Protein AF-0000000084646782 (afdb_homodimer)

Foldseek 3Di:
DVVVVVVVPVQHPFAFTFAQAFFSLAGTHDFAKAFEDVLLVVLLLVVCVVQVVLQAAEAAACLLQLFLVSQVSNVVSPHPFHEYAALLSVVSNVVSPTQEYEHPYQDDDPVRLVSVLVSVVVRHQYEHEDADLVSLVVQLVNQVVVVAEHEYAAEDDDPPFDGHYHDLVSSLVSLVSNLVRPNYFYQYHEYELVRFDDPDSLVRSLVVLLVRLVSRVVCVVVVSGGDQEGAYEYEELQCQVSNSNCVSVSPCPNPHHYYYYYYQSSQAFPADSVVSQVVVCVVPVVDPDGRDHTMKTKWWFADDPDPQKTKTQAALLAAPVVPDWDWDWKDARPDWPVPTDDPPPWDFDDGDHGITMIGHDPPDDPGDGRIMTIIIGRRSSSRSVSGQKYFHAYSRSGGPDITGRDD/DVVVVVVVPVQHPFAFTFAQAFFSLAGTHDFAKAFEDVLLVVLLLVVCVVQVVLQAAEAAACLLQLFLVSQVSNVVSPHPFHEYAALLSVVSNVVSPTQEYEHPYQDDDPVRLVSVLVSVVVRHQYEHEDADLVSLVVQLVNQVVVVAEHEYAAEDDDPPFDGHYHDLVSSLVSLVSNLVRPNYFYQYHEYELVRFDDPDSLVRSLVVLLVRLVSRVVCVVVVSGRDQEGAYEYEELQCQVSNSNCVSPSPCPPPHHYYYYYYQSSQAFPADSVVSQVVVCVVPVVDPDGRDHGMKTKWWFADDPDPQKTKTQAALLAAPVVPDWDWDWKDARPDWLVPTDDPPPWDFDDGDHGITMIGHDPPDDPGDGRIMTIIIGRRSSSRSVSGQKYFHAYSRSGGPDITGRDD

pLDDT: mean 91.43, std 11.26, range [31.3, 98.88]

Nearest PDB structures (foldseek):
  6qkb-assembly1_B  TM=8.677E-01  e=3.167E-27  Paracoccus denitrificans
  7yqa-assembly2_C  TM=8.306E-01  e=4.538E-25  Chlamydomonas reinhardtii
  7yqa-assembly2_D  TM=8.271E-01  e=2.836E-24  Chlamydomonas reinhardtii
  7yqa-assembly1_A  TM=7.959E-01  e=7.726E-25  Chlamydomonas reinhardtii
  7yqa-assembly1_B  TM=7.964E-01  e=1.570E-24  Chlamydomonas reinhardtii

InterPro domains:
  IPR001608 Alanine racemase, N-terminal [PF01168] (37-238)
  IPR026956 D-serine dehydratase-like domain [PF14031] (294-393)
  IPR026956 D-serine dehydratase-like domain [SM01119] (294-394)
  IPR029066 PLP-binding barrel [G3DSA:3.20.20.10] (39-271)
  IPR029066 PLP-binding barrel [SSF51419] (36-271)
  IPR042208 D-serine dehydratase-like domain superfamily [G3DSA:2.40.37.20] (281-407)
  IPR051466 D-amino acid metabolism enzyme [PTHR28004] (24-401)

Secondary structure (DSSP, 8-state):
-HHHHHHHHHH-S-TT-BSS-SBTTTTBPSSEEEEEHHHHHHHHHHHHHHHHHTT-EE--BGGGT--HHHHHHHHHHT---EEESSHHHHHHHHHTT--EEEEEEE--SHHHHHHHHHHHHTT-EEEEEE--HHHHHHHHHHHHHTT--EEEEEEE--TTSSSSBSSHHHHHHHHHHHHH-TTEEEEEEEE-GGG--SS-HHHHHHHHHHHHHHHHHHHHHTT---SSS-EEEE--SSSHHHHHHHHHHTT-TTTSEEEE---GGGT--SSHHHHHHHHHHHH-TT--S-----EEEEEEEEEEEETTEEEES--TTTS--SS--EEEEEE-TT--TT-PBP-TT-EEEEE-SS-EEEEPPTT-----TT-EEEEE-S-THHHHTT-SEEEEE-TT-BEEEEEE---/-HHHHHHHHHH-S-TT-BSS-SBTTTTBPSSEEEEEHHHHHHHHHHHHHHHHHTT-EE--BGGGT--HHHHHHHHHHT---EEESSHHHHHHHHHTT--EEEEEEE--SHHHHHHHHHHHHTT-EEEEEE--HHHHHHHHHHHHHTT--EEEEEEE--TTSSSSBSSHHHHHHHHHHHHH-TTEEEEEEEE-GGG--SS-HHHHHHHHHHHHHHHHHHHHHTT---SSS-EEEE--SSSHHHHHHHHHHTT-TTTSEEEE---GGGT--SSHHHHHHHHHHHH-TT--S-----EEEEEEEEEEEETTEEEES--TTTS--SS--EEEEEE-TT--TT-PBP-TT-EEEEE-SS-EEEEPPTT-----TT-EEEEE-S-THHHHTT-SEEEEE-TT-BEEEEEE---

Solvent-accessible surface area (backbone atoms only — not comparable to full-atom values): 40706 Å² total; per-residue (Å²): 106,67,62,54,48,48,52,56,51,72,69,49,22,41,59,41,41,68,64,79,46,49,38,53,55,48,12,31,23,69,38,31,45,35,35,36,48,66,33,30,57,49,17,48,50,51,52,45,51,52,30,51,76,44,70,28,40,36,25,34,27,40,63,39,54,31,31,51,70,57,53,49,52,43,43,74,64,58,38,66,34,41,21,26,64,46,57,35,45,44,46,34,41,40,67,57,67,47,46,34,37,34,32,77,34,58,80,59,51,67,25,36,48,50,52,49,52,52,42,43,74,59,62,35,47,53,38,34,29,42,51,44,59,67,56,43,50,55,48,18,54,53,28,39,76,69,74,39,61,45,38,29,21,46,26,51,32,50,84,91,39,75,64,20,20,66,44,72,65,50,48,54,52,38,44,53,54,37,61,69,24,79,6,33,29,34,35,39,39,32,43,63,57,87,64,65,76,63,96,49,53,68,63,50,47,50,50,50,44,50,50,51,46,53,49,51,49,50,39,53,74,70,62,46,59,60,53,90,76,21,35,39,33,33,30,43,73,60,49,41,68,60,44,39,49,44,52,56,70,54,72,36,74,95,56,40,46,40,34,37,28,40,39,54,54,50,31,36,25,71,36,61,47,43,55,30,47,51,54,44,45,72,74,30,80,86,53,87,71,79,75,34,61,14,48,35,39,35,24,30,29,49,35,67,52,47,93,49,40,37,35,28,47,38,18,57,59,59,35,24,63,93,42,74,49,39,79,70,37,27,31,56,64,62,49,58,68,83,56,68,41,86,50,81,67,57,37,69,77,48,70,41,64,61,31,28,35,30,40,46,40,90,84,71,78,75,84,49,75,39,28,32,34,36,26,31,33,30,41,53,48,61,22,36,61,47,39,51,44,37,28,36,21,49,94,66,42,34,50,76,46,77,45,56,41,49,88,108,67,63,53,48,48,52,57,49,72,69,49,22,41,60,41,39,68,65,78,47,48,38,53,52,48,12,31,23,69,36,31,45,34,35,36,46,67,32,30,56,50,17,49,53,50,53,45,50,52,29,50,76,44,68,29,40,34,24,33,28,39,63,40,54,31,30,50,70,57,52,49,52,42,42,73,64,58,37,66,33,39,20,26,64,48,57,35,44,44,47,35,43,40,68,58,67,47,47,36,37,34,31,76,34,59,79,57,52,66,24,37,51,50,52,50,51,52,42,42,74,57,61,34,49,53,38,33,30,41,52,46,60,67,56,44,50,56,48,18,55,53,27,38,74,69,76,38,61,44,37,29,20,46,26,51,32,50,84,91,40,75,64,19,20,64,43,72,66,50,47,53,54,38,45,53,52,38,60,69,24,80,5,32,29,33,34,39,38,32,42,64,58,86,63,66,76,65,97,50,55,67,62,51,48,51,51,49,41,49,50,50,45,51,51,51,50,52,40,54,73,70,63,46,59,60,53,91,75,22,34,38,34,31,28,43,75,59,49,41,68,60,44,41,48,43,53,54,70,57,70,37,74,95,56,40,46,39,34,39,28,40,40,54,53,49,31,33,24,71,36,61,48,43,54,31,47,50,55,45,44,72,76,30,80,87,53,85,70,79,74,33,62,14,48,35,37,36,25,30,28,50,33,67,52,46,96,48,40,38,35,27,46,38,16,56,59,60,35,25,65,93,43,75,49,40,79,71,38,29,32,56,65,64,50,58,68,84,56,68,42,84,51,80,67,55,38,71,76,48,71,42,63,61,32,27,35,29,40,46,40,91,84,71,77,75,83,48,77,39,28,32,34,38,27,31,33,30,41,52,48,60,23,36,61,48,38,51,43,37,28,36,21,48,94,66,40,34,52,77,46,78,43,57,42,49,87

Organism: NCBI:txid1178482

Sequence (814 aa):
MAHESARIDSRGGHKGTLESGNKLLADVSLPAAVIKQSPLAHNLVWMQKFAESHRAHLAPHGKTTMTPELFRRQLEAGAWGITLATLPQCRAAFAAGVERLLLANQLVGRANMAIAAELVRAGAELYVTVDSGENAKQLGEFFAAEGLALLTLVELGVDGGRTGCRSDEDVLALARQIAAHPGLKLAGLEGYEGVVHGDDPIAGIRAYAQRMVTNAEALEREGLIGVDQPIITASGSAWYDLIAEEFRDGGLEDRFAPVLRPGCYVVHDHGIYREAQQGVLSRRPDLHEGLRPALEVFAQVQSLPEPGLAIIALGKRDIGYDMPPEALARYREGASSDQVLSVEGWKVVKQMDQHTFIELPTGDHDTQIGDIVAFGASHPCMTFDKWRHLHLVDDQLQVIDTWTTSFMAHESARIDSRGGHKGTLESGNKLLADVSLPAAVIKQSPLAHNLVWMQKFAESHRAHLAPHGKTTMTPELFRRQLEAGAWGITLATLPQCRAAFAAGVERLLLANQLVGRANMAIAAELVRAGAELYVTVDSGENAKQLGEFFAAEGLALLTLVELGVDGGRTGCRSDEDVLALARQIAAHPGLKLAGLEGYEGVVHGDDPIAGIRAYAQRMVTNAEALEREGLIGVDQPIITASGSAWYDLIAEEFRDGGLEDRFAPVLRPGCYVVHDHGIYREAQQGVLSRRPDLHEGLRPALEVFAQVQSLPEPGLAIIALGKRDIGYDMPPEALARYREGASSDQVLSVEGWKVVKQMDQHTFIELPTGDHDTQIGDIVAFGASHPCMTFDKWRHLHLVDDQLQVIDTWTTSF

Radius of gyration: 27.7 Å; Cα contacts (8 Å, |Δi|>4): 2000; chains: 2; bounding box: 62×83×65 Å

Structure (mmCIF, N/CA/C/O backbone):
data_AF-0000000084646782-model_v1
#
loop_
_entity.id
_entity.type
_entity.pdbx_description
1 polymer 'D-serine dehydratase-like domain-containing protein'
#
loop_
_atom_site.group_PDB
_atom_site.id
_atom_site.type_symbol
_atom_site.label_atom_id
_atom_site.label_alt_id
_atom_site.label_comp_id
_atom_site.label_asym_id
_atom_site.label_entity_id
_atom_site.label_seq_id
_atom_site.pdbx_PDB_ins_code
_atom_site.Cartn_x
_atom_site.Cartn_y
_atom_site.Cartn_z
_atom_site.occupancy
_atom_site.B_iso_or_equiv
_atom_site.auth_seq_id
_atom_site.auth_comp_id
_atom_site.auth_asym_id
_atom_site.auth_atom_id
_atom_site.pdbx_PDB_model_num
ATOM 1 N N . MET A 1 1 ? -0.366 8.211 33.875 1 31.3 1 MET A N 1
ATOM 2 C CA . MET A 1 1 ? 0.67 8.406 32.844 1 31.3 1 MET A CA 1
ATOM 3 C C . MET A 1 1 ? 0.963 7.102 32.125 1 31.3 1 MET A C 1
ATOM 5 O O . MET A 1 1 ? 1.014 7.078 30.891 1 31.3 1 MET A O 1
ATOM 9 N N . ALA A 1 2 ? 1.251 6.141 32.75 1 43.09 2 ALA A N 1
ATOM 10 C CA . ALA A 1 2 ? 1.524 4.797 32.25 1 43.09 2 ALA A CA 1
ATOM 11 C C . ALA A 1 2 ? 0.277 4.184 31.609 1 43.09 2 ALA A C 1
ATOM 13 O O . ALA A 1 2 ? 0.365 3.477 30.609 1 43.09 2 ALA A O 1
ATOM 14 N N . HIS A 1 3 ? -0.698 4.473 32.281 1 41.28 3 HIS A N 1
ATOM 15 C CA . HIS A 1 3 ? -1.946 3.822 31.891 1 41.28 3 HIS A CA 1
ATOM 16 C C . HIS A 1 3 ? -2.434 4.328 30.547 1 41.28 3 HIS A C 1
ATOM 18 O O . HIS A 1 3 ? -2.951 3.553 29.734 1 41.28 3 HIS A O 1
ATOM 24 N N . GLU A 1 4 ? -2.408 5.645 30.375 1 44.59 4 GLU A N 1
ATOM 25 C CA . GLU A 1 4 ? -2.84 6.219 29.094 1 44.59 4 GLU A CA 1
ATOM 26 C C . GLU A 1 4 ? -1.927 5.781 27.953 1 44.59 4 GLU A C 1
ATOM 28 O O . GLU A 1 4 ? -2.398 5.48 26.859 1 44.59 4 GLU A O 1
ATOM 33 N N . SER A 1 5 ? -0.768 5.734 28.312 1 45.94 5 SER A N 1
ATOM 34 C CA . SER A 1 5 ? 0.221 5.27 27.344 1 45.94 5 SER A CA 1
ATOM 35 C C . SER A 1 5 ? -0.06 3.834 26.906 1 45.94 5 SER A C 1
ATOM 37 O O . SER A 1 5 ? 0.083 3.496 25.734 1 45.94 5 SER A O 1
ATOM 39 N N . ALA A 1 6 ? -0.479 3.111 27.938 1 46.28 6 ALA A N 1
ATOM 40 C CA . ALA A 1 6 ? -0.738 1.705 27.641 1 46.28 6 ALA A CA 1
ATOM 41 C C . ALA A 1 6 ? -1.924 1.555 26.688 1 46.28 6 ALA A C 1
ATOM 43 O O . ALA A 1 6 ? -1.922 0.682 25.812 1 46.28 6 ALA A O 1
ATOM 44 N N . ARG A 1 7 ? -2.871 2.371 26.953 1 45.19 7 ARG A N 1
ATOM 45 C CA . ARG A 1 7 ? -4.074 2.332 26.125 1 45.19 7 ARG A CA 1
ATOM 46 C C . ARG A 1 7 ? -3.768 2.74 24.703 1 45.19 7 ARG A C 1
ATOM 48 O O . ARG A 1 7 ? -4.348 2.197 23.75 1 45.19 7 ARG A O 1
ATOM 55 N N . ILE A 1 8 ? -3.098 3.822 24.641 1 47.84 8 ILE A N 1
ATOM 56 C CA . ILE A 1 8 ? -2.646 4.277 23.328 1 47.84 8 ILE A CA 1
ATOM 57 C C . ILE A 1 8 ? -1.943 3.137 22.594 1 47.84 8 ILE A C 1
ATOM 59 O O . ILE A 1 8 ? -2.137 2.947 21.391 1 47.84 8 ILE A O 1
ATOM 63 N N . ASP A 1 9 ? -1.198 2.297 23.297 1 53.91 9 ASP A N 1
ATOM 64 C CA . ASP A 1 9 ? -0.421 1.209 22.703 1 53.91 9 ASP A CA 1
ATOM 65 C C . ASP A 1 9 ? -1.334 0.116 22.156 1 53.91 9 ASP A C 1
ATOM 67 O O . ASP A 1 9 ? -1.084 -0.422 21.078 1 53.91 9 ASP A O 1
ATOM 71 N N . SER A 1 10 ? -2.518 -0.172 22.938 1 50.5 10 SER A N 1
ATOM 72 C CA . SER A 1 10 ? -3.25 -1.384 22.594 1 50.5 10 SER A CA 1
ATOM 73 C C . SER A 1 10 ? -4.035 -1.199 21.297 1 50.5 10 SER A C 1
ATOM 75 O O . SER A 1 10 ? -4.332 -2.172 20.594 1 50.5 10 SER A O 1
ATOM 77 N N . ARG A 1 11 ? -4.473 0.057 21.172 1 57.06 11 ARG A N 1
ATOM 78 C CA . ARG A 1 11 ? -5.344 0.2 20 1 57.06 11 ARG A CA 1
ATOM 79 C C . ARG A 1 11 ? -4.531 0.355 18.719 1 57.06 11 ARG A C 1
ATOM 81 O O . ARG A 1 11 ? -5.07 0.24 17.625 1 57.06 11 ARG A O 1
ATOM 88 N N . GLY A 1 12 ? -3.42 0.342 18.828 1 64 12 GLY A N 1
ATOM 89 C CA . GLY A 1 12 ? -2.494 0.317 17.703 1 64 12 GLY A CA 1
ATOM 90 C C . GLY A 1 12 ? -2.568 1.562 16.844 1 64 12 GLY A C 1
ATOM 91 O O . GLY A 1 12 ? -3.305 2.5 17.156 1 64 12 GLY A O 1
ATOM 92 N N . GLY A 1 13 ? -1.748 1.962 15.883 1 72.38 13 GLY A N 1
ATOM 93 C CA . GLY A 1 13 ? -1.597 3.121 15.023 1 72.38 13 GLY A CA 1
ATOM 94 C C . GLY A 1 13 ? -2.18 2.912 13.633 1 72.38 13 GLY A C 1
ATOM 95 O O . GLY A 1 13 ? -1.743 3.543 12.672 1 72.38 13 GLY A O 1
ATOM 96 N N . HIS A 1 14 ? -3.223 1.978 13.617 1 85.81 14 HIS A N 1
ATOM 97 C CA . HIS A 1 14 ? -3.758 1.706 12.289 1 85.81 14 HIS A CA 1
ATOM 98 C C . HIS A 1 14 ? -4.926 2.633 11.961 1 85.81 14 HIS A C 1
ATOM 100 O O . HIS A 1 14 ? -5.629 3.088 12.867 1 85.81 14 HIS A O 1
ATOM 106 N N . LYS A 1 15 ? -5.125 2.881 10.734 1 92.19 15 LYS A N 1
ATOM 107 C CA . LYS A 1 15 ? -6.273 3.672 10.305 1 92.19 15 LYS A CA 1
ATOM 108 C C . LYS A 1 15 ? -7.574 2.895 10.484 1 92.19 15 LYS A C 1
ATOM 110 O O . LYS A 1 15 ? -7.582 1.664 10.422 1 92.19 15 LYS A O 1
ATOM 115 N N . GLY A 1 16 ? -8.633 3.576 10.648 1 93.69 16 GLY A N 1
ATOM 116 C CA . GLY A 1 16 ? -9.961 2.977 10.703 1 93.69 16 GLY A CA 1
ATOM 117 C C . GLY A 1 16 ? -10.281 2.361 12.055 1 93.69 16 GLY A C 1
ATOM 118 O O . GLY A 1 16 ? -11.094 1.443 12.141 1 93.69 16 GLY A O 1
ATOM 119 N N . THR A 1 17 ? -9.727 2.834 13.117 1 93.31 17 THR A N 1
ATOM 120 C CA . THR A 1 17 ? -9.922 2.221 14.43 1 93.31 17 THR A CA 1
ATOM 121 C C . THR A 1 17 ? -11.266 2.627 15.016 1 93.31 17 THR A C 1
ATOM 123 O O . THR A 1 17 ? -11.734 3.744 14.797 1 93.31 17 THR A O 1
ATOM 126 N N . LEU A 1 18 ? -11.789 1.74 15.758 1 94.69 18 LEU A N 1
ATOM 127 C CA . LEU A 1 18 ? -12.961 2.059 16.562 1 94.69 18 LEU A CA 1
ATOM 128 C C . LEU A 1 18 ? -12.562 2.836 17.812 1 94.69 18 LEU A C 1
ATOM 130 O O . LEU A 1 18 ? -11.781 2.344 18.641 1 94.69 18 LEU A O 1
ATOM 134 N N . GLU A 1 19 ? -13.148 3.988 18.016 1 94.38 19 GLU A N 1
ATOM 135 C CA . GLU A 1 19 ? -12.656 4.859 19.078 1 94.38 19 GLU A CA 1
ATOM 136 C C . GLU A 1 19 ? -13.664 4.973 20.203 1 94.38 19 GLU A C 1
ATOM 138 O O . GLU A 1 19 ? -13.297 4.871 21.375 1 94.38 19 GLU A O 1
ATOM 143 N N . SER A 1 20 ? -14.969 5.156 19.922 1 94.62 20 SER A N 1
ATOM 144 C CA . SER A 1 20 ? -15.953 5.402 20.969 1 94.62 20 SER A CA 1
ATOM 145 C C . SER A 1 20 ? -17.125 4.434 20.859 1 94.62 20 SER A C 1
ATOM 147 O O . SER A 1 20 ? -18.031 4.449 21.703 1 94.62 20 SER A O 1
ATOM 149 N N . GLY A 1 21 ? -17.156 3.725 19.875 1 96.25 21 GLY A N 1
ATOM 150 C CA . GLY A 1 21 ? -18.203 2.76 19.594 1 96.25 21 GLY A CA 1
ATOM 151 C C . GLY A 1 21 ? -18.031 2.062 18.266 1 96.25 21 GLY A C 1
ATOM 152 O O . GLY A 1 21 ? -16.922 1.917 17.766 1 96.25 21 GLY A O 1
ATOM 153 N N . ASN A 1 22 ? -19.203 1.618 17.703 1 97.62 22 ASN A N 1
ATOM 154 C CA . ASN A 1 22 ? -19.078 0.822 16.484 1 97.62 22 ASN A CA 1
ATOM 155 C C . ASN A 1 22 ? -19.891 1.424 15.344 1 97.62 22 ASN A C 1
ATOM 157 O O . ASN A 1 22 ? -20.094 0.778 14.32 1 97.62 22 ASN A O 1
ATOM 161 N N . LYS A 1 23 ? -20.406 2.627 15.609 1 98.5 23 LYS A N 1
ATOM 162 C CA . LYS A 1 23 ? -21.094 3.32 14.516 1 98.5 23 LYS A CA 1
ATOM 163 C C . LYS A 1 23 ? -20.094 3.93 13.539 1 98.5 23 LYS A C 1
ATOM 165 O O . LYS A 1 23 ? -19.328 4.832 13.906 1 98.5 23 LYS A O 1
ATOM 170 N N . LEU A 1 24 ? -20.156 3.508 12.266 1 98.62 24 LEU A N 1
ATOM 171 C CA . LEU A 1 24 ? -19.188 3.949 11.258 1 98.62 24 LEU A CA 1
ATOM 172 C C . LEU A 1 24 ? -19.234 5.465 11.086 1 98.62 24 LEU A C 1
ATOM 174 O O . LEU A 1 24 ? -18.203 6.109 10.938 1 98.62 24 LEU A O 1
ATOM 178 N N . LEU A 1 25 ? -20.406 6.07 11.195 1 98.69 25 LEU A N 1
ATOM 179 C CA . LEU A 1 25 ? -20.594 7.484 10.883 1 98.69 25 LEU A CA 1
ATOM 180 C C . LEU A 1 25 ? -20.359 8.344 12.117 1 98.69 25 LEU A C 1
ATOM 182 O O . LEU A 1 25 ? -20.578 9.562 12.078 1 98.69 25 LEU A O 1
ATOM 186 N N . ALA A 1 26 ? -19.906 7.703 13.266 1 98 26 ALA A N 1
ATOM 187 C CA . ALA A 1 26 ? -19.781 8.516 14.477 1 98 26 ALA A CA 1
ATOM 188 C C . ALA A 1 26 ? -18.562 8.094 15.297 1 98 26 ALA A C 1
ATOM 190 O O . ALA A 1 26 ? -17.891 8.938 15.891 1 98 26 ALA A O 1
ATOM 191 N N . ASP A 1 27 ? -18.297 6.816 15.305 1 97.56 27 ASP A N 1
ATOM 192 C CA . ASP A 1 27 ? -17.438 6.277 16.359 1 97.56 27 ASP A CA 1
ATOM 193 C C . ASP A 1 27 ? -16.094 5.82 15.781 1 97.56 27 ASP A C 1
ATOM 195 O O . ASP A 1 27 ? -15.18 5.469 16.531 1 97.56 27 ASP A O 1
ATOM 199 N N . VAL A 1 28 ? -15.953 5.801 14.469 1 97.62 28 VAL A N 1
ATOM 200 C CA . VAL A 1 28 ? -14.789 5.23 13.805 1 97.62 28 VAL A CA 1
ATOM 201 C C . VAL A 1 28 ? -13.891 6.348 13.289 1 97.62 28 VAL A C 1
ATOM 203 O O . VAL A 1 28 ? -14.375 7.336 12.727 1 97.62 28 VAL A O 1
ATOM 206 N N . SER A 1 29 ? -12.594 6.23 13.547 1 97.44 29 SER A N 1
ATOM 207 C CA . SER A 1 29 ? -11.625 7.141 12.953 1 97.44 29 SER A CA 1
ATOM 208 C C . SER A 1 29 ? -11.594 7.004 11.43 1 97.44 29 SER A C 1
ATOM 210 O O . SER A 1 29 ? -11.305 5.93 10.906 1 97.44 29 SER A O 1
ATOM 212 N N . LEU A 1 30 ? -11.945 8.039 10.773 1 98.06 30 LEU A N 1
ATOM 213 C CA . LEU A 1 30 ? -11.93 8.039 9.312 1 98.06 30 LEU A CA 1
ATOM 214 C C . LEU A 1 30 ? -10.656 8.68 8.781 1 98.06 30 LEU A C 1
ATOM 216 O O . LEU A 1 30 ? -10.07 9.547 9.438 1 98.06 30 LEU A O 1
ATOM 220 N N . PRO A 1 31 ? -10.148 8.172 7.648 1 97.69 31 PRO A N 1
ATOM 221 C CA . PRO A 1 31 ? -10.844 7.262 6.734 1 97.69 31 PRO A CA 1
ATOM 222 C C . PRO A 1 31 ? -10.875 5.82 7.234 1 97.69 31 PRO A C 1
ATOM 224 O O . PRO A 1 31 ? -10.086 5.457 8.117 1 97.69 31 PRO A O 1
ATOM 227 N N . ALA A 1 32 ? -11.773 5.074 6.699 1 98.12 32 ALA A N 1
ATOM 228 C CA . ALA A 1 32 ? -11.914 3.654 7.02 1 98.12 32 ALA A CA 1
ATOM 229 C C . ALA A 1 32 ? -12.414 2.867 5.812 1 98.12 32 ALA A C 1
ATOM 231 O O . ALA A 1 32 ? -13.297 3.326 5.086 1 98.12 32 ALA A O 1
ATOM 232 N N . ALA A 1 33 ? -11.789 1.763 5.582 1 97.19 33 ALA A N 1
ATOM 233 C CA . ALA A 1 33 ? -12.234 0.849 4.535 1 97.19 33 ALA A CA 1
ATOM 234 C C . ALA A 1 33 ? -13.25 -0.153 5.074 1 97.19 33 ALA A C 1
ATOM 236 O O . ALA A 1 33 ? -13.031 -0.769 6.117 1 97.19 33 ALA A O 1
ATOM 237 N N . VAL A 1 34 ? -14.328 -0.328 4.324 1 97.25 34 VAL A N 1
ATOM 238 C CA . VAL A 1 34 ? -15.375 -1.214 4.84 1 97.25 34 VAL A CA 1
ATOM 239 C C . VAL A 1 34 ? -15.836 -2.16 3.732 1 97.25 34 VAL A C 1
ATOM 241 O O . VAL A 1 34 ? -15.766 -1.824 2.549 1 97.25 34 VAL A O 1
ATOM 244 N N . ILE A 1 35 ? -16.219 -3.311 4.109 1 97.25 35 ILE A N 1
ATOM 245 C CA . ILE A 1 35 ? -16.906 -4.289 3.281 1 97.25 35 ILE A CA 1
ATOM 246 C C . ILE A 1 35 ? -18.375 -4.391 3.725 1 97.25 35 ILE A C 1
ATOM 248 O O . ILE A 1 35 ? -18.656 -4.629 4.902 1 97.25 35 ILE A O 1
ATOM 252 N N . LYS A 1 36 ? -19.25 -4.207 2.811 1 97.31 36 LYS A N 1
ATOM 253 C CA . LYS A 1 36 ? -20.688 -4.305 3.104 1 97.31 36 LYS A CA 1
ATOM 254 C C . LYS A 1 36 ? -21.125 -5.762 3.164 1 97.31 36 LYS A C 1
ATOM 256 O O . LYS A 1 36 ? -20.891 -6.527 2.227 1 97.31 36 LYS A O 1
ATOM 261 N N . GLN A 1 37 ? -21.828 -6.078 4.152 1 97.5 37 GLN A N 1
ATOM 262 C CA . GLN A 1 37 ? -22.172 -7.465 4.461 1 97.5 37 GLN A CA 1
ATOM 263 C C . GLN A 1 37 ? -23.078 -8.07 3.387 1 97.5 37 GLN A C 1
ATOM 265 O O . GLN A 1 37 ? -22.844 -9.188 2.928 1 97.5 37 GLN A O 1
ATOM 270 N N . SER A 1 38 ? -24.094 -7.363 2.986 1 97.12 38 SER A N 1
ATOM 271 C CA . SER A 1 38 ? -25.094 -7.918 2.088 1 97.12 38 SER A CA 1
ATOM 272 C C . SER A 1 38 ? -24.516 -8.188 0.703 1 97.12 38 SER A C 1
ATOM 274 O O . SER A 1 38 ? -24.641 -9.289 0.175 1 97.12 38 SER A O 1
ATOM 276 N N . PRO A 1 39 ? -23.875 -7.184 0.144 1 96.06 39 PRO A N 1
ATOM 277 C CA . PRO A 1 39 ? -23.25 -7.465 -1.15 1 96.06 39 PRO A CA 1
ATOM 278 C C . PRO A 1 39 ? -22.203 -8.578 -1.07 1 96.06 39 PRO A C 1
ATOM 280 O O . PRO A 1 39 ? -22.094 -9.391 -1.995 1 96.06 39 PRO A O 1
ATOM 283 N N . LEU A 1 40 ? -21.453 -8.672 -0.016 1 96.81 40 LEU A N 1
ATOM 284 C CA . LEU A 1 40 ? -20.453 -9.727 0.156 1 96.81 40 LEU A CA 1
ATOM 285 C C . LEU A 1 40 ? -21.125 -11.102 0.145 1 96.81 40 LEU A C 1
ATOM 287 O O . LEU A 1 40 ? -20.672 -12 -0.567 1 96.81 40 LEU A O 1
ATOM 291 N N . ALA A 1 41 ? -22.188 -11.219 0.909 1 97.19 41 ALA A N 1
ATOM 292 C CA . ALA A 1 41 ? -22.906 -12.484 0.984 1 97.19 41 ALA A CA 1
ATOM 293 C C . ALA A 1 41 ? -23.422 -12.898 -0.388 1 97.19 41 ALA A C 1
ATOM 295 O O . ALA A 1 41 ? -23.312 -14.07 -0.771 1 97.19 41 ALA A O 1
ATOM 296 N N . HIS A 1 42 ? -23.906 -11.945 -1.06 1 96.06 42 HIS A N 1
ATOM 297 C CA . HIS A 1 42 ? -24.422 -12.188 -2.404 1 96.06 42 HIS A CA 1
ATOM 298 C C . HIS A 1 42 ? -23.312 -12.695 -3.326 1 96.06 42 HIS A C 1
ATOM 300 O O . HIS A 1 42 ? -23.484 -13.695 -4.027 1 96.06 42 HIS A O 1
ATOM 306 N N . ASN A 1 43 ? -22.203 -12.023 -3.334 1 95.31 43 ASN A N 1
ATOM 307 C CA . ASN A 1 43 ? -21.094 -12.328 -4.246 1 95.31 43 ASN A CA 1
ATOM 308 C C . ASN A 1 43 ? -20.516 -13.711 -3.979 1 95.31 43 ASN A C 1
ATOM 310 O O . ASN A 1 43 ? -20.172 -14.438 -4.914 1 95.31 43 ASN A O 1
ATOM 314 N N . LEU A 1 44 ? -20.422 -14.078 -2.732 1 96.81 44 LEU A N 1
ATOM 315 C CA . LEU A 1 44 ? -19.875 -15.383 -2.348 1 96.81 44 LEU A CA 1
ATOM 316 C C . LEU A 1 44 ? -20.719 -16.516 -2.932 1 96.81 44 LEU A C 1
ATOM 318 O O . LEU A 1 44 ? -20.188 -17.438 -3.545 1 96.81 44 LEU A O 1
ATOM 322 N N . VAL A 1 45 ? -21.969 -16.359 -2.822 1 95.88 45 VAL A N 1
ATOM 323 C CA . VAL A 1 45 ? -22.891 -17.391 -3.293 1 95.88 45 VAL A CA 1
ATOM 324 C C . VAL A 1 45 ? -22.953 -17.375 -4.82 1 95.88 45 VAL A C 1
ATOM 326 O O . VAL A 1 45 ? -22.906 -18.438 -5.457 1 95.88 45 VAL A O 1
ATOM 329 N N . TRP A 1 46 ? -23 -16.203 -5.344 1 93.69 46 TRP A N 1
ATOM 330 C CA . TRP A 1 46 ? -23.156 -16.031 -6.785 1 93.69 46 TRP A CA 1
ATOM 331 C C . TRP A 1 46 ? -22.016 -16.719 -7.535 1 93.69 46 TRP A C 1
ATOM 333 O O . TRP A 1 46 ? -22.266 -17.516 -8.453 1 93.69 46 TRP A O 1
ATOM 343 N N . MET A 1 47 ? -20.828 -16.5 -7.188 1 93.88 47 MET A N 1
ATOM 344 C CA . MET A 1 47 ? -19.688 -17.031 -7.922 1 93.88 47 MET A CA 1
ATOM 345 C C . MET A 1 47 ? -19.531 -18.531 -7.715 1 93.88 47 MET A C 1
ATOM 347 O O . MET A 1 47 ? -19.172 -19.25 -8.641 1 93.88 47 MET A O 1
ATOM 351 N N . GLN A 1 48 ? -19.781 -18.969 -6.5 1 96.12 48 GLN A N 1
ATOM 352 C CA . GLN A 1 48 ? -19.719 -20.406 -6.246 1 96.12 48 GLN A CA 1
ATOM 353 C C . GLN A 1 48 ? -20.734 -21.172 -7.098 1 96.12 48 GLN A C 1
ATOM 355 O O . GLN A 1 48 ? -20.422 -22.203 -7.688 1 96.12 48 GLN A O 1
ATOM 360 N N . LYS A 1 49 ? -21.906 -20.641 -7.133 1 94.44 49 LYS A N 1
ATOM 361 C CA . LYS A 1 49 ? -22.953 -21.25 -7.949 1 94.44 49 LYS A CA 1
ATOM 362 C C . LYS A 1 49 ? -22.578 -21.25 -9.422 1 94.44 49 LYS A C 1
ATOM 364 O O . LYS A 1 49 ? -22.828 -22.219 -10.141 1 94.44 49 LYS A O 1
ATOM 369 N N . PHE A 1 50 ? -22 -20.203 -9.852 1 92.06 50 PHE A N 1
ATOM 370 C CA . PHE A 1 50 ? -21.531 -20.094 -11.227 1 92.06 50 PHE A CA 1
ATOM 371 C C . PHE A 1 50 ? -20.531 -21.203 -11.539 1 92.06 50 PHE A C 1
ATOM 373 O O . PHE A 1 50 ? -20.656 -21.906 -12.547 1 92.06 50 PHE A O 1
ATOM 380 N N . ALA A 1 51 ? -19.531 -21.344 -10.711 1 93.5 51 ALA A N 1
ATOM 381 C CA . ALA A 1 51 ? -18.5 -22.375 -10.914 1 93.5 51 ALA A CA 1
ATOM 382 C C . ALA A 1 51 ? -19.125 -23.766 -10.938 1 93.5 51 ALA A C 1
ATOM 384 O O . ALA A 1 51 ? -18.828 -24.562 -11.828 1 93.5 51 ALA A O 1
ATOM 385 N N . GLU A 1 52 ? -20.031 -24.031 -10.055 1 93.75 52 GLU A N 1
ATOM 386 C CA . GLU A 1 52 ? -20.672 -25.344 -9.945 1 93.75 52 GLU A CA 1
ATOM 387 C C . GLU A 1 52 ? -21.516 -25.641 -11.18 1 93.75 52 GLU A C 1
ATOM 389 O O . GLU A 1 52 ? -21.531 -26.766 -11.68 1 93.75 52 GLU A O 1
ATOM 394 N N . SER A 1 53 ? -22.188 -24.641 -11.602 1 92.06 53 SER A N 1
ATOM 395 C CA . SER A 1 53 ? -23.047 -24.828 -12.773 1 92.06 53 SER A CA 1
ATOM 396 C C . SER A 1 53 ? -22.234 -25.156 -14.008 1 92.06 53 SER A C 1
ATOM 398 O O . SER A 1 53 ? -22.766 -25.703 -14.977 1 92.06 53 SER A O 1
ATOM 400 N N . HIS A 1 54 ? -21 -24.922 -13.938 1 90.56 54 HIS A N 1
ATOM 401 C CA . HIS A 1 54 ? -20.109 -25.219 -15.055 1 90.56 54 HIS A CA 1
ATOM 402 C C . HIS A 1 54 ? -19.219 -26.406 -14.742 1 90.56 54 HIS A C 1
ATOM 404 O O . HIS A 1 54 ? -18.219 -26.656 -15.438 1 90.56 54 HIS A O 1
ATOM 410 N N . ARG A 1 55 ? -19.484 -27.016 -13.625 1 92.88 55 ARG A N 1
ATOM 411 C CA . ARG A 1 55 ? -18.75 -28.203 -13.195 1 92.88 55 ARG A CA 1
ATOM 412 C C . ARG A 1 55 ? -17.281 -27.906 -12.992 1 92.88 55 ARG A C 1
ATOM 414 O O . ARG A 1 55 ? -16.406 -28.688 -13.398 1 92.88 55 ARG A O 1
ATOM 421 N N . ALA A 1 56 ? -17.031 -26.734 -12.461 1 94.62 56 ALA A N 1
ATOM 422 C CA . ALA A 1 56 ? -15.672 -26.312 -12.18 1 94.62 56 ALA A CA 1
ATOM 423 C C . ALA A 1 56 ? -15.469 -26.047 -10.688 1 94.62 56 ALA A C 1
ATOM 425 O O . ALA A 1 56 ? -16.422 -25.766 -9.969 1 94.62 56 ALA A O 1
ATOM 426 N N . HIS A 1 57 ? -14.266 -26.281 -10.258 1 96.31 57 HIS A N 1
ATOM 427 C CA . HIS A 1 57 ? -13.875 -25.828 -8.922 1 96.31 57 HIS A CA 1
ATOM 428 C C . HIS A 1 57 ? -13.539 -24.344 -8.922 1 96.31 57 HIS A C 1
ATOM 430 O O . HIS A 1 57 ? -13.219 -23.766 -9.969 1 96.31 57 HIS A O 1
ATOM 436 N N . LEU A 1 58 ? -13.68 -23.781 -7.75 1 96.62 58 LEU A N 1
ATOM 437 C CA . LEU A 1 58 ? -13.305 -22.391 -7.543 1 96.62 58 LEU A CA 1
ATOM 438 C C . LEU A 1 58 ? -12.086 -22.281 -6.625 1 96.62 58 LEU A C 1
ATOM 440 O O . LEU A 1 58 ? -12.086 -22.859 -5.531 1 96.62 58 LEU A O 1
ATOM 444 N N . ALA A 1 59 ? -11.047 -21.656 -7.059 1 97.62 59 ALA A N 1
ATOM 445 C CA . ALA A 1 59 ? -9.883 -21.281 -6.258 1 97.62 59 ALA A CA 1
ATOM 446 C C . ALA A 1 59 ? -9.523 -19.812 -6.449 1 97.62 59 ALA A C 1
ATOM 448 O O . ALA A 1 59 ? -8.539 -19.484 -7.113 1 97.62 59 ALA A O 1
ATOM 449 N N . PRO A 1 60 ? -10.266 -18.969 -5.805 1 96.12 60 PRO A N 1
ATOM 450 C CA . PRO A 1 60 ? -10.133 -17.531 -6.074 1 96.12 60 PRO A CA 1
ATOM 451 C C . PRO A 1 60 ? -8.742 -17 -5.754 1 96.12 60 PRO A C 1
ATOM 453 O O . PRO A 1 60 ? -8.047 -17.547 -4.887 1 96.12 60 PRO A O 1
ATOM 456 N N . HIS A 1 61 ? -8.383 -15.953 -6.488 1 94.75 61 HIS A N 1
ATOM 457 C CA . HIS A 1 61 ? -7.172 -15.211 -6.133 1 94.75 61 HIS A CA 1
ATOM 458 C C . HIS A 1 61 ? -7.34 -14.5 -4.793 1 94.75 61 HIS A C 1
ATOM 460 O O . HIS A 1 61 ? -7.988 -13.453 -4.719 1 94.75 61 HIS A O 1
ATOM 466 N N . GLY A 1 62 ? -6.695 -15.07 -3.822 1 94.5 62 GLY A N 1
ATOM 467 C CA . GLY A 1 62 ? -6.691 -14.453 -2.506 1 94.5 62 GLY A CA 1
ATOM 468 C C . GLY A 1 62 ? -5.707 -13.305 -2.389 1 94.5 62 GLY A C 1
ATOM 469 O O . GLY A 1 62 ? -5.797 -12.492 -1.467 1 94.5 62 GLY A O 1
ATOM 470 N N . LYS A 1 63 ? -4.824 -13.227 -3.299 1 89 63 LYS A N 1
ATOM 471 C CA . LYS A 1 63 ? -3.803 -12.188 -3.273 1 89 63 LYS A CA 1
ATOM 472 C C . LYS A 1 63 ? -4.43 -10.797 -3.363 1 89 63 LYS A C 1
ATOM 474 O O . LYS A 1 63 ? -3.824 -9.812 -2.943 1 89 63 LYS A O 1
ATOM 479 N N . THR A 1 64 ? -5.582 -10.719 -3.863 1 85.94 64 THR A N 1
ATOM 480 C CA . THR A 1 64 ? -6.293 -9.461 -4.027 1 85.94 64 THR A CA 1
ATOM 481 C C . THR A 1 64 ? -6.59 -8.828 -2.67 1 85.94 64 THR A C 1
ATOM 483 O O . THR A 1 64 ? -6.309 -7.648 -2.455 1 85.94 64 THR A O 1
ATOM 486 N N . THR A 1 65 ? -7.043 -9.656 -1.807 1 92.19 65 THR A N 1
ATOM 487 C CA . THR A 1 65 ? -7.547 -9.117 -0.55 1 92.19 65 THR A CA 1
ATOM 488 C C . THR A 1 65 ? -6.566 -9.391 0.588 1 92.19 65 THR A C 1
ATOM 490 O O . THR A 1 65 ? -6.496 -8.617 1.551 1 92.19 65 THR A O 1
ATOM 493 N N . MET A 1 66 ? -5.891 -10.516 0.482 1 93.69 66 MET A N 1
ATOM 494 C CA . MET A 1 66 ? -5.047 -11.016 1.56 1 93.69 66 MET A CA 1
ATOM 495 C C . MET A 1 66 ? -5.742 -10.875 2.91 1 93.69 66 MET A C 1
ATOM 497 O O . MET A 1 66 ? -5.129 -10.43 3.883 1 93.69 66 MET A O 1
ATOM 501 N N . THR A 1 67 ? -6.957 -11.227 2.936 1 95.31 67 THR A N 1
ATOM 502 C CA . THR A 1 67 ? -7.785 -11.156 4.133 1 95.31 67 THR A CA 1
ATOM 503 C C . THR A 1 67 ? -8.242 -12.547 4.562 1 95.31 67 THR A C 1
ATOM 505 O O . THR A 1 67 ? -9.18 -13.102 3.98 1 95.31 67 THR A O 1
ATOM 508 N N . PRO A 1 68 ? -7.691 -13.086 5.613 1 95.12 68 PRO A N 1
ATOM 509 C CA . PRO A 1 68 ? -7.98 -14.453 6.062 1 95.12 68 PRO A CA 1
ATOM 510 C C . PRO A 1 68 ? -9.469 -14.695 6.277 1 95.12 68 PRO A C 1
ATOM 512 O O . PRO A 1 68 ? -9.984 -15.766 5.941 1 95.12 68 PRO A O 1
ATOM 515 N N . GLU A 1 69 ? -10.164 -13.727 6.82 1 96.75 69 GLU A N 1
ATOM 516 C CA . GLU A 1 69 ? -11.594 -13.891 7.043 1 96.75 69 GLU A CA 1
ATOM 517 C C . GLU A 1 69 ? -12.336 -14.094 5.727 1 96.75 69 GLU A C 1
ATOM 519 O O . GLU A 1 69 ? -13.328 -14.836 5.672 1 96.75 69 GLU A O 1
ATOM 524 N N . LEU A 1 70 ? -11.898 -13.461 4.672 1 96.88 70 LEU A N 1
ATOM 525 C CA . LEU A 1 70 ? -12.508 -13.656 3.361 1 96.88 70 LEU A CA 1
ATOM 526 C C . LEU A 1 70 ? -12.164 -15.031 2.801 1 96.88 70 LEU A C 1
ATOM 528 O O . LEU A 1 70 ? -13.016 -15.688 2.184 1 96.88 70 LEU A O 1
ATOM 532 N N . PHE A 1 71 ? -10.906 -15.492 3.045 1 97.06 71 PHE A N 1
ATOM 533 C CA . PHE A 1 71 ? -10.531 -16.844 2.643 1 97.06 71 PHE A CA 1
ATOM 534 C C . PHE A 1 71 ? -11.461 -17.875 3.283 1 97.06 71 PHE A C 1
ATOM 536 O O . PHE A 1 71 ? -11.977 -18.75 2.602 1 97.06 71 PHE A O 1
ATOM 543 N N . ARG A 1 72 ? -11.672 -17.719 4.547 1 97.06 72 ARG A N 1
ATOM 544 C CA . ARG A 1 72 ? -12.508 -18.656 5.297 1 97.06 72 ARG A CA 1
ATOM 545 C C . ARG A 1 72 ? -13.93 -18.688 4.746 1 97.06 72 ARG A C 1
ATOM 547 O O . ARG A 1 72 ? -14.5 -19.75 4.543 1 97.06 72 ARG A O 1
ATOM 554 N N . ARG A 1 73 ? -14.461 -17.547 4.488 1 97.12 73 ARG A N 1
ATOM 555 C CA . ARG A 1 73 ? -15.82 -17.453 3.973 1 97.12 73 ARG A CA 1
ATOM 556 C C . ARG A 1 73 ? -15.93 -18.078 2.582 1 97.12 73 ARG A C 1
ATOM 558 O O . ARG A 1 73 ? -16.938 -18.703 2.254 1 97.12 73 ARG A O 1
ATOM 565 N N . GLN A 1 74 ? -14.945 -17.844 1.769 1 97.62 74 GLN A N 1
ATOM 566 C CA . GLN A 1 74 ? -14.93 -18.453 0.437 1 97.62 74 GLN A CA 1
ATOM 567 C C . GLN A 1 74 ? -14.852 -19.969 0.517 1 97.62 74 GLN A C 1
ATOM 569 O O . GLN A 1 74 ? -15.562 -20.672 -0.203 1 97.62 74 GLN A O 1
ATOM 574 N N . LEU A 1 75 ? -14.008 -20.484 1.408 1 98.06 75 LEU A N 1
ATOM 575 C CA . LEU A 1 75 ? -13.891 -21.922 1.611 1 98.06 75 LEU A CA 1
ATOM 576 C C . LEU A 1 75 ? -15.195 -22.5 2.15 1 98.06 75 LEU A C 1
ATOM 578 O O . LEU A 1 75 ? -15.648 -23.562 1.693 1 98.06 75 LEU A O 1
ATOM 582 N N . GLU A 1 76 ? -15.805 -21.781 3.068 1 97.69 76 GLU A N 1
ATOM 583 C CA . GLU A 1 76 ? -17.078 -22.219 3.635 1 97.69 76 GLU A CA 1
ATOM 584 C C . GLU A 1 76 ? -18.172 -22.266 2.568 1 97.69 76 GLU A C 1
ATOM 586 O O . GLU A 1 76 ? -19.062 -23.109 2.623 1 97.69 76 GLU A O 1
ATOM 591 N N . ALA A 1 77 ? -18.031 -21.375 1.642 1 97.44 77 ALA A N 1
ATOM 592 C CA . ALA A 1 77 ? -19 -21.312 0.559 1 97.44 77 ALA A CA 1
ATOM 593 C C . ALA A 1 77 ? -18.766 -22.406 -0.468 1 97.44 77 ALA A C 1
ATOM 595 O O . ALA A 1 77 ? -19.609 -22.672 -1.319 1 97.44 77 ALA A O 1
ATOM 596 N N . GLY A 1 78 ? -17.531 -22.984 -0.438 1 97.88 78 GLY A N 1
ATOM 597 C CA . GLY A 1 78 ? -17.328 -24.125 -1.311 1 97.88 78 GLY A CA 1
ATOM 598 C C . GLY A 1 78 ? -16.047 -24.047 -2.111 1 97.88 78 GLY A C 1
ATOM 599 O O . GLY A 1 78 ? -15.734 -24.953 -2.887 1 97.88 78 GLY A O 1
ATOM 600 N N . ALA A 1 79 ? -15.289 -23.031 -1.953 1 97.94 79 ALA A N 1
ATOM 601 C CA . ALA A 1 79 ? -14.047 -22.906 -2.717 1 97.94 79 ALA A CA 1
ATOM 602 C C . ALA A 1 79 ? -13.133 -24.094 -2.488 1 97.94 79 ALA A C 1
ATOM 604 O O . ALA A 1 79 ? -13.016 -24.594 -1.363 1 97.94 79 ALA A O 1
ATOM 605 N N . TRP A 1 80 ? -12.5 -24.484 -3.559 1 98 80 TRP A N 1
ATOM 606 C CA . TRP A 1 80 ? -11.641 -25.656 -3.6 1 98 80 TRP A CA 1
ATOM 607 C C . TRP A 1 80 ? -10.266 -25.344 -3.018 1 98 80 TRP A C 1
ATOM 609 O O . TRP A 1 80 ? -9.594 -26.234 -2.482 1 98 80 TRP A O 1
ATOM 619 N N . GLY A 1 81 ? -9.844 -24.219 -3.006 1 98.12 81 GLY A N 1
ATOM 620 C CA . GLY A 1 81 ? -8.562 -23.688 -2.561 1 98.12 81 GLY A CA 1
ATOM 621 C C . GLY A 1 81 ? -8.445 -22.188 -2.73 1 98.12 81 GLY A C 1
ATOM 622 O O . GLY A 1 81 ? -9.43 -21.516 -3.059 1 98.12 81 GLY A O 1
ATOM 623 N N . ILE A 1 82 ? -7.297 -21.656 -2.461 1 98.25 82 ILE A N 1
ATOM 624 C CA . ILE A 1 82 ? -7.027 -20.234 -2.635 1 98.25 82 ILE A CA 1
ATOM 625 C C . ILE A 1 82 ? -5.773 -20.047 -3.49 1 98.25 82 ILE A C 1
ATOM 627 O O . ILE A 1 82 ? -4.777 -20.75 -3.301 1 98.25 82 ILE A O 1
ATOM 631 N N . THR A 1 83 ? -5.863 -19.156 -4.438 1 97.88 83 THR A N 1
ATOM 632 C CA . THR A 1 83 ? -4.746 -18.844 -5.324 1 97.88 83 THR A CA 1
ATOM 633 C C . THR A 1 83 ? -3.969 -17.641 -4.809 1 97.88 83 THR A C 1
ATOM 635 O O . THR A 1 83 ? -4.562 -16.641 -4.402 1 97.88 83 THR A O 1
ATOM 638 N N . LEU A 1 84 ? -2.67 -17.766 -4.777 1 96.69 84 LEU A N 1
ATOM 639 C CA . LEU A 1 84 ? -1.782 -16.703 -4.305 1 96.69 84 LEU A CA 1
ATOM 640 C C . LEU A 1 84 ? -0.644 -16.469 -5.293 1 96.69 84 LEU A C 1
ATOM 642 O O . LEU A 1 84 ? -0.544 -17.156 -6.309 1 96.69 84 LEU A O 1
ATOM 646 N N . ALA A 1 85 ? 0.204 -15.438 -4.996 1 95.88 85 ALA A N 1
ATOM 647 C CA . ALA A 1 85 ? 1.216 -15.07 -5.98 1 95.88 85 ALA A CA 1
ATOM 648 C C . ALA A 1 85 ? 2.623 -15.234 -5.414 1 95.88 85 ALA A C 1
ATOM 650 O O . ALA A 1 85 ? 3.602 -15.266 -6.16 1 95.88 85 ALA A O 1
ATOM 651 N N . THR A 1 86 ? 2.764 -15.289 -4.109 1 96.12 86 THR A N 1
ATOM 652 C CA . THR A 1 86 ? 4.07 -15.438 -3.482 1 96.12 86 THR A CA 1
ATOM 653 C C . THR A 1 86 ? 4.008 -16.438 -2.328 1 96.12 86 THR A C 1
ATOM 655 O O . THR A 1 86 ? 2.922 -16.766 -1.841 1 96.12 86 THR A O 1
ATOM 658 N N . LEU A 1 87 ? 5.152 -16.906 -1.889 1 96.69 87 LEU A N 1
ATOM 659 C CA . LEU A 1 87 ? 5.176 -17.922 -0.852 1 96.69 87 LEU A CA 1
ATOM 660 C C . LEU A 1 87 ? 4.836 -17.328 0.51 1 96.69 87 LEU A C 1
ATOM 662 O O . LEU A 1 87 ? 4.172 -17.984 1.325 1 96.69 87 LEU A O 1
ATOM 666 N N . PRO A 1 88 ? 5.277 -16.109 0.752 1 95.06 88 PRO A N 1
ATOM 667 C CA . PRO A 1 88 ? 4.777 -15.516 1.991 1 95.06 88 PRO A CA 1
ATOM 668 C C . PRO A 1 88 ? 3.254 -15.43 2.029 1 95.06 88 PRO A C 1
ATOM 670 O O . PRO A 1 88 ? 2.645 -15.641 3.08 1 95.06 88 PRO A O 1
ATOM 673 N N . GLN A 1 89 ? 2.658 -15.125 0.956 1 95.25 89 GLN A N 1
ATOM 674 C CA . GLN A 1 89 ? 1.2 -15.133 0.896 1 95.25 89 GLN A CA 1
ATOM 675 C C . GLN A 1 89 ? 0.646 -16.531 1.175 1 95.25 89 GLN A C 1
ATOM 677 O O . GLN A 1 89 ? -0.336 -16.672 1.904 1 95.25 89 GLN A O 1
ATOM 682 N N . CYS A 1 90 ? 1.29 -17.5 0.562 1 96.81 90 CYS A N 1
ATOM 683 C CA . CYS A 1 90 ? 0.874 -18.875 0.795 1 96.81 90 CYS A CA 1
ATOM 684 C C . CYS A 1 90 ? 0.996 -19.234 2.27 1 96.81 90 CYS A C 1
ATOM 686 O O . CYS A 1 90 ? 0.108 -19.891 2.828 1 96.81 90 CYS A O 1
ATOM 688 N N . ARG A 1 91 ? 2.059 -18.844 2.852 1 95.88 91 ARG A N 1
ATOM 689 C CA . ARG A 1 91 ? 2.268 -19.094 4.273 1 95.88 91 ARG A CA 1
ATOM 690 C C . ARG A 1 91 ? 1.168 -18.438 5.109 1 95.88 91 ARG A C 1
ATOM 692 O O . ARG A 1 91 ? 0.64 -19.062 6.035 1 95.88 91 ARG A O 1
ATOM 699 N N . ALA A 1 92 ? 0.851 -17.219 4.781 1 94.12 92 ALA A N 1
ATOM 700 C CA . ALA A 1 92 ? -0.212 -16.516 5.492 1 94.12 92 ALA A CA 1
ATOM 701 C C . ALA A 1 92 ? -1.551 -17.234 5.332 1 94.12 92 ALA A C 1
ATOM 703 O O . ALA A 1 92 ? -2.297 -17.391 6.301 1 94.12 92 ALA A O 1
ATOM 704 N N . ALA A 1 93 ? -1.829 -17.609 4.109 1 95.88 93 ALA A N 1
ATOM 705 C CA . ALA A 1 93 ? -3.082 -18.312 3.84 1 95.88 93 ALA A CA 1
ATOM 706 C C . ALA A 1 93 ? -3.141 -19.625 4.598 1 95.88 93 ALA A C 1
ATOM 708 O O . ALA A 1 93 ? -4.172 -19.969 5.176 1 95.88 93 ALA A O 1
ATOM 709 N N . PHE A 1 94 ? -2.053 -20.359 4.633 1 96.56 94 PHE A N 1
ATOM 710 C CA . PHE A 1 94 ? -1.996 -21.641 5.344 1 96.56 94 PHE A CA 1
ATOM 711 C C . PHE A 1 94 ? -2.215 -21.438 6.836 1 96.56 94 PHE A C 1
ATOM 713 O O . PHE A 1 94 ? -2.959 -22.188 7.469 1 96.56 94 PHE A O 1
ATOM 720 N N . ALA A 1 95 ? -1.619 -20.422 7.332 1 93 95 ALA A N 1
ATOM 721 C CA . ALA A 1 95 ? -1.8 -20.078 8.742 1 93 95 ALA A CA 1
ATOM 722 C C . ALA A 1 95 ? -3.262 -19.781 9.047 1 93 95 ALA A C 1
ATOM 724 O O . ALA A 1 95 ? -3.721 -19.984 10.172 1 93 95 ALA A O 1
ATOM 725 N N . ALA A 1 96 ? -3.955 -19.375 8.039 1 91.5 96 ALA A N 1
ATOM 726 C CA . ALA A 1 96 ? -5.363 -19.031 8.195 1 91.5 96 ALA A CA 1
ATOM 727 C C . ALA A 1 96 ? -6.262 -20.234 7.965 1 91.5 96 ALA A C 1
ATOM 729 O O . ALA A 1 96 ? -7.488 -20.125 7.984 1 91.5 96 ALA A O 1
ATOM 730 N N . GLY A 1 97 ? -5.664 -21.344 7.648 1 93.56 97 GLY A N 1
ATOM 731 C CA . GLY A 1 97 ? -6.43 -22.578 7.562 1 93.56 97 GLY A CA 1
ATOM 732 C C . GLY A 1 97 ? -6.641 -23.047 6.137 1 93.56 97 GLY A C 1
ATOM 733 O O . GLY A 1 97 ? -7.367 -24.016 5.902 1 93.56 97 GLY A O 1
ATOM 734 N N . VAL A 1 98 ? -6.078 -22.422 5.191 1 96.69 98 VAL A N 1
ATOM 735 C CA . VAL A 1 98 ? -6.184 -22.859 3.803 1 96.69 98 VAL A CA 1
ATOM 736 C C . VAL A 1 98 ? -5.227 -24.031 3.553 1 96.69 98 VAL A C 1
ATOM 738 O O . VAL A 1 98 ? -4.012 -23.875 3.682 1 96.69 98 VAL A O 1
ATOM 741 N N . GLU A 1 99 ? -5.672 -25.078 3.146 1 96.81 99 GLU A N 1
ATOM 742 C CA . GLU A 1 99 ? -4.828 -26.266 2.975 1 96.81 99 GLU A CA 1
ATOM 743 C C . GLU A 1 99 ? -4.395 -26.422 1.521 1 96.81 99 GLU A C 1
ATOM 745 O O . GLU A 1 99 ? -3.318 -26.953 1.245 1 96.81 99 GLU A O 1
ATOM 750 N N . ARG A 1 100 ? -5.285 -26.078 0.634 1 98.38 100 ARG A N 1
ATOM 751 C CA . ARG A 1 100 ? -4.969 -26.172 -0.787 1 98.38 100 ARG A CA 1
ATOM 752 C C . ARG A 1 100 ? -4.586 -24.812 -1.349 1 98.38 100 ARG A C 1
ATOM 754 O O . ARG A 1 100 ? -5.402 -23.875 -1.358 1 98.38 100 ARG A O 1
ATOM 761 N N . LEU A 1 101 ? -3.365 -24.734 -1.758 1 98.31 101 LEU A N 1
ATOM 762 C CA . LEU A 1 101 ? -2.768 -23.469 -2.188 1 98.31 101 LEU A CA 1
ATOM 763 C C . LEU A 1 101 ? -2.297 -23.547 -3.635 1 98.31 101 LEU A C 1
ATOM 765 O O . LEU A 1 101 ? -1.612 -24.516 -4.012 1 98.31 101 LEU A O 1
ATOM 769 N N . LEU A 1 102 ? -2.697 -22.625 -4.426 1 98.31 102 LEU A N 1
ATOM 770 C CA . LEU A 1 102 ? -2.195 -22.484 -5.789 1 98.31 102 LEU A CA 1
ATOM 771 C C . LEU A 1 102 ? -1.311 -21.25 -5.93 1 98.31 102 LEU A C 1
ATOM 773 O O . LEU A 1 102 ? -1.773 -20.125 -5.73 1 98.31 102 LEU A O 1
ATOM 777 N N . LEU A 1 103 ? -0.065 -21.438 -6.148 1 98.19 103 LEU A N 1
ATOM 778 C CA . LEU A 1 103 ? 0.826 -20.328 -6.48 1 98.19 103 LEU A CA 1
ATOM 779 C C . LEU A 1 103 ? 0.786 -20.031 -7.977 1 98.19 103 LEU A C 1
ATOM 781 O O . LEU A 1 103 ? 1.458 -20.703 -8.766 1 98.19 103 LEU A O 1
ATOM 785 N N . ALA A 1 104 ? 0.025 -19.062 -8.352 1 95.94 104 ALA A N 1
ATOM 786 C CA . ALA A 1 104 ? -0.074 -18.672 -9.75 1 95.94 104 ALA A CA 1
ATOM 787 C C . ALA A 1 104 ? 1.104 -17.781 -10.156 1 95.94 104 ALA A C 1
ATOM 789 O O . ALA A 1 104 ? 0.914 -16.656 -10.617 1 95.94 104 ALA A O 1
ATOM 790 N N . ASN A 1 105 ? 2.268 -18.266 -9.977 1 96.94 105 ASN A N 1
ATOM 791 C CA . ASN A 1 105 ? 3.559 -17.641 -10.258 1 96.94 105 ASN A CA 1
ATOM 792 C C . ASN A 1 105 ? 4.695 -18.656 -10.188 1 96.94 105 ASN A C 1
ATOM 794 O O . ASN A 1 105 ? 4.527 -19.734 -9.625 1 96.94 105 ASN A O 1
ATOM 798 N N . GLN A 1 106 ? 5.844 -18.312 -10.82 1 98.44 106 GLN A N 1
ATOM 799 C CA . GLN A 1 106 ? 6.996 -19.203 -10.703 1 98.44 106 GLN A CA 1
ATOM 800 C C . GLN A 1 106 ? 7.668 -19.047 -9.344 1 98.44 106 GLN A C 1
ATOM 802 O O . GLN A 1 106 ? 7.824 -17.938 -8.836 1 98.44 106 GLN A O 1
ATOM 807 N N . LEU A 1 107 ? 7.953 -20.156 -8.758 1 98.5 107 LEU A N 1
ATOM 808 C CA . LEU A 1 107 ? 8.703 -20.203 -7.508 1 98.5 107 LEU A CA 1
ATOM 809 C C . LEU A 1 107 ? 10.203 -20.156 -7.77 1 98.5 107 LEU A C 1
ATOM 811 O O . LEU A 1 107 ? 10.75 -21.047 -8.414 1 98.5 107 LEU A O 1
ATOM 815 N N . VAL A 1 108 ? 10.844 -19.141 -7.285 1 98.25 108 VAL A N 1
ATOM 816 C CA . VAL A 1 108 ? 12.281 -19 -7.449 1 98.25 108 VAL A CA 1
ATOM 817 C C . VAL A 1 108 ? 12.922 -18.609 -6.113 1 98.25 108 VAL A C 1
ATOM 819 O O . VAL A 1 108 ? 12.258 -18.047 -5.246 1 98.25 108 VAL A O 1
ATOM 822 N N . GLY A 1 109 ? 14.211 -19.016 -5.98 1 98 109 GLY A N 1
ATOM 823 C CA . GLY A 1 109 ? 14.969 -18.641 -4.805 1 98 109 GLY A CA 1
ATOM 824 C C . GLY A 1 109 ? 14.914 -19.672 -3.695 1 98 109 GLY A C 1
ATOM 825 O O . GLY A 1 109 ? 13.836 -20.125 -3.32 1 98 109 GLY A O 1
ATOM 826 N N . ARG A 1 110 ? 16.016 -19.953 -3.129 1 97.56 110 ARG A N 1
ATOM 827 C CA . ARG A 1 110 ? 16.141 -21 -2.129 1 97.56 110 ARG A CA 1
ATOM 828 C C . ARG A 1 110 ? 15.328 -20.672 -0.88 1 97.56 110 ARG A C 1
ATOM 830 O O . ARG A 1 110 ? 14.734 -21.578 -0.271 1 97.56 110 ARG A O 1
ATOM 837 N N . ALA A 1 111 ? 15.359 -19.438 -0.5 1 97.31 111 ALA A N 1
ATOM 838 C CA . ALA A 1 111 ? 14.586 -19.047 0.68 1 97.31 111 ALA A CA 1
ATOM 839 C C . ALA A 1 111 ? 13.102 -19.312 0.474 1 97.31 111 ALA A C 1
ATOM 841 O O . ALA A 1 111 ? 12.414 -19.797 1.381 1 97.31 111 ALA A O 1
ATOM 842 N N . ASN A 1 112 ? 12.602 -18.969 -0.661 1 98.06 112 ASN A N 1
ATOM 843 C CA . ASN A 1 112 ? 11.203 -19.234 -0.969 1 98.06 112 ASN A CA 1
ATOM 844 C C . ASN A 1 112 ? 10.93 -20.734 -1.086 1 98.06 112 ASN A C 1
ATOM 846 O O . ASN A 1 112 ? 9.867 -21.203 -0.676 1 98.06 112 ASN A O 1
ATOM 850 N N . MET A 1 113 ? 11.867 -21.469 -1.677 1 98.44 113 MET A N 1
ATOM 851 C CA . MET A 1 113 ? 11.734 -22.922 -1.744 1 98.44 113 MET A CA 1
ATOM 852 C C . MET A 1 113 ? 11.664 -23.531 -0.346 1 98.44 113 MET A C 1
ATOM 854 O O . MET A 1 113 ? 10.93 -24.484 -0.117 1 98.44 113 MET A O 1
ATOM 858 N N . ALA A 1 114 ? 12.383 -22.938 0.548 1 97.19 114 ALA A N 1
ATOM 859 C CA . ALA A 1 114 ? 12.344 -23.406 1.932 1 97.19 114 ALA A CA 1
ATOM 860 C C . ALA A 1 114 ? 10.961 -23.203 2.541 1 97.19 114 ALA A C 1
ATOM 862 O O . ALA A 1 114 ? 10.445 -24.078 3.24 1 97.19 114 ALA A O 1
ATOM 863 N N . ILE A 1 115 ? 10.352 -22.078 2.277 1 96.75 115 ILE A N 1
ATOM 864 C CA . ILE A 1 115 ? 8.992 -21.828 2.748 1 96.75 115 ILE A CA 1
ATOM 865 C C . ILE A 1 115 ? 8.055 -22.891 2.188 1 96.75 115 ILE A C 1
ATOM 867 O O . ILE A 1 115 ? 7.254 -23.484 2.924 1 96.75 115 ILE A O 1
ATOM 871 N N . ALA A 1 116 ? 8.172 -23.125 0.91 1 98.06 116 ALA A N 1
ATOM 872 C CA . ALA A 1 116 ? 7.32 -24.125 0.251 1 98.06 116 ALA A CA 1
ATOM 873 C C . ALA A 1 116 ? 7.496 -25.5 0.88 1 98.06 116 ALA A C 1
ATOM 875 O O . ALA A 1 116 ? 6.516 -26.203 1.14 1 98.06 116 ALA A O 1
ATOM 876 N N . ALA A 1 117 ? 8.734 -25.875 1.095 1 98 117 ALA A N 1
ATOM 877 C CA . ALA A 1 117 ? 9.008 -27.172 1.69 1 98 117 ALA A CA 1
ATOM 878 C C . ALA A 1 117 ? 8.375 -27.297 3.072 1 98 117 ALA A C 1
ATOM 880 O O . ALA A 1 117 ? 7.809 -28.328 3.414 1 98 117 ALA A O 1
ATOM 881 N N . GLU A 1 118 ? 8.461 -26.266 3.811 1 96.06 118 GLU A N 1
ATOM 882 C CA . GLU A 1 118 ? 7.855 -26.25 5.137 1 96.06 118 GLU A CA 1
ATOM 883 C C . GLU A 1 118 ? 6.34 -26.422 5.051 1 96.06 118 GLU A C 1
ATOM 885 O O . GLU A 1 118 ? 5.75 -27.172 5.832 1 96.06 118 GLU A O 1
ATOM 890 N N . LEU A 1 119 ? 5.742 -25.719 4.121 1 96.69 119 LEU A N 1
ATOM 891 C CA . LEU A 1 119 ? 4.297 -25.797 3.936 1 96.69 119 LEU A CA 1
ATOM 892 C C . LEU A 1 119 ? 3.883 -27.219 3.568 1 96.69 119 LEU A C 1
ATOM 894 O O . LEU A 1 119 ? 2.939 -27.766 4.145 1 96.69 119 LEU A O 1
ATOM 898 N N . VAL A 1 120 ? 4.598 -27.812 2.68 1 97.81 120 VAL A N 1
ATOM 899 C CA . VAL A 1 120 ? 4.285 -29.156 2.217 1 97.81 120 VAL A CA 1
ATOM 900 C C . VAL A 1 120 ? 4.445 -30.141 3.367 1 97.81 120 VAL A C 1
ATOM 902 O O . VAL A 1 120 ? 3.584 -31 3.582 1 97.81 120 VAL A O 1
ATOM 905 N N . ARG A 1 121 ? 5.461 -30.031 4.137 1 97.12 121 ARG A N 1
ATOM 906 C CA . ARG A 1 121 ? 5.684 -30.906 5.277 1 97.12 121 ARG A CA 1
ATOM 907 C C . ARG A 1 121 ? 4.57 -30.766 6.309 1 97.12 121 ARG A C 1
ATOM 909 O O . ARG A 1 121 ? 4.199 -31.734 6.969 1 97.12 121 ARG A O 1
ATOM 916 N N . ALA A 1 122 ? 4.055 -29.578 6.344 1 95.31 122 ALA A N 1
ATOM 917 C CA . ALA A 1 122 ? 3.018 -29.297 7.336 1 95.31 122 ALA A CA 1
ATOM 918 C C . ALA A 1 122 ? 1.648 -29.766 6.844 1 95.31 122 ALA A C 1
ATOM 920 O O . ALA A 1 122 ? 0.655 -29.656 7.57 1 95.31 122 ALA A O 1
ATOM 921 N N . GLY A 1 123 ? 1.6 -30.156 5.59 1 96.44 123 GLY A N 1
ATOM 922 C CA . GLY A 1 123 ? 0.366 -30.781 5.125 1 96.44 123 GLY A CA 1
ATOM 923 C C . GLY A 1 123 ? -0.312 -30 4.02 1 96.44 123 GLY A C 1
ATOM 924 O O . GLY A 1 123 ? -1.391 -30.375 3.557 1 96.44 123 GLY A O 1
ATOM 925 N N . ALA A 1 124 ? 0.269 -28.953 3.555 1 97.31 124 ALA A N 1
ATOM 926 C CA . ALA A 1 124 ? -0.319 -28.156 2.475 1 97.31 124 ALA A CA 1
ATOM 927 C C . ALA A 1 124 ? -0.265 -28.922 1.151 1 97.31 124 ALA A C 1
ATOM 929 O O . ALA A 1 124 ? 0.729 -29.578 0.849 1 97.31 124 ALA A O 1
ATOM 930 N N . GLU A 1 125 ? -1.323 -28.875 0.446 1 98.31 125 GLU A N 1
ATOM 931 C CA . GLU A 1 125 ? -1.289 -29.203 -0.976 1 98.31 125 GLU A CA 1
ATOM 932 C C . GLU A 1 125 ? -0.947 -27.984 -1.817 1 98.31 125 GLU A C 1
ATOM 934 O O . GLU A 1 125 ? -1.817 -27.156 -2.109 1 98.31 125 GLU A O 1
ATOM 939 N N . LEU A 1 126 ? 0.28 -27.875 -2.148 1 98.62 126 LEU A N 1
ATOM 940 C CA . LEU A 1 126 ? 0.786 -26.672 -2.809 1 98.62 126 LEU A CA 1
ATOM 941 C C . LEU A 1 126 ? 1.061 -26.938 -4.285 1 98.62 126 LEU A C 1
ATOM 943 O O . LEU A 1 126 ? 1.861 -27.812 -4.621 1 98.62 126 LEU A O 1
ATOM 947 N N . TYR A 1 127 ? 0.35 -26.25 -5.188 1 98.75 127 TYR A N 1
ATOM 948 C CA . TYR A 1 127 ? 0.605 -26.266 -6.621 1 98.75 127 TYR A CA 1
ATOM 949 C C . TYR A 1 127 ? 1.462 -25.078 -7.039 1 98.75 127 TYR A C 1
ATOM 951 O O . TYR A 1 127 ? 1.185 -23.938 -6.652 1 98.75 127 TYR A O 1
ATOM 959 N N . VAL A 1 128 ? 2.479 -25.328 -7.797 1 98.69 128 VAL A N 1
ATOM 960 C CA . VAL A 1 128 ? 3.355 -24.25 -8.258 1 98.69 128 VAL A CA 1
ATOM 961 C C . VAL A 1 128 ? 3.424 -24.25 -9.781 1 98.69 128 VAL A C 1
ATOM 963 O O . VAL A 1 128 ? 3.473 -25.312 -10.398 1 98.69 128 VAL A O 1
ATOM 966 N N . THR A 1 129 ? 3.523 -23.094 -10.367 1 98.12 129 THR A N 1
ATOM 967 C CA . THR A 1 129 ? 3.592 -22.969 -11.82 1 98.12 129 THR A CA 1
ATOM 968 C C . THR A 1 129 ? 5.043 -22.953 -12.289 1 98.12 129 THR A C 1
ATOM 970 O O . THR A 1 129 ? 5.906 -22.359 -11.641 1 98.12 129 THR A O 1
ATOM 973 N N . VAL A 1 130 ? 5.277 -23.625 -13.414 1 98.56 130 VAL A N 1
ATOM 974 C CA . VAL A 1 130 ? 6.602 -23.672 -14.023 1 98.56 130 VAL A CA 1
ATOM 975 C C . VAL A 1 130 ? 6.484 -23.391 -15.523 1 98.56 130 VAL A C 1
ATOM 977 O O . VAL A 1 130 ? 5.543 -23.844 -16.172 1 98.56 130 VAL A O 1
ATOM 980 N N . ASP A 1 131 ? 7.5 -22.609 -16.047 1 98.56 131 ASP A N 1
ATOM 981 C CA . ASP A 1 131 ? 7.414 -22.328 -17.469 1 98.56 131 ASP A CA 1
ATOM 982 C C . ASP A 1 131 ? 8.766 -22.5 -18.156 1 98.56 131 ASP A C 1
ATOM 984 O O . ASP A 1 131 ? 8.953 -22.094 -19.297 1 98.56 131 ASP A O 1
ATOM 988 N N . SER A 1 132 ? 9.75 -23.062 -17.422 1 97.94 132 SER A N 1
ATOM 989 C CA . SER A 1 132 ? 11.062 -23.266 -18.031 1 97.94 132 SER A CA 1
ATOM 990 C C . SER A 1 132 ? 11.758 -24.5 -17.438 1 97.94 132 SER A C 1
ATOM 992 O O . SER A 1 132 ? 11.484 -24.891 -16.297 1 97.94 132 SER A O 1
ATOM 994 N N . GLY A 1 133 ? 12.617 -25.016 -18.281 1 98.06 133 GLY A N 1
ATOM 995 C CA . GLY A 1 133 ? 13.414 -26.141 -17.828 1 98.06 133 GLY A CA 1
ATOM 996 C C . GLY A 1 133 ? 14.383 -25.781 -16.719 1 98.06 133 GLY A C 1
ATOM 997 O O . GLY A 1 133 ? 14.609 -26.578 -15.797 1 98.06 133 GLY A O 1
ATOM 998 N N . GLU A 1 134 ? 14.93 -24.625 -16.766 1 97.44 134 GLU A N 1
ATOM 999 C CA . GLU A 1 134 ? 15.867 -24.172 -15.734 1 97.44 134 GLU A CA 1
ATOM 1000 C C . GLU A 1 134 ? 15.195 -24.078 -14.367 1 97.44 134 GLU A C 1
ATOM 1002 O O . GLU A 1 134 ? 15.75 -24.547 -13.367 1 97.44 134 GLU A O 1
ATOM 1007 N N . ASN A 1 135 ? 14.07 -23.5 -14.352 1 98.38 135 ASN A N 1
ATOM 1008 C CA . ASN A 1 135 ? 13.328 -23.422 -13.094 1 98.38 135 ASN A CA 1
ATOM 1009 C C . ASN A 1 135 ? 12.953 -24.812 -12.586 1 98.38 135 ASN A C 1
ATOM 1011 O O . ASN A 1 135 ? 13.078 -25.094 -11.398 1 98.38 135 ASN A O 1
ATOM 1015 N N . ALA A 1 136 ? 12.523 -25.688 -13.5 1 98.69 136 ALA A N 1
ATOM 1016 C CA . ALA A 1 136 ? 12.188 -27.047 -13.133 1 98.69 136 ALA A CA 1
ATOM 1017 C C . ALA A 1 136 ? 13.383 -27.766 -12.523 1 98.69 136 ALA A C 1
ATOM 1019 O O . ALA A 1 136 ? 13.25 -28.484 -11.523 1 98.69 136 ALA A O 1
ATOM 1020 N N . LYS A 1 137 ? 14.461 -27.578 -13.156 1 98.62 137 LYS A N 1
ATOM 1021 C CA . LYS A 1 137 ? 15.68 -28.188 -12.648 1 98.62 137 LYS A CA 1
ATOM 1022 C C . LYS A 1 137 ? 15.992 -27.703 -11.234 1 98.62 137 LYS A C 1
ATOM 1024 O O . LYS A 1 137 ? 16.281 -28.5 -10.344 1 98.62 137 LYS A O 1
ATOM 1029 N N . GLN A 1 138 ? 15.938 -26.438 -10.992 1 98.44 138 GLN A N 1
ATOM 1030 C CA . GLN A 1 138 ? 16.203 -25.859 -9.68 1 98.44 138 GLN A CA 1
ATOM 1031 C C . GLN A 1 138 ? 15.242 -26.422 -8.625 1 98.44 138 GLN A C 1
ATOM 1033 O O . GLN A 1 138 ? 15.68 -26.844 -7.555 1 98.44 138 GLN A O 1
ATOM 1038 N N . LEU A 1 139 ? 14.008 -26.422 -8.953 1 98.81 139 LEU A N 1
ATOM 1039 C CA . LEU A 1 139 ? 13 -26.953 -8.039 1 98.81 139 LEU A CA 1
ATOM 1040 C C . LEU A 1 139 ? 13.203 -28.438 -7.801 1 98.81 139 LEU A C 1
ATOM 1042 O O . LEU A 1 139 ? 13.156 -28.906 -6.66 1 98.81 139 LEU A O 1
ATOM 1046 N N . GLY A 1 140 ? 13.391 -29.141 -8.906 1 98.75 140 GLY A N 1
ATOM 1047 C CA . GLY A 1 140 ? 13.57 -30.578 -8.805 1 98.75 140 GLY A CA 1
ATOM 1048 C C . GLY A 1 140 ? 14.711 -30.969 -7.891 1 98.75 140 GLY A C 1
ATOM 1049 O O . GLY A 1 140 ? 14.562 -31.859 -7.043 1 98.75 140 GLY A O 1
ATOM 1050 N N . GLU A 1 141 ? 15.805 -30.328 -8.102 1 98.56 141 GLU A N 1
ATOM 1051 C CA . GLU A 1 141 ? 16.984 -30.609 -7.285 1 98.56 141 GLU A CA 1
ATOM 1052 C C . GLU A 1 141 ? 16.734 -30.281 -5.816 1 98.56 141 GLU A C 1
ATOM 1054 O O . GLU A 1 141 ? 17.062 -31.062 -4.93 1 98.56 141 GLU A O 1
ATOM 1059 N N . PHE A 1 142 ? 16.156 -29.203 -5.504 1 98.44 142 PHE A N 1
ATOM 1060 C CA . PHE A 1 142 ? 15.914 -28.781 -4.133 1 98.44 142 PHE A CA 1
ATOM 1061 C C . PHE A 1 142 ? 14.961 -29.734 -3.434 1 98.44 142 PHE A C 1
ATOM 1063 O O . PHE A 1 142 ? 15.25 -30.234 -2.344 1 98.44 142 PHE A O 1
ATOM 1070 N N . PHE A 1 143 ? 13.859 -29.984 -4.031 1 98.75 143 PHE A N 1
ATOM 1071 C CA . PHE A 1 143 ? 12.82 -30.75 -3.363 1 98.75 143 PHE A CA 1
ATOM 1072 C C . PHE A 1 143 ? 13.203 -32.219 -3.264 1 98.75 143 PHE A C 1
ATOM 1074 O O . PHE A 1 143 ? 12.852 -32.906 -2.297 1 98.75 143 PHE A O 1
ATOM 1081 N N . ALA A 1 144 ? 13.938 -32.719 -4.273 1 98.69 144 ALA A N 1
ATOM 1082 C CA . ALA A 1 144 ? 14.484 -34.062 -4.133 1 98.69 144 ALA A CA 1
ATOM 1083 C C . ALA A 1 144 ? 15.391 -34.156 -2.908 1 98.69 144 ALA A C 1
ATOM 1085 O O . ALA A 1 144 ? 15.305 -35.125 -2.145 1 98.69 144 ALA A O 1
ATOM 1086 N N . ALA A 1 145 ? 16.219 -33.188 -2.752 1 98.38 145 ALA A N 1
ATOM 1087 C CA . ALA A 1 145 ? 17.141 -33.156 -1.612 1 98.38 145 ALA A CA 1
ATOM 1088 C C . ALA A 1 145 ? 16.359 -33.125 -0.295 1 98.38 145 ALA A C 1
ATOM 1090 O O . ALA A 1 145 ? 16.844 -33.625 0.728 1 98.38 145 ALA A O 1
ATOM 1091 N N . GLU A 1 146 ? 15.211 -32.594 -0.312 1 97.88 146 GLU A N 1
ATOM 1092 C CA . GLU A 1 146 ? 14.367 -32.5 0.875 1 97.88 146 GLU A CA 1
ATOM 1093 C C . GLU A 1 146 ? 13.5 -33.75 1.051 1 97.88 146 GLU A C 1
ATOM 1095 O O . GLU A 1 146 ? 12.742 -33.844 2.014 1 97.88 146 GLU A O 1
ATOM 1100 N N . GLY A 1 147 ? 13.555 -34.625 0.134 1 98.19 147 GLY A N 1
ATOM 1101 C CA . GLY A 1 147 ? 12.734 -35.812 0.177 1 98.19 147 GLY A CA 1
ATOM 1102 C C . GLY A 1 147 ? 11.266 -35.562 -0.108 1 98.19 147 GLY A C 1
ATOM 1103 O O . GLY A 1 147 ? 10.391 -36.219 0.431 1 98.19 147 GLY A O 1
ATOM 1104 N N . LEU A 1 148 ? 11.008 -34.5 -0.836 1 98.31 148 LEU A N 1
ATOM 1105 C CA . LEU A 1 148 ? 9.648 -34.125 -1.157 1 98.31 148 LEU A CA 1
ATOM 1106 C C . LEU A 1 148 ? 9.406 -34.156 -2.662 1 98.31 148 LEU A C 1
ATOM 1108 O O . LEU A 1 148 ? 10.359 -34.156 -3.445 1 98.31 148 LEU A O 1
ATOM 1112 N N . ALA A 1 149 ? 8.188 -34.219 -3.041 1 98.19 149 ALA A N 1
ATOM 1113 C CA . ALA A 1 149 ? 7.766 -34.031 -4.43 1 98.19 149 ALA A CA 1
ATOM 1114 C C . ALA A 1 149 ? 6.781 -32.875 -4.566 1 98.19 149 ALA A C 1
ATOM 1116 O O . ALA A 1 149 ? 5.648 -32.969 -4.086 1 98.19 149 ALA A O 1
ATOM 1117 N N . LEU A 1 150 ? 7.176 -31.906 -5.207 1 98.75 150 LEU A N 1
ATOM 1118 C CA . LEU A 1 150 ? 6.383 -30.688 -5.371 1 98.75 150 LEU A CA 1
ATOM 1119 C C . LEU A 1 150 ? 5.402 -30.828 -6.527 1 98.75 150 LEU A C 1
ATOM 1121 O O . LEU A 1 150 ? 5.773 -31.297 -7.609 1 98.75 150 LEU A O 1
ATOM 1125 N N . LEU A 1 151 ? 4.129 -30.5 -6.277 1 98.88 151 LEU A N 1
ATOM 1126 C CA . LEU A 1 151 ? 3.141 -30.484 -7.355 1 98.88 151 LEU A CA 1
ATOM 1127 C C . LEU A 1 151 ? 3.357 -29.297 -8.273 1 98.88 151 LEU A C 1
ATOM 1129 O O . LEU A 1 151 ? 3.434 -28.156 -7.812 1 98.88 151 LEU A O 1
ATOM 1133 N N . THR A 1 152 ? 3.447 -29.562 -9.57 1 98.88 152 THR A N 1
ATOM 1134 C CA . THR A 1 152 ? 3.746 -28.5 -10.523 1 98.88 152 THR A CA 1
ATOM 1135 C C . THR A 1 152 ? 2.68 -28.438 -11.609 1 98.88 152 THR A C 1
ATOM 1137 O O . THR A 1 152 ? 2.049 -29.438 -11.93 1 98.88 152 THR A O 1
ATOM 1140 N N . LEU A 1 153 ? 2.422 -27.281 -12.102 1 98.81 153 LEU A N 1
ATOM 1141 C CA . LEU A 1 153 ? 1.599 -27 -13.273 1 98.81 153 LEU A CA 1
ATOM 1142 C C . LEU A 1 153 ? 2.424 -26.344 -14.367 1 98.81 153 LEU A C 1
ATOM 1144 O O . LEU A 1 153 ? 3.088 -25.328 -14.125 1 98.81 153 LEU A O 1
ATOM 1148 N N . VAL A 1 154 ? 2.395 -26.891 -15.547 1 98.75 154 VAL A N 1
ATOM 1149 C CA . VAL A 1 154 ? 3.039 -26.203 -16.672 1 98.75 154 VAL A CA 1
ATOM 1150 C C . VAL A 1 154 ? 2.201 -24.984 -17.078 1 98.75 154 VAL A C 1
ATOM 1152 O O . VAL A 1 154 ? 0.982 -25.094 -17.234 1 98.75 154 VAL A O 1
ATOM 1155 N N . GLU A 1 155 ? 2.846 -23.859 -17.234 1 98.44 155 GLU A N 1
ATOM 1156 C CA . GLU A 1 155 ? 2.127 -22.656 -17.641 1 98.44 155 GLU A CA 1
ATOM 1157 C C . GLU A 1 155 ? 2.207 -22.453 -19.156 1 98.44 155 GLU A C 1
ATOM 1159 O O . GLU A 1 155 ? 3.297 -22.453 -19.719 1 98.44 155 GLU A O 1
ATOM 1164 N N . LEU A 1 156 ? 1.061 -22.297 -19.719 1 97.56 156 LEU A N 1
ATOM 1165 C CA . LEU A 1 156 ? 0.98 -21.938 -21.125 1 97.56 156 LEU A CA 1
ATOM 1166 C C . LEU A 1 156 ? 0.793 -20.438 -21.297 1 97.56 156 LEU A C 1
ATOM 1168 O O . LEU A 1 156 ? -0.177 -19.859 -20.781 1 97.56 156 LEU A O 1
ATOM 1172 N N . GLY A 1 157 ? 1.792 -19.812 -21.969 1 95.62 157 GLY A N 1
ATOM 1173 C CA . GLY A 1 157 ? 1.727 -18.375 -22.219 1 95.62 157 GLY A CA 1
ATOM 1174 C C . GLY A 1 157 ? 1.363 -18.031 -23.656 1 95.62 157 GLY A C 1
ATOM 1175 O O . GLY A 1 157 ? 0.78 -18.859 -24.359 1 95.62 157 GLY A O 1
ATOM 1176 N N . VAL A 1 158 ? 1.484 -16.781 -23.969 1 93.19 158 VAL A N 1
ATOM 1177 C CA . VAL A 1 158 ? 1.249 -16.281 -25.312 1 93.19 158 VAL A CA 1
ATOM 1178 C C . VAL A 1 158 ? 2.438 -15.43 -25.766 1 93.19 158 VAL A C 1
ATOM 1180 O O . VAL A 1 158 ? 3.17 -14.891 -24.938 1 93.19 158 VAL A O 1
ATOM 1183 N N . ASP A 1 159 ? 2.57 -15.305 -27.016 1 91.06 159 ASP A N 1
ATOM 1184 C CA . ASP A 1 159 ? 3.66 -14.484 -27.531 1 91.06 159 ASP A CA 1
ATOM 1185 C C . ASP A 1 159 ? 3.547 -13.047 -27.062 1 91.06 159 ASP A C 1
ATOM 1187 O O . ASP A 1 159 ? 2.467 -12.445 -27.109 1 91.06 159 ASP A O 1
ATOM 1191 N N . GLY A 1 160 ? 4.676 -12.578 -26.562 1 89.44 160 GLY A N 1
ATOM 1192 C CA . GLY A 1 160 ? 4.684 -11.203 -26.094 1 89.44 160 GLY A CA 1
ATOM 1193 C C . GLY A 1 160 ? 4.016 -11.023 -24.734 1 89.44 160 GLY A C 1
ATOM 1194 O O . GLY A 1 160 ? 3.928 -9.906 -24.234 1 89.44 160 GLY A O 1
ATOM 1195 N N . GLY A 1 161 ? 3.578 -12.055 -24.188 1 91.81 161 GLY A N 1
ATOM 1196 C CA . GLY A 1 161 ? 2.904 -12 -22.906 1 91.81 161 GLY A CA 1
ATOM 1197 C C . GLY A 1 161 ? 3.861 -12.055 -21.734 1 91.81 161 GLY A C 1
ATOM 1198 O O . GLY A 1 161 ? 5.035 -11.695 -21.859 1 91.81 161 GLY A O 1
ATOM 1199 N N . ARG A 1 162 ? 3.35 -12.375 -20.656 1 94 162 ARG A N 1
ATOM 1200 C CA . ARG A 1 162 ? 4.129 -12.438 -19.422 1 94 162 ARG A CA 1
ATOM 1201 C C . ARG A 1 162 ? 4.895 -13.75 -19.328 1 94 162 ARG A C 1
ATOM 1203 O O . ARG A 1 162 ? 5.797 -14.008 -20.125 1 94 162 ARG A O 1
ATOM 1210 N N . THR A 1 163 ? 4.691 -14.578 -18.297 1 96.94 163 THR A N 1
ATOM 1211 C CA . THR A 1 163 ? 5.332 -15.883 -18.125 1 96.94 163 THR A CA 1
ATOM 1212 C C . THR A 1 163 ? 4.602 -16.953 -18.922 1 96.94 163 THR A C 1
ATOM 1214 O O . THR A 1 163 ? 3.525 -16.703 -19.484 1 96.94 163 THR A O 1
ATOM 1217 N N . GLY A 1 164 ? 5.277 -18.094 -19.094 1 97.69 164 GLY A N 1
ATOM 1218 C CA . GLY A 1 164 ? 4.633 -19.234 -19.734 1 97.69 164 GLY A CA 1
ATOM 1219 C C . GLY A 1 164 ? 5.355 -19.688 -20.984 1 97.69 164 GLY A C 1
ATOM 1220 O O . GLY A 1 164 ? 5.957 -18.891 -21.703 1 97.69 164 GLY A O 1
ATOM 1221 N N . CYS A 1 165 ? 5.121 -20.938 -21.297 1 97.94 165 CYS A N 1
ATOM 1222 C CA . CYS A 1 165 ? 5.652 -21.516 -22.531 1 97.94 165 CYS A CA 1
ATOM 1223 C C . CYS A 1 165 ? 5 -20.875 -23.766 1 97.94 165 CYS A C 1
ATOM 1225 O O . CYS A 1 165 ? 3.795 -20.609 -23.766 1 97.94 165 CYS A O 1
ATOM 1227 N N . ARG A 1 166 ? 5.805 -20.719 -24.812 1 96.56 166 ARG A N 1
ATOM 1228 C CA . ARG A 1 166 ? 5.277 -20.047 -26 1 96.56 166 ARG A CA 1
ATOM 1229 C C . ARG A 1 166 ? 4.758 -21.062 -27.016 1 96.56 166 ARG A C 1
ATOM 1231 O O . ARG A 1 166 ? 3.793 -20.797 -27.734 1 96.56 166 ARG A O 1
ATOM 1238 N N . SER A 1 167 ? 5.336 -22.25 -27.062 1 96.88 167 SER A N 1
ATOM 1239 C CA . SER A 1 167 ? 4.91 -23.234 -28.047 1 96.88 167 SER A CA 1
ATOM 1240 C C . SER A 1 167 ? 4.398 -24.5 -27.375 1 96.88 167 SER A C 1
ATOM 1242 O O . SER A 1 167 ? 4.73 -24.766 -26.219 1 96.88 167 SER A O 1
ATOM 1244 N N . ASP A 1 168 ? 3.609 -25.219 -28.125 1 97.56 168 ASP A N 1
ATOM 1245 C CA . ASP A 1 168 ? 3.117 -26.5 -27.641 1 97.56 168 ASP A CA 1
ATOM 1246 C C . ASP A 1 168 ? 4.266 -27.484 -27.438 1 97.56 168 ASP A C 1
ATOM 1248 O O . ASP A 1 168 ? 4.238 -28.281 -26.5 1 97.56 168 ASP A O 1
ATOM 1252 N N . GLU A 1 169 ? 5.219 -27.359 -28.281 1 97.5 169 GLU A N 1
ATOM 1253 C CA . GLU A 1 169 ? 6.406 -28.203 -28.141 1 97.5 169 GLU A CA 1
ATOM 1254 C C . GLU A 1 169 ? 7.141 -27.922 -26.844 1 97.5 169 GLU A C 1
ATOM 1256 O O . GLU A 1 169 ? 7.621 -28.844 -26.188 1 97.5 169 GLU A O 1
ATOM 1261 N N . ASP A 1 170 ? 7.191 -26.641 -26.484 1 97.44 170 ASP A N 1
ATOM 1262 C CA . ASP A 1 170 ? 7.832 -26.25 -25.234 1 97.44 170 ASP A CA 1
ATOM 1263 C C . ASP A 1 170 ? 7.094 -26.828 -24.031 1 97.44 170 ASP A C 1
ATOM 1265 O O . ASP A 1 170 ? 7.715 -27.234 -23.047 1 97.44 170 ASP A O 1
ATOM 1269 N N . VAL A 1 171 ? 5.812 -26.859 -24.109 1 98.44 171 VAL A N 1
ATOM 1270 C CA . VAL A 1 171 ? 4.988 -27.406 -23.031 1 98.44 171 VAL A CA 1
ATOM 1271 C C . VAL A 1 171 ? 5.332 -28.875 -22.797 1 98.44 171 VAL A C 1
ATOM 1273 O O . VAL A 1 171 ? 5.602 -29.281 -21.672 1 98.44 171 VAL A O 1
ATOM 1276 N N . LEU A 1 172 ? 5.34 -29.641 -23.875 1 98.44 172 LEU A N 1
ATOM 1277 C CA . LEU A 1 172 ? 5.613 -31.062 -23.766 1 98.44 172 LEU A CA 1
ATOM 1278 C C . LEU A 1 172 ? 7.047 -31.312 -23.312 1 98.44 172 LEU A C 1
ATOM 1280 O O . LEU A 1 172 ? 7.297 -32.188 -22.484 1 98.44 172 LEU A O 1
ATOM 1284 N N . ALA A 1 173 ? 7.961 -30.562 -23.891 1 98.56 173 ALA A N 1
ATOM 1285 C CA . ALA A 1 173 ? 9.367 -30.703 -23.5 1 98.56 173 ALA A CA 1
ATOM 1286 C C . ALA A 1 173 ? 9.547 -30.438 -22.016 1 98.56 173 ALA A C 1
ATOM 1288 O O . ALA A 1 173 ? 10.258 -31.172 -21.328 1 98.56 173 ALA A O 1
ATOM 1289 N N . LEU A 1 174 ? 8.938 -29.391 -21.531 1 98.75 174 LEU A N 1
ATOM 1290 C CA . LEU A 1 174 ? 9.016 -29.047 -20.109 1 98.75 174 LEU A CA 1
ATOM 1291 C C . LEU A 1 174 ? 8.383 -30.141 -19.25 1 98.75 174 LEU A C 1
ATOM 1293 O O . LEU A 1 174 ? 8.93 -30.531 -18.219 1 98.75 174 LEU A O 1
ATOM 1297 N N . ALA A 1 175 ? 7.281 -30.625 -19.672 1 98.81 175 ALA A N 1
ATOM 1298 C CA . ALA A 1 175 ? 6.605 -31.703 -18.938 1 98.81 175 ALA A CA 1
ATOM 1299 C C . ALA A 1 175 ? 7.496 -32.938 -18.812 1 98.81 175 ALA A C 1
ATOM 1301 O O . ALA A 1 175 ? 7.535 -33.562 -17.766 1 98.81 175 ALA A O 1
ATOM 1302 N N . ARG A 1 176 ? 8.172 -33.281 -19.875 1 98.69 176 ARG A N 1
ATOM 1303 C CA . ARG A 1 176 ? 9.102 -34.406 -19.859 1 98.69 176 ARG A CA 1
ATOM 1304 C C . ARG A 1 176 ? 10.227 -34.188 -18.859 1 98.69 176 ARG A C 1
ATOM 1306 O O . ARG A 1 176 ? 10.641 -35.094 -18.141 1 98.69 176 ARG A O 1
ATOM 1313 N N . GLN A 1 177 ? 10.695 -33 -18.844 1 98.31 177 GLN A N 1
ATOM 1314 C CA . GLN A 1 177 ? 11.742 -32.625 -17.875 1 98.31 177 GLN A CA 1
ATOM 1315 C C . GLN A 1 177 ? 11.234 -32.75 -16.438 1 98.31 177 GLN A C 1
ATOM 1317 O O . GLN A 1 177 ? 11.938 -33.281 -15.578 1 98.31 177 GLN A O 1
ATOM 1322 N N . ILE A 1 178 ? 10.078 -32.25 -16.188 1 98.69 178 ILE A N 1
ATOM 1323 C CA . ILE A 1 178 ? 9.469 -32.344 -14.859 1 98.69 178 ILE A CA 1
ATOM 1324 C C . ILE A 1 178 ? 9.375 -33.812 -14.445 1 98.69 178 ILE A C 1
ATOM 1326 O O . ILE A 1 178 ? 9.727 -34.188 -13.32 1 98.69 178 ILE A O 1
ATOM 1330 N N . ALA A 1 179 ? 8.922 -34.656 -15.359 1 97.31 179 ALA A N 1
ATOM 1331 C CA . ALA A 1 179 ? 8.742 -36.062 -15.094 1 97.31 179 ALA A CA 1
ATOM 1332 C C . ALA A 1 179 ? 10.062 -36.719 -14.734 1 97.31 179 ALA A C 1
ATOM 1334 O O . ALA A 1 179 ? 10.086 -37.75 -14.016 1 97.31 179 ALA A O 1
ATOM 1335 N N . ALA A 1 180 ? 11.094 -36.188 -15.18 1 97.06 180 ALA A N 1
ATOM 1336 C CA . ALA A 1 180 ? 12.414 -36.75 -14.977 1 97.06 180 ALA A CA 1
ATOM 1337 C C . ALA A 1 180 ? 12.969 -36.406 -13.602 1 97.06 180 ALA A C 1
ATOM 1339 O O . ALA A 1 180 ? 13.953 -37 -13.156 1 97.06 180 ALA A O 1
ATOM 1340 N N . HIS A 1 181 ? 12.391 -35.5 -12.891 1 97.5 181 HIS A N 1
ATOM 1341 C CA . HIS A 1 181 ? 12.859 -35.094 -11.57 1 97.5 181 HIS A CA 1
ATOM 1342 C C . HIS A 1 181 ? 12.023 -35.75 -10.469 1 97.5 181 HIS A C 1
ATOM 1344 O O . HIS A 1 181 ? 10.828 -35.469 -10.336 1 97.5 181 HIS A O 1
ATOM 1350 N N . PRO A 1 182 ? 12.609 -36.531 -9.633 1 97.56 182 PRO A N 1
ATOM 1351 C CA . PRO A 1 182 ? 11.836 -37.156 -8.562 1 97.56 182 PRO A CA 1
ATOM 1352 C C . PRO A 1 182 ? 11.258 -36.156 -7.57 1 97.56 182 PRO A C 1
ATOM 1354 O O . PRO A 1 182 ? 10.32 -36.469 -6.836 1 97.56 182 PRO A O 1
ATOM 1357 N N . GLY A 1 183 ? 11.805 -35 -7.547 1 98.44 183 GLY A N 1
ATOM 1358 C CA . GLY A 1 183 ? 11.336 -33.969 -6.629 1 98.44 183 GLY A CA 1
ATOM 1359 C C . GLY A 1 183 ? 10.117 -33.219 -7.141 1 98.44 183 GLY A C 1
ATOM 1360 O O . GLY A 1 183 ? 9.625 -32.312 -6.48 1 98.44 183 GLY A O 1
ATOM 1361 N N . LEU A 1 184 ? 9.648 -33.594 -8.328 1 98.75 184 LEU A N 1
ATOM 1362 C CA . LEU A 1 184 ? 8.508 -32.906 -8.93 1 98.75 184 LEU A CA 1
ATOM 1363 C C . LEU A 1 184 ? 7.445 -33.906 -9.375 1 98.75 184 LEU A C 1
ATOM 1365 O O . LEU A 1 184 ? 7.758 -35.062 -9.68 1 98.75 184 LEU A O 1
ATOM 1369 N N . LYS A 1 185 ? 6.227 -33.5 -9.367 1 98.75 185 LYS A N 1
ATOM 1370 C CA . LYS A 1 185 ? 5.094 -34.188 -9.992 1 98.75 185 LYS A CA 1
ATOM 1371 C C . LYS A 1 185 ? 4.281 -33.219 -10.859 1 98.75 185 LYS A C 1
ATOM 1373 O O . LYS A 1 185 ? 3.939 -32.125 -10.422 1 98.75 185 LYS A O 1
ATOM 1378 N N . LEU A 1 186 ? 4.043 -33.625 -12.047 1 98.75 186 LEU A N 1
ATOM 1379 C CA . LEU A 1 186 ? 3.168 -32.844 -12.891 1 98.75 186 LEU A CA 1
ATOM 1380 C C . LEU A 1 186 ? 1.705 -33.031 -12.508 1 98.75 186 LEU A C 1
ATOM 1382 O O . LEU A 1 186 ? 1.19 -34.156 -12.578 1 98.75 186 LEU A O 1
ATOM 1386 N N . ALA A 1 187 ? 1.068 -31.969 -12.148 1 98.75 187 ALA A N 1
ATOM 1387 C CA . ALA A 1 187 ? -0.297 -32.031 -11.633 1 98.75 187 ALA A CA 1
ATOM 1388 C C . ALA A 1 187 ? -1.281 -31.359 -12.578 1 98.75 187 ALA A C 1
ATOM 1390 O O . ALA A 1 187 ? -2.473 -31.266 -12.281 1 98.75 187 ALA A O 1
ATOM 1391 N N . GLY A 1 188 ? -0.816 -30.875 -13.656 1 98.38 188 GLY A N 1
ATOM 1392 C CA . GLY A 1 188 ? -1.756 -30.312 -14.617 1 98.38 188 GLY A CA 1
ATOM 1393 C C . GLY A 1 188 ? -1.183 -29.156 -15.414 1 98.38 188 GLY A C 1
ATOM 1394 O O . GLY A 1 188 ? 0.02 -29.125 -15.688 1 98.38 188 GLY A O 1
ATOM 1395 N N . LEU A 1 189 ? -2.125 -28.297 -15.922 1 98.06 189 LEU A N 1
ATOM 1396 C CA . LEU A 1 189 ? -1.801 -27.188 -16.812 1 98.06 189 LEU A CA 1
ATOM 1397 C C . LEU A 1 189 ? -2.445 -25.891 -16.328 1 98.06 189 LEU A C 1
ATOM 1399 O O . LEU A 1 189 ? -3.605 -25.891 -15.906 1 98.06 189 LEU A O 1
ATOM 1403 N N . GLU A 1 190 ? -1.654 -24.828 -16.344 1 97.75 190 GLU A N 1
ATOM 1404 C CA . GLU A 1 190 ? -2.121 -23.516 -15.914 1 97.75 190 GLU A CA 1
ATOM 1405 C C . GLU A 1 190 ? -2.016 -22.5 -17.047 1 97.75 190 GLU A C 1
ATOM 1407 O O . GLU A 1 190 ? -1.056 -22.516 -17.828 1 97.75 190 GLU A O 1
ATOM 1412 N N . GLY A 1 191 ? -2.994 -21.625 -17.109 1 94.56 191 GLY A N 1
ATOM 1413 C CA . GLY A 1 191 ? -2.961 -20.484 -18.016 1 94.56 191 GLY A CA 1
ATOM 1414 C C . GLY A 1 191 ? -3.605 -19.234 -17.438 1 94.56 191 GLY A C 1
ATOM 1415 O O . GLY A 1 191 ? -4.238 -19.297 -16.391 1 94.56 191 GLY A O 1
ATOM 1416 N N . TYR A 1 192 ? -3.383 -18.156 -18.141 1 89.44 192 TYR A N 1
ATOM 1417 C CA . TYR A 1 192 ? -3.996 -16.859 -17.828 1 89.44 192 TYR A CA 1
ATOM 1418 C C . TYR A 1 192 ? -4.383 -16.109 -19.109 1 89.44 192 TYR A C 1
ATOM 1420 O O . TYR A 1 192 ? -3.514 -15.641 -19.844 1 89.44 192 TYR A O 1
ATOM 1428 N N . GLU A 1 193 ? -5.59 -15.828 -19.219 1 82.12 193 GLU A N 1
ATOM 1429 C CA . GLU A 1 193 ? -6.117 -15.328 -20.484 1 82.12 193 GLU A CA 1
ATOM 1430 C C . GLU A 1 193 ? -6.062 -13.805 -20.547 1 82.12 193 GLU A C 1
ATOM 1432 O O . GLU A 1 193 ? -6.223 -13.211 -21.609 1 82.12 193 GLU A O 1
ATOM 1437 N N . GLY A 1 194 ? -5.879 -13.109 -19.359 1 74.56 194 GLY A N 1
ATOM 1438 C CA . GLY A 1 194 ? -5.848 -11.656 -19.328 1 74.56 194 GLY A CA 1
ATOM 1439 C C . GLY A 1 194 ? -4.746 -11.07 -20.188 1 74.56 194 GLY A C 1
ATOM 1440 O O . GLY A 1 194 ? -4.75 -9.867 -20.484 1 74.56 194 GLY A O 1
ATOM 1441 N N . VAL A 1 195 ? -3.934 -11.805 -20.719 1 71.62 195 VAL A N 1
ATOM 1442 C CA . VAL A 1 195 ? -2.797 -11.328 -21.5 1 71.62 195 VAL A CA 1
ATOM 1443 C C . VAL A 1 195 ? -3.064 -11.547 -22.984 1 71.62 195 VAL A C 1
ATOM 1445 O O . VAL A 1 195 ? -2.211 -11.258 -23.828 1 71.62 195 VAL A O 1
ATOM 1448 N N . VAL A 1 196 ? -4.203 -12.086 -23.281 1 70.81 196 VAL A N 1
ATOM 1449 C CA . VAL A 1 196 ? -4.578 -12.297 -24.672 1 70.81 196 VAL A CA 1
ATOM 1450 C C . VAL A 1 196 ? -5.102 -10.992 -25.266 1 70.81 196 VAL A C 1
ATOM 1452 O O . VAL A 1 196 ? -6.047 -10.398 -24.75 1 70.81 196 VAL A O 1
ATOM 1455 N N . HIS A 1 197 ? -4.391 -10.516 -26.234 1 70.19 197 HIS A N 1
ATOM 1456 C CA . HIS A 1 197 ? -4.75 -9.273 -26.906 1 70.19 197 HIS A CA 1
ATOM 1457 C C . HIS A 1 197 ? -5.164 -9.516 -28.344 1 70.19 197 HIS A C 1
ATOM 1459 O O . HIS A 1 197 ? -4.887 -10.586 -28.906 1 70.19 197 HIS A O 1
ATOM 1465 N N . GLY A 1 198 ? -5.98 -8.664 -28.875 1 71.5 198 GLY A N 1
ATOM 1466 C CA . GLY A 1 198 ? -6.359 -8.766 -30.266 1 71.5 198 GLY A CA 1
ATOM 1467 C C . GLY A 1 198 ? -7.648 -8.039 -30.594 1 71.5 198 GLY A C 1
ATOM 1468 O O . GLY A 1 198 ? -8.305 -7.492 -29.703 1 71.5 198 GLY A O 1
ATOM 1469 N N . ASP A 1 199 ? -7.879 -7.988 -31.828 1 76 199 ASP A N 1
ATOM 1470 C CA . ASP A 1 199 ? -9.016 -7.234 -32.344 1 76 199 ASP A CA 1
ATOM 1471 C C . ASP A 1 199 ? -10.336 -7.902 -31.969 1 76 199 ASP A C 1
ATOM 1473 O O . ASP A 1 199 ? -11.375 -7.238 -31.891 1 76 199 ASP A O 1
ATOM 1477 N N . ASP A 1 200 ? -10.289 -9.172 -31.781 1 84.62 200 ASP A N 1
ATOM 1478 C CA . ASP A 1 200 ? -11.453 -9.953 -31.344 1 84.62 200 ASP A CA 1
ATOM 1479 C C . ASP A 1 200 ? -11.156 -10.719 -30.062 1 84.62 200 ASP A C 1
ATOM 1481 O O . ASP A 1 200 ? -10.773 -11.891 -30.094 1 84.62 200 ASP A O 1
ATOM 1485 N N . PRO A 1 201 ? -11.414 -10.086 -29.016 1 82.88 201 PRO A N 1
ATOM 1486 C CA . PRO A 1 201 ? -11.023 -10.68 -27.734 1 82.88 201 PRO A CA 1
ATOM 1487 C C . PRO A 1 201 ? -11.75 -11.992 -27.438 1 82.88 201 PRO A C 1
ATOM 1489 O O . PRO A 1 201 ? -11.148 -12.93 -26.906 1 82.88 201 PRO A O 1
ATOM 1492 N N . ILE A 1 202 ? -12.961 -12.141 -27.828 1 86.25 202 ILE A N 1
ATOM 1493 C CA . ILE A 1 202 ? -13.734 -13.352 -27.562 1 86.25 202 ILE A CA 1
ATOM 1494 C C . ILE A 1 202 ? -13.125 -14.531 -28.312 1 86.25 202 ILE A C 1
ATOM 1496 O O . ILE A 1 202 ? -12.867 -15.586 -27.734 1 86.25 202 ILE A O 1
ATOM 1500 N N . ALA A 1 203 ? -12.875 -14.352 -29.547 1 88.81 203 ALA A N 1
ATOM 1501 C CA . ALA A 1 203 ? -12.281 -15.414 -30.359 1 88.81 203 ALA A CA 1
ATOM 1502 C C . ALA A 1 203 ? -10.898 -15.781 -29.844 1 88.81 203 ALA A C 1
ATOM 1504 O O . ALA A 1 203 ? -10.531 -16.969 -29.828 1 88.81 203 ALA A O 1
ATOM 1505 N N . GLY A 1 204 ? -10.18 -14.805 -29.516 1 89.31 204 GLY A N 1
ATOM 1506 C CA . GLY A 1 204 ? -8.844 -15.039 -29 1 89.31 204 GLY A CA 1
ATOM 1507 C C . GLY A 1 204 ? -8.828 -15.844 -27.703 1 89.31 204 GLY A C 1
ATOM 1508 O O . GLY A 1 204 ? -8.023 -16.766 -27.547 1 89.31 204 GLY A O 1
ATOM 1509 N N . ILE A 1 205 ? -9.711 -15.523 -26.875 1 89.81 205 ILE A N 1
ATOM 1510 C CA . ILE A 1 205 ? -9.805 -16.188 -25.578 1 89.81 205 ILE A CA 1
ATOM 1511 C C . ILE A 1 205 ? -10.25 -17.641 -25.781 1 89.81 205 ILE A C 1
ATOM 1513 O O . ILE A 1 205 ? -9.695 -18.547 -25.156 1 89.81 205 ILE A O 1
ATOM 1517 N N . ARG A 1 206 ? -11.211 -17.875 -26.594 1 91.38 206 ARG A N 1
ATOM 1518 C CA . ARG A 1 206 ? -11.664 -19.219 -26.891 1 91.38 206 ARG A CA 1
ATOM 1519 C C . ARG A 1 206 ? -10.547 -20.062 -27.484 1 91.38 206 ARG A C 1
ATOM 1521 O O . ARG A 1 206 ? -10.359 -21.219 -27.109 1 91.38 206 ARG A O 1
ATOM 1528 N N . ALA A 1 207 ? -9.867 -19.453 -28.406 1 92.75 207 ALA A N 1
ATOM 1529 C CA . ALA A 1 207 ? -8.75 -20.172 -29.031 1 92.75 207 ALA A CA 1
ATOM 1530 C C . ALA A 1 207 ? -7.684 -20.531 -28.016 1 92.75 207 ALA A C 1
ATOM 1532 O O . ALA A 1 207 ? -7.117 -21.625 -28.062 1 92.75 207 ALA A O 1
ATOM 1533 N N . TYR A 1 208 ? -7.406 -19.672 -27.172 1 93.69 208 TYR A N 1
ATOM 1534 C CA . TYR A 1 208 ? -6.434 -19.906 -26.109 1 93.69 208 TYR A CA 1
ATOM 1535 C C . TYR A 1 208 ? -6.887 -21.047 -25.203 1 93.69 208 TYR A C 1
ATOM 1537 O O . TYR A 1 208 ? -6.098 -21.938 -24.875 1 93.69 208 TYR A O 1
ATOM 1545 N N . ALA A 1 209 ? -8.109 -21.016 -24.828 1 93.69 209 ALA A N 1
ATOM 1546 C CA . ALA A 1 209 ? -8.664 -22.062 -23.969 1 93.69 209 ALA A CA 1
ATOM 1547 C C . ALA A 1 209 ? -8.617 -23.422 -24.672 1 93.69 209 ALA A C 1
ATOM 1549 O O . ALA A 1 209 ? -8.297 -24.422 -24.047 1 93.69 209 ALA A O 1
ATOM 1550 N N . GLN A 1 210 ? -8.922 -23.422 -25.906 1 95 210 GLN A N 1
ATOM 1551 C CA . GLN A 1 210 ? -8.867 -24.656 -26.688 1 95 210 GLN A CA 1
ATOM 1552 C C . GLN A 1 210 ? -7.441 -25.188 -26.781 1 95 210 GLN A C 1
ATOM 1554 O O . GLN A 1 210 ? -7.219 -26.406 -26.719 1 95 210 GLN A O 1
ATOM 1559 N N . ARG A 1 211 ? -6.59 -24.266 -26.922 1 95.94 211 ARG A N 1
ATOM 1560 C CA . ARG A 1 211 ? -5.184 -24.656 -26.938 1 95.94 211 ARG A CA 1
ATOM 1561 C C . ARG A 1 211 ? -4.773 -25.297 -25.625 1 95.94 211 ARG A C 1
ATOM 1563 O O . ARG A 1 211 ? -4.023 -26.281 -25.609 1 95.94 211 ARG A O 1
ATOM 1570 N N . MET A 1 212 ? -5.242 -24.797 -24.547 1 96.62 212 MET A N 1
ATOM 1571 C CA . MET A 1 212 ? -4.977 -25.375 -23.234 1 96.62 212 MET A CA 1
ATOM 1572 C C . MET A 1 212 ? -5.516 -26.812 -23.156 1 96.62 212 MET A C 1
ATOM 1574 O O . MET A 1 212 ? -4.82 -27.719 -22.703 1 96.62 212 MET A O 1
ATOM 1578 N N . VAL A 1 213 ? -6.695 -27.016 -23.641 1 96.38 213 VAL A N 1
ATOM 1579 C CA . VAL A 1 213 ? -7.336 -28.328 -23.625 1 96.38 213 VAL A CA 1
ATOM 1580 C C . VAL A 1 213 ? -6.52 -29.312 -24.453 1 96.38 213 VAL A C 1
ATOM 1582 O O . VAL A 1 213 ? -6.238 -30.422 -24 1 96.38 213 VAL A O 1
ATOM 1585 N N . THR A 1 214 ? -6.117 -28.859 -25.562 1 97.31 214 THR A N 1
ATOM 1586 C CA . THR A 1 214 ? -5.332 -29.703 -26.453 1 97.31 214 THR A CA 1
ATOM 1587 C C . THR A 1 214 ? -4.02 -30.109 -25.797 1 97.31 214 THR A C 1
ATOM 1589 O O . THR A 1 214 ? -3.611 -31.266 -25.891 1 97.31 214 THR A O 1
ATOM 1592 N N . ASN A 1 215 ? -3.379 -29.188 -25.156 1 97.94 215 ASN A N 1
ATOM 1593 C CA . ASN A 1 215 ? -2.127 -29.484 -24.469 1 97.94 215 ASN A CA 1
ATOM 1594 C C . ASN A 1 215 ? -2.344 -30.438 -23.297 1 97.94 215 ASN A C 1
ATOM 1596 O O . ASN A 1 215 ? -1.54 -31.328 -23.062 1 97.94 215 ASN A O 1
ATOM 1600 N N . ALA A 1 216 ? -3.383 -30.234 -22.547 1 97.38 216 ALA A N 1
ATOM 1601 C CA . ALA A 1 216 ? -3.699 -31.125 -21.438 1 97.38 216 ALA A CA 1
ATOM 1602 C C . ALA A 1 216 ? -3.885 -32.562 -21.922 1 97.38 216 ALA A C 1
ATOM 1604 O O . ALA A 1 216 ? -3.363 -33.5 -21.312 1 97.38 216 ALA A O 1
ATOM 1605 N N . GLU A 1 217 ? -4.566 -32.688 -23.016 1 96.44 217 GLU A N 1
ATOM 1606 C CA . GLU A 1 217 ? -4.777 -34 -23.609 1 96.44 217 GLU A CA 1
ATOM 1607 C C . GLU A 1 217 ? -3.455 -34.656 -24.016 1 96.44 217 GLU A C 1
ATOM 1609 O O . GLU A 1 217 ? -3.25 -35.844 -23.828 1 96.44 217 GLU A O 1
ATOM 1614 N N . ALA A 1 218 ? -2.674 -33.844 -24.609 1 97.44 218 ALA A N 1
ATOM 1615 C CA . ALA A 1 218 ? -1.376 -34.344 -25.062 1 97.44 218 ALA A CA 1
ATOM 1616 C C . ALA A 1 218 ? -0.534 -34.844 -23.891 1 97.44 218 ALA A C 1
ATOM 1618 O O . ALA A 1 218 ? 0.125 -35.875 -23.984 1 97.44 218 ALA A O 1
ATOM 1619 N N . LEU A 1 219 ? -0.527 -34.094 -22.828 1 97.81 219 LEU A N 1
ATOM 1620 C CA . LEU A 1 219 ? 0.201 -34.469 -21.625 1 97.81 219 LEU A CA 1
ATOM 1621 C C . LEU A 1 219 ? -0.288 -35.844 -21.109 1 97.81 219 LEU A C 1
ATOM 1623 O O . LEU A 1 219 ? 0.517 -36.688 -20.719 1 97.81 219 LEU A O 1
ATOM 1627 N N . GLU A 1 220 ? -1.549 -35.969 -21.047 1 96.19 220 GLU A N 1
ATOM 1628 C CA . GLU A 1 220 ? -2.152 -37.219 -20.578 1 96.19 220 GLU A CA 1
ATOM 1629 C C . GLU A 1 220 ? -1.803 -38.375 -21.516 1 96.19 220 GLU A C 1
ATOM 1631 O O . GLU A 1 220 ? -1.437 -39.469 -21.047 1 96.19 220 GLU A O 1
ATOM 1636 N N . ARG A 1 221 ? -1.945 -38.156 -22.766 1 96.19 221 ARG A N 1
ATOM 1637 C CA . ARG A 1 221 ? -1.684 -39.188 -23.75 1 96.19 221 ARG A CA 1
ATOM 1638 C C . ARG A 1 221 ? -0.252 -39.688 -23.656 1 96.19 221 ARG A C 1
ATOM 1640 O O . ARG A 1 221 ? -0.002 -40.906 -23.828 1 96.19 221 ARG A O 1
ATOM 1647 N N . GLU A 1 222 ? 0.608 -38.812 -23.328 1 97.44 222 GLU A N 1
ATOM 1648 C CA . GLU A 1 222 ? 2.014 -39.219 -23.219 1 97.44 222 GLU A CA 1
ATOM 1649 C C . GLU A 1 222 ? 2.334 -39.781 -21.859 1 97.44 222 GLU A C 1
ATOM 1651 O O . GLU A 1 222 ? 3.469 -40.188 -21.594 1 97.44 222 GLU A O 1
ATOM 1656 N N . GLY A 1 223 ? 1.394 -39.812 -20.969 1 97.44 223 GLY A N 1
ATOM 1657 C CA . GLY A 1 223 ? 1.572 -40.406 -19.656 1 97.44 223 GLY A CA 1
ATOM 1658 C C . GLY A 1 223 ? 2.441 -39.562 -18.734 1 97.44 223 GLY A C 1
ATOM 1659 O O . GLY A 1 223 ? 3.172 -40.094 -17.891 1 97.44 223 GLY A O 1
ATOM 1660 N N . LEU A 1 224 ? 2.387 -38.25 -18.859 1 98.12 224 LEU A N 1
ATOM 1661 C CA . LEU A 1 224 ? 3.312 -37.375 -18.141 1 98.12 224 LEU A CA 1
ATOM 1662 C C . LEU A 1 224 ? 2.697 -36.875 -16.828 1 98.12 224 LEU A C 1
ATOM 1664 O O . LEU A 1 224 ? 3.404 -36.344 -15.969 1 98.12 224 LEU A O 1
ATOM 1668 N N . ILE A 1 225 ? 1.438 -37.094 -16.656 1 97.88 225 ILE A N 1
ATOM 1669 C CA . ILE A 1 225 ? 0.745 -36.656 -15.445 1 97.88 225 ILE A CA 1
ATOM 1670 C C . ILE A 1 225 ? 1.138 -37.562 -14.273 1 97.88 225 ILE A C 1
ATOM 1672 O O . ILE A 1 225 ? 1.114 -38.781 -14.391 1 97.88 225 ILE A O 1
ATOM 1676 N N . GLY A 1 226 ? 1.459 -36.906 -13.156 1 97.62 226 GLY A N 1
ATOM 1677 C CA . GLY A 1 226 ? 2.004 -37.656 -12.039 1 97.62 226 GLY A CA 1
ATOM 1678 C C . GLY A 1 226 ? 1.037 -37.781 -10.883 1 97.62 226 GLY A C 1
ATOM 1679 O O . GLY A 1 226 ? 1.41 -38.25 -9.805 1 97.62 226 GLY A O 1
ATOM 1680 N N . VAL A 1 227 ? -0.222 -37.375 -11.039 1 97.31 227 VAL A N 1
ATOM 1681 C CA . VAL A 1 227 ? -1.208 -37.438 -9.961 1 97.31 227 VAL A CA 1
ATOM 1682 C C . VAL A 1 227 ? -2.496 -38.062 -10.477 1 97.31 227 VAL A C 1
ATOM 1684 O O . VAL A 1 227 ? -2.713 -38.156 -11.688 1 97.31 227 VAL A O 1
ATOM 1687 N N . ASP A 1 228 ? -3.363 -38.406 -9.586 1 95.31 228 ASP A N 1
ATOM 1688 C CA . ASP A 1 228 ? -4.605 -39.062 -9.938 1 95.31 228 ASP A CA 1
ATOM 1689 C C . ASP A 1 228 ? -5.652 -38.062 -10.43 1 95.31 228 ASP A C 1
ATOM 1691 O O . ASP A 1 228 ? -6.453 -38.406 -11.312 1 95.31 228 ASP A O 1
ATOM 1695 N N . GLN A 1 229 ? -5.652 -36.906 -9.891 1 94.88 229 GLN A N 1
ATOM 1696 C CA . GLN A 1 229 ? -6.645 -35.906 -10.234 1 94.88 229 GLN A CA 1
ATOM 1697 C C . GLN A 1 229 ? -5.977 -34.594 -10.695 1 94.88 229 GLN A C 1
ATOM 1699 O O . GLN A 1 229 ? -5.961 -33.594 -9.969 1 94.88 229 GLN A O 1
ATOM 1704 N N . PRO A 1 230 ? -5.508 -34.656 -11.906 1 97.75 230 PRO A N 1
ATOM 1705 C CA . PRO A 1 230 ? -4.871 -33.438 -12.414 1 97.75 230 PRO A CA 1
ATOM 1706 C C . PRO A 1 230 ? -5.867 -32.312 -12.664 1 97.75 230 PRO A C 1
ATOM 1708 O O . PRO A 1 230 ? -7.066 -32.562 -12.805 1 97.75 230 PRO A O 1
ATOM 1711 N N . ILE A 1 231 ? -5.316 -31.062 -12.719 1 97.81 231 ILE A N 1
ATOM 1712 C CA . ILE A 1 231 ? -6.211 -29.938 -12.891 1 97.81 231 ILE A CA 1
ATOM 1713 C C . ILE A 1 231 ? -5.836 -29.172 -14.156 1 97.81 231 ILE A C 1
ATOM 1715 O O . ILE A 1 231 ? -4.703 -29.266 -14.641 1 97.81 231 ILE A O 1
ATOM 1719 N N . ILE A 1 232 ? -6.773 -28.484 -14.773 1 97.25 232 ILE A N 1
ATOM 1720 C CA . ILE A 1 232 ? -6.602 -27.438 -15.766 1 97.25 232 ILE A CA 1
ATOM 1721 C C . ILE A 1 232 ? -7.188 -26.125 -15.242 1 97.25 232 ILE A C 1
ATOM 1723 O O . ILE A 1 232 ? -8.336 -26.078 -14.805 1 97.25 232 ILE A O 1
ATOM 1727 N N . THR A 1 233 ? -6.316 -25.125 -15.172 1 96.75 233 THR A N 1
ATOM 1728 C CA . THR A 1 233 ? -6.77 -23.953 -14.445 1 96.75 233 THR A CA 1
ATOM 1729 C C . THR A 1 233 ? -6.438 -22.672 -15.211 1 96.75 233 THR A C 1
ATOM 1731 O O . THR A 1 233 ? -5.375 -22.578 -15.836 1 96.75 233 THR A O 1
ATOM 1734 N N . ALA A 1 234 ? -7.375 -21.797 -15.195 1 92.5 234 ALA A N 1
ATOM 1735 C CA . ALA A 1 234 ? -7.258 -20.453 -15.758 1 92.5 234 ALA A CA 1
ATOM 1736 C C . ALA A 1 234 ? -8.297 -19.5 -15.156 1 92.5 234 ALA A C 1
ATOM 1738 O O . ALA A 1 234 ? -8.836 -19.766 -14.086 1 92.5 234 ALA A O 1
ATOM 1739 N N . SER A 1 235 ? -8.453 -18.422 -15.812 1 72.25 235 SER A N 1
ATOM 1740 C CA . SER A 1 235 ? -9.57 -17.5 -15.633 1 72.25 235 SER A CA 1
ATOM 1741 C C . SER A 1 235 ? -9.234 -16.422 -14.617 1 72.25 235 SER A C 1
ATOM 1743 O O . SER A 1 235 ? -9.078 -16.703 -13.422 1 72.25 235 SER A O 1
ATOM 1745 N N . GLY A 1 236 ? -9.172 -15.234 -15.156 1 73.12 236 GLY A N 1
ATOM 1746 C CA . GLY A 1 236 ? -9.266 -14.023 -14.359 1 73.12 236 GLY A CA 1
ATOM 1747 C C . GLY A 1 236 ? -10.695 -13.539 -14.172 1 73.12 236 GLY A C 1
ATOM 1748 O O . GLY A 1 236 ? -11.633 -14.328 -14.234 1 73.12 236 GLY A O 1
ATOM 1749 N N . SER A 1 237 ? -10.844 -12.367 -13.875 1 71.88 237 SER A N 1
ATOM 1750 C CA . SER A 1 237 ? -12.148 -11.844 -13.484 1 71.88 237 SER A CA 1
ATOM 1751 C C . SER A 1 237 ? -12.938 -11.344 -14.688 1 71.88 237 SER A C 1
ATOM 1753 O O . SER A 1 237 ? -14.117 -11.016 -14.578 1 71.88 237 SER A O 1
ATOM 1755 N N . ALA A 1 238 ? -12.414 -11.469 -15.898 1 70.56 238 ALA A N 1
ATOM 1756 C CA . ALA A 1 238 ? -13.078 -10.805 -17.016 1 70.56 238 ALA A CA 1
ATOM 1757 C C . ALA A 1 238 ? -13.672 -11.82 -17.984 1 70.56 238 ALA A C 1
ATOM 1759 O O . ALA A 1 238 ? -14.648 -11.531 -18.672 1 70.56 238 ALA A O 1
ATOM 1760 N N . TRP A 1 239 ? -13.125 -13.086 -17.984 1 75.81 239 TRP A N 1
ATOM 1761 C CA . TRP A 1 239 ? -13.516 -14.008 -19.047 1 75.81 239 TRP A CA 1
ATOM 1762 C C . TRP A 1 239 ? -13.812 -15.391 -18.469 1 75.81 239 TRP A C 1
ATOM 1764 O O . TRP A 1 239 ? -13.609 -16.406 -19.156 1 75.81 239 TRP A O 1
ATOM 1774 N N . TYR A 1 240 ? -14.195 -15.445 -17.25 1 79.94 240 TYR A N 1
ATOM 1775 C CA . TYR A 1 240 ? -14.344 -16.734 -16.594 1 79.94 240 TYR A CA 1
ATOM 1776 C C . TYR A 1 240 ? -15.461 -17.547 -17.25 1 79.94 240 TYR A C 1
ATOM 1778 O O . TYR A 1 240 ? -15.43 -18.781 -17.219 1 79.94 240 TYR A O 1
ATOM 1786 N N . ASP A 1 241 ? -16.453 -16.906 -17.844 1 80.62 241 ASP A N 1
ATOM 1787 C CA . ASP A 1 241 ? -17.547 -17.625 -18.5 1 80.62 241 ASP A CA 1
ATOM 1788 C C . ASP A 1 241 ? -17.062 -18.391 -19.719 1 80.62 241 ASP A C 1
ATOM 1790 O O . ASP A 1 241 ? -17.375 -19.578 -19.875 1 80.62 241 ASP A O 1
ATOM 1794 N N . LEU A 1 242 ? -16.188 -17.766 -20.484 1 82.19 242 LEU A N 1
ATOM 1795 C CA . LEU A 1 242 ? -15.68 -18.406 -21.703 1 82.19 242 LEU A CA 1
ATOM 1796 C C . LEU A 1 242 ? -14.742 -19.547 -21.359 1 82.19 242 LEU A C 1
ATOM 1798 O O . LEU A 1 242 ? -14.82 -20.625 -21.969 1 82.19 242 LEU A O 1
ATOM 1802 N N . ILE A 1 243 ? -13.914 -19.328 -20.422 1 85.19 243 ILE A N 1
ATOM 1803 C CA . ILE A 1 243 ? -12.961 -20.344 -19.984 1 85.19 243 ILE A CA 1
ATOM 1804 C C . ILE A 1 243 ? -13.719 -21.547 -19.438 1 85.19 243 ILE A C 1
ATOM 1806 O O . ILE A 1 243 ? -13.422 -22.688 -19.781 1 85.19 243 ILE A O 1
ATOM 1810 N N . ALA A 1 244 ? -14.688 -21.297 -18.641 1 85 244 ALA A N 1
ATOM 1811 C CA . ALA A 1 244 ? -15.484 -22.359 -18.031 1 85 244 ALA A CA 1
ATOM 1812 C C . ALA A 1 244 ? -16.172 -23.203 -19.094 1 85 244 ALA A C 1
ATOM 1814 O O . ALA A 1 244 ? -16.203 -24.438 -19 1 85 244 ALA A O 1
ATOM 1815 N N . GLU A 1 245 ? -16.688 -22.531 -20.047 1 87 245 GLU A N 1
ATOM 1816 C CA . GLU A 1 245 ? -17.391 -23.234 -21.125 1 87 245 GLU A CA 1
ATOM 1817 C C . GLU A 1 245 ? -16.438 -24.125 -21.906 1 87 245 GLU A C 1
ATOM 1819 O O . GLU A 1 245 ? -16.75 -25.281 -22.172 1 87 245 GLU A O 1
ATOM 1824 N N . GLU A 1 246 ? -15.312 -23.578 -22.25 1 88.44 246 GLU A N 1
ATOM 1825 C CA . GLU A 1 246 ? -14.352 -24.328 -23.047 1 88.44 246 GLU A CA 1
ATOM 1826 C C . GLU A 1 246 ? -13.805 -25.531 -22.266 1 88.44 246 GLU A C 1
ATOM 1828 O O . GLU A 1 246 ? -13.578 -26.594 -22.844 1 88.44 246 GLU A O 1
ATOM 1833 N N . PHE A 1 247 ? -13.539 -25.344 -21.031 1 87.69 247 PHE A N 1
ATOM 1834 C CA . PHE A 1 247 ? -13.055 -26.453 -20.203 1 87.69 247 PHE A CA 1
ATOM 1835 C C . PHE A 1 247 ? -14.125 -27.531 -20.062 1 87.69 247 PHE A C 1
ATOM 1837 O O . PHE A 1 247 ? -13.828 -28.719 -20.125 1 87.69 247 PHE A O 1
ATOM 1844 N N . ARG A 1 248 ? -15.336 -27.078 -19.875 1 84.38 248 ARG A N 1
ATOM 1845 C CA . ARG A 1 248 ? -16.453 -28 -19.719 1 84.38 248 ARG A CA 1
ATOM 1846 C C . ARG A 1 248 ? -16.688 -28.812 -20.984 1 84.38 248 ARG A C 1
ATOM 1848 O O . ARG A 1 248 ? -16.875 -30.031 -20.922 1 84.38 248 ARG A O 1
ATOM 1855 N N . ASP A 1 249 ? -16.594 -28.156 -22.094 1 87.06 249 ASP A N 1
ATOM 1856 C CA . ASP A 1 249 ? -16.969 -28.766 -23.375 1 87.06 249 ASP A CA 1
ATOM 1857 C C . ASP A 1 249 ? -15.742 -29.375 -24.062 1 87.06 249 ASP A C 1
ATOM 1859 O O . ASP A 1 249 ? -15.859 -29.984 -25.125 1 87.06 249 ASP A O 1
ATOM 1863 N N . GLY A 1 250 ? -14.602 -29.219 -23.469 1 86.75 250 GLY A N 1
ATOM 1864 C CA . GLY A 1 250 ? -13.352 -29.578 -24.125 1 86.75 250 GLY A CA 1
ATOM 1865 C C . GLY A 1 250 ? -13.062 -31.062 -24.078 1 86.75 250 GLY A C 1
ATOM 1866 O O . GLY A 1 250 ? -12.047 -31.516 -24.609 1 86.75 250 GLY A O 1
ATOM 1867 N N . GLY A 1 251 ? -13.906 -31.797 -23.422 1 84.75 251 GLY A N 1
ATOM 1868 C CA . GLY A 1 251 ? -13.773 -33.25 -23.453 1 84.75 251 GLY A CA 1
ATOM 1869 C C . GLY A 1 251 ? -12.812 -33.781 -22.406 1 84.75 251 GLY A C 1
ATOM 1870 O O . GLY A 1 251 ? -12.227 -34.844 -22.562 1 84.75 251 GLY A O 1
ATOM 1871 N N . LEU A 1 252 ? -12.602 -32.969 -21.406 1 86.88 252 LEU A N 1
ATOM 1872 C CA . LEU A 1 252 ? -11.656 -33.375 -20.375 1 86.88 252 LEU A CA 1
ATOM 1873 C C . LEU A 1 252 ? -12.375 -33.938 -19.156 1 86.88 252 LEU A C 1
ATOM 1875 O O . LEU A 1 252 ? -11.766 -34.188 -18.109 1 86.88 252 LEU A O 1
ATOM 1879 N N . GLU A 1 253 ? -13.586 -34.281 -19.359 1 83.19 253 GLU A N 1
ATOM 1880 C CA . GLU A 1 253 ? -14.414 -34.719 -18.25 1 83.19 253 GLU A CA 1
ATOM 1881 C C . GLU A 1 253 ? -13.812 -35.969 -17.578 1 83.19 253 GLU A C 1
ATOM 1883 O O . GLU A 1 253 ? -13.383 -36.906 -18.266 1 83.19 253 GLU A O 1
ATOM 1888 N N . ASP A 1 254 ? -13.656 -35.906 -16.297 1 85.75 254 ASP A N 1
ATOM 1889 C CA . ASP A 1 254 ? -13.195 -37 -15.453 1 85.75 254 ASP A CA 1
ATOM 1890 C C . ASP A 1 254 ? -11.695 -37.219 -15.617 1 85.75 254 ASP A C 1
ATOM 1892 O O . ASP A 1 254 ? -11.133 -38.156 -15.039 1 85.75 254 ASP A O 1
ATOM 1896 N N . ARG A 1 255 ? -11.109 -36.406 -16.422 1 92.19 255 ARG A N 1
ATOM 1897 C CA . ARG A 1 255 ? -9.672 -36.562 -16.625 1 92.19 255 ARG A CA 1
ATOM 1898 C C . ARG A 1 255 ? -8.906 -35.406 -15.984 1 92.19 255 ARG A C 1
ATOM 1900 O O . ARG A 1 255 ? -7.855 -35.594 -15.367 1 92.19 255 ARG A O 1
ATOM 1907 N N . PHE A 1 256 ? -9.398 -34.25 -16.234 1 95.81 256 PHE A N 1
ATOM 1908 C CA . PHE A 1 256 ? -8.875 -33.031 -15.594 1 95.81 256 PHE A CA 1
ATOM 1909 C C . PHE A 1 256 ? -9.984 -32.281 -14.883 1 95.81 256 PHE A C 1
ATOM 1911 O O . PHE A 1 256 ? -11.102 -32.156 -15.398 1 95.81 256 PHE A O 1
ATOM 1918 N N . ALA A 1 257 ? -9.734 -31.859 -13.742 1 95.75 257 ALA A N 1
ATOM 1919 C CA . ALA A 1 257 ? -10.68 -30.984 -13.055 1 95.75 257 ALA A CA 1
ATOM 1920 C C . ALA A 1 257 ? -10.453 -29.531 -13.422 1 95.75 257 ALA A C 1
ATOM 1922 O O . ALA A 1 257 ? -9.344 -29 -13.258 1 95.75 257 ALA A O 1
ATOM 1923 N N . PRO A 1 258 ? -11.461 -28.844 -13.961 1 95.81 258 PRO A N 1
ATOM 1924 C CA . PRO A 1 258 ? -11.336 -27.406 -14.203 1 95.81 258 PRO A CA 1
ATOM 1925 C C . PRO A 1 258 ? -11.352 -26.594 -12.914 1 95.81 258 PRO A C 1
ATOM 1927 O O . PRO A 1 258 ? -12.172 -26.844 -12.023 1 95.81 258 PRO A O 1
ATOM 1930 N N . VAL A 1 259 ? -10.438 -25.688 -12.781 1 96.56 259 VAL A N 1
ATOM 1931 C CA . VAL A 1 259 ? -10.367 -24.797 -11.633 1 96.56 259 VAL A CA 1
ATOM 1932 C C . VAL A 1 259 ? -10.359 -23.344 -12.117 1 96.56 259 VAL A C 1
ATOM 1934 O O . VAL A 1 259 ? -9.469 -22.938 -12.867 1 96.56 259 VAL A O 1
ATOM 1937 N N . LEU A 1 260 ? -11.336 -22.531 -11.688 1 95.06 260 LEU A N 1
ATOM 1938 C CA . LEU A 1 260 ? -11.422 -21.109 -12.023 1 95.06 260 LEU A CA 1
ATOM 1939 C C . LEU A 1 260 ? -10.852 -20.25 -10.898 1 95.06 260 LEU A C 1
ATOM 1941 O O . LEU A 1 260 ? -11.062 -20.547 -9.719 1 95.06 260 LEU A O 1
ATOM 1945 N N . ARG A 1 261 ? -10.172 -19.156 -11.312 1 95.75 261 ARG A N 1
ATOM 1946 C CA . ARG A 1 261 ? -9.453 -18.422 -10.273 1 95.75 261 ARG A CA 1
ATOM 1947 C C . ARG A 1 261 ? -9.812 -16.938 -10.297 1 95.75 261 ARG A C 1
ATOM 1949 O O . ARG A 1 261 ? -8.938 -16.078 -10.219 1 95.75 261 ARG A O 1
ATOM 1956 N N . PRO A 1 262 ? -11.086 -16.562 -10.375 1 89.5 262 PRO A N 1
ATOM 1957 C CA . PRO A 1 262 ? -11.414 -15.133 -10.281 1 89.5 262 PRO A CA 1
ATOM 1958 C C . PRO A 1 262 ? -11.094 -14.539 -8.914 1 89.5 262 PRO A C 1
ATOM 1960 O O . PRO A 1 262 ? -11.391 -15.156 -7.883 1 89.5 262 PRO A O 1
ATOM 1963 N N . GLY A 1 263 ? -10.531 -13.336 -8.883 1 84.5 263 GLY A N 1
ATOM 1964 C CA . GLY A 1 263 ? -10.078 -12.781 -7.617 1 84.5 263 GLY A CA 1
ATOM 1965 C C . GLY A 1 263 ? -10.969 -11.672 -7.102 1 84.5 263 GLY A C 1
ATOM 1966 O O . GLY A 1 263 ? -11.203 -11.562 -5.895 1 84.5 263 GLY A O 1
ATOM 1967 N N . CYS A 1 264 ? -11.477 -10.844 -7.898 1 85.12 264 CYS A N 1
ATOM 1968 C CA . CYS A 1 264 ? -12.109 -9.602 -7.48 1 85.12 264 CYS A CA 1
ATOM 1969 C C . CYS A 1 264 ? -13.602 -9.805 -7.258 1 85.12 264 CYS A C 1
ATOM 1971 O O . CYS A 1 264 ? -14.297 -8.891 -6.801 1 85.12 264 CYS A O 1
ATOM 1973 N N . TYR A 1 265 ? -14.109 -10.977 -7.402 1 87.62 265 TYR A N 1
ATOM 1974 C CA . TYR A 1 265 ? -15.547 -11.195 -7.379 1 87.62 265 TYR A CA 1
ATOM 1975 C C . TYR A 1 265 ? -16.125 -10.914 -5.992 1 87.62 265 TYR A C 1
ATOM 1977 O O . TYR A 1 265 ? -17.266 -10.5 -5.863 1 87.62 265 TYR A O 1
ATOM 1985 N N . VAL A 1 266 ? -15.305 -11.125 -4.984 1 90.56 266 VAL A N 1
ATOM 1986 C CA . VAL A 1 266 ? -15.828 -11.125 -3.619 1 90.56 266 VAL A CA 1
ATOM 1987 C C . VAL A 1 266 ? -16.25 -9.711 -3.225 1 90.56 266 VAL A C 1
ATOM 1989 O O . VAL A 1 266 ? -17.25 -9.531 -2.533 1 90.56 266 VAL A O 1
ATOM 1992 N N . VAL A 1 267 ? -15.5 -8.742 -3.74 1 89.62 267 VAL A N 1
ATOM 1993 C CA . VAL A 1 267 ? -15.867 -7.379 -3.357 1 89.62 267 VAL A CA 1
ATOM 1994 C C . VAL A 1 267 ? -16.266 -6.586 -4.598 1 89.62 267 VAL A C 1
ATOM 1996 O O . VAL A 1 267 ? -16.906 -5.531 -4.484 1 89.62 267 VAL A O 1
ATOM 1999 N N . HIS A 1 268 ? -15.984 -7.074 -5.723 1 78.12 268 HIS A N 1
ATOM 2000 C CA . HIS A 1 268 ? -16.297 -6.359 -6.953 1 78.12 268 HIS A CA 1
ATOM 2001 C C . HIS A 1 268 ? -15.93 -4.883 -6.848 1 78.12 268 HIS A C 1
ATOM 2003 O O . HIS A 1 268 ? -15.234 -4.48 -5.91 1 78.12 268 HIS A O 1
ATOM 2009 N N . ASP A 1 269 ? -16.047 -4.176 -7.949 1 69.75 269 ASP A N 1
ATOM 2010 C CA . ASP A 1 269 ? -15.703 -2.768 -7.801 1 69.75 269 ASP A CA 1
ATOM 2011 C C . ASP A 1 269 ? -16.656 -1.88 -8.586 1 69.75 269 ASP A C 1
ATOM 2013 O O . ASP A 1 269 ? -17.578 -2.377 -9.242 1 69.75 269 ASP A O 1
ATOM 2017 N N . HIS A 1 270 ? -16.531 -0.705 -8.352 1 70.19 270 HIS A N 1
ATOM 2018 C CA . HIS A 1 270 ? -17.422 0.301 -8.914 1 70.19 270 HIS A CA 1
ATOM 2019 C C . HIS A 1 270 ? -16.906 0.828 -10.242 1 70.19 270 HIS A C 1
ATOM 2021 O O . HIS A 1 270 ? -17.453 1.771 -10.812 1 70.19 270 HIS A O 1
ATOM 2027 N N . GLY A 1 271 ? -15.797 0.262 -10.773 1 66.81 271 GLY A N 1
ATOM 2028 C CA . GLY A 1 271 ? -15.172 0.753 -12 1 66.81 271 GLY A CA 1
ATOM 2029 C C . GLY A 1 271 ? -14.891 -0.343 -13.008 1 66.81 271 GLY A C 1
ATOM 2030 O O . GLY A 1 271 ? -15.797 -0.795 -13.711 1 66.81 271 GLY A O 1
ATOM 2031 N N . ILE A 1 272 ? -13.664 -0.795 -13.062 1 58.69 272 ILE A N 1
ATOM 2032 C CA . ILE A 1 272 ? -13.133 -1.685 -14.086 1 58.69 272 ILE A CA 1
ATOM 2033 C C . ILE A 1 272 ? -13.914 -2.994 -14.102 1 58.69 272 ILE A C 1
ATOM 2035 O O . ILE A 1 272 ? -14.305 -3.486 -15.164 1 58.69 272 ILE A O 1
ATOM 2039 N N . TYR A 1 273 ? -14.234 -3.367 -12.992 1 65.81 273 TYR A N 1
ATOM 2040 C CA . TYR A 1 273 ? -14.844 -4.691 -12.961 1 65.81 273 TYR A CA 1
ATOM 2041 C C . TYR A 1 273 ? -16.344 -4.602 -13.188 1 65.81 273 TYR A C 1
ATOM 2043 O O . TYR A 1 273 ? -16.984 -5.59 -13.555 1 65.81 273 TYR A O 1
ATOM 2051 N N . ARG A 1 274 ? -16.812 -3.402 -12.906 1 64.62 274 ARG A N 1
ATOM 2052 C CA . ARG A 1 274 ? -18.203 -3.186 -13.336 1 64.62 274 ARG A CA 1
ATOM 2053 C C . ARG A 1 274 ? -18.328 -3.312 -14.852 1 64.62 274 ARG A C 1
ATOM 2055 O O . ARG A 1 274 ? -19.25 -3.957 -15.352 1 64.62 274 ARG A O 1
ATOM 2062 N N . GLU A 1 275 ? -17.297 -2.799 -15.531 1 65.25 275 GLU A N 1
ATOM 2063 C CA . GLU A 1 275 ? -17.297 -2.895 -16.984 1 65.25 275 GLU A CA 1
ATOM 2064 C C . GLU A 1 275 ? -17.109 -4.34 -17.438 1 65.25 275 GLU A C 1
ATOM 2066 O O . GLU A 1 275 ? -17.797 -4.801 -18.359 1 65.25 275 GLU A O 1
ATOM 2071 N N . ALA A 1 276 ? -16.25 -5.004 -16.734 1 65 276 ALA A N 1
ATOM 2072 C CA . ALA A 1 276 ? -16 -6.406 -17.062 1 65 276 ALA A CA 1
ATOM 2073 C C . ALA A 1 276 ? -17.266 -7.246 -16.828 1 65 276 ALA A C 1
ATOM 2075 O O . ALA A 1 276 ? -17.594 -8.117 -17.641 1 65 276 ALA A O 1
ATOM 2076 N N . GLN A 1 277 ? -17.906 -6.945 -15.781 1 67.5 277 GLN A N 1
ATOM 2077 C CA . GLN A 1 277 ? -19.125 -7.684 -15.445 1 67.5 277 GLN A CA 1
ATOM 2078 C C . GLN A 1 277 ? -20.219 -7.426 -16.469 1 67.5 277 GLN A C 1
ATOM 2080 O O . GLN A 1 277 ? -20.984 -8.328 -16.812 1 67.5 277 GLN A O 1
ATOM 2085 N N . GLN A 1 278 ? -20.266 -6.215 -16.969 1 64.75 278 GLN A N 1
ATOM 2086 C CA . GLN A 1 278 ? -21.234 -5.914 -18 1 64.75 278 GLN A CA 1
ATOM 2087 C C . GLN A 1 278 ? -20.969 -6.734 -19.266 1 64.75 278 GLN A C 1
ATOM 2089 O O . GLN A 1 278 ? -21.906 -7.18 -19.938 1 64.75 278 GLN A O 1
ATOM 2094 N N . GLY A 1 279 ? -19.703 -6.914 -19.547 1 65.62 279 GLY A N 1
ATOM 2095 C CA . GLY A 1 279 ? -19.344 -7.773 -20.656 1 65.62 279 GLY A CA 1
ATOM 2096 C C . GLY A 1 279 ? -19.797 -9.211 -20.469 1 65.62 279 GLY A C 1
ATOM 2097 O O . GLY A 1 279 ? -20.344 -9.82 -21.391 1 65.62 279 GLY A O 1
ATOM 2098 N N . VAL A 1 280 ? -19.672 -9.727 -19.328 1 67.5 280 VAL A N 1
ATOM 2099 C CA . VAL A 1 280 ? -20.094 -11.086 -19.016 1 67.5 280 VAL A CA 1
ATOM 2100 C C . VAL A 1 280 ? -21.609 -11.211 -19.125 1 67.5 280 VAL A C 1
ATOM 2102 O O . VAL A 1 280 ? -22.109 -12.148 -19.766 1 67.5 280 VAL A O 1
ATOM 2105 N N . LEU A 1 281 ? -22.312 -10.258 -18.578 1 68.56 281 LEU A N 1
ATOM 2106 C CA . LEU A 1 281 ? -23.766 -10.312 -18.562 1 68.56 281 LEU A CA 1
ATOM 2107 C C . LEU A 1 281 ? -24.328 -10.203 -19.984 1 68.56 281 LEU A C 1
ATOM 2109 O O . LEU A 1 281 ? -25.359 -10.789 -20.297 1 68.56 281 LEU A O 1
ATOM 2113 N N . SER A 1 282 ? -23.594 -9.445 -20.781 1 67.81 282 SER A N 1
ATOM 2114 C CA . SER A 1 282 ? -24.047 -9.297 -22.172 1 67.81 282 SER A CA 1
ATOM 2115 C C . SER A 1 282 ? -23.891 -10.609 -22.938 1 67.81 282 SER A C 1
ATOM 2117 O O . SER A 1 282 ? -24.672 -10.891 -23.844 1 67.81 282 SER A O 1
ATOM 2119 N N . ARG A 1 283 ? -23.016 -11.445 -22.547 1 71.06 283 ARG A N 1
ATOM 2120 C CA . ARG A 1 283 ? -22.766 -12.711 -23.219 1 71.06 283 ARG A CA 1
ATOM 2121 C C . ARG A 1 283 ? -23.609 -13.836 -22.625 1 71.06 283 ARG A C 1
ATOM 2123 O O . ARG A 1 283 ? -23.781 -14.883 -23.25 1 71.06 283 ARG A O 1
ATOM 2130 N N . ARG A 1 284 ? -24.125 -13.5 -21.375 1 70.75 284 ARG A N 1
ATOM 2131 C CA . ARG A 1 284 ? -24.797 -14.562 -20.641 1 70.75 284 ARG A CA 1
ATOM 2132 C C . ARG A 1 284 ? -26.219 -14.141 -20.25 1 70.75 284 ARG A C 1
ATOM 2134 O O . ARG A 1 284 ? -26.453 -13.766 -19.094 1 70.75 284 ARG A O 1
ATOM 2141 N N . PRO A 1 285 ? -27.141 -14.297 -21.016 1 69.56 285 PRO A N 1
ATOM 2142 C CA . PRO A 1 285 ? -28.516 -13.891 -20.719 1 69.56 285 PRO A CA 1
ATOM 2143 C C . PRO A 1 285 ? -29.141 -14.695 -19.578 1 69.56 285 PRO A C 1
ATOM 2145 O O . PRO A 1 285 ? -30.141 -14.273 -19 1 69.56 285 PRO A O 1
ATOM 2148 N N . ASP A 1 286 ? -28.5 -15.859 -19.266 1 70.62 286 ASP A N 1
ATOM 2149 C CA . ASP A 1 286 ? -29.016 -16.719 -18.219 1 70.62 286 ASP A CA 1
ATOM 2150 C C . ASP A 1 286 ? -28.688 -16.156 -16.828 1 70.62 286 ASP A C 1
ATOM 2152 O O . ASP A 1 286 ? -29.281 -16.578 -15.828 1 70.62 286 ASP A O 1
ATOM 2156 N N . LEU A 1 287 ? -27.766 -15.297 -16.922 1 71.5 287 LEU A N 1
ATOM 2157 C CA . LEU A 1 287 ? -27.391 -14.672 -15.656 1 71.5 287 LEU A CA 1
ATOM 2158 C C . LEU A 1 287 ? -28.234 -13.43 -15.398 1 71.5 287 LEU A C 1
ATOM 2160 O O . LEU A 1 287 ? -28.203 -12.477 -16.188 1 71.5 287 LEU A O 1
ATOM 2164 N N . HIS A 1 288 ? -29.109 -13.438 -14.438 1 69.94 288 HIS A N 1
ATOM 2165 C CA . HIS A 1 288 ? -30.094 -12.398 -14.18 1 69.94 288 HIS A CA 1
ATOM 2166 C C . HIS A 1 288 ? -29.484 -11.227 -13.422 1 69.94 288 HIS A C 1
ATOM 2168 O O . HIS A 1 288 ? -29.938 -10.094 -13.547 1 69.94 288 HIS A O 1
ATOM 2174 N N . GLU A 1 289 ? -28.609 -11.578 -12.508 1 81.88 289 GLU A N 1
ATOM 2175 C CA . GLU A 1 289 ? -27.969 -10.508 -11.75 1 81.88 289 GLU A CA 1
ATOM 2176 C C . GLU A 1 289 ? -26.453 -10.719 -11.688 1 81.88 289 GLU A C 1
ATOM 2178 O O . GLU A 1 289 ? -25.969 -11.844 -11.82 1 81.88 289 GLU A O 1
ATOM 2183 N N . GLY A 1 290 ? -25.75 -9.648 -11.648 1 85.75 290 GLY A N 1
ATOM 2184 C CA . GLY A 1 290 ? -24.297 -9.734 -11.562 1 85.75 290 GLY A CA 1
ATOM 2185 C C . GLY A 1 290 ? -23.781 -9.539 -10.156 1 85.75 290 GLY A C 1
ATOM 2186 O O . GLY A 1 290 ? -24.531 -9.656 -9.188 1 85.75 290 GLY A O 1
ATOM 2187 N N . LEU A 1 291 ? -22.516 -9.438 -10.055 1 89.88 291 LEU A N 1
ATOM 2188 C CA . LEU A 1 291 ? -21.844 -9.188 -8.789 1 89.88 291 LEU A CA 1
ATOM 2189 C C . LEU A 1 291 ? -22.156 -7.785 -8.273 1 89.88 291 LEU A C 1
ATOM 2191 O O . LEU A 1 291 ? -22.531 -6.902 -9.055 1 89.88 291 LEU A O 1
ATOM 2195 N N . ARG A 1 292 ? -22.078 -7.629 -7.016 1 91.94 292 ARG A N 1
ATOM 2196 C CA . ARG A 1 292 ? -22.391 -6.352 -6.383 1 91.94 292 ARG A CA 1
ATOM 2197 C C . ARG A 1 292 ? -21.156 -5.762 -5.719 1 91.94 292 ARG A C 1
ATOM 2199 O O . ARG A 1 292 ? -20.406 -6.469 -5.031 1 91.94 292 ARG A O 1
ATOM 2206 N N . PRO A 1 293 ? -20.953 -4.43 -5.941 1 92.62 293 PRO A N 1
ATOM 2207 C CA . PRO A 1 293 ? -19.828 -3.805 -5.258 1 92.62 293 PRO A CA 1
ATOM 2208 C C . PRO A 1 293 ? -19.984 -3.807 -3.738 1 92.62 293 PRO A C 1
ATOM 2210 O O . PRO A 1 293 ? -21.031 -3.426 -3.221 1 92.62 293 PRO A O 1
ATOM 2213 N N . ALA A 1 294 ? -18.891 -4.242 -3.072 1 95.31 294 ALA A N 1
ATOM 2214 C CA . ALA A 1 294 ? -19 -4.418 -1.626 1 95.31 294 ALA A CA 1
ATOM 2215 C C . ALA A 1 294 ? -17.953 -3.588 -0.891 1 95.31 294 ALA A C 1
ATOM 2217 O O . ALA A 1 294 ? -18.047 -3.408 0.326 1 95.31 294 ALA A O 1
ATOM 2218 N N . LEU A 1 295 ? -16.953 -3.096 -1.53 1 95.81 295 LEU A N 1
ATOM 2219 C CA . LEU A 1 295 ? -15.859 -2.367 -0.902 1 95.81 295 LEU A CA 1
ATOM 2220 C C . LEU A 1 295 ? -16.062 -0.86 -1.038 1 95.81 295 LEU A C 1
ATOM 2222 O O . LEU A 1 295 ? -16.203 -0.348 -2.15 1 95.81 295 LEU A O 1
ATOM 2226 N N . GLU A 1 296 ? -16.047 -0.147 0.064 1 96.31 296 GLU A N 1
ATOM 2227 C CA . GLU A 1 296 ? -16.109 1.312 0.101 1 96.31 296 GLU A CA 1
ATOM 2228 C C . GLU A 1 296 ? -15.117 1.878 1.114 1 96.31 296 GLU A C 1
ATOM 2230 O O . GLU A 1 296 ? -14.719 1.187 2.055 1 96.31 296 GLU A O 1
ATOM 2235 N N . VAL A 1 297 ? -14.695 3.062 0.873 1 97.69 297 VAL A N 1
ATOM 2236 C CA . VAL A 1 297 ? -13.867 3.789 1.831 1 97.69 297 VAL A CA 1
ATOM 2237 C C . VAL A 1 297 ? -14.578 5.074 2.256 1 97.69 297 VAL A C 1
ATOM 2239 O O . VAL A 1 297 ? -15.016 5.855 1.411 1 97.69 297 VAL A O 1
ATOM 2242 N N . PHE A 1 298 ? -14.695 5.223 3.543 1 98.62 298 PHE A N 1
ATOM 2243 C CA . PHE A 1 298 ? -15.352 6.402 4.102 1 98.62 298 PHE A CA 1
ATOM 2244 C C . PHE A 1 298 ? -14.32 7.426 4.559 1 98.62 298 PHE A C 1
ATOM 2246 O O . PHE A 1 298 ? -13.297 7.07 5.148 1 98.62 298 PHE A O 1
ATOM 2253 N N . ALA A 1 299 ? -14.594 8.688 4.289 1 98.69 299 ALA A N 1
ATOM 2254 C CA . ALA A 1 299 ? -13.719 9.789 4.676 1 98.69 299 ALA A CA 1
ATOM 2255 C C . ALA A 1 299 ? -14.516 11.078 4.867 1 98.69 299 ALA A C 1
ATOM 2257 O O . ALA A 1 299 ? -15.727 11.117 4.629 1 98.69 299 ALA A O 1
ATOM 2258 N N . GLN A 1 300 ? -13.836 12.133 5.281 1 98.81 300 GLN A N 1
ATOM 2259 C CA . GLN A 1 300 ? -14.57 13.352 5.629 1 98.81 300 GLN A CA 1
ATOM 2260 C C . GLN A 1 300 ? -14.078 14.539 4.809 1 98.81 300 GLN A C 1
ATOM 2262 O O . GLN A 1 300 ? -12.898 14.609 4.445 1 98.81 300 GLN A O 1
ATOM 2267 N N . VAL A 1 301 ? -14.984 15.453 4.582 1 98.75 301 VAL A N 1
ATOM 2268 C CA . VAL A 1 301 ? -14.609 16.766 4.059 1 98.75 301 VAL A CA 1
ATOM 2269 C C . VAL A 1 301 ? -13.781 17.516 5.098 1 98.75 301 VAL A C 1
ATOM 2271 O O . VAL A 1 301 ? -14.281 17.859 6.172 1 98.75 301 VAL A O 1
ATOM 2274 N N . GLN A 1 302 ? -12.57 17.797 4.758 1 98.62 302 GLN A N 1
ATOM 2275 C CA . GLN A 1 302 ? -11.719 18.406 5.77 1 98.62 302 GLN A CA 1
ATOM 2276 C C . GLN A 1 302 ? -11.555 19.906 5.52 1 98.62 302 GLN A C 1
ATOM 2278 O O . GLN A 1 302 ? -11.164 20.656 6.418 1 98.62 302 GLN A O 1
ATOM 2283 N N . SER A 1 303 ? -11.773 20.359 4.316 1 98.62 303 SER A N 1
ATOM 2284 C CA . SER A 1 303 ? -11.578 21.766 3.988 1 98.62 303 SER A CA 1
ATOM 2285 C C . SER A 1 303 ? -12.469 22.188 2.822 1 98.62 303 SER A C 1
ATOM 2287 O O . SER A 1 303 ? -12.695 21.406 1.896 1 98.62 303 SER A O 1
ATOM 2289 N N . LEU A 1 304 ? -13.023 23.344 2.908 1 97.75 304 LEU A N 1
ATOM 2290 C CA . LEU A 1 304 ? -13.695 24.062 1.833 1 97.75 304 LEU A CA 1
ATOM 2291 C C . LEU A 1 304 ? -13.016 25.391 1.563 1 97.75 304 LEU A C 1
ATOM 2293 O O . LEU A 1 304 ? -13.578 26.453 1.839 1 97.75 304 LEU A O 1
ATOM 2297 N N . PRO A 1 305 ? -11.805 25.359 0.958 1 96.19 305 PRO A N 1
ATOM 2298 C CA . PRO A 1 305 ? -10.914 26.531 0.959 1 96.19 305 PRO A CA 1
ATOM 2299 C C . PRO A 1 305 ? -11.383 27.625 0.006 1 96.19 305 PRO A C 1
ATOM 2301 O O . PRO A 1 305 ? -11 28.781 0.163 1 96.19 305 PRO A O 1
ATOM 2304 N N . GLU A 1 306 ? -12.164 27.328 -0.981 1 93.5 306 GLU A N 1
ATOM 2305 C CA . GLU A 1 306 ? -12.75 28.297 -1.906 1 93.5 306 GLU A CA 1
ATOM 2306 C C . GLU A 1 306 ? -14.031 27.75 -2.531 1 93.5 306 GLU A C 1
ATOM 2308 O O . GLU A 1 306 ? -14.258 26.531 -2.533 1 93.5 306 GLU A O 1
ATOM 2313 N N . PRO A 1 307 ? -14.867 28.656 -3.047 1 93.44 307 PRO A N 1
ATOM 2314 C CA . PRO A 1 307 ? -16.109 28.172 -3.639 1 93.44 307 PRO A CA 1
ATOM 2315 C C . PRO A 1 307 ? -15.891 27.141 -4.746 1 93.44 307 PRO A C 1
ATOM 2317 O O . PRO A 1 307 ? -15.008 27.328 -5.59 1 93.44 307 PRO A O 1
ATOM 2320 N N . GLY A 1 308 ? -16.625 26.016 -4.633 1 95.5 308 GLY A N 1
ATOM 2321 C CA . GLY A 1 308 ? -16.578 25.016 -5.691 1 95.5 308 GLY A CA 1
ATOM 2322 C C . GLY A 1 308 ? -15.547 23.938 -5.449 1 95.5 308 GLY A C 1
ATOM 2323 O O . GLY A 1 308 ? -15.438 22.984 -6.23 1 95.5 308 GLY A O 1
ATOM 2324 N N . LEU A 1 309 ? -14.844 24.016 -4.367 1 96.81 309 LEU A N 1
ATOM 2325 C CA . LEU A 1 309 ? -13.781 23.047 -4.105 1 96.81 309 LEU A CA 1
ATOM 2326 C C . LEU A 1 309 ? -13.93 22.438 -2.715 1 96.81 309 LEU A C 1
ATOM 2328 O O . LEU A 1 309 ? -14.031 23.172 -1.724 1 96.81 309 LEU A O 1
ATOM 2332 N N . ALA A 1 310 ? -13.969 21.141 -2.664 1 98.19 310 ALA A N 1
ATOM 2333 C CA . ALA A 1 310 ? -13.898 20.406 -1.405 1 98.19 310 ALA A CA 1
ATOM 2334 C C . ALA A 1 310 ? -12.656 19.531 -1.352 1 98.19 310 ALA A C 1
ATOM 2336 O O . ALA A 1 310 ? -12.312 18.875 -2.336 1 98.19 310 ALA A O 1
ATOM 2337 N N . ILE A 1 311 ? -11.961 19.594 -0.292 1 98.38 311 ILE A N 1
ATOM 2338 C CA . ILE A 1 311 ? -10.836 18.703 -0.041 1 98.38 311 ILE A CA 1
ATOM 2339 C C . ILE A 1 311 ? -11.258 17.609 0.947 1 98.38 311 ILE A C 1
ATOM 2341 O O . ILE A 1 311 ? -11.742 17.906 2.039 1 98.38 311 ILE A O 1
ATOM 2345 N N . ILE A 1 312 ? -11.078 16.359 0.536 1 98.69 312 ILE A N 1
ATOM 2346 C CA . ILE A 1 312 ? -11.445 15.203 1.349 1 98.69 312 ILE A CA 1
ATOM 2347 C C . ILE A 1 312 ? -10.203 14.617 2.012 1 98.69 312 ILE A C 1
ATOM 2349 O O . ILE A 1 312 ? -9.148 14.5 1.378 1 98.69 312 ILE A O 1
ATOM 2353 N N . ALA A 1 313 ? -10.359 14.203 3.27 1 98.31 313 ALA A N 1
ATOM 2354 C CA . ALA A 1 313 ? -9.266 13.562 4.008 1 98.31 313 ALA A CA 1
ATOM 2355 C C . ALA A 1 313 ? -9.086 12.117 3.57 1 98.31 313 ALA A C 1
ATOM 2357 O O . ALA A 1 313 ? -9.195 11.195 4.387 1 98.31 313 ALA A O 1
ATOM 2358 N N . LEU A 1 314 ? -8.766 11.945 2.371 1 97.31 314 LEU A N 1
ATOM 2359 C CA . LEU A 1 314 ? -8.555 10.688 1.656 1 97.31 314 LEU A CA 1
ATOM 2360 C C . LEU A 1 314 ? -7.574 10.875 0.504 1 97.31 314 LEU A C 1
ATOM 2362 O O . LEU A 1 314 ? -7.652 11.867 -0.23 1 97.31 314 LEU A O 1
ATOM 2366 N N . GLY A 1 315 ? -6.668 9.93 0.353 1 95 315 GLY A N 1
ATOM 2367 C CA . GLY A 1 315 ? -5.734 10.086 -0.75 1 95 315 GLY A CA 1
ATOM 2368 C C . GLY A 1 315 ? -5.258 8.758 -1.322 1 95 315 GLY A C 1
ATOM 2369 O O . GLY A 1 315 ? -5.906 7.73 -1.137 1 95 315 GLY A O 1
ATOM 2370 N N . LYS A 1 316 ? -4.121 8.82 -2.029 1 91 316 LYS A N 1
ATOM 2371 C CA . LYS A 1 316 ? -3.547 7.676 -2.74 1 91 316 LYS A CA 1
ATOM 2372 C C . LYS A 1 316 ? -3.074 6.602 -1.767 1 91 316 LYS A C 1
ATOM 2374 O O . LYS A 1 316 ? -2.902 5.441 -2.15 1 91 316 LYS A O 1
ATOM 2379 N N . ARG A 1 317 ? -2.918 6.914 -0.612 1 91.44 317 ARG A N 1
ATOM 2380 C CA . ARG A 1 317 ? -2.471 5.965 0.402 1 91.44 317 ARG A CA 1
ATOM 2381 C C . ARG A 1 317 ? -3.654 5.246 1.043 1 91.44 317 ARG A C 1
ATOM 2383 O O . ARG A 1 317 ? -3.471 4.367 1.887 1 91.44 317 ARG A O 1
ATOM 2390 N N . ASP A 1 318 ? -4.859 5.609 0.583 1 94.12 318 ASP A N 1
ATOM 2391 C CA . ASP A 1 318 ? -6.055 5.07 1.223 1 94.12 318 ASP A CA 1
ATOM 2392 C C . ASP A 1 318 ? -6.902 4.285 0.227 1 94.12 318 ASP A C 1
ATOM 2394 O O . ASP A 1 318 ? -7.629 3.363 0.611 1 94.12 318 ASP A O 1
ATOM 2398 N N . ILE A 1 319 ? -6.859 4.648 -0.943 1 93.25 319 ILE A N 1
ATOM 2399 C CA . ILE A 1 319 ? -7.742 4.055 -1.944 1 93.25 319 ILE A CA 1
ATOM 2400 C C . ILE A 1 319 ? -7.02 3.988 -3.289 1 93.25 319 ILE A C 1
ATOM 2402 O O . ILE A 1 319 ? -6.18 4.836 -3.594 1 93.25 319 ILE A O 1
ATOM 2406 N N . GLY A 1 320 ? -7.32 2.939 -4.051 1 87.19 320 GLY A N 1
ATOM 2407 C CA . GLY A 1 320 ? -6.723 2.822 -5.371 1 87.19 320 GLY A CA 1
ATOM 2408 C C . GLY A 1 320 ? -6.918 4.062 -6.223 1 87.19 320 GLY A C 1
ATOM 2409 O O . GLY A 1 320 ? -7.98 4.688 -6.191 1 87.19 320 GLY A O 1
ATOM 2410 N N . TYR A 1 321 ? -5.891 4.383 -7.074 1 81.19 321 TYR A N 1
ATOM 2411 C CA . TYR A 1 321 ? -5.949 5.652 -7.789 1 81.19 321 TYR A CA 1
ATOM 2412 C C . TYR A 1 321 ? -5.613 5.465 -9.266 1 81.19 321 TYR A C 1
ATOM 2414 O O . TYR A 1 321 ? -5.34 6.438 -9.977 1 81.19 321 TYR A O 1
ATOM 2422 N N . ASP A 1 322 ? -5.547 4.293 -9.68 1 76.69 322 ASP A N 1
ATOM 2423 C CA . ASP A 1 322 ? -5.41 4.074 -11.117 1 76.69 322 ASP A CA 1
ATOM 2424 C C . ASP A 1 322 ? -6.555 4.734 -11.883 1 76.69 322 ASP A C 1
ATOM 2426 O O . ASP A 1 322 ? -6.355 5.254 -12.984 1 76.69 322 ASP A O 1
ATOM 2430 N N . MET A 1 323 ? -7.656 4.633 -11.258 1 81.44 323 MET A N 1
ATOM 2431 C CA . MET A 1 323 ? -8.828 5.422 -11.633 1 81.44 323 MET A CA 1
ATOM 2432 C C . MET A 1 323 ? -9.359 6.211 -10.445 1 81.44 323 MET A C 1
ATOM 2434 O O . MET A 1 323 ? -9.305 5.738 -9.305 1 81.44 323 MET A O 1
ATOM 2438 N N . PRO A 1 324 ? -9.875 7.32 -10.789 1 88 324 PRO A N 1
ATOM 2439 C CA . PRO A 1 324 ? -10.406 8.094 -9.672 1 88 324 PRO A CA 1
ATOM 2440 C C . PRO A 1 324 ? -11.531 7.375 -8.93 1 88 324 PRO A C 1
ATOM 2442 O O . PRO A 1 324 ? -12.375 6.727 -9.562 1 88 324 PRO A O 1
ATOM 2445 N N . PRO A 1 325 ? -11.492 7.461 -7.629 1 92.44 325 PRO A N 1
ATOM 2446 C CA . PRO A 1 325 ? -12.641 6.93 -6.891 1 92.44 325 PRO A CA 1
ATOM 2447 C C . PRO A 1 325 ? -13.922 7.703 -7.16 1 92.44 325 PRO A C 1
ATOM 2449 O O . PRO A 1 325 ? -13.875 8.836 -7.656 1 92.44 325 PRO A O 1
ATOM 2452 N N . GLU A 1 326 ? -15.016 7.059 -6.863 1 92.75 326 GLU A N 1
ATOM 2453 C CA . GLU A 1 326 ? -16.328 7.672 -7.094 1 92.75 326 GLU A CA 1
ATOM 2454 C C . GLU A 1 326 ? -17.016 7.988 -5.777 1 92.75 326 GLU A C 1
ATOM 2456 O O . GLU A 1 326 ? -17.141 7.121 -4.91 1 92.75 326 GLU A O 1
ATOM 2461 N N . ALA A 1 327 ? -17.438 9.266 -5.695 1 95.81 327 ALA A N 1
ATOM 2462 C CA . ALA A 1 327 ? -18.297 9.594 -4.555 1 95.81 327 ALA A CA 1
ATOM 2463 C C . ALA A 1 327 ? -19.672 8.953 -4.695 1 95.81 327 ALA A C 1
ATOM 2465 O O . ALA A 1 327 ? -20.344 9.141 -5.707 1 95.81 327 ALA A O 1
ATOM 2466 N N . LEU A 1 328 ? -20.094 8.211 -3.666 1 95.75 328 LEU A N 1
ATOM 2467 C CA . LEU A 1 328 ? -21.328 7.426 -3.773 1 95.75 328 LEU A CA 1
ATOM 2468 C C . LEU A 1 328 ? -22.438 8.055 -2.941 1 95.75 328 LEU A C 1
ATOM 2470 O O . LEU A 1 328 ? -23.609 8.039 -3.348 1 95.75 328 LEU A O 1
ATOM 2474 N N . ALA A 1 329 ? -22.078 8.484 -1.742 1 96.88 329 ALA A N 1
ATOM 2475 C CA . ALA A 1 329 ? -23.047 9.016 -0.785 1 96.88 329 ALA A CA 1
ATOM 2476 C C . ALA A 1 329 ? -22.375 9.961 0.209 1 96.88 329 ALA A C 1
ATOM 2478 O O . ALA A 1 329 ? -21.156 9.898 0.399 1 96.88 329 ALA A O 1
ATOM 2479 N N . ARG A 1 330 ? -23.172 10.797 0.757 1 98.19 330 ARG A N 1
ATOM 2480 C CA . ARG A 1 330 ? -22.719 11.75 1.773 1 98.19 330 ARG A CA 1
ATOM 2481 C C . ARG A 1 330 ? -23.625 11.695 3.004 1 98.19 330 ARG A C 1
ATOM 2483 O O . ARG A 1 330 ? -24.828 11.461 2.891 1 98.19 330 ARG A O 1
ATOM 2490 N N . TYR A 1 331 ? -23 11.898 4.191 1 98.69 331 TYR A N 1
ATOM 2491 C CA . TYR A 1 331 ? -23.703 11.883 5.465 1 98.69 331 TYR A CA 1
ATOM 2492 C C . TYR A 1 331 ? -23.203 13 6.379 1 98.69 331 TYR A C 1
ATOM 2494 O O . TYR A 1 331 ? -22.047 13.398 6.297 1 98.69 331 TYR A O 1
ATOM 2502 N N . ARG A 1 332 ? -24.109 13.477 7.238 1 98.5 332 ARG A N 1
ATOM 2503 C CA . ARG A 1 332 ? -23.641 14.242 8.391 1 98.5 332 ARG A CA 1
ATOM 2504 C C . ARG A 1 332 ? -23.047 13.32 9.445 1 98.5 332 ARG A C 1
ATOM 2506 O O . ARG A 1 332 ? -23.516 12.203 9.641 1 98.5 332 ARG A O 1
ATOM 2513 N N . GLU A 1 333 ? -21.984 13.773 10.062 1 98.19 333 GLU A N 1
ATOM 2514 C CA . GLU A 1 333 ? -21.438 12.977 11.156 1 98.19 333 GLU A CA 1
ATOM 2515 C C . GLU A 1 333 ? -22.484 12.703 12.227 1 98.19 333 GLU A C 1
ATOM 2517 O O . GLU A 1 333 ? -23.203 13.609 12.648 1 98.19 333 GLU A O 1
ATOM 2522 N N . GLY A 1 334 ? -22.562 11.484 12.656 1 97.31 334 GLY A N 1
ATOM 2523 C CA . GLY A 1 334 ? -23.5 11.109 13.711 1 97.31 334 GLY A CA 1
ATOM 2524 C C . GLY A 1 334 ? -24.891 10.82 13.195 1 97.31 334 GLY A C 1
ATOM 2525 O O . GLY A 1 334 ? -25.75 10.375 13.953 1 97.31 334 GLY A O 1
ATOM 2526 N N . ALA A 1 335 ? -25.141 11.039 11.93 1 97.31 335 ALA A N 1
ATOM 2527 C CA . ALA A 1 335 ? -26.469 10.805 11.359 1 97.31 335 ALA A CA 1
ATOM 2528 C C . ALA A 1 335 ? -26.734 9.312 11.211 1 97.31 335 ALA A C 1
ATOM 2530 O O . ALA A 1 335 ? -25.828 8.492 11.344 1 97.31 335 ALA A O 1
ATOM 2531 N N . SER A 1 336 ? -28 9.055 10.992 1 96.12 336 SER A N 1
ATOM 2532 C CA . SER A 1 336 ? -28.391 7.691 10.656 1 96.12 336 SER A CA 1
ATOM 2533 C C . SER A 1 336 ? -28.047 7.355 9.211 1 96.12 336 SER A C 1
ATOM 2535 O O . SER A 1 336 ? -27.938 8.25 8.367 1 96.12 336 SER A O 1
ATOM 2537 N N . SER A 1 337 ? -27.875 6.055 9 1 95.88 337 SER A N 1
ATOM 2538 C CA . SER A 1 337 ? -27.453 5.594 7.68 1 95.88 337 SER A CA 1
ATOM 2539 C C . SER A 1 337 ? -28.516 5.867 6.625 1 95.88 337 SER A C 1
ATOM 2541 O O . SER A 1 337 ? -28.219 5.855 5.426 1 95.88 337 SER A O 1
ATOM 2543 N N . ASP A 1 338 ? -29.719 6.082 7.055 1 96.12 338 ASP A N 1
ATOM 2544 C CA . ASP A 1 338 ? -30.797 6.309 6.102 1 96.12 338 ASP A CA 1
ATOM 2545 C C . ASP A 1 338 ? -30.891 7.781 5.703 1 96.12 338 ASP A C 1
ATOM 2547 O O . ASP A 1 338 ? -31.609 8.141 4.77 1 96.12 338 ASP A O 1
ATOM 2551 N N . GLN A 1 339 ? -30.188 8.617 6.383 1 97.06 339 GLN A N 1
ATOM 2552 C CA . GLN A 1 339 ? -30.156 10.039 6.062 1 97.06 339 GLN A CA 1
ATOM 2553 C C . GLN A 1 339 ? -29.031 10.359 5.074 1 97.06 339 GLN A C 1
ATOM 2555 O O . GLN A 1 339 ? -28.078 11.047 5.422 1 97.06 339 GLN A O 1
ATOM 2560 N N . VAL A 1 340 ? -29.328 10.016 3.865 1 97.31 340 VAL A N 1
ATOM 2561 C CA . VAL A 1 340 ? -28.328 10.148 2.809 1 97.31 340 VAL A CA 1
ATOM 2562 C C . VAL A 1 340 ? -28.469 11.516 2.139 1 97.31 340 VAL A C 1
ATOM 2564 O O . VAL A 1 340 ? -29.578 11.977 1.875 1 97.31 340 VAL A O 1
ATOM 2567 N N . LEU A 1 341 ? -27.375 12.18 1.983 1 96.94 341 LEU A N 1
ATOM 2568 C CA . LEU A 1 341 ? -27.328 13.438 1.254 1 96.94 341 LEU A CA 1
ATOM 2569 C C . LEU A 1 341 ? -26.75 13.234 -0.147 1 96.94 341 LEU A C 1
ATOM 2571 O O . LEU A 1 341 ? -25.938 12.336 -0.366 1 96.94 341 LEU A O 1
ATOM 2575 N N . SER A 1 342 ? -27.109 14.039 -1.058 1 94.44 342 SER A N 1
ATOM 2576 C CA . SER A 1 342 ? -26.766 13.867 -2.463 1 94.44 342 SER A CA 1
ATOM 2577 C C . SER A 1 342 ? -25.312 14.281 -2.725 1 94.44 342 SER A C 1
ATOM 2579 O O . SER A 1 342 ? -24.844 15.266 -2.156 1 94.44 342 SER A O 1
ATOM 2581 N N . VAL A 1 343 ? -24.656 13.57 -3.641 1 96.75 343 VAL A N 1
ATOM 2582 C CA . VAL A 1 343 ? -23.359 13.938 -4.172 1 96.75 343 VAL A CA 1
ATOM 2583 C C . VAL A 1 343 ? -23.438 14.117 -5.684 1 96.75 343 VAL A C 1
ATOM 2585 O O . VAL A 1 343 ? -22.438 13.969 -6.395 1 96.75 343 VAL A O 1
ATOM 2588 N N . GLU A 1 344 ? -24.609 14.328 -6.195 1 94.44 344 GLU A N 1
ATOM 2589 C CA . GLU A 1 344 ? -24.812 14.539 -7.629 1 94.44 344 GLU A CA 1
ATOM 2590 C C . GLU A 1 344 ? -23.984 15.719 -8.133 1 94.44 344 GLU A C 1
ATOM 2592 O O . GLU A 1 344 ? -23.984 16.797 -7.52 1 94.44 344 GLU A O 1
ATOM 2597 N N . GLY A 1 345 ? -23.297 15.469 -9.164 1 94.94 345 GLY A N 1
ATOM 2598 C CA . GLY A 1 345 ? -22.5 16.531 -9.773 1 94.94 345 GLY A CA 1
ATOM 2599 C C . GLY A 1 345 ? -21.094 16.625 -9.211 1 94.94 345 GLY A C 1
ATOM 2600 O O . GLY A 1 345 ? -20.281 17.391 -9.703 1 94.94 345 GLY A O 1
ATOM 2601 N N . TRP A 1 346 ? -20.844 15.883 -8.148 1 96.81 346 TRP A N 1
ATOM 2602 C CA . TRP A 1 346 ? -19.484 15.875 -7.59 1 96.81 346 TRP A CA 1
ATOM 2603 C C . TRP A 1 346 ? -18.5 15.203 -8.547 1 96.81 346 TRP A C 1
ATOM 2605 O O . TRP A 1 346 ? -18.812 14.172 -9.141 1 96.81 346 TRP A O 1
ATOM 2615 N N . LYS A 1 347 ? -17.312 15.75 -8.695 1 96 347 LYS A N 1
ATOM 2616 C CA . LYS A 1 347 ? -16.297 15.172 -9.562 1 96 347 LYS A CA 1
ATOM 2617 C C . LYS A 1 347 ? -14.938 15.148 -8.867 1 96 347 LYS A C 1
ATOM 2619 O O . LYS A 1 347 ? -14.43 16.188 -8.445 1 96 347 LYS A O 1
ATOM 2624 N N . VAL A 1 348 ? -14.438 13.977 -8.719 1 95.94 348 VAL A N 1
ATOM 2625 C CA . VAL A 1 348 ? -13.055 13.883 -8.266 1 95.94 348 VAL A CA 1
ATOM 2626 C C . VAL A 1 348 ? -12.109 14.344 -9.375 1 95.94 348 VAL A C 1
ATOM 2628 O O . VAL A 1 348 ? -12.102 13.773 -10.469 1 95.94 348 VAL A O 1
ATOM 2631 N N . VAL A 1 349 ? -11.211 15.273 -9.07 1 95.62 349 VAL A N 1
ATOM 2632 C CA . VAL A 1 349 ? -10.438 15.852 -10.156 1 95.62 349 VAL A CA 1
ATOM 2633 C C . VAL A 1 349 ? -8.945 15.664 -9.898 1 95.62 349 VAL A C 1
ATOM 2635 O O . VAL A 1 349 ? -8.125 15.789 -10.812 1 95.62 349 VAL A O 1
ATOM 2638 N N . LYS A 1 350 ? -8.578 15.43 -8.695 1 94.75 350 LYS A N 1
ATOM 2639 C CA . LYS A 1 350 ? -7.176 15.266 -8.336 1 94.75 350 LYS A CA 1
ATOM 2640 C C . LYS A 1 350 ? -7.031 14.5 -7.023 1 94.75 350 LYS A C 1
ATOM 2642 O O . LYS A 1 350 ? -7.898 14.594 -6.148 1 94.75 350 LYS A O 1
ATOM 2647 N N . GLN A 1 351 ? -5.988 13.727 -6.961 1 93.44 351 GLN A N 1
ATOM 2648 C CA . GLN A 1 351 ? -5.676 13.023 -5.723 1 93.44 351 GLN A CA 1
ATOM 2649 C C . GLN A 1 351 ? -4.199 13.172 -5.367 1 93.44 351 GLN A C 1
ATOM 2651 O O . GLN A 1 351 ? -3.332 13.086 -6.238 1 93.44 351 GLN A O 1
ATOM 2656 N N . MET A 1 352 ? -3.969 13.492 -4.152 1 92.06 352 MET A N 1
ATOM 2657 C CA . MET A 1 352 ? -2.629 13.469 -3.568 1 92.06 352 MET A CA 1
ATOM 2658 C C . MET A 1 352 ? -2.494 12.328 -2.564 1 92.06 352 MET A C 1
ATOM 2660 O O . MET A 1 352 ? -3.322 11.422 -2.539 1 92.06 352 MET A O 1
ATOM 2664 N N . ASP A 1 353 ? -1.429 12.305 -1.797 1 88.38 353 ASP A N 1
ATOM 2665 C CA . ASP A 1 353 ? -1.164 11.195 -0.887 1 88.38 353 ASP A CA 1
ATOM 2666 C C . ASP A 1 353 ? -2.27 11.07 0.159 1 88.38 353 ASP A C 1
ATOM 2668 O O . ASP A 1 353 ? -2.707 9.961 0.474 1 88.38 353 ASP A O 1
ATOM 2672 N N . GLN A 1 354 ? -2.719 12.258 0.667 1 93.25 354 GLN A N 1
ATOM 2673 C CA . GLN A 1 354 ? -3.678 12.219 1.766 1 93.25 354 GLN A CA 1
ATOM 2674 C C . GLN A 1 354 ? -4.887 13.102 1.471 1 93.25 354 GLN A C 1
ATOM 2676 O O . GLN A 1 354 ? -5.66 13.43 2.375 1 93.25 354 GLN A O 1
ATOM 2681 N N . HIS A 1 355 ? -5.027 13.547 0.201 1 96.94 355 HIS A N 1
ATOM 2682 C CA . HIS A 1 355 ? -6.098 14.477 -0.144 1 96.94 355 HIS A CA 1
ATOM 2683 C C . HIS A 1 355 ? -6.773 14.078 -1.452 1 96.94 355 HIS A C 1
ATOM 2685 O O . HIS A 1 355 ? -6.098 13.734 -2.424 1 96.94 355 HIS A O 1
ATOM 2691 N N . THR A 1 356 ? -8.008 14.156 -1.448 1 97.56 356 THR A N 1
ATOM 2692 C CA . THR A 1 356 ? -8.797 14.07 -2.672 1 97.56 356 THR A CA 1
ATOM 2693 C C . THR A 1 356 ? -9.523 15.391 -2.939 1 97.56 356 THR A C 1
ATOM 2695 O O . THR A 1 356 ? -10.164 15.945 -2.045 1 97.56 356 THR A O 1
ATOM 2698 N N . PHE A 1 357 ? -9.398 15.867 -4.145 1 97.81 357 PHE A N 1
ATOM 2699 C CA . PHE A 1 357 ? -10.039 17.109 -4.566 1 97.81 357 PHE A CA 1
ATOM 2700 C C . PHE A 1 357 ? -11.359 16.828 -5.266 1 97.81 357 PHE A C 1
ATOM 2702 O O . PHE A 1 357 ? -11.414 16.047 -6.215 1 97.81 357 PHE A O 1
ATOM 2709 N N . ILE A 1 358 ? -12.367 17.484 -4.84 1 97.88 358 ILE A N 1
ATOM 2710 C CA . ILE A 1 358 ? -13.68 17.344 -5.465 1 97.88 358 ILE A CA 1
ATOM 2711 C C . ILE A 1 358 ? -14.148 18.703 -5.992 1 97.88 358 ILE A C 1
ATOM 2713 O O . ILE A 1 358 ? -14.188 19.688 -5.246 1 97.88 358 ILE A O 1
ATOM 2717 N N . GLU A 1 359 ? -14.484 18.75 -7.215 1 97.56 359 GLU A N 1
ATOM 2718 C CA . GLU A 1 359 ? -15.211 19.875 -7.773 1 97.56 359 GLU A CA 1
ATOM 2719 C C . GLU A 1 359 ? -16.703 19.797 -7.453 1 97.56 359 GLU A C 1
ATOM 2721 O O . GLU A 1 359 ? -17.359 18.812 -7.816 1 97.56 359 GLU A O 1
ATOM 2726 N N . LEU A 1 360 ? -17.125 20.781 -6.797 1 97.19 360 LEU A N 1
ATOM 2727 C CA . LEU A 1 360 ? -18.531 20.859 -6.43 1 97.19 360 LEU A CA 1
ATOM 2728 C C . LEU A 1 360 ? -19.344 21.547 -7.516 1 97.19 360 LEU A C 1
ATOM 2730 O O . LEU A 1 360 ? -18.828 22.406 -8.227 1 97.19 360 LEU A O 1
ATOM 2734 N N . PRO A 1 361 ? -20.594 21.109 -7.668 1 94.56 361 PRO A N 1
ATOM 2735 C CA . PRO A 1 361 ? -21.422 21.797 -8.656 1 94.56 361 PRO A CA 1
ATOM 2736 C C . PRO A 1 361 ? -21.703 23.25 -8.281 1 94.56 361 PRO A C 1
ATOM 2738 O O . PRO A 1 361 ? -21.609 23.625 -7.105 1 94.56 361 PRO A O 1
ATOM 2741 N N . THR A 1 362 ? -22.047 23.969 -9.344 1 90.31 362 THR A N 1
ATOM 2742 C CA . THR A 1 362 ? -22.375 25.375 -9.133 1 90.31 362 THR A CA 1
ATOM 2743 C C . THR A 1 362 ? -23.562 25.516 -8.172 1 90.31 362 THR A C 1
ATOM 2745 O O . THR A 1 362 ? -24.562 24.797 -8.297 1 90.31 362 THR A O 1
ATOM 2748 N N . GLY A 1 363 ? -23.406 26.297 -7.207 1 84.12 363 GLY A N 1
ATOM 2749 C CA . GLY A 1 363 ? -24.5 26.594 -6.297 1 84.12 363 GLY A CA 1
ATOM 2750 C C . GLY A 1 363 ? -24.562 25.656 -5.109 1 84.12 363 GLY A C 1
ATOM 2751 O O . GLY A 1 363 ? -25.516 25.672 -4.332 1 84.12 363 GLY A O 1
ATOM 2752 N N . ASP A 1 364 ? -23.609 24.766 -5.031 1 84.12 364 ASP A N 1
ATOM 2753 C CA . ASP A 1 364 ? -23.578 23.922 -3.838 1 84.12 364 ASP A CA 1
ATOM 2754 C C . ASP A 1 364 ? -23.422 24.766 -2.574 1 84.12 364 ASP A C 1
ATOM 2756 O O . ASP A 1 364 ? -22.469 25.531 -2.447 1 84.12 364 ASP A O 1
ATOM 2760 N N . HIS A 1 365 ? -24.328 24.594 -1.664 1 83.31 365 HIS A N 1
ATOM 2761 C CA . HIS A 1 365 ? -24.266 25.344 -0.415 1 83.31 365 HIS A CA 1
ATOM 2762 C C . HIS A 1 365 ? -24.547 24.453 0.783 1 83.31 365 HIS A C 1
ATOM 2764 O O . HIS A 1 365 ? -24.688 24.922 1.909 1 83.31 365 HIS A O 1
ATOM 2770 N N . ASP A 1 366 ? -24.578 23.203 0.506 1 93.38 366 ASP A N 1
ATOM 2771 C CA . ASP A 1 366 ? -24.984 22.281 1.565 1 93.38 366 ASP A CA 1
ATOM 2772 C C . ASP A 1 366 ? -23.766 21.547 2.137 1 93.38 366 ASP A C 1
ATOM 2774 O O . ASP A 1 366 ? -23.797 21.094 3.281 1 93.38 366 ASP A O 1
ATOM 2778 N N . THR A 1 367 ? -22.703 21.453 1.357 1 97.38 367 THR A N 1
ATOM 2779 C CA . THR A 1 367 ? -21.516 20.734 1.789 1 97.38 367 THR A CA 1
ATOM 2780 C C . THR A 1 367 ? -20.875 21.406 3.004 1 97.38 367 THR A C 1
ATOM 2782 O O . THR A 1 367 ? -20.719 22.625 3.033 1 97.38 367 THR A O 1
ATOM 2785 N N . GLN A 1 368 ? -20.562 20.641 4.008 1 97.62 368 GLN A N 1
ATOM 2786 C CA . GLN A 1 368 ? -19.984 21.172 5.242 1 97.62 368 GLN A CA 1
ATOM 2787 C C . GLN A 1 368 ? -18.703 20.438 5.609 1 97.62 368 GLN A C 1
ATOM 2789 O O . GLN A 1 368 ? -18.531 19.266 5.27 1 97.62 368 GLN A O 1
ATOM 2794 N N . ILE A 1 369 ? -17.844 21.172 6.277 1 98.25 369 ILE A N 1
ATOM 2795 C CA . ILE A 1 369 ? -16.688 20.516 6.883 1 98.25 369 ILE A CA 1
ATOM 2796 C C . ILE A 1 369 ? -17.141 19.453 7.875 1 98.25 369 ILE A C 1
ATOM 2798 O O . ILE A 1 369 ? -18.031 19.703 8.703 1 98.25 369 ILE A O 1
ATOM 2802 N N . GLY A 1 370 ? -16.594 18.25 7.711 1 98.38 370 GLY A N 1
ATOM 2803 C CA . GLY A 1 370 ? -16.984 17.156 8.602 1 98.38 370 GLY A CA 1
ATOM 2804 C C . GLY A 1 370 ? -17.953 16.172 7.961 1 98.38 370 GLY A C 1
ATOM 2805 O O . GLY A 1 370 ? -18.156 15.078 8.469 1 98.38 370 GLY A O 1
ATOM 2806 N N . ASP A 1 371 ? -18.578 16.578 6.812 1 98.69 371 ASP A N 1
ATOM 2807 C CA . ASP A 1 371 ? -19.391 15.617 6.09 1 98.69 371 ASP A CA 1
ATOM 2808 C C . ASP A 1 371 ? -18.609 14.336 5.797 1 98.69 371 ASP A C 1
ATOM 2810 O O . ASP A 1 371 ? -17.438 14.391 5.449 1 98.69 371 ASP A O 1
ATOM 2814 N N . ILE A 1 372 ? -19.344 13.242 5.977 1 98.81 372 ILE A N 1
ATOM 2815 C CA . ILE A 1 372 ? -18.766 11.945 5.676 1 98.81 372 ILE A CA 1
ATOM 2816 C C . ILE A 1 372 ? -19.188 11.5 4.273 1 98.81 372 ILE A C 1
ATOM 2818 O O . ILE A 1 372 ? -20.359 11.57 3.924 1 98.81 372 ILE A O 1
ATOM 2822 N N . VAL A 1 373 ? -18.219 11.07 3.51 1 98.69 373 VAL A N 1
ATOM 2823 C CA . VAL A 1 373 ? -18.469 10.656 2.135 1 98.69 373 VAL A CA 1
ATOM 2824 C C . VAL A 1 373 ? -18.031 9.203 1.942 1 98.69 373 VAL A C 1
ATOM 2826 O O . VAL A 1 373 ? -16.953 8.812 2.379 1 98.69 373 VAL A O 1
ATOM 2829 N N . ALA A 1 374 ? -18.922 8.406 1.355 1 98 374 ALA A N 1
ATOM 2830 C CA . ALA A 1 374 ? -18.578 7.059 0.922 1 98 374 ALA A CA 1
ATOM 2831 C C . ALA A 1 374 ? -18 7.062 -0.496 1 98 374 ALA A C 1
ATOM 2833 O O . ALA A 1 374 ? -18.609 7.621 -1.411 1 98 374 ALA A O 1
ATOM 2834 N N . PHE A 1 375 ? -16.844 6.426 -0.622 1 97.25 375 PHE A N 1
ATOM 2835 C CA . PHE A 1 375 ? -16.203 6.352 -1.932 1 97.25 375 PHE A CA 1
ATOM 2836 C C . PHE A 1 375 ? -16.156 4.91 -2.43 1 97.25 375 PHE A C 1
ATOM 2838 O O . PHE A 1 375 ? -15.805 4 -1.677 1 97.25 375 PHE A O 1
ATOM 2845 N N . GLY A 1 376 ? -16.562 4.746 -3.705 1 93.94 376 GLY A N 1
ATOM 2846 C CA . GLY A 1 376 ? -16.344 3.477 -4.379 1 93.94 376 GLY A CA 1
ATOM 2847 C C . GLY A 1 376 ? -14.961 3.369 -5 1 93.94 376 GLY A C 1
ATOM 2848 O O . GLY A 1 376 ? -14.469 4.324 -5.605 1 93.94 376 GLY A O 1
ATOM 2849 N N . ALA A 1 377 ? -14.375 2.193 -4.832 1 87.06 377 ALA A N 1
ATOM 2850 C CA . ALA A 1 377 ? -13.055 1.941 -5.41 1 87.06 377 ALA A CA 1
ATOM 2851 C C . ALA A 1 377 ? -13.172 1.317 -6.797 1 87.06 377 ALA A C 1
ATOM 2853 O O . ALA A 1 377 ? -14.078 0.513 -7.047 1 87.06 377 ALA A O 1
ATOM 2854 N N . SER A 1 378 ? -12.305 1.635 -7.746 1 78.25 378 SER A N 1
ATOM 2855 C CA . SER A 1 378 ? -12.297 1.044 -9.078 1 78.25 378 SER A CA 1
ATOM 2856 C C . SER A 1 378 ? -11.328 -0.134 -9.156 1 78.25 378 SER A C 1
ATOM 2858 O O . SER A 1 378 ? -11.492 -1.027 -9.992 1 78.25 378 SER A O 1
ATOM 2860 N N . HIS A 1 379 ? -10.328 -0.234 -8.383 1 76.31 379 HIS A N 1
ATOM 2861 C CA . HIS A 1 379 ? -9.359 -1.317 -8.312 1 76.31 379 HIS A CA 1
ATOM 2862 C C . HIS A 1 379 ? -9.18 -1.811 -6.883 1 76.31 379 HIS A C 1
ATOM 2864 O O . HIS A 1 379 ? -8.312 -1.324 -6.156 1 76.31 379 HIS A O 1
ATOM 2870 N N . PRO A 1 380 ? -9.891 -2.816 -6.637 1 79.06 380 PRO A N 1
ATOM 2871 C CA . PRO A 1 380 ? -9.875 -3.285 -5.25 1 79.06 380 PRO A CA 1
ATOM 2872 C C . PRO A 1 380 ? -8.492 -3.744 -4.797 1 79.06 380 PRO A C 1
ATOM 2874 O O . PRO A 1 380 ? -8.102 -3.496 -3.654 1 79.06 380 PRO A O 1
ATOM 2877 N N . CYS A 1 381 ? -7.727 -4.375 -5.641 1 81.19 381 CYS A N 1
ATOM 2878 C CA . CYS A 1 381 ? -6.43 -4.906 -5.25 1 81.19 381 CYS A CA 1
ATOM 2879 C C . CYS A 1 381 ? -5.527 -3.803 -4.707 1 81.19 381 CYS A C 1
ATOM 2881 O O . CYS A 1 381 ? -4.844 -3.994 -3.701 1 81.19 381 CYS A O 1
ATOM 2883 N N . MET A 1 382 ? -5.637 -2.684 -5.336 1 82.56 382 MET A N 1
ATOM 2884 C CA . MET A 1 382 ? -4.762 -1.58 -4.957 1 82.56 382 MET A CA 1
ATOM 2885 C C . MET A 1 382 ? -5.367 -0.773 -3.812 1 82.56 382 MET A C 1
ATOM 2887 O O . MET A 1 382 ? -4.855 0.292 -3.459 1 82.56 382 MET A O 1
ATOM 2891 N N . THR A 1 383 ? -6.434 -1.188 -3.334 1 90.38 383 THR A N 1
ATOM 2892 C CA . THR A 1 383 ? -7.023 -0.58 -2.146 1 90.38 383 THR A CA 1
ATOM 2893 C C . THR A 1 383 ? -6.754 -1.435 -0.911 1 90.38 383 THR A C 1
ATOM 2895 O O . THR A 1 383 ? -6.301 -0.925 0.117 1 90.38 383 THR A O 1
ATOM 2898 N N . PHE A 1 384 ? -6.867 -2.736 -1.054 1 91.56 384 PHE A N 1
ATOM 2899 C CA . PHE A 1 384 ? -6.691 -3.639 0.077 1 91.56 384 PHE A CA 1
ATOM 2900 C C . PHE A 1 384 ? -5.285 -3.521 0.649 1 91.56 384 PHE A C 1
ATOM 2902 O O . PHE A 1 384 ? -5.098 -3.576 1.867 1 91.56 384 PHE A O 1
ATOM 2909 N N . ASP A 1 385 ? -4.359 -3.398 -0.176 1 89.19 385 ASP A N 1
ATOM 2910 C CA . ASP A 1 385 ? -2.971 -3.443 0.274 1 89.19 385 ASP A CA 1
ATOM 2911 C C . ASP A 1 385 ? -2.604 -2.18 1.049 1 89.19 385 ASP A C 1
ATOM 2913 O O . ASP A 1 385 ? -1.517 -2.092 1.623 1 89.19 385 ASP A O 1
ATOM 2917 N N . LYS A 1 386 ? -3.508 -1.255 1.145 1 91.56 386 LYS A N 1
ATOM 2918 C CA . LYS A 1 386 ? -3.264 -0.013 1.872 1 91.56 386 LYS A CA 1
ATOM 2919 C C . LYS A 1 386 ? -3.773 -0.106 3.307 1 91.56 386 LYS A C 1
ATOM 2921 O O . LYS A 1 386 ? -3.543 0.797 4.113 1 91.56 386 LYS A O 1
ATOM 2926 N N . TRP A 1 387 ? -4.422 -1.173 3.588 1 93.19 387 TRP A N 1
ATOM 2927 C CA . TRP A 1 387 ? -5.117 -1.24 4.867 1 93.19 387 TRP A CA 1
ATOM 2928 C C . TRP A 1 387 ? -4.633 -2.43 5.691 1 93.19 387 TRP A C 1
ATOM 2930 O O . TRP A 1 387 ? -4.5 -3.539 5.168 1 93.19 387 TRP A O 1
ATOM 2940 N N . ARG A 1 388 ? -4.441 -2.137 6.953 1 91.88 388 ARG A N 1
ATOM 2941 C CA . A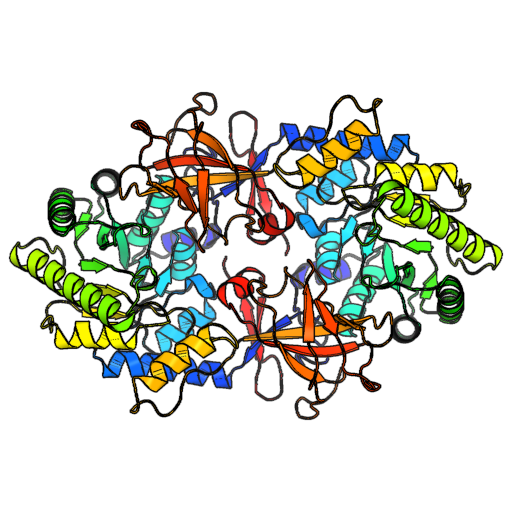RG A 1 388 ? -4.109 -3.195 7.898 1 91.88 388 ARG A CA 1
ATOM 2942 C C . ARG A 1 388 ? -5.367 -3.826 8.484 1 91.88 388 ARG A C 1
ATOM 2944 O O . ARG A 1 388 ? -5.367 -5.004 8.852 1 91.88 388 ARG A O 1
ATOM 2951 N N . HIS A 1 389 ? -6.367 -2.918 8.547 1 92.88 389 HIS A N 1
ATOM 2952 C CA . HIS A 1 389 ? -7.664 -3.35 9.055 1 92.88 389 HIS A CA 1
ATOM 2953 C C . HIS A 1 389 ? -8.797 -2.916 8.133 1 92.88 389 HIS A C 1
ATOM 2955 O O . HIS A 1 389 ? -8.75 -1.82 7.566 1 92.88 389 HIS A O 1
ATOM 2961 N N . LEU A 1 390 ? -9.758 -3.834 8.039 1 95 390 LEU A N 1
ATOM 2962 C CA . LEU A 1 390 ? -11.008 -3.58 7.344 1 95 390 LEU A CA 1
ATOM 2963 C C . LEU A 1 390 ? -12.203 -3.873 8.25 1 95 390 LEU A C 1
ATOM 2965 O O . LEU A 1 390 ? -12.133 -4.75 9.109 1 95 390 LEU A O 1
ATOM 2969 N N . HIS A 1 391 ? -13.289 -3.15 7.98 1 98 391 HIS A N 1
ATOM 2970 C CA . HIS A 1 391 ? -14.484 -3.412 8.773 1 98 391 HIS A CA 1
ATOM 2971 C C . HIS A 1 391 ? -15.578 -4.062 7.938 1 98 391 HIS A C 1
ATOM 2973 O O . HIS A 1 391 ? -15.789 -3.684 6.781 1 98 391 HIS A O 1
ATOM 2979 N N . LEU A 1 392 ? -16.172 -5.082 8.461 1 98.5 392 LEU A N 1
ATOM 2980 C CA . LEU A 1 392 ? -17.469 -5.539 7.957 1 98.5 392 LEU A CA 1
ATOM 2981 C C . LEU A 1 392 ? -18.594 -4.723 8.562 1 98.5 392 LEU A C 1
ATOM 2983 O O . LEU A 1 392 ? -18.688 -4.59 9.781 1 98.5 392 LEU A O 1
ATOM 2987 N N . VAL A 1 393 ? -19.469 -4.172 7.715 1 98.62 393 VAL A N 1
ATOM 2988 C CA . VAL A 1 393 ? -20.562 -3.355 8.234 1 98.62 393 VAL A CA 1
ATOM 2989 C C . VAL A 1 393 ? -21.906 -3.93 7.777 1 98.62 393 VAL A C 1
ATOM 2991 O O . VAL A 1 393 ? -21.984 -4.531 6.707 1 98.62 393 VAL A O 1
ATOM 2994 N N . ASP A 1 394 ? -22.922 -3.754 8.586 1 98.38 394 ASP A N 1
ATOM 2995 C CA . ASP A 1 394 ? -24.266 -4.133 8.188 1 98.38 394 ASP A CA 1
ATOM 2996 C C . ASP A 1 394 ? -24.953 -3.008 7.414 1 98.38 394 ASP A C 1
ATOM 2998 O O . ASP A 1 394 ? -24.312 -2.006 7.082 1 98.38 394 ASP A O 1
ATOM 3002 N N . ASP A 1 395 ? -26.188 -3.148 7.098 1 96.56 395 ASP A N 1
ATOM 3003 C CA . ASP A 1 395 ? -26.891 -2.209 6.238 1 96.56 395 ASP A CA 1
ATOM 3004 C C . ASP A 1 395 ? -27.141 -0.881 6.953 1 96.56 395 ASP A C 1
ATOM 3006 O O . ASP A 1 395 ? -27.469 0.121 6.32 1 96.56 395 ASP A O 1
ATOM 3010 N N . GLN A 1 396 ? -27.016 -0.866 8.281 1 97.81 396 GLN A N 1
ATOM 3011 C CA . GLN A 1 396 ? -27.172 0.359 9.055 1 97.81 396 GLN A CA 1
ATOM 3012 C C . GLN A 1 396 ? -25.812 1.019 9.312 1 97.81 396 GLN A C 1
ATOM 3014 O O . GLN A 1 396 ? -25.719 1.965 10.102 1 97.81 396 GLN A O 1
ATOM 3019 N N . LEU A 1 397 ? -24.734 0.529 8.688 1 98.31 397 LEU A N 1
ATOM 3020 C CA . LEU A 1 397 ? -23.375 1.038 8.781 1 98.31 397 LEU A CA 1
ATOM 3021 C C . LEU A 1 397 ? -22.844 0.91 10.203 1 98.31 397 LEU A C 1
ATOM 3023 O O . LEU A 1 397 ? -22.109 1.777 10.672 1 98.31 397 LEU A O 1
ATOM 3027 N N . GLN A 1 398 ? -23.297 -0.133 10.828 1 98.5 398 GLN A N 1
ATOM 3028 C CA . GLN A 1 398 ? -22.672 -0.557 12.078 1 98.5 398 GLN A CA 1
ATOM 3029 C C . GLN A 1 398 ? -21.547 -1.556 11.812 1 98.5 398 GLN A C 1
ATOM 3031 O O . GLN A 1 398 ? -21.719 -2.5 11.039 1 98.5 398 GLN A O 1
ATOM 3036 N N . VAL A 1 399 ? -20.406 -1.291 12.438 1 98.5 399 VAL A N 1
ATOM 3037 C CA . VAL A 1 399 ? -19.312 -2.238 12.328 1 98.5 399 VAL A CA 1
ATOM 3038 C C . VAL A 1 399 ? -19.641 -3.512 13.102 1 98.5 399 VAL A C 1
ATOM 3040 O O . VAL A 1 399 ? -19.844 -3.469 14.32 1 98.5 399 VAL A O 1
ATOM 3043 N N . ILE A 1 400 ? -19.641 -4.625 12.477 1 98.19 400 ILE A N 1
ATOM 3044 C CA . ILE A 1 400 ? -20.031 -5.859 13.148 1 98.19 400 ILE A CA 1
ATOM 3045 C C . ILE A 1 400 ? -18.812 -6.762 13.312 1 98.19 400 ILE A C 1
ATOM 3047 O O . ILE A 1 400 ? -18.828 -7.707 14.102 1 98.19 400 ILE A O 1
ATOM 3051 N N . ASP A 1 401 ? -17.781 -6.527 12.531 1 97.75 401 ASP A N 1
ATOM 3052 C CA . ASP A 1 401 ? -16.516 -7.234 12.664 1 97.75 401 ASP A CA 1
ATOM 3053 C C . ASP A 1 401 ? -15.367 -6.41 12.102 1 97.75 401 ASP A C 1
ATOM 3055 O O . ASP A 1 401 ? -15.586 -5.5 11.297 1 97.75 401 ASP A O 1
ATOM 3059 N N . THR A 1 402 ? -14.172 -6.578 12.586 1 97 402 THR A N 1
ATOM 3060 C CA . THR A 1 402 ? -12.938 -5.988 12.078 1 97 402 THR A CA 1
ATOM 3061 C C . THR A 1 402 ? -11.953 -7.074 11.648 1 97 402 THR A C 1
ATOM 3063 O O . THR A 1 402 ? -11.68 -8 12.414 1 97 402 THR A O 1
ATOM 3066 N N . TRP A 1 403 ? -11.508 -6.926 10.406 1 96.56 403 TRP A N 1
ATOM 3067 C CA . TRP A 1 403 ? -10.641 -7.949 9.836 1 96.56 403 TRP A CA 1
ATOM 3068 C C . TRP A 1 403 ? -9.227 -7.406 9.625 1 96.56 403 TRP A C 1
ATOM 3070 O O . TRP A 1 403 ? -9.055 -6.238 9.273 1 96.56 403 TRP A O 1
ATOM 3080 N N . THR A 1 404 ? -8.227 -8.234 9.82 1 93.19 404 THR A N 1
ATOM 3081 C CA . THR A 1 404 ? -6.836 -7.887 9.57 1 93.19 404 THR A CA 1
ATOM 3082 C C . THR A 1 404 ? -6.387 -8.414 8.211 1 93.19 404 THR A C 1
ATOM 3084 O O . THR A 1 404 ? -6.758 -9.516 7.812 1 93.19 404 THR A O 1
ATOM 3087 N N . THR A 1 405 ? -5.625 -7.629 7.492 1 92.81 405 THR A N 1
ATOM 3088 C CA . THR A 1 405 ? -5.027 -8.078 6.242 1 92.81 405 THR A CA 1
ATOM 3089 C C . THR A 1 405 ? -3.621 -8.625 6.484 1 92.81 405 THR A C 1
ATOM 3091 O O . THR A 1 405 ? -2.992 -8.312 7.496 1 92.81 405 THR A O 1
ATOM 3094 N N . SER A 1 406 ? -3.131 -9.438 5.586 1 89.62 406 SER A N 1
ATOM 3095 C CA . SER A 1 406 ? -1.825 -10.07 5.75 1 89.62 406 SER A CA 1
ATOM 3096 C C . SER A 1 406 ? -0.938 -9.82 4.535 1 89.62 406 SER A C 1
ATOM 3098 O O . SER A 1 406 ? -0.417 -10.773 3.939 1 89.62 406 SER A O 1
ATOM 3100 N N . PHE A 1 407 ? -0.696 -8.633 4.219 1 84.62 407 PHE A N 1
ATOM 3101 C CA . PHE A 1 407 ? 0.179 -8.297 3.1 1 84.62 407 PHE A CA 1
ATOM 3102 C C . PHE A 1 407 ? 1.64 -8.305 3.535 1 84.62 407 PHE A C 1
ATOM 3104 O O . PHE A 1 407 ? 1.949 -8.016 4.691 1 84.62 407 PHE A O 1
ATOM 3111 N N . MET B 1 1 ? 3.273 -32.094 13.867 1 31.3 1 MET B N 1
ATOM 3112 C CA . MET B 1 1 ? 2.145 -31.469 13.188 1 31.3 1 MET B CA 1
ATOM 3113 C C . MET B 1 1 ? 1.845 -30.094 13.789 1 31.3 1 MET B C 1
ATOM 3115 O O . MET B 1 1 ? 1.687 -29.109 13.055 1 31.3 1 MET B O 1
ATOM 3119 N N . ALA B 1 2 ? 1.663 -30.016 14.945 1 42.75 2 ALA B N 1
ATOM 3120 C CA . ALA B 1 2 ? 1.401 -28.797 15.711 1 42.75 2 ALA B CA 1
ATOM 3121 C C . ALA B 1 2 ? 2.613 -27.875 15.703 1 42.75 2 ALA B C 1
ATOM 3123 O O . ALA B 1 2 ? 2.467 -26.641 15.656 1 42.75 2 ALA B O 1
ATOM 3124 N N . HIS B 1 3 ? 3.629 -28.531 15.797 1 41.38 3 HIS B N 1
ATOM 3125 C CA . HIS B 1 3 ? 4.863 -27.766 15.969 1 41.38 3 HIS B CA 1
ATOM 3126 C C . HIS B 1 3 ? 5.211 -27 14.695 1 41.38 3 HIS B C 1
ATOM 3128 O O . HIS B 1 3 ? 5.684 -25.859 14.766 1 41.38 3 HIS B O 1
ATOM 3134 N N . GLU B 1 4 ? 5.121 -27.688 13.555 1 44.84 4 GLU B N 1
ATOM 3135 C CA . GLU B 1 4 ? 5.418 -27.016 12.289 1 44.84 4 GLU B CA 1
ATOM 3136 C C . GLU B 1 4 ? 4.422 -25.891 12.008 1 44.84 4 GLU B C 1
ATOM 3138 O O . GLU B 1 4 ? 4.805 -24.812 11.547 1 44.84 4 GLU B O 1
ATOM 3143 N N . SER B 1 5 ? 3.305 -26.188 12.359 1 46.47 5 SER B N 1
ATOM 3144 C CA . SER B 1 5 ? 2.25 -25.188 12.211 1 46.47 5 SER B CA 1
ATOM 3145 C C . SER B 1 5 ? 2.545 -23.938 13.047 1 46.47 5 SER B C 1
ATOM 3147 O O . SER B 1 5 ? 2.311 -22.812 12.609 1 46.47 5 SER B O 1
ATOM 3149 N N . ALA B 1 6 ? 3.074 -24.266 14.211 1 46.5 6 ALA B N 1
ATOM 3150 C CA . ALA B 1 6 ? 3.361 -23.156 15.109 1 46.5 6 ALA B CA 1
ATOM 3151 C C . ALA B 1 6 ? 4.465 -22.266 14.547 1 46.5 6 ALA B C 1
ATOM 3153 O O . ALA B 1 6 ? 4.426 -21.047 14.695 1 46.5 6 ALA B O 1
ATOM 3154 N N . ARG B 1 7 ? 5.402 -22.953 13.984 1 45.94 7 ARG B N 1
ATOM 3155 C CA . ARG B 1 7 ? 6.527 -22.234 13.398 1 45.94 7 ARG B CA 1
ATOM 3156 C C . ARG B 1 7 ? 6.074 -21.359 12.227 1 45.94 7 ARG B C 1
ATOM 3158 O O . ARG B 1 7 ? 6.586 -20.266 12.031 1 45.94 7 ARG B O 1
ATOM 3165 N N . ILE B 1 8 ? 5.363 -22.016 11.398 1 48.78 8 ILE B N 1
ATOM 3166 C CA . ILE B 1 8 ? 4.777 -21.281 10.273 1 48.78 8 ILE B CA 1
ATOM 3167 C C . ILE B 1 8 ? 4.059 -20.047 10.781 1 48.78 8 ILE B C 1
ATOM 3169 O O . ILE B 1 8 ? 4.156 -18.969 10.18 1 48.78 8 ILE B O 1
ATOM 3173 N N . ASP B 1 9 ? 3.41 -20.109 11.922 1 54.22 9 ASP B N 1
ATOM 3174 C CA . ASP B 1 9 ? 2.635 -19 12.492 1 54.22 9 ASP B CA 1
ATOM 3175 C C . ASP B 1 9 ? 3.545 -17.859 12.945 1 54.22 9 ASP B C 1
ATOM 3177 O O . ASP B 1 9 ? 3.234 -16.688 12.727 1 54.22 9 ASP B O 1
ATOM 3181 N N . SER B 1 10 ? 4.797 -18.266 13.547 1 51.06 10 SER B N 1
ATOM 3182 C CA . SER B 1 10 ? 5.555 -17.219 14.227 1 51.06 10 SER B CA 1
ATOM 3183 C C . SER B 1 10 ? 6.215 -16.281 13.227 1 51.06 10 SER B C 1
ATOM 3185 O O . SER B 1 10 ? 6.496 -15.125 13.547 1 51.06 10 SER B O 1
ATOM 3187 N N . ARG B 1 11 ? 6.562 -16.938 12.109 1 57.94 11 ARG B N 1
ATOM 3188 C CA . ARG B 1 11 ? 7.316 -16.062 11.219 1 57.94 11 ARG B CA 1
ATOM 3189 C C . ARG B 1 11 ? 6.387 -15.18 10.398 1 57.94 11 ARG B C 1
ATOM 3191 O O . ARG B 1 11 ? 6.828 -14.203 9.789 1 57.94 11 ARG B O 1
ATOM 3198 N N . GLY B 1 12 ? 5.285 -15.297 10.578 1 64.44 12 GLY B N 1
ATOM 3199 C CA . GLY B 1 12 ? 4.266 -14.445 9.992 1 64.44 12 GLY B CA 1
ATOM 3200 C C . GLY B 1 12 ? 4.211 -14.531 8.484 1 64.44 12 GLY B C 1
ATOM 3201 O O . GLY B 1 12 ? 4.926 -15.336 7.875 1 64.44 12 GLY B O 1
ATOM 3202 N N . GLY B 1 13 ? 3.303 -14.031 7.672 1 73.75 13 GLY B N 1
ATOM 3203 C CA . GLY B 1 13 ? 3.031 -14.078 6.242 1 73.75 13 GLY B CA 1
ATOM 3204 C C . GLY B 1 13 ? 3.496 -12.828 5.512 1 73.75 13 GLY B C 1
ATOM 3205 O O . GLY B 1 13 ? 2.977 -12.5 4.441 1 73.75 13 GLY B O 1
ATOM 3206 N N . HIS B 1 14 ? 4.547 -12.172 6.164 1 86.06 14 HIS B N 1
ATOM 3207 C CA . HIS B 1 14 ? 4.965 -10.938 5.52 1 86.06 14 HIS B CA 1
ATOM 3208 C C . HIS B 1 14 ? 6.062 -11.188 4.492 1 86.06 14 HIS B C 1
ATOM 3210 O O . HIS B 1 14 ? 6.832 -12.141 4.625 1 86.06 14 HIS B O 1
ATOM 3216 N N . LYS B 1 15 ? 6.137 -10.375 3.535 1 92.31 15 LYS B N 1
ATOM 3217 C CA . LYS B 1 15 ? 7.203 -10.469 2.541 1 92.31 15 LYS B CA 1
ATOM 3218 C C . LYS B 1 15 ? 8.547 -10.07 3.137 1 92.31 15 LYS B C 1
ATOM 3220 O O . LYS B 1 15 ? 8.602 -9.266 4.07 1 92.31 15 LYS B O 1
ATOM 3225 N N . GLY B 1 16 ? 9.586 -10.57 2.602 1 93.81 16 GLY B N 1
ATOM 3226 C CA . GLY B 1 16 ? 10.938 -10.188 2.982 1 93.81 16 GLY B CA 1
ATOM 3227 C C . GLY B 1 16 ? 11.414 -10.867 4.254 1 93.81 16 GLY B C 1
ATOM 3228 O O . GLY B 1 16 ? 12.273 -10.336 4.961 1 93.81 16 GLY B O 1
ATOM 3229 N N . THR B 1 17 ? 10.945 -12.023 4.582 1 93.31 17 THR B N 1
ATOM 3230 C CA . THR B 1 17 ? 11.289 -12.672 5.84 1 93.31 17 THR B CA 1
ATOM 3231 C C . THR B 1 17 ? 12.664 -13.328 5.75 1 93.31 17 THR B C 1
ATOM 3233 O O . THR B 1 17 ? 13.062 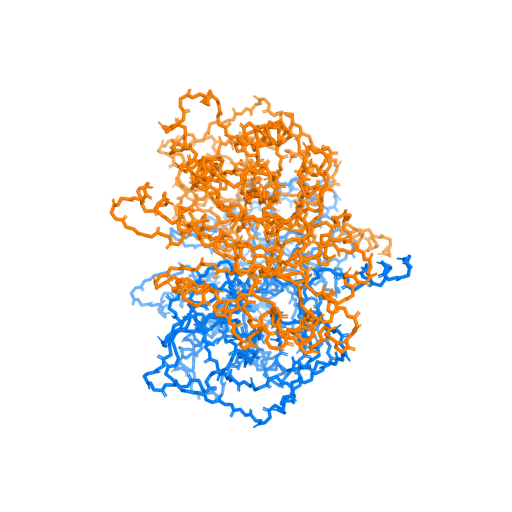-13.805 4.688 1 93.31 17 THR B O 1
ATOM 3236 N N . LEU B 1 18 ? 13.297 -13.344 6.844 1 94.69 18 LEU B N 1
ATOM 3237 C CA . LEU B 1 18 ? 14.523 -14.117 6.973 1 94.69 18 LEU B CA 1
ATOM 3238 C C . LEU B 1 18 ? 14.203 -15.602 7.152 1 94.69 18 LEU B C 1
ATOM 3240 O O . LEU B 1 18 ? 13.531 -15.984 8.109 1 94.69 18 LEU B O 1
ATOM 3244 N N . GLU B 1 19 ? 14.758 -16.438 6.309 1 94.56 19 GLU B N 1
ATOM 3245 C CA 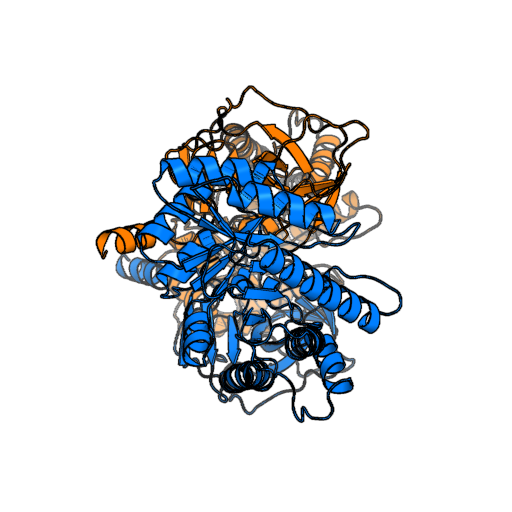. GLU B 1 19 ? 14.328 -17.828 6.309 1 94.56 19 GLU B CA 1
ATOM 3246 C C . GLU B 1 19 ? 15.43 -18.75 6.812 1 94.56 19 GLU B C 1
ATOM 3248 O O . GLU B 1 19 ? 15.18 -19.641 7.629 1 94.56 19 GLU B O 1
ATOM 3253 N N . SER B 1 20 ? 16.688 -18.578 6.375 1 94.88 20 SER B N 1
ATOM 3254 C CA . SER B 1 20 ? 17.766 -19.516 6.723 1 94.88 20 SER B CA 1
ATOM 3255 C C . SER B 1 20 ? 18.969 -18.781 7.316 1 94.88 20 SER B C 1
ATOM 3257 O O . SER B 1 20 ? 19.938 -19.422 7.73 1 94.88 20 SER B O 1
ATOM 3259 N N . GLY B 1 21 ? 18.938 -17.562 7.273 1 96.31 21 GLY B N 1
ATOM 3260 C CA . GLY B 1 21 ? 20 -16.703 7.77 1 96.31 21 GLY B CA 1
ATOM 3261 C C . GLY B 1 21 ? 19.734 -15.227 7.52 1 96.31 21 GLY B C 1
ATOM 3262 O O . GLY B 1 21 ? 18.578 -14.797 7.426 1 96.31 21 GLY B O 1
ATOM 3263 N N . ASN B 1 22 ? 20.859 -14.461 7.434 1 97.62 22 ASN B N 1
ATOM 3264 C CA . ASN B 1 22 ? 20.672 -13.016 7.336 1 97.62 22 ASN B CA 1
ATOM 3265 C C . ASN B 1 22 ? 21.328 -12.445 6.09 1 97.62 22 ASN B C 1
ATOM 3267 O O . ASN B 1 22 ? 21.469 -11.227 5.953 1 97.62 22 ASN B O 1
ATOM 3271 N N . LYS B 1 23 ? 21.812 -13.359 5.254 1 98.5 23 LYS B N 1
ATOM 3272 C CA . LYS B 1 23 ? 22.359 -12.891 3.984 1 98.5 23 LYS B CA 1
ATOM 3273 C C . LYS B 1 23 ? 21.25 -12.539 3.004 1 98.5 23 LYS B C 1
ATOM 3275 O O . LYS B 1 23 ? 20.484 -13.414 2.584 1 98.5 23 LYS B O 1
ATOM 3280 N N . LEU B 1 24 ? 21.203 -11.273 2.561 1 98.62 24 LEU B N 1
ATOM 3281 C CA . LEU B 1 24 ? 20.141 -10.789 1.694 1 98.62 24 LEU B CA 1
ATOM 3282 C C . LEU B 1 24 ? 20.094 -11.578 0.388 1 98.62 24 LEU B C 1
ATOM 3284 O O . LEU B 1 24 ? 19.016 -11.891 -0.122 1 98.62 24 LEU B O 1
ATOM 3288 N N . LEU B 1 25 ? 21.234 -11.977 -0.137 1 98.69 25 LEU B N 1
ATOM 3289 C CA . LEU B 1 25 ? 21.328 -12.578 -1.461 1 98.69 25 LEU B CA 1
ATOM 3290 C C . LEU B 1 25 ? 21.172 -14.094 -1.376 1 98.69 25 LEU B C 1
ATOM 3292 O O . LEU B 1 25 ? 21.328 -14.797 -2.381 1 98.69 25 LEU B O 1
ATOM 3296 N N . ALA B 1 26 ? 20.859 -14.633 -0.132 1 98 26 ALA B N 1
ATOM 3297 C CA . ALA B 1 26 ? 20.812 -16.094 -0.035 1 98 26 ALA B CA 1
ATOM 3298 C C . ALA B 1 26 ? 19.703 -16.547 0.912 1 98 26 ALA B C 1
ATOM 3300 O O . ALA B 1 26 ? 19.047 -17.547 0.668 1 98 26 ALA B O 1
ATOM 3301 N N . ASP B 1 27 ? 19.484 -15.781 1.956 1 97.62 27 ASP B N 1
ATOM 3302 C CA . ASP B 1 27 ? 18.766 -16.328 3.098 1 97.62 27 ASP B CA 1
ATOM 3303 C C . ASP B 1 27 ? 17.391 -15.656 3.24 1 97.62 27 ASP B C 1
ATOM 3305 O O . ASP B 1 27 ? 16.578 -16.078 4.062 1 97.62 27 ASP B O 1
ATOM 3309 N N . VAL B 1 28 ? 17.141 -14.617 2.469 1 97.69 28 VAL B N 1
ATOM 3310 C CA . VAL B 1 28 ? 15.938 -13.797 2.629 1 97.69 28 VAL B CA 1
ATOM 3311 C C . VAL B 1 28 ? 14.938 -14.109 1.515 1 97.69 28 VAL B C 1
ATOM 3313 O O . VAL B 1 28 ? 15.328 -14.25 0.351 1 97.69 28 VAL B O 1
ATOM 3316 N N . SER B 1 29 ? 13.672 -14.305 1.9 1 97.44 29 SER B N 1
ATOM 3317 C CA . SER B 1 29 ? 12.609 -14.438 0.909 1 97.44 29 SER B CA 1
ATOM 3318 C C . SER B 1 29 ? 12.453 -13.156 0.1 1 97.44 29 SER B C 1
ATOM 3320 O O . SER B 1 29 ? 12.148 -12.094 0.657 1 97.44 29 SER B O 1
ATOM 3322 N N . LEU B 1 30 ? 12.695 -13.25 -1.152 1 98.12 30 LEU B N 1
ATOM 3323 C CA . LEU B 1 30 ? 12.547 -12.094 -2.029 1 98.12 30 LEU B CA 1
ATOM 3324 C C . LEU B 1 30 ? 11.195 -12.125 -2.742 1 98.12 30 LEU B C 1
ATOM 3326 O O . LEU B 1 30 ? 10.641 -13.195 -2.98 1 98.12 30 LEU B O 1
ATOM 3330 N N . PRO B 1 31 ? 10.609 -10.93 -2.988 1 97.69 31 PRO B N 1
ATOM 3331 C CA . PRO B 1 31 ? 11.258 -9.625 -2.893 1 97.69 31 PRO B CA 1
ATOM 3332 C C . PRO B 1 31 ? 11.398 -9.141 -1.45 1 97.69 31 PRO B C 1
ATOM 3334 O O . PRO B 1 31 ? 10.727 -9.656 -0.553 1 97.69 31 PRO B O 1
ATOM 3337 N N . ALA B 1 32 ? 12.281 -8.219 -1.26 1 98.19 32 ALA B N 1
ATOM 3338 C CA . ALA B 1 32 ? 12.523 -7.598 0.042 1 98.19 32 ALA B CA 1
ATOM 3339 C C . ALA B 1 32 ? 12.938 -6.137 -0.113 1 98.19 32 ALA B C 1
ATOM 3341 O O . ALA B 1 32 ? 13.719 -5.797 -1.001 1 98.19 32 ALA B O 1
ATOM 3342 N N . ALA B 1 33 ? 12.352 -5.312 0.678 1 97.19 33 ALA B N 1
ATOM 3343 C CA . ALA B 1 33 ? 12.734 -3.902 0.723 1 97.19 33 ALA B CA 1
ATOM 3344 C C . ALA B 1 33 ? 13.844 -3.668 1.749 1 97.19 33 ALA B C 1
ATOM 3346 O O . ALA B 1 33 ? 13.75 -4.129 2.889 1 97.19 33 ALA B O 1
ATOM 3347 N N . VAL B 1 34 ? 14.852 -2.916 1.334 1 97.31 34 VAL B N 1
ATOM 3348 C CA . VAL B 1 34 ? 15.977 -2.732 2.246 1 97.31 34 VAL B CA 1
ATOM 3349 C C . VAL B 1 34 ? 16.375 -1.261 2.281 1 97.31 34 VAL B C 1
ATOM 3351 O O . VAL B 1 34 ? 16.172 -0.532 1.308 1 97.31 34 VAL B O 1
ATOM 3354 N N . ILE B 1 35 ? 16.844 -0.837 3.381 1 97.25 35 ILE B N 1
ATOM 3355 C CA . ILE B 1 35 ? 17.5 0.446 3.588 1 97.25 35 ILE B CA 1
ATOM 3356 C C . ILE B 1 35 ? 19 0.226 3.803 1 97.25 35 ILE B C 1
ATOM 3358 O O . ILE B 1 35 ? 19.391 -0.544 4.68 1 97.25 35 ILE B O 1
ATOM 3362 N N . LYS B 1 36 ? 19.781 0.87 3.023 1 97.31 36 LYS B N 1
ATOM 3363 C CA . LYS B 1 36 ? 21.234 0.767 3.148 1 97.31 36 LYS B CA 1
ATOM 3364 C C . LYS B 1 36 ? 21.75 1.629 4.297 1 97.31 36 LYS B C 1
ATOM 3366 O O . LYS B 1 36 ? 21.469 2.826 4.355 1 97.31 36 LYS B O 1
ATOM 3371 N N . GLN B 1 37 ? 22.562 1.078 5.07 1 97.5 37 GLN B N 1
ATOM 3372 C CA . GLN B 1 37 ? 22.984 1.696 6.32 1 97.5 37 GLN B CA 1
ATOM 3373 C C . GLN B 1 37 ? 23.812 2.955 6.059 1 97.5 37 GLN B C 1
ATOM 3375 O O . GLN B 1 37 ? 23.594 3.99 6.688 1 97.5 37 GLN B O 1
ATOM 3380 N N . SER B 1 38 ? 24.75 2.887 5.168 1 97.06 38 SER B N 1
ATOM 3381 C CA . SER B 1 38 ? 25.688 3.982 4.965 1 97.06 38 SER B CA 1
ATOM 3382 C C . SER B 1 38 ? 25 5.215 4.395 1 97.06 38 SER B C 1
ATOM 3384 O O . SER B 1 38 ? 25.125 6.312 4.941 1 97.06 38 SER B O 1
ATOM 3386 N N . PRO B 1 39 ? 24.25 5.016 3.326 1 96.06 39 PRO B N 1
ATOM 3387 C CA . PRO B 1 39 ? 23.516 6.184 2.828 1 96.06 39 PRO B CA 1
ATOM 3388 C C . PRO B 1 39 ? 22.547 6.75 3.855 1 96.06 39 PRO B C 1
ATOM 3390 O O . PRO B 1 39 ? 22.375 7.973 3.947 1 96.06 39 PRO B O 1
ATOM 3393 N N . LEU B 1 40 ? 21.891 5.934 4.633 1 96.81 40 LEU B N 1
ATOM 3394 C CA . LEU B 1 40 ? 20.984 6.395 5.664 1 96.81 40 LEU B CA 1
ATOM 3395 C C . LEU B 1 40 ? 21.703 7.273 6.684 1 96.81 40 LEU B C 1
ATOM 3397 O O . LEU B 1 40 ? 21.234 8.367 7.008 1 96.81 40 LEU B O 1
ATOM 3401 N N . ALA B 1 41 ? 22.828 6.793 7.137 1 97.12 41 ALA B N 1
ATOM 3402 C CA . ALA B 1 41 ? 23.609 7.543 8.117 1 97.12 41 ALA B CA 1
ATOM 3403 C C . ALA B 1 41 ? 24.031 8.906 7.566 1 97.12 41 ALA B C 1
ATOM 3405 O O . ALA B 1 41 ? 23.938 9.914 8.266 1 97.12 41 ALA B O 1
ATOM 3406 N N . HIS B 1 42 ? 24.406 8.875 6.359 1 96 42 HIS B N 1
ATOM 3407 C CA . HIS B 1 42 ? 24.797 10.117 5.691 1 96 42 HIS B CA 1
ATOM 3408 C C . HIS B 1 42 ? 23.625 11.102 5.637 1 96 42 HIS B C 1
ATOM 3410 O O . HIS B 1 42 ? 23.797 12.273 5.984 1 96 42 HIS B O 1
ATOM 3416 N N . ASN B 1 43 ? 22.484 10.641 5.211 1 95.38 43 ASN B N 1
ATOM 3417 C CA . ASN B 1 43 ? 21.328 11.5 5.008 1 95.38 43 ASN B CA 1
ATOM 3418 C C . ASN B 1 43 ? 20.828 12.102 6.316 1 95.38 43 ASN B C 1
ATOM 3420 O O . ASN B 1 43 ? 20.438 13.266 6.355 1 95.38 43 ASN B O 1
ATOM 3424 N N . LEU B 1 44 ? 20.875 11.336 7.371 1 96.81 44 LEU B N 1
ATOM 3425 C CA . LEU B 1 44 ? 20.438 11.797 8.68 1 96.81 44 LEU B CA 1
ATOM 3426 C C . LEU B 1 44 ? 21.266 12.984 9.148 1 96.81 44 LEU B C 1
ATOM 3428 O O . LEU B 1 44 ? 20.719 14.008 9.555 1 96.81 44 LEU B O 1
ATOM 3432 N N . VAL B 1 45 ? 22.516 12.867 8.977 1 95.88 45 VAL B N 1
ATOM 3433 C CA . VAL B 1 45 ? 23.438 13.906 9.422 1 95.88 45 VAL B CA 1
ATOM 3434 C C . VAL B 1 45 ? 23.344 15.109 8.484 1 95.88 45 VAL B C 1
ATOM 3436 O O . VAL B 1 45 ? 23.297 16.266 8.938 1 95.88 45 VAL B O 1
ATOM 3439 N N . TRP B 1 46 ? 23.297 14.82 7.242 1 93.62 46 TRP B N 1
ATOM 3440 C CA . TRP B 1 46 ? 23.297 15.859 6.219 1 93.62 46 TRP B CA 1
ATOM 3441 C C . TRP B 1 46 ? 22.125 16.812 6.41 1 93.62 46 TRP B C 1
ATOM 3443 O O . TRP B 1 46 ? 22.312 18.031 6.461 1 93.62 46 TRP B O 1
ATOM 3453 N N . MET B 1 47 ? 20.969 16.344 6.559 1 93.88 47 MET B N 1
ATOM 3454 C CA . MET B 1 47 ? 19.781 17.188 6.633 1 93.88 47 MET B CA 1
ATOM 3455 C C . MET B 1 47 ? 19.719 17.938 7.961 1 93.88 47 MET B C 1
ATOM 3457 O O . MET B 1 47 ? 19.312 19.109 8.008 1 93.88 47 MET B O 1
ATOM 3461 N N . GLN B 1 48 ? 20.109 17.266 9.023 1 96.12 48 GLN B N 1
ATOM 3462 C CA . GLN B 1 48 ? 20.141 17.938 10.312 1 96.12 48 GLN B CA 1
ATOM 3463 C C . GLN B 1 48 ? 21.109 19.125 10.305 1 96.12 48 GLN B C 1
ATOM 3465 O O . GLN B 1 48 ? 20.766 20.203 10.789 1 96.12 48 GLN B O 1
ATOM 3470 N N . LYS B 1 49 ? 22.25 18.891 9.75 1 94.44 49 LYS B N 1
ATOM 3471 C CA . LYS B 1 49 ? 23.234 19.953 9.641 1 94.44 49 LYS B CA 1
ATOM 3472 C C . LYS B 1 49 ? 22.719 21.094 8.781 1 94.44 49 LYS B C 1
ATOM 3474 O O . LYS B 1 49 ? 22.953 22.266 9.086 1 94.44 49 LYS B O 1
ATOM 3479 N N . PHE B 1 50 ? 22.047 20.766 7.758 1 92.06 50 PHE B N 1
ATOM 3480 C CA . PHE B 1 50 ? 21.453 21.781 6.891 1 92.06 50 PHE B CA 1
ATOM 3481 C C . PHE B 1 50 ? 20.469 22.656 7.668 1 92.06 50 PHE B C 1
ATOM 3483 O O . PHE B 1 50 ? 20.531 23.875 7.598 1 92.06 50 PHE B O 1
ATOM 3490 N N . ALA B 1 51 ? 19.562 22.031 8.375 1 93.5 51 ALA B N 1
ATOM 3491 C CA . ALA B 1 51 ? 18.578 22.766 9.164 1 93.5 51 ALA B CA 1
ATOM 3492 C C . ALA B 1 51 ? 19.25 23.656 10.195 1 93.5 51 ALA B C 1
ATOM 3494 O O . ALA B 1 51 ? 18.922 24.844 10.305 1 93.5 51 ALA B O 1
ATOM 3495 N N . GLU B 1 52 ? 20.266 23.172 10.852 1 93.75 52 GLU B N 1
ATOM 3496 C CA . GLU B 1 52 ? 20.969 23.922 11.883 1 93.75 52 GLU B CA 1
ATOM 3497 C C . GLU B 1 52 ? 21.703 25.109 11.297 1 93.75 52 GLU B C 1
ATOM 3499 O O . GLU B 1 52 ? 21.719 26.188 11.883 1 93.75 52 GLU B O 1
ATOM 3504 N N . SER B 1 53 ? 22.281 24.875 10.188 1 92.06 53 SER B N 1
ATOM 3505 C CA . SER B 1 53 ? 23.031 25.938 9.547 1 92.06 53 SER B CA 1
ATOM 3506 C C . SER B 1 53 ? 22.125 27.094 9.133 1 92.06 53 SER B C 1
ATOM 3508 O O . SER B 1 53 ? 22.578 28.219 8.938 1 92.06 53 SER B O 1
ATOM 3510 N N . HIS B 1 54 ? 20.891 26.828 9.109 1 90.44 54 HIS B N 1
ATOM 3511 C CA . HIS B 1 54 ? 19.922 27.859 8.758 1 90.44 54 HIS B CA 1
ATOM 3512 C C . HIS B 1 54 ? 19.109 28.297 9.977 1 90.44 54 HIS B C 1
ATOM 3514 O O . HIS B 1 54 ? 18.062 28.938 9.836 1 90.44 54 HIS B O 1
ATOM 3520 N N . ARG B 1 55 ? 19.5 27.797 11.102 1 92.81 55 ARG B N 1
ATOM 3521 C CA . ARG B 1 55 ? 18.875 28.141 12.375 1 92.81 55 ARG B CA 1
ATOM 3522 C C . ARG B 1 55 ? 17.406 27.734 12.398 1 92.81 55 ARG B C 1
ATOM 3524 O O . ARG B 1 55 ? 16.562 28.484 12.859 1 92.81 55 ARG B O 1
ATOM 3531 N N . ALA B 1 56 ? 17.188 26.578 11.828 1 94.56 56 ALA B N 1
ATOM 3532 C CA . ALA B 1 56 ? 15.836 26.031 11.781 1 94.56 56 ALA B CA 1
ATOM 3533 C C . ALA B 1 56 ? 15.766 24.688 12.492 1 94.56 56 ALA B C 1
ATOM 3535 O O . ALA B 1 56 ? 16.766 23.984 12.617 1 94.56 56 ALA B O 1
ATOM 3536 N N . HIS B 1 57 ? 14.617 24.438 13.055 1 96.25 57 HIS B N 1
ATOM 3537 C CA . HIS B 1 57 ? 14.328 23.078 13.531 1 96.25 57 HIS B CA 1
ATOM 3538 C C . HIS B 1 57 ? 13.938 22.172 12.383 1 96.25 57 HIS B C 1
ATOM 3540 O O . HIS B 1 57 ? 13.5 22.625 11.328 1 96.25 57 HIS B O 1
ATOM 3546 N N . LEU B 1 58 ? 14.156 20.906 12.633 1 96.62 58 LEU B N 1
ATOM 3547 C CA . LEU B 1 58 ? 13.734 19.875 11.695 1 96.62 58 LEU B CA 1
ATOM 3548 C C . LEU B 1 58 ? 12.609 19.031 12.281 1 96.62 58 LEU B C 1
ATOM 3550 O O . LEU B 1 58 ? 12.727 18.5 13.391 1 96.62 58 LEU B O 1
ATOM 3554 N N . ALA B 1 59 ? 11.492 18.938 11.617 1 97.62 59 ALA B N 1
ATOM 3555 C CA . ALA B 1 59 ? 10.391 18.031 11.922 1 97.62 59 ALA B CA 1
ATOM 3556 C C . ALA B 1 59 ? 9.953 17.266 10.68 1 97.62 59 ALA B C 1
ATOM 3558 O O . ALA B 1 59 ? 8.891 17.547 10.117 1 97.62 59 ALA B O 1
ATOM 3559 N N . PRO B 1 60 ? 10.711 16.281 10.328 1 96.06 60 PRO B N 1
ATOM 3560 C CA . PRO B 1 60 ? 10.484 15.609 9.047 1 96.06 60 PRO B CA 1
ATOM 3561 C C . PRO B 1 60 ? 9.109 14.961 8.945 1 96.06 60 PRO B C 1
ATOM 3563 O O . PRO B 1 60 ? 8.531 14.57 9.969 1 96.06 60 PRO B O 1
ATOM 3566 N N . HIS B 1 61 ? 8.625 14.891 7.707 1 94.75 61 HIS B N 1
ATOM 3567 C CA . HIS B 1 61 ? 7.426 14.102 7.457 1 94.75 61 HIS B CA 1
ATOM 3568 C C . HIS B 1 61 ? 7.688 12.617 7.688 1 94.75 61 HIS B C 1
ATOM 3570 O O . HIS B 1 61 ? 8.305 11.953 6.852 1 94.75 61 HIS B O 1
ATOM 3576 N N . GLY B 1 62 ? 7.164 12.172 8.789 1 94.62 62 GLY B N 1
ATOM 3577 C CA . GLY B 1 62 ? 7.254 10.75 9.094 1 94.62 62 GLY B CA 1
ATOM 3578 C C . GLY B 1 62 ? 6.234 9.914 8.352 1 94.62 62 GLY B C 1
ATOM 3579 O O . GLY B 1 62 ? 6.375 8.695 8.25 1 94.62 62 GLY B O 1
ATOM 3580 N N . LYS B 1 63 ? 5.266 10.539 7.816 1 89 63 LYS B N 1
ATOM 3581 C CA . LYS B 1 63 ? 4.207 9.836 7.102 1 89 63 LYS B CA 1
ATOM 3582 C C . LYS B 1 63 ? 4.758 9.086 5.891 1 89 63 LYS B C 1
ATOM 3584 O O . LYS B 1 63 ? 4.152 8.125 5.418 1 89 63 LYS B O 1
ATOM 3589 N N . THR B 1 64 ? 5.855 9.5 5.418 1 85.94 64 THR B N 1
ATOM 3590 C CA . THR B 1 64 ? 6.488 8.891 4.254 1 85.94 64 THR B CA 1
ATOM 3591 C C . THR B 1 64 ? 6.883 7.445 4.547 1 85.94 64 THR B C 1
ATOM 3593 O O . THR B 1 64 ? 6.566 6.539 3.771 1 85.94 64 THR B O 1
ATOM 3596 N N . THR B 1 65 ? 7.449 7.289 5.688 1 92.25 65 THR B N 1
ATOM 3597 C CA . THR B 1 65 ? 8.047 5.988 5.973 1 92.25 65 THR B CA 1
ATOM 3598 C C . THR B 1 65 ? 7.191 5.207 6.973 1 92.25 65 THR B C 1
ATOM 3600 O O . THR B 1 65 ? 7.18 3.977 6.957 1 92.25 65 THR B O 1
ATOM 3603 N N . MET B 1 66 ? 6.555 5.941 7.855 1 93.81 66 MET B N 1
ATOM 3604 C CA . MET B 1 66 ? 5.84 5.359 8.984 1 93.81 66 MET B CA 1
ATOM 3605 C C . MET B 1 66 ? 6.652 4.238 9.625 1 93.81 66 MET B C 1
ATOM 3607 O O . MET B 1 66 ? 6.113 3.168 9.922 1 93.81 66 MET B O 1
ATOM 3611 N N . THR B 1 67 ? 7.879 4.492 9.812 1 95.31 67 THR B N 1
ATOM 3612 C CA . THR B 1 67 ? 8.812 3.537 10.398 1 95.31 67 THR B CA 1
ATOM 3613 C C . THR B 1 67 ? 9.375 4.07 11.711 1 95.31 67 THR B C 1
ATOM 3615 O O . THR B 1 67 ? 10.281 4.91 11.711 1 95.31 67 THR B O 1
ATOM 3618 N N . PRO B 1 68 ? 8.961 3.551 12.828 1 95.19 68 PRO B N 1
ATOM 3619 C CA . PRO B 1 68 ? 9.352 4.043 14.148 1 95.19 68 PRO B CA 1
ATOM 3620 C C . PRO B 1 68 ? 10.867 4.09 14.336 1 95.19 68 PRO B C 1
ATOM 3622 O O . PRO B 1 68 ? 11.391 5.031 14.93 1 95.19 68 PRO B O 1
ATOM 3625 N N . GLU B 1 69 ? 11.555 3.098 13.828 1 96.75 69 GLU B N 1
ATOM 3626 C CA . GLU B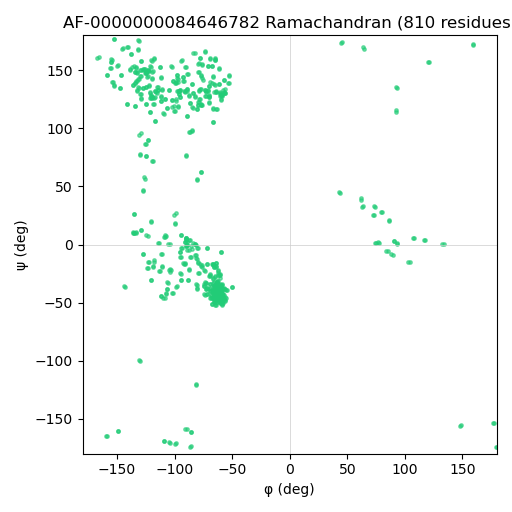 1 69 ? 13.016 3.088 13.961 1 96.75 69 GLU B CA 1
ATOM 3627 C C . GLU B 1 69 ? 13.633 4.289 13.25 1 96.75 69 GLU B C 1
ATOM 3629 O O . GLU B 1 69 ? 14.648 4.828 13.711 1 96.75 69 GLU B O 1
ATOM 3634 N N . LEU B 1 70 ? 13.062 4.715 12.156 1 96.88 70 LEU B N 1
ATOM 3635 C CA . LEU B 1 70 ? 13.555 5.898 11.453 1 96.88 70 LEU B CA 1
ATOM 3636 C C . LEU B 1 70 ? 13.227 7.164 12.234 1 96.88 70 LEU B C 1
ATOM 3638 O O . LEU B 1 70 ? 14.039 8.086 12.297 1 96.88 70 LEU B O 1
ATOM 3642 N N . PHE B 1 71 ? 12.023 7.191 12.867 1 97.06 71 PHE B N 1
ATOM 3643 C CA . PHE B 1 71 ? 11.68 8.312 13.727 1 97.06 71 PHE B CA 1
ATOM 3644 C C . PHE B 1 71 ? 12.703 8.477 14.844 1 97.06 71 PHE B C 1
ATOM 3646 O O . PHE B 1 71 ? 13.203 9.578 15.078 1 97.06 71 PHE B O 1
ATOM 3653 N N . ARG B 1 72 ? 13.023 7.398 15.469 1 97 72 ARG B N 1
ATOM 3654 C CA . ARG B 1 72 ? 13.969 7.414 16.578 1 97 72 ARG B CA 1
ATOM 3655 C C . ARG B 1 72 ? 15.336 7.926 16.141 1 97 72 ARG B C 1
ATOM 3657 O O . ARG B 1 72 ? 15.93 8.766 16.812 1 97 72 ARG B O 1
ATOM 3664 N N . ARG B 1 73 ? 15.781 7.469 15.039 1 97.06 73 ARG B N 1
ATOM 3665 C CA . ARG B 1 73 ? 17.094 7.879 14.523 1 97.06 73 ARG B CA 1
ATOM 3666 C C . ARG B 1 73 ? 17.094 9.359 14.164 1 97.06 73 ARG B C 1
ATOM 3668 O O . ARG B 1 73 ? 18.094 10.055 14.367 1 97.06 73 ARG B O 1
ATOM 3675 N N . GLN B 1 74 ? 16.016 9.82 13.586 1 97.62 74 GLN B N 1
ATOM 3676 C CA . GLN B 1 74 ? 15.906 11.234 13.258 1 97.62 74 GLN B CA 1
ATOM 3677 C C . GLN B 1 74 ? 15.906 12.094 14.516 1 97.62 74 GLN B C 1
ATOM 3679 O O . GLN B 1 74 ? 16.578 13.125 14.57 1 97.62 74 GLN B O 1
ATOM 3684 N N . LEU B 1 75 ? 15.18 11.672 15.539 1 98.06 75 LEU B N 1
ATOM 3685 C CA . LEU B 1 75 ? 15.148 12.383 16.812 1 98.06 75 LEU B CA 1
ATOM 3686 C C . LEU B 1 75 ? 16.516 12.375 17.469 1 98.06 75 LEU B C 1
ATOM 3688 O O . LEU B 1 75 ? 16.969 13.398 18 1 98.06 75 LEU B O 1
ATOM 3692 N N . GLU B 1 76 ? 17.172 11.227 17.406 1 97.69 76 GLU B N 1
ATOM 3693 C CA . GLU B 1 76 ? 18.516 11.109 17.984 1 97.69 76 GLU B CA 1
ATOM 3694 C C . GLU B 1 76 ? 19.5 12.031 17.266 1 97.69 76 GLU B C 1
ATOM 3696 O O . GLU B 1 76 ? 20.438 12.547 17.891 1 97.69 76 GLU B O 1
ATOM 3701 N N . ALA B 1 77 ? 19.25 12.203 16.016 1 97.44 77 ALA B N 1
ATOM 3702 C CA . ALA B 1 77 ? 20.109 13.07 15.219 1 97.44 77 ALA B CA 1
ATOM 3703 C C . ALA B 1 77 ? 19.828 14.539 15.492 1 97.44 77 ALA B C 1
ATOM 3705 O O . ALA B 1 77 ? 20.609 15.414 15.109 1 97.44 77 ALA B O 1
ATOM 3706 N N . GLY B 1 78 ? 18.625 14.812 16.062 1 97.81 78 GLY B N 1
ATOM 3707 C CA . GLY B 1 78 ? 18.391 16.188 16.469 1 97.81 78 GLY B CA 1
ATOM 3708 C C . GLY B 1 78 ? 17.031 16.719 16.047 1 97.81 78 GLY B C 1
ATOM 3709 O O . GLY B 1 78 ? 16.688 17.859 16.328 1 97.81 78 GLY B O 1
ATOM 3710 N N . ALA B 1 79 ? 16.25 15.93 15.398 1 97.94 79 ALA B N 1
ATOM 3711 C CA . ALA B 1 79 ? 14.938 16.406 14.945 1 97.94 79 ALA B CA 1
ATOM 3712 C C . ALA B 1 79 ? 14.102 16.906 16.125 1 97.94 79 ALA B C 1
ATOM 3714 O O . ALA B 1 79 ? 14.117 16.312 17.203 1 97.94 79 ALA B O 1
ATOM 3715 N N . TRP B 1 80 ? 13.406 17.969 15.844 1 98 80 TRP B N 1
ATOM 3716 C CA . TRP B 1 80 ? 12.594 18.688 16.828 1 98 80 TRP B CA 1
ATOM 3717 C C . TRP B 1 80 ? 11.273 17.969 17.062 1 98 80 TRP B C 1
ATOM 3719 O O . TRP B 1 80 ? 10.695 18.047 18.156 1 98 80 TRP B O 1
ATOM 3729 N N . GLY B 1 81 ? 10.805 17.25 16.219 1 98.12 81 GLY B N 1
ATOM 3730 C CA . GLY B 1 81 ? 9.547 16.516 16.188 1 98.12 81 GLY B CA 1
ATOM 3731 C C . GLY B 1 81 ? 9.344 15.727 14.906 1 98.12 81 GLY B C 1
ATOM 3732 O O . GLY B 1 81 ? 10.266 15.609 14.086 1 98.12 81 GLY B O 1
ATOM 3733 N N . ILE B 1 82 ? 8.195 15.141 14.75 1 98.25 82 ILE B N 1
ATOM 3734 C CA . ILE B 1 82 ? 7.844 14.398 13.547 1 98.25 82 ILE B CA 1
ATOM 3735 C C . ILE B 1 82 ? 6.508 14.898 13 1 98.25 82 ILE B C 1
ATOM 3737 O O . ILE B 1 82 ? 5.57 15.133 13.766 1 98.25 82 ILE B O 1
ATOM 3741 N N . THR B 1 83 ? 6.469 15.109 11.719 1 97.88 83 THR B N 1
ATOM 3742 C CA . THR B 1 83 ? 5.262 15.57 11.039 1 97.88 83 THR B CA 1
ATOM 3743 C C . THR B 1 83 ? 4.48 14.383 10.469 1 97.88 83 THR B C 1
ATOM 3745 O O . THR B 1 83 ? 5.062 13.484 9.867 1 97.88 83 THR B O 1
ATOM 3748 N N . LEU B 1 84 ? 3.201 14.375 10.711 1 96.69 84 LEU B N 1
ATOM 3749 C CA . LEU B 1 84 ? 2.309 13.32 10.25 1 96.69 84 LEU B CA 1
ATOM 3750 C C . LEU B 1 84 ? 1.074 13.906 9.578 1 96.69 84 LEU B C 1
ATOM 3752 O O . LEU B 1 84 ? 0.917 15.125 9.516 1 96.69 84 LEU B O 1
ATOM 3756 N N . ALA B 1 85 ? 0.214 13 9.023 1 95.94 85 ALA B N 1
ATOM 3757 C CA . ALA B 1 85 ? -0.901 13.5 8.227 1 95.94 85 ALA B CA 1
ATOM 3758 C C . ALA B 1 85 ? -2.24 13.094 8.836 1 95.94 85 ALA B C 1
ATOM 3760 O O . ALA B 1 85 ? -3.281 13.664 8.5 1 95.94 85 ALA B O 1
ATOM 3761 N N . THR B 1 86 ? -2.262 12.094 9.68 1 96.19 86 THR B N 1
ATOM 3762 C CA . THR B 1 86 ? -3.496 11.625 10.297 1 96.19 86 THR B CA 1
ATOM 3763 C C . THR B 1 86 ? -3.277 11.328 11.781 1 96.19 86 THR B C 1
ATOM 3765 O O . THR B 1 86 ? -2.137 11.188 12.227 1 96.19 86 THR B O 1
ATOM 3768 N N . LEU B 1 87 ? -4.352 11.211 12.523 1 96.69 87 LEU B N 1
ATOM 3769 C CA . LEU B 1 87 ? -4.23 11.008 13.961 1 96.69 87 LEU B CA 1
ATOM 3770 C C . LEU B 1 87 ? -3.791 9.586 14.281 1 96.69 87 LEU B C 1
ATOM 3772 O O . LEU B 1 87 ? -3.025 9.359 15.227 1 96.69 87 LEU B O 1
ATOM 3776 N N . PRO B 1 88 ? -4.262 8.633 13.5 1 95.12 88 PRO B N 1
ATOM 3777 C CA . PRO B 1 88 ? -3.674 7.309 13.727 1 95.12 88 PRO B CA 1
ATOM 3778 C C . PRO B 1 88 ? -2.16 7.293 13.531 1 95.12 88 PRO B C 1
ATOM 3780 O O . PRO B 1 88 ? -1.446 6.617 14.281 1 95.12 88 PRO B O 1
ATOM 3783 N N . GLN B 1 89 ? -1.681 7.988 12.594 1 95.31 89 GLN B N 1
ATOM 3784 C CA . GLN B 1 89 ? -0.236 8.109 12.43 1 95.31 89 GLN B CA 1
ATOM 3785 C C . GLN B 1 89 ? 0.406 8.758 13.648 1 95.31 89 GLN B C 1
ATOM 3787 O O . GLN B 1 89 ? 1.459 8.32 14.117 1 95.31 89 GLN B O 1
ATOM 3792 N N . CYS B 1 90 ? -0.247 9.805 14.109 1 96.81 90 CYS B N 1
ATOM 3793 C CA . CYS B 1 90 ? 0.254 10.477 15.297 1 96.81 90 CYS B CA 1
ATOM 3794 C C . CYS B 1 90 ? 0.289 9.531 16.484 1 96.81 90 CYS B C 1
ATOM 3796 O O . CYS B 1 90 ? 1.253 9.523 17.266 1 96.81 90 CYS B O 1
ATOM 3798 N N . ARG B 1 91 ? -0.737 8.781 16.625 1 95.94 91 ARG B N 1
ATOM 3799 C CA . ARG B 1 91 ? -0.798 7.801 17.703 1 95.94 91 ARG B CA 1
ATOM 3800 C C . ARG B 1 91 ? 0.344 6.797 17.594 1 95.94 91 ARG B C 1
ATOM 3802 O O . ARG B 1 91 ? 0.983 6.461 18.594 1 95.94 91 ARG B O 1
ATOM 3809 N N . ALA B 1 92 ? 0.578 6.328 16.406 1 94.19 92 ALA B N 1
ATOM 3810 C CA . ALA B 1 92 ? 1.667 5.383 16.172 1 94.19 92 ALA B CA 1
ATOM 3811 C C . ALA B 1 92 ? 3.018 6.008 16.516 1 94.19 92 ALA B C 1
ATOM 3813 O O . ALA B 1 92 ? 3.857 5.375 17.156 1 94.19 92 ALA B O 1
ATOM 3814 N N . ALA B 1 93 ? 3.195 7.215 16.047 1 95.94 93 ALA B N 1
ATOM 3815 C CA . ALA B 1 93 ? 4.449 7.914 16.312 1 95.94 93 ALA B CA 1
ATOM 3816 C C . ALA B 1 93 ? 4.645 8.125 17.812 1 95.94 93 ALA B C 1
ATOM 3818 O O . ALA B 1 93 ? 5.742 7.93 18.344 1 95.94 93 ALA B O 1
ATOM 3819 N N . PHE B 1 94 ? 3.6 8.5 18.516 1 96.56 94 PHE B N 1
ATOM 3820 C CA . PHE B 1 94 ? 3.67 8.711 19.969 1 96.56 94 PHE B CA 1
ATOM 3821 C C . PHE B 1 94 ? 4.02 7.414 20.688 1 96.56 94 PHE B C 1
ATOM 3823 O O . PHE B 1 94 ? 4.855 7.406 21.594 1 96.56 94 PHE B O 1
ATOM 3830 N N . ALA B 1 95 ? 3.426 6.371 20.234 1 93.06 95 ALA B N 1
ATOM 3831 C CA . ALA B 1 95 ? 3.723 5.059 20.812 1 93.06 95 ALA B CA 1
ATOM 3832 C C . ALA B 1 95 ? 5.191 4.695 20.609 1 93.06 95 ALA B C 1
ATOM 3834 O O . ALA B 1 95 ? 5.766 3.953 21.406 1 93.06 95 ALA B O 1
ATOM 3835 N N . ALA B 1 96 ? 5.762 5.285 19.609 1 91.56 96 ALA B N 1
ATOM 3836 C CA . ALA B 1 96 ? 7.16 5.008 19.297 1 91.56 96 ALA B CA 1
ATOM 3837 C C . ALA B 1 96 ? 8.086 5.969 20.031 1 91.56 96 ALA B C 1
ATOM 3839 O O . ALA B 1 96 ? 9.305 5.941 19.844 1 91.56 96 ALA B O 1
ATOM 3840 N N . GLY B 1 97 ? 7.523 6.867 20.766 1 93.56 97 GLY B N 1
ATOM 3841 C CA . GLY B 1 97 ? 8.336 7.723 21.625 1 93.56 97 GLY B CA 1
ATOM 3842 C C . GLY B 1 97 ? 8.43 9.148 21.109 1 93.56 97 GLY B C 1
ATOM 3843 O O . GLY B 1 97 ? 9.18 9.961 21.672 1 93.56 97 GLY B O 1
ATOM 3844 N N . VAL B 1 98 ? 7.75 9.492 20.109 1 96.69 98 VAL B N 1
ATOM 3845 C CA . VAL B 1 98 ? 7.746 10.859 19.609 1 96.69 98 VAL B CA 1
ATOM 3846 C C . VAL B 1 98 ? 6.824 11.719 20.469 1 96.69 98 VAL B C 1
ATOM 3848 O O . VAL B 1 98 ? 5.621 11.469 20.531 1 96.69 98 VAL B O 1
ATOM 3851 N N . GLU B 1 99 ? 7.281 12.703 21.016 1 96.81 99 GLU B N 1
ATOM 3852 C CA . GLU B 1 99 ? 6.484 13.523 21.922 1 96.81 99 GLU B CA 1
ATOM 3853 C C . GLU B 1 99 ? 5.922 14.75 21.219 1 96.81 99 GLU B C 1
ATOM 3855 O O . GLU B 1 99 ? 4.852 15.25 21.578 1 96.81 99 GLU B O 1
ATOM 3860 N N . ARG B 1 100 ? 6.703 15.289 20.312 1 98.31 100 ARG B N 1
ATOM 3861 C CA . ARG B 1 100 ? 6.258 16.453 19.562 1 98.31 100 ARG B CA 1
ATOM 3862 C C . ARG B 1 100 ? 5.758 16.047 18.172 1 98.31 100 ARG B C 1
ATOM 3864 O O . ARG B 1 100 ? 6.523 15.523 17.359 1 98.31 100 ARG B O 1
ATOM 3871 N N . LEU B 1 101 ? 4.5 16.266 17.984 1 98.31 101 LEU B N 1
ATOM 3872 C CA . LEU B 1 101 ? 3.803 15.812 16.781 1 98.31 101 LEU B CA 1
ATOM 3873 C C . LEU B 1 101 ? 3.203 16.984 16.031 1 98.31 101 LEU B C 1
ATOM 3875 O O . LEU B 1 101 ? 2.533 17.844 16.609 1 98.31 101 LEU B O 1
ATOM 3879 N N . LEU B 1 102 ? 3.488 17.062 14.766 1 98.31 102 LEU B N 1
ATOM 3880 C CA . LEU B 1 102 ? 2.855 18.047 13.891 1 98.31 102 LEU B CA 1
ATOM 3881 C C . LEU B 1 102 ? 1.905 17.359 12.914 1 98.31 102 LEU B C 1
ATOM 3883 O O . LEU B 1 102 ? 2.332 16.531 12.102 1 98.31 102 LEU B O 1
ATOM 3887 N N . LEU B 1 103 ? 0.653 17.594 13.039 1 98.19 103 LEU B N 1
ATOM 3888 C CA . LEU B 1 103 ? -0.315 17.141 12.047 1 98.19 103 LEU B CA 1
ATOM 3889 C C . LEU B 1 103 ? -0.431 18.141 10.898 1 98.19 103 LEU B C 1
ATOM 3891 O O . LEU B 1 103 ? -1.147 19.141 11.016 1 98.19 103 LEU B O 1
ATOM 3895 N N . ALA B 1 104 ? 0.249 17.875 9.828 1 95.94 104 ALA B N 1
ATOM 3896 C CA . ALA B 1 104 ? 0.197 18.75 8.664 1 95.94 104 ALA B CA 1
ATOM 3897 C C . ALA B 1 104 ? -1.055 18.484 7.832 1 95.94 104 ALA B C 1
ATOM 3899 O O . ALA B 1 104 ? -0.964 18.172 6.641 1 95.94 104 ALA B O 1
ATOM 3900 N N . ASN B 1 105 ? -2.17 18.562 8.438 1 97 105 ASN B N 1
ATOM 3901 C CA . ASN B 1 105 ? -3.51 18.359 7.898 1 97 105 ASN B CA 1
ATOM 3902 C C . ASN B 1 105 ? -4.582 18.875 8.852 1 97 105 ASN B C 1
ATOM 3904 O O . ASN B 1 105 ? -4.312 19.109 10.031 1 97 105 ASN B O 1
ATOM 3908 N N . GLN B 1 106 ? -5.812 19.094 8.305 1 98.44 106 GLN B N 1
ATOM 3909 C CA . GLN B 1 106 ? -6.906 19.5 9.188 1 98.44 106 GLN B CA 1
ATOM 3910 C C . GLN B 1 106 ? -7.453 18.297 9.961 1 98.44 106 GLN B C 1
ATOM 3912 O O . GLN B 1 106 ? -7.602 17.203 9.398 1 98.44 106 GLN B O 1
ATOM 3917 N N . LEU B 1 107 ? -7.637 18.484 11.211 1 98.5 107 LEU B N 1
ATOM 3918 C CA . LEU B 1 107 ? -8.258 17.484 12.07 1 98.5 107 LEU B CA 1
ATOM 3919 C C . LEU B 1 107 ? -9.781 17.594 12.016 1 98.5 107 LEU B C 1
ATOM 3921 O O . LEU B 1 107 ? -10.344 18.625 12.398 1 98.5 107 LEU B O 1
ATOM 3925 N N . VAL B 1 108 ? -10.406 16.578 11.57 1 98.25 108 VAL B N 1
ATOM 3926 C CA . VAL B 1 108 ? -11.867 16.547 11.492 1 98.25 108 VAL B CA 1
ATOM 3927 C C . VAL B 1 108 ? -12.391 15.227 12.062 1 98.25 108 VAL B C 1
ATOM 3929 O O . VAL B 1 108 ? -11.672 14.227 12.078 1 98.25 108 VAL B O 1
ATOM 3932 N N . GLY B 1 109 ? -13.648 15.297 12.57 1 98 109 GLY B N 1
ATOM 3933 C CA . GLY B 1 109 ? -14.305 14.094 13.055 1 98 109 GLY B CA 1
ATOM 3934 C C . GLY B 1 109 ? -14.102 13.859 14.539 1 98 109 GLY B C 1
ATOM 3935 O O . GLY B 1 109 ? -12.969 13.898 15.031 1 98 109 GLY B O 1
ATOM 3936 N N . ARG B 1 110 ? -15.117 13.523 15.211 1 97.56 110 ARG B N 1
ATOM 3937 C CA . ARG B 1 110 ? -15.102 13.375 16.656 1 97.56 110 ARG B CA 1
ATOM 3938 C C . ARG B 1 110 ? -14.195 12.227 17.078 1 97.56 110 ARG B C 1
ATOM 3940 O O . ARG B 1 110 ? -13.5 12.32 18.094 1 97.56 110 ARG B O 1
ATOM 3947 N N . ALA B 1 111 ? -14.242 11.172 16.328 1 97.31 111 ALA B N 1
ATOM 3948 C CA . ALA B 1 111 ? -13.383 10.039 16.672 1 97.31 111 ALA B CA 1
ATOM 3949 C C . ALA B 1 111 ? -11.914 10.43 16.609 1 97.31 111 ALA B C 1
ATOM 3951 O O . ALA B 1 111 ? -11.125 10.031 17.469 1 97.31 111 ALA B O 1
ATOM 3952 N N . ASN B 1 112 ? -11.547 11.141 15.594 1 98.06 112 ASN B N 1
ATOM 3953 C CA . ASN B 1 112 ? -10.172 11.609 15.484 1 98.06 112 ASN B CA 1
ATOM 3954 C C . ASN B 1 112 ? -9.836 12.633 16.578 1 98.06 112 ASN B C 1
ATOM 3956 O O . ASN B 1 112 ? -8.727 12.648 17.094 1 98.06 112 ASN B O 1
ATOM 3960 N N . MET B 1 113 ? -10.789 13.508 16.891 1 98.44 113 MET B N 1
ATOM 3961 C CA . MET B 1 113 ? -10.594 14.453 17.984 1 98.44 113 MET B CA 1
ATOM 3962 C C . MET B 1 113 ? -10.367 13.719 19.312 1 98.44 113 MET B C 1
ATOM 3964 O O . MET B 1 113 ? -9.578 14.164 20.141 1 98.44 113 MET B O 1
ATOM 3968 N N . ALA B 1 114 ? -11.016 12.609 19.453 1 97.19 114 ALA B N 1
ATOM 3969 C CA . ALA B 1 114 ? -10.828 11.805 20.656 1 97.19 114 ALA B CA 1
ATOM 3970 C C . ALA B 1 114 ? -9.398 11.266 20.734 1 97.19 114 ALA B C 1
ATOM 3972 O O . ALA B 1 114 ? -8.789 11.273 21.797 1 97.19 114 ALA B O 1
ATOM 3973 N N . ILE B 1 115 ? -8.883 10.82 19.609 1 96.75 115 ILE B N 1
ATOM 3974 C CA . ILE B 1 115 ? -7.496 10.367 19.578 1 96.75 115 ILE B CA 1
ATOM 3975 C C . ILE B 1 115 ? -6.566 11.5 19.984 1 96.75 115 ILE B C 1
ATOM 3977 O O . ILE B 1 115 ? -5.676 11.312 20.828 1 96.75 115 ILE B O 1
ATOM 3981 N N . ALA B 1 116 ? -6.793 12.656 19.422 1 98.06 116 ALA B N 1
ATOM 3982 C CA . ALA B 1 116 ? -5.965 13.82 19.734 1 98.06 116 ALA B CA 1
ATOM 3983 C C . ALA B 1 116 ? -6.016 14.156 21.219 1 98.06 116 ALA B C 1
ATOM 3985 O O . ALA B 1 116 ? -4.98 14.422 21.828 1 98.06 116 ALA B O 1
ATOM 3986 N N . ALA B 1 117 ? -7.203 14.156 21.766 1 98 117 ALA B N 1
ATOM 3987 C CA . ALA B 1 117 ? -7.363 14.469 23.172 1 98 117 ALA B CA 1
ATOM 3988 C C . ALA B 1 117 ? -6.594 13.477 24.047 1 98 117 ALA B C 1
ATOM 3990 O O . ALA B 1 117 ? -5.949 13.867 25.016 1 98 117 ALA B O 1
ATOM 3991 N N . GLU B 1 118 ? -6.656 12.258 23.688 1 96.06 118 GLU B N 1
ATOM 3992 C CA . GLU B 1 118 ? -5.926 11.227 24.422 1 96.06 118 GLU B CA 1
ATOM 3993 C C . GLU B 1 118 ? -4.422 11.469 24.359 1 96.06 118 GLU B C 1
ATOM 3995 O O . GLU B 1 118 ? -3.723 11.328 25.359 1 96.06 118 GLU B O 1
ATOM 4000 N N . LEU B 1 119 ? -3.955 11.805 23.172 1 96.75 119 LEU B N 1
ATOM 4001 C CA . LEU B 1 119 ? -2.531 12.07 23 1 96.75 119 LEU B CA 1
ATOM 4002 C C . LEU B 1 119 ? -2.086 13.25 23.859 1 96.75 119 LEU B C 1
ATOM 4004 O O . LEU B 1 119 ? -1.068 13.164 24.547 1 96.75 119 LEU B O 1
ATOM 4008 N N . VAL B 1 120 ? -2.85 14.273 23.859 1 97.81 120 VAL B N 1
ATOM 4009 C CA . VAL B 1 120 ? -2.518 15.477 24.609 1 97.81 120 VAL B CA 1
ATOM 4010 C C . VAL B 1 120 ? -2.521 15.164 26.109 1 97.81 120 VAL B C 1
ATOM 4012 O O . VAL B 1 120 ? -1.602 15.555 26.828 1 97.81 120 VAL B O 1
ATOM 4015 N N . ARG B 1 121 ? -3.463 14.438 26.578 1 97.12 121 ARG B N 1
ATOM 4016 C CA . ARG B 1 121 ? -3.537 14.062 27.984 1 97.12 121 ARG B CA 1
ATOM 4017 C C . ARG B 1 121 ? -2.338 13.211 28.391 1 97.12 121 ARG B C 1
ATOM 4019 O O . ARG B 1 121 ? -1.862 13.297 29.516 1 97.12 121 ARG B O 1
ATOM 4026 N N . ALA B 1 122 ? -1.881 12.477 27.422 1 95.31 122 ALA B N 1
ATOM 4027 C CA . ALA B 1 122 ? -0.771 11.57 27.688 1 95.31 122 ALA B CA 1
ATOM 4028 C C . ALA B 1 122 ? 0.565 12.305 27.641 1 95.31 122 ALA B C 1
ATOM 4030 O O . ALA B 1 122 ? 1.617 11.711 27.891 1 95.31 122 ALA B O 1
ATOM 4031 N N . GLY B 1 123 ? 0.52 13.555 27.203 1 96.44 123 GLY B N 1
ATOM 4032 C CA . GLY B 1 123 ? 1.731 14.359 27.297 1 96.44 123 GLY B CA 1
ATOM 4033 C C . GLY B 1 123 ? 2.266 14.781 25.938 1 96.44 123 GLY B C 1
ATOM 4034 O O . GLY B 1 123 ? 3.314 15.43 25.844 1 96.44 123 GLY B O 1
ATOM 4035 N N . ALA B 1 124 ? 1.588 14.477 24.891 1 97.38 124 ALA B N 1
ATOM 4036 C CA . ALA B 1 124 ? 2.035 14.875 23.547 1 97.38 124 ALA B CA 1
ATOM 4037 C C . ALA B 1 124 ? 1.891 16.375 23.359 1 97.38 124 ALA B C 1
ATOM 4039 O O . ALA B 1 124 ? 0.905 16.984 23.797 1 97.38 124 ALA B O 1
ATOM 4040 N N . GLU B 1 125 ? 2.873 16.969 22.797 1 98.31 125 GLU B N 1
ATOM 4041 C CA . GLU B 1 125 ? 2.721 18.281 22.203 1 98.31 125 GLU B CA 1
ATOM 4042 C C . GLU B 1 125 ? 2.244 18.188 20.75 1 98.31 125 GLU B C 1
ATOM 4044 O O . GLU B 1 125 ? 3.045 17.953 19.844 1 98.31 125 GLU B O 1
ATOM 4049 N N . LEU B 1 126 ? 0.993 18.328 20.578 1 98.62 126 LEU B N 1
ATOM 4050 C CA . LEU B 1 126 ? 0.371 18.094 19.266 1 98.62 126 LEU B CA 1
ATOM 4051 C C . LEU B 1 126 ? -0.032 19.422 18.625 1 98.62 126 LEU B C 1
ATOM 4053 O O . LEU B 1 126 ? -0.817 20.188 19.188 1 98.62 126 LEU B O 1
ATOM 4057 N N . TYR B 1 127 ? 0.56 19.75 17.453 1 98.75 127 TYR B N 1
ATOM 4058 C CA . TYR B 1 127 ? 0.171 20.875 16.625 1 98.75 127 TYR B CA 1
ATOM 4059 C C . TYR B 1 127 ? -0.778 20.438 15.523 1 98.75 127 TYR B C 1
ATOM 4061 O O . TYR B 1 127 ? -0.521 19.453 14.828 1 98.75 127 TYR B O 1
ATOM 4069 N N . VAL B 1 128 ? -1.849 21.141 15.352 1 98.69 128 VAL B N 1
ATOM 4070 C CA . VAL B 1 128 ? -2.816 20.812 14.312 1 98.69 128 VAL B CA 1
ATOM 4071 C C . VAL B 1 128 ? -3.029 22.016 13.398 1 98.69 128 VAL B C 1
ATOM 4073 O O . VAL B 1 128 ? -3.084 23.156 13.867 1 98.69 128 VAL B O 1
ATOM 4076 N N . THR B 1 129 ? -3.227 21.766 12.141 1 98.12 129 THR B N 1
ATOM 4077 C CA . THR B 1 129 ? -3.439 22.828 11.172 1 98.12 129 THR B CA 1
ATOM 4078 C C . THR B 1 129 ? -4.93 23.125 11.008 1 98.12 129 THR B C 1
ATOM 4080 O O . THR B 1 129 ? -5.754 22.219 11.016 1 98.12 129 THR B O 1
ATOM 4083 N N . VAL B 1 130 ? -5.234 24.406 10.883 1 98.62 130 VAL B N 1
ATOM 4084 C CA . VAL B 1 130 ? -6.605 24.859 10.672 1 98.62 130 VAL B CA 1
ATOM 4085 C C . VAL B 1 130 ? -6.648 25.891 9.539 1 98.62 130 VAL B C 1
ATOM 4087 O O . VAL B 1 130 ? -5.75 26.719 9.406 1 98.62 130 VAL B O 1
ATOM 4090 N N . ASP B 1 131 ? -7.742 25.781 8.695 1 98.56 131 ASP B N 1
ATOM 4091 C CA . ASP B 1 131 ? -7.805 26.734 7.59 1 98.56 131 ASP B CA 1
ATOM 4092 C C . ASP B 1 131 ? -9.203 27.312 7.449 1 98.56 131 ASP B C 1
ATOM 4094 O O . ASP B 1 131 ? -9.516 27.953 6.441 1 98.56 131 ASP B O 1
ATOM 4098 N N . SER B 1 132 ? -10.086 27.047 8.438 1 97.94 132 SER B N 1
ATOM 4099 C CA . SER B 1 132 ? -11.438 27.578 8.359 1 97.94 132 SER B CA 1
ATOM 4100 C C . SER B 1 132 ? -12.016 27.828 9.742 1 97.94 132 SER B C 1
ATOM 4102 O O . SER B 1 132 ? -11.617 27.188 10.711 1 97.94 132 SER B O 1
ATOM 4104 N N . GLY B 1 133 ? -12.93 28.781 9.727 1 98.06 133 GLY B N 1
ATOM 4105 C CA . GLY B 1 133 ? -13.625 29.062 10.969 1 98.06 133 GLY B CA 1
ATOM 4106 C C . GLY B 1 133 ? -14.5 27.922 11.445 1 98.06 133 GLY B C 1
ATOM 4107 O O . GLY B 1 133 ? -14.602 27.672 12.648 1 98.06 133 GLY B O 1
ATOM 4108 N N . GLU B 1 134 ? -15.102 27.219 10.555 1 97.44 134 GLU B N 1
ATOM 4109 C CA . GLU B 1 134 ? -15.961 26.094 10.914 1 97.44 134 GLU B CA 1
ATOM 4110 C C . GLU B 1 134 ? -15.164 25 11.594 1 97.44 134 GLU B C 1
ATOM 4112 O O . GLU B 1 134 ? -15.594 24.453 12.617 1 97.44 134 GLU B O 1
ATOM 4117 N N . ASN B 1 135 ? -14.07 24.672 11.031 1 98.38 135 ASN B N 1
ATOM 4118 C CA . ASN B 1 135 ? -13.211 23.672 11.664 1 98.38 135 ASN B CA 1
ATOM 4119 C C . ASN B 1 135 ? -12.719 24.141 13.031 1 98.38 135 ASN B C 1
ATOM 4121 O O . ASN B 1 135 ? -12.734 23.359 13.992 1 98.38 135 ASN B O 1
ATOM 4125 N N . ALA B 1 136 ? -12.352 25.406 13.133 1 98.69 136 ALA B N 1
ATOM 4126 C CA . ALA B 1 136 ? -11.914 25.969 14.406 1 98.69 136 ALA B CA 1
ATOM 4127 C C . ALA B 1 136 ? -13.016 25.875 15.461 1 98.69 136 ALA B C 1
ATOM 4129 O O . ALA B 1 136 ? -12.75 25.531 16.609 1 98.69 136 ALA B O 1
ATOM 4130 N N . LYS B 1 137 ? -14.156 26.203 15.016 1 98.62 137 LYS B N 1
ATOM 4131 C CA . LYS B 1 137 ? -15.289 26.125 15.93 1 98.62 137 LYS B CA 1
ATOM 4132 C C . LYS B 1 137 ? -15.5 24.703 16.422 1 98.62 137 LYS B C 1
ATOM 4134 O O . LYS B 1 137 ? -15.664 24.469 17.625 1 98.62 137 LYS B O 1
ATOM 4139 N N . GLN B 1 138 ? -15.477 23.734 15.562 1 98.44 138 GLN B N 1
ATOM 4140 C CA . GLN B 1 138 ? -15.641 22.328 15.93 1 98.44 138 GLN B CA 1
ATOM 4141 C C . GLN B 1 138 ? -14.57 21.891 16.922 1 98.44 138 GLN B C 1
ATOM 4143 O O . GLN B 1 138 ? -14.883 21.281 17.953 1 98.44 138 GLN B O 1
ATOM 4148 N N . LEU B 1 139 ? -13.367 22.203 16.609 1 98.81 139 LEU B N 1
ATOM 4149 C CA . LEU B 1 139 ? -12.25 21.844 17.484 1 98.81 139 LEU B CA 1
ATOM 4150 C C . LEU B 1 139 ? -12.359 22.562 18.828 1 98.81 139 LEU B C 1
ATOM 4152 O O . LEU B 1 139 ? -12.188 21.938 19.875 1 98.81 139 LEU B O 1
ATOM 4156 N N . GLY B 1 140 ? -12.617 23.844 18.734 1 98.75 140 GLY B N 1
ATOM 4157 C CA . GLY B 1 140 ? -12.719 24.641 19.953 1 98.75 140 GLY B CA 1
ATOM 4158 C C . GLY B 1 140 ? -13.758 24.094 20.922 1 98.75 140 GLY B C 1
ATOM 4159 O O . GLY B 1 140 ? -13.484 23.984 22.109 1 98.75 140 GLY B O 1
ATOM 4160 N N . GLU B 1 141 ? -14.891 23.828 20.375 1 98.56 141 GLU B N 1
ATOM 4161 C CA . GLU B 1 141 ? -15.969 23.297 21.219 1 98.56 141 GLU B CA 1
ATOM 4162 C C . GLU B 1 141 ? -15.594 21.953 21.812 1 98.56 141 GLU B C 1
ATOM 4164 O O . GLU B 1 141 ? -15.812 21.703 23 1 98.56 141 GLU B O 1
ATOM 4169 N N . PHE B 1 142 ? -15.047 21.062 21.094 1 98.44 142 PHE B N 1
ATOM 4170 C CA . PHE B 1 142 ? -14.695 19.734 21.562 1 98.44 142 PHE B CA 1
ATOM 4171 C C . PHE B 1 142 ? -13.633 19.812 22.656 1 98.44 142 PHE B C 1
ATOM 4173 O O . PHE B 1 142 ? -13.805 19.234 23.734 1 98.44 142 PHE B O 1
ATOM 4180 N N . PHE B 1 143 ? -12.586 20.484 22.391 1 98.75 143 PHE B N 1
ATOM 4181 C CA . PHE B 1 143 ? -11.453 20.469 23.297 1 98.75 143 PHE B CA 1
ATOM 4182 C C . PHE B 1 143 ? -11.766 21.266 24.562 1 98.75 143 PHE B C 1
ATOM 4184 O O . PHE B 1 143 ? -11.297 20.938 25.641 1 98.75 143 PHE B O 1
ATOM 4191 N N . ALA B 1 144 ? -12.57 22.328 24.406 1 98.69 144 ALA B N 1
ATOM 4192 C CA . ALA B 1 144 ? -13.047 23.016 25.609 1 98.69 144 ALA B CA 1
ATOM 4193 C C . ALA B 1 144 ? -13.828 22.078 26.5 1 98.69 144 ALA B C 1
ATOM 4195 O O . ALA B 1 144 ? -13.633 22.062 27.719 1 98.69 144 ALA B O 1
ATOM 4196 N N . ALA B 1 145 ? -14.68 21.328 25.922 1 98.38 145 ALA B N 1
ATOM 4197 C CA . ALA B 1 145 ? -15.484 20.375 26.672 1 98.38 145 ALA B CA 1
ATOM 4198 C C . ALA B 1 145 ? -14.602 19.328 27.359 1 98.38 145 ALA B C 1
ATOM 4200 O O . ALA B 1 145 ? -14.961 18.812 28.422 1 98.38 145 ALA B O 1
ATOM 4201 N N . GLU B 1 146 ? -13.477 19.078 26.828 1 97.81 146 GLU B N 1
ATOM 4202 C CA . GLU B 1 146 ? -12.531 18.109 27.391 1 97.81 146 GLU B CA 1
ATOM 4203 C C . GLU B 1 146 ? -11.594 18.766 28.391 1 97.81 146 GLU B C 1
ATOM 4205 O O . GLU B 1 146 ? -10.742 18.109 28.984 1 97.81 146 GLU B O 1
ATOM 4210 N N . GLY B 1 147 ? -11.695 20.047 28.531 1 98.19 147 GLY B N 1
ATOM 4211 C CA . GLY B 1 147 ? -10.82 20.781 29.438 1 98.19 147 GLY B CA 1
ATOM 4212 C C . GLY B 1 147 ? -9.398 20.906 28.922 1 98.19 147 GLY B C 1
ATOM 4213 O O . GLY B 1 147 ? -8.445 20.938 29.703 1 98.19 147 GLY B O 1
ATOM 4214 N N . LEU B 1 148 ? -9.258 20.844 27.641 1 98.31 148 LEU B N 1
ATOM 4215 C CA . LEU B 1 148 ? -7.949 20.922 27 1 98.31 148 LEU B CA 1
ATOM 4216 C C . LEU B 1 148 ? -7.852 22.141 26.094 1 98.31 148 LEU B C 1
ATOM 4218 O O . LEU B 1 148 ? -8.875 22.719 25.719 1 98.31 148 LEU B O 1
ATOM 4222 N N . ALA B 1 149 ? -6.664 22.547 25.797 1 98.19 149 ALA B N 1
ATOM 4223 C CA . ALA B 1 149 ? -6.387 23.562 24.781 1 98.19 149 ALA B CA 1
ATOM 4224 C C . ALA B 1 149 ? -5.473 23 23.688 1 98.19 149 ALA B C 1
ATOM 4226 O O . ALA B 1 149 ? -4.297 22.719 23.938 1 98.19 149 ALA B O 1
ATOM 4227 N N . LEU B 1 150 ? -5.973 22.891 22.562 1 98.69 150 LEU B N 1
ATOM 4228 C CA . LEU B 1 150 ? -5.258 22.312 21.422 1 98.69 150 LEU B CA 1
ATOM 4229 C C . LEU B 1 150 ? -4.379 23.359 20.75 1 98.69 150 LEU B C 1
ATOM 4231 O O . LEU B 1 150 ? -4.828 24.484 20.5 1 98.69 150 LEU B O 1
ATOM 4235 N N . LEU B 1 151 ? -3.102 23.031 20.516 1 98.88 151 LEU B N 1
ATOM 4236 C CA . LEU B 1 151 ? -2.223 23.922 19.766 1 98.88 151 LEU B CA 1
ATOM 4237 C C . LEU B 1 151 ? -2.58 23.906 18.281 1 98.88 151 LEU B C 1
ATOM 4239 O O . LEU B 1 151 ? -2.666 22.844 17.672 1 98.88 151 LEU B O 1
ATOM 4243 N N . THR B 1 152 ? -2.777 25.094 17.734 1 98.88 152 THR B N 1
ATOM 4244 C CA . THR B 1 152 ? -3.211 25.172 16.344 1 98.88 152 THR B CA 1
ATOM 4245 C C . THR B 1 152 ? -2.256 26.047 15.523 1 98.88 152 THR B C 1
ATOM 4247 O O . THR B 1 152 ? -1.607 26.938 16.078 1 98.88 152 THR B O 1
ATOM 4250 N N . LEU B 1 153 ? -2.104 25.75 14.297 1 98.81 153 LEU B N 1
ATOM 4251 C CA . LEU B 1 153 ? -1.407 26.531 13.289 1 98.81 153 LEU B CA 1
ATOM 4252 C C . LEU B 1 153 ? -2.361 26.969 12.172 1 98.81 153 LEU B C 1
ATOM 4254 O O . LEU B 1 153 ? -3.045 26.125 11.586 1 98.81 153 LEU B O 1
ATOM 4258 N N . VAL B 1 154 ? -2.418 28.234 11.891 1 98.75 154 VAL B N 1
ATOM 4259 C CA . VAL B 1 154 ? -3.195 28.672 10.734 1 98.75 154 VAL B CA 1
ATOM 4260 C C . VAL B 1 154 ? -2.459 28.297 9.453 1 98.75 154 VAL B C 1
ATOM 4262 O O . VAL B 1 154 ? -1.254 28.531 9.328 1 98.75 154 VAL B O 1
ATOM 4265 N N . GLU B 1 155 ? -3.172 27.688 8.523 1 98.44 155 GLU B N 1
ATOM 4266 C CA . GLU B 1 155 ? -2.553 27.312 7.254 1 98.44 155 GLU B CA 1
ATOM 4267 C C . GLU B 1 155 ? -2.783 28.375 6.188 1 98.44 155 GLU B C 1
ATOM 4269 O O . GLU B 1 155 ? -3.922 28.781 5.945 1 98.44 155 GLU B O 1
ATOM 4274 N N . LEU B 1 156 ? -1.697 28.781 5.621 1 97.56 156 LEU B N 1
ATOM 4275 C CA . LEU B 1 156 ? -1.769 29.688 4.473 1 97.56 156 LEU B CA 1
ATOM 4276 C C . LEU B 1 156 ? -1.667 28.906 3.166 1 97.56 156 LEU B C 1
ATOM 4278 O O . LEU B 1 156 ? -0.679 28.203 2.932 1 97.56 156 LEU B O 1
ATOM 4282 N N . GLY B 1 157 ? -2.756 29.016 2.352 1 95.69 157 GLY B N 1
ATOM 4283 C CA . GLY B 1 157 ? -2.781 28.344 1.066 1 95.69 157 GLY B CA 1
ATOM 4284 C C . GLY B 1 157 ? -2.568 29.281 -0.108 1 95.69 157 GLY B C 1
ATOM 4285 O O . GLY B 1 157 ? -2 30.359 0.05 1 95.69 157 GLY B O 1
ATOM 4286 N N . VAL B 1 158 ? -2.785 28.766 -1.271 1 93.19 158 VAL B N 1
ATOM 4287 C CA . VAL B 1 158 ? -2.703 29.531 -2.51 1 93.19 158 VAL B CA 1
ATOM 4288 C C . VAL B 1 158 ? -3.965 29.312 -3.34 1 93.19 158 VAL B C 1
ATOM 4290 O O . VAL B 1 158 ? -4.641 28.297 -3.193 1 93.19 158 VAL B O 1
ATOM 4293 N N . ASP B 1 159 ? -4.223 30.203 -4.18 1 91.19 159 ASP B N 1
ATOM 4294 C CA . ASP B 1 159 ? -5.395 30.078 -5.039 1 91.19 159 ASP B CA 1
ATOM 4295 C C . ASP B 1 159 ? -5.305 28.828 -5.902 1 91.19 159 ASP B C 1
ATOM 4297 O O . ASP B 1 159 ? -4.266 28.547 -6.508 1 91.19 159 ASP B O 1
ATOM 4301 N N . GLY B 1 160 ? -6.402 28.094 -5.867 1 89.5 160 GLY B N 1
ATOM 4302 C CA . GLY B 1 160 ? -6.434 26.875 -6.672 1 89.5 160 GLY B CA 1
ATOM 4303 C C . GLY B 1 160 ? -5.648 25.734 -6.059 1 89.5 160 GLY B C 1
ATOM 4304 O O . GLY B 1 160 ? -5.562 24.656 -6.641 1 89.5 160 GLY B O 1
ATOM 4305 N N . GLY B 1 161 ? -5.117 25.953 -4.957 1 91.88 161 GLY B N 1
ATOM 4306 C CA . GLY B 1 161 ? -4.328 24.938 -4.285 1 91.88 161 GLY B CA 1
ATOM 4307 C C . GLY B 1 161 ? -5.16 24 -3.438 1 91.88 161 GLY B C 1
ATOM 4308 O O . GLY B 1 161 ? -6.359 23.828 -3.678 1 91.88 161 GLY B O 1
ATOM 4309 N N . ARG B 1 162 ? -4.539 23.359 -2.576 1 94.06 162 ARG B N 1
ATOM 4310 C CA . ARG B 1 162 ? -5.191 22.391 -1.711 1 94.06 162 ARG B CA 1
ATOM 4311 C C . ARG B 1 162 ? -5.883 23.078 -0.537 1 94.06 162 ARG B C 1
ATOM 4313 O O . ARG B 1 162 ? -6.855 23.812 -0.724 1 94.06 162 ARG B O 1
ATOM 4320 N N . THR B 1 163 ? -5.539 22.797 0.709 1 96.94 163 THR B N 1
ATOM 4321 C CA . THR B 1 163 ? -6.098 23.422 1.904 1 96.94 163 THR B CA 1
ATOM 4322 C C . THR B 1 163 ? -5.398 24.734 2.203 1 96.94 163 THR B C 1
ATOM 4324 O O . THR B 1 163 ? -4.391 25.062 1.574 1 96.94 163 THR B O 1
ATOM 4327 N N . GLY B 1 164 ? -6.027 25.531 3.07 1 97.69 164 GLY B N 1
ATOM 4328 C CA . GLY B 1 164 ? -5.398 26.766 3.52 1 97.69 164 GLY B CA 1
ATOM 4329 C C . GLY B 1 164 ? -6.211 28 3.191 1 97.69 164 GLY B C 1
ATOM 4330 O O . GLY B 1 164 ? -6.918 28.047 2.182 1 97.69 164 GLY B O 1
ATOM 4331 N N . CYS B 1 165 ? -5.945 29.031 3.967 1 97.94 165 CYS B N 1
ATOM 4332 C CA . CYS B 1 165 ? -6.562 30.328 3.721 1 97.94 165 CYS B CA 1
ATOM 4333 C C . CYS B 1 165 ? -6.062 30.922 2.414 1 97.94 165 CYS B C 1
ATOM 4335 O O . CYS B 1 165 ? -4.875 30.828 2.094 1 97.94 165 CYS B O 1
ATOM 4337 N N . ARG B 1 166 ? -6.977 31.625 1.728 1 96.56 166 ARG B N 1
ATOM 4338 C CA . ARG B 1 166 ? -6.594 32.188 0.43 1 96.56 166 ARG B CA 1
ATOM 4339 C C . ARG B 1 166 ? -6.125 33.625 0.564 1 96.56 166 ARG B C 1
ATOM 4341 O O . ARG B 1 166 ? -5.254 34.062 -0.185 1 96.56 166 ARG B O 1
ATOM 4348 N N . SER B 1 167 ? -6.641 34.375 1.533 1 96.88 167 SER B N 1
ATOM 4349 C CA . SER B 1 167 ? -6.258 35.75 1.679 1 96.88 167 SER B CA 1
ATOM 4350 C C . SER B 1 167 ? -5.633 36.031 3.045 1 96.88 167 SER B C 1
ATOM 4352 O O . SER B 1 167 ? -5.844 35.25 3.988 1 96.88 167 SER B O 1
ATOM 4354 N N . ASP B 1 168 ? -4.887 37.094 3.078 1 97.5 168 ASP B N 1
ATOM 4355 C CA . ASP B 1 168 ? -4.293 37.5 4.344 1 97.5 168 ASP B CA 1
ATOM 4356 C C . ASP B 1 168 ? -5.371 37.875 5.355 1 97.5 168 ASP B C 1
ATOM 4358 O O . ASP B 1 168 ? -5.219 37.656 6.555 1 97.5 168 ASP B O 1
ATOM 4362 N N . GLU B 1 169 ? -6.406 38.438 4.836 1 97.5 169 GLU B N 1
ATOM 4363 C CA . GLU B 1 169 ? -7.535 38.781 5.688 1 97.5 169 GLU B CA 1
ATOM 4364 C C . GLU B 1 169 ? -8.1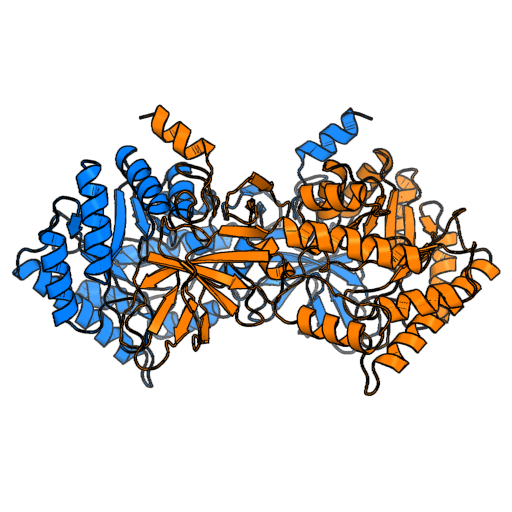56 37.562 6.328 1 97.5 169 GLU B C 1
ATOM 4366 O O . GLU B 1 169 ? -8.523 37.594 7.504 1 97.5 169 GLU B O 1
ATOM 4371 N N . ASP B 1 170 ? -8.234 36.5 5.543 1 97.44 170 ASP B N 1
ATOM 4372 C CA . ASP B 1 170 ? -8.766 35.219 6.051 1 97.44 170 ASP B CA 1
ATOM 4373 C C . ASP B 1 170 ? -7.891 34.688 7.172 1 97.44 170 ASP B C 1
ATOM 4375 O O . ASP B 1 170 ? -8.398 34.094 8.141 1 97.44 170 ASP B O 1
ATOM 4379 N N . VAL B 1 171 ? -6.617 34.812 7.012 1 98.44 171 VAL B N 1
ATOM 4380 C CA . VAL B 1 171 ? -5.672 34.344 8.008 1 98.44 171 VAL B CA 1
ATOM 4381 C C . VAL B 1 171 ? -5.922 35.031 9.344 1 98.44 171 VAL B C 1
ATOM 4383 O O . VAL B 1 171 ? -6.066 34.375 10.383 1 98.44 171 VAL B O 1
ATOM 4386 N N . LEU B 1 172 ? -6 36.344 9.312 1 98.44 172 LEU B N 1
ATOM 4387 C CA . LEU B 1 172 ? -6.195 37.125 10.523 1 98.44 172 LEU B CA 1
ATOM 4388 C C . LEU B 1 172 ? -7.566 36.844 11.133 1 98.44 172 LEU B C 1
ATOM 4390 O O . LEU B 1 172 ? -7.695 36.719 12.352 1 98.44 172 LEU B O 1
ATOM 4394 N N . ALA B 1 173 ? -8.57 36.812 10.273 1 98.56 173 ALA B N 1
ATOM 4395 C CA . ALA B 1 173 ? -9.922 36.531 10.75 1 98.56 173 ALA B CA 1
ATOM 4396 C C . ALA B 1 173 ? -9.977 35.156 11.461 1 98.56 173 ALA B C 1
ATOM 4398 O O . ALA B 1 173 ? -10.586 35.062 12.531 1 98.56 173 ALA B O 1
ATOM 4399 N N . LEU B 1 174 ? -9.375 34.188 10.875 1 98.75 174 LEU B N 1
ATOM 4400 C CA . LEU B 1 174 ? -9.336 32.844 11.469 1 98.75 174 LEU B CA 1
ATOM 4401 C C . LEU B 1 174 ? -8.57 32.875 12.789 1 98.75 174 LEU B C 1
ATOM 4403 O O . LEU B 1 174 ? -9.008 32.25 13.766 1 98.75 174 LEU B O 1
ATOM 4407 N N . ALA B 1 175 ? -7.492 33.531 12.82 1 98.81 175 ALA B N 1
ATOM 4408 C CA . ALA B 1 175 ? -6.699 33.656 14.039 1 98.81 175 ALA B CA 1
ATOM 4409 C C . ALA B 1 175 ? -7.516 34.25 15.172 1 98.81 175 ALA B C 1
ATOM 4411 O O . ALA B 1 175 ? -7.43 33.812 16.328 1 98.81 175 ALA B O 1
ATOM 4412 N N . ARG B 1 176 ? -8.281 35.281 14.875 1 98.69 176 ARG B N 1
ATOM 4413 C CA . ARG B 1 176 ? -9.148 35.906 15.875 1 98.69 176 ARG B CA 1
ATOM 4414 C C . ARG B 1 176 ? -10.188 34.938 16.391 1 98.69 176 ARG B C 1
ATOM 4416 O O . ARG B 1 176 ? -10.484 34.906 17.594 1 98.69 176 ARG B O 1
ATOM 4423 N N . GLN B 1 177 ? -10.703 34.156 15.516 1 98.31 177 GLN B N 1
ATOM 4424 C CA . GLN B 1 177 ? -11.664 33.156 15.914 1 98.31 177 GLN B CA 1
ATOM 4425 C C . GLN B 1 177 ? -11.016 32.125 16.844 1 98.31 177 GLN B C 1
ATOM 4427 O O . GLN B 1 177 ? -11.617 31.703 17.844 1 98.31 177 GLN B O 1
ATOM 4432 N N . ILE B 1 178 ? -9.867 31.641 16.484 1 98.69 178 ILE B N 1
ATOM 4433 C CA . ILE B 1 178 ? -9.133 30.688 17.297 1 98.69 178 ILE B CA 1
ATOM 4434 C C . ILE B 1 178 ? -8.93 31.266 18.703 1 98.69 178 ILE B C 1
ATOM 4436 O O . ILE B 1 178 ? -9.164 30.578 19.703 1 98.69 178 ILE B O 1
ATOM 4440 N N . ALA B 1 179 ? -8.531 32.5 18.766 1 97.25 179 ALA B N 1
ATOM 4441 C CA . ALA B 1 179 ? -8.258 33.188 20.031 1 97.25 179 ALA B CA 1
ATOM 4442 C C . ALA B 1 179 ? -9.508 33.25 20.906 1 97.25 179 ALA B C 1
ATOM 4444 O O . ALA B 1 179 ? -9.414 33.281 22.125 1 97.25 179 ALA B O 1
ATOM 4445 N N . ALA B 1 180 ? -10.594 33.219 20.281 1 97.06 180 ALA B N 1
ATOM 4446 C CA . ALA B 1 180 ? -11.859 33.344 21 1 97.06 180 ALA B CA 1
ATOM 4447 C C . ALA B 1 180 ? -12.297 32.031 21.609 1 97.06 180 ALA B C 1
ATOM 4449 O O . ALA B 1 180 ? -13.211 31.969 22.438 1 97.06 180 ALA B O 1
ATOM 4450 N N . HIS B 1 181 ? -11.695 30.938 21.281 1 97.44 181 HIS B N 1
ATOM 4451 C CA . HIS B 1 181 ? -12.055 29.625 21.797 1 97.44 181 HIS B CA 1
ATOM 4452 C C . HIS B 1 181 ? -11.094 29.172 22.891 1 97.44 181 HIS B C 1
ATOM 4454 O O . HIS B 1 181 ? -9.906 28.953 22.625 1 97.44 181 HIS B O 1
ATOM 4460 N N . PRO B 1 182 ? -11.57 28.969 24.062 1 97.5 182 PRO B N 1
ATOM 4461 C CA . PRO B 1 182 ? -10.672 28.547 25.141 1 97.5 182 PRO B CA 1
ATOM 4462 C C . PRO B 1 182 ? -10.055 27.172 24.891 1 97.5 182 PRO B C 1
ATOM 4464 O O . PRO B 1 182 ? -9.039 26.828 25.5 1 97.5 182 PRO B O 1
ATOM 4467 N N . GLY B 1 183 ? -10.641 26.422 24.031 1 98.44 183 GLY B N 1
ATOM 4468 C CA . GLY B 1 183 ? -10.141 25.094 23.734 1 98.44 183 GLY B CA 1
ATOM 4469 C C . GLY B 1 183 ? -9.016 25.094 22.703 1 98.44 183 GLY B C 1
ATOM 4470 O O . GLY B 1 183 ? -8.508 24.031 22.344 1 98.44 183 GLY B O 1
ATOM 4471 N N . LEU B 1 184 ? -8.633 26.281 22.25 1 98.75 184 LEU B N 1
ATOM 4472 C CA . LEU B 1 184 ? -7.59 26.391 21.234 1 98.75 184 LEU B CA 1
ATOM 4473 C C . LEU B 1 184 ? -6.527 27.406 21.656 1 98.75 184 LEU B C 1
ATOM 4475 O O . LEU B 1 184 ? -6.812 28.328 22.422 1 98.75 184 LEU B O 1
ATOM 4479 N N . LYS B 1 185 ? -5.332 27.203 21.234 1 98.75 185 LYS B N 1
ATOM 4480 C CA . LYS B 1 185 ? -4.234 28.172 21.281 1 98.75 185 LYS B CA 1
ATOM 4481 C C . LYS B 1 185 ? -3.557 28.312 19.922 1 98.75 185 LYS B C 1
ATOM 4483 O O . LYS B 1 185 ? -3.227 27.297 19.297 1 98.75 185 LYS B O 1
ATOM 4488 N N . LEU B 1 186 ? -3.408 29.5 19.5 1 98.75 186 LEU B N 1
ATOM 4489 C CA . LEU B 1 186 ? -2.654 29.719 18.266 1 98.75 186 LEU B CA 1
ATOM 4490 C C . LEU B 1 186 ? -1.155 29.609 18.531 1 98.75 186 LEU B C 1
ATOM 4492 O O . LEU B 1 186 ? -0.595 30.375 19.312 1 98.75 186 LEU B O 1
ATOM 4496 N N . ALA B 1 187 ? -0.54 28.703 17.844 1 98.75 187 ALA B N 1
ATOM 4497 C CA . ALA B 1 187 ? 0.869 28.406 18.094 1 98.75 187 ALA B CA 1
ATOM 4498 C C . ALA B 1 187 ? 1.729 28.781 16.891 1 98.75 187 ALA B C 1
ATOM 4500 O O . ALA B 1 187 ? 2.938 28.547 16.891 1 98.75 187 ALA B O 1
ATOM 4501 N N . GLY B 1 188 ? 1.133 29.312 15.883 1 98.38 188 GLY B N 1
ATOM 4502 C CA . GLY B 1 188 ? 1.951 29.766 14.781 1 98.38 188 GLY B CA 1
ATOM 4503 C C . GLY B 1 188 ? 1.253 29.672 13.438 1 98.38 188 GLY B C 1
ATOM 4504 O O . GLY B 1 188 ? 0.03 29.797 13.352 1 98.38 188 GLY B O 1
ATOM 4505 N N . LEU B 1 189 ? 2.107 29.578 12.352 1 98.06 189 LEU B N 1
ATOM 4506 C CA . LEU B 1 189 ? 1.647 29.594 10.969 1 98.06 189 LEU B CA 1
ATOM 4507 C C . LEU B 1 189 ? 2.273 28.453 10.18 1 98.06 189 LEU B C 1
ATOM 4509 O O . LEU B 1 189 ? 3.465 28.172 10.32 1 98.06 189 LEU B O 1
ATOM 4513 N N . GLU B 1 190 ? 1.437 27.781 9.398 1 97.75 190 GLU B N 1
ATOM 4514 C CA . GLU B 1 190 ? 1.88 26.656 8.57 1 97.75 190 GLU B CA 1
ATOM 4515 C C . GLU B 1 190 ? 1.622 26.938 7.09 1 97.75 190 GLU B C 1
ATOM 4517 O O . GLU B 1 190 ? 0.595 27.516 6.73 1 97.75 190 GLU B O 1
ATOM 4522 N N . GLY B 1 191 ? 2.545 26.484 6.281 1 94.62 191 GLY B N 1
ATOM 4523 C CA . GLY B 1 191 ? 2.375 26.516 4.836 1 94.62 191 GLY B CA 1
ATOM 4524 C C . GLY B 1 191 ? 3.012 25.328 4.137 1 94.62 191 GLY B C 1
ATOM 4525 O O . GLY B 1 191 ? 3.744 24.562 4.758 1 94.62 191 GLY B O 1
ATOM 4526 N N . TYR B 1 192 ? 2.662 25.219 2.863 1 89.56 192 TYR B N 1
ATOM 4527 C CA . TYR B 1 192 ? 3.242 24.219 1.982 1 89.56 192 TYR B CA 1
ATOM 4528 C C . TYR B 1 192 ? 3.471 24.781 0.585 1 89.56 192 TYR B C 1
ATOM 4530 O O . TYR B 1 192 ? 2.518 25.031 -0.155 1 89.56 192 TYR B O 1
ATOM 4538 N N . GLU B 1 193 ? 4.652 24.75 0.171 1 82.12 193 GLU B N 1
ATOM 4539 C CA . GLU B 1 193 ? 5.039 25.469 -1.043 1 82.12 193 GLU B CA 1
ATOM 4540 C C . GLU B 1 193 ? 4.906 24.562 -2.273 1 82.12 193 GLU B C 1
ATOM 4542 O O . GLU B 1 193 ? 4.934 25.062 -3.406 1 82.12 193 GLU B O 1
ATOM 4547 N N . GLY B 1 194 ? 4.812 23.203 -2.088 1 74.69 194 GLY B N 1
ATOM 4548 C CA . GLY B 1 194 ? 4.719 22.297 -3.215 1 74.69 194 GLY B CA 1
ATOM 4549 C C . GLY B 1 194 ? 3.512 22.562 -4.098 1 74.69 194 GLY B C 1
ATOM 4550 O O . GLY B 1 194 ? 3.434 22.047 -5.219 1 74.69 194 GLY B O 1
ATOM 4551 N N . VAL B 1 195 ? 2.682 23.391 -3.76 1 71.38 195 VAL B N 1
ATOM 4552 C CA . VAL B 1 195 ? 1.456 23.672 -4.504 1 71.38 195 VAL B CA 1
ATOM 4553 C C . VAL B 1 195 ? 1.593 24.984 -5.262 1 71.38 195 VAL B C 1
ATOM 4555 O O . VAL B 1 195 ? 0.654 25.422 -5.926 1 71.38 195 VAL B O 1
ATOM 4558 N N . VAL B 1 196 ? 2.723 25.594 -5.121 1 70.56 196 VAL B N 1
ATOM 4559 C CA . VAL B 1 196 ? 2.973 26.844 -5.836 1 70.56 196 VAL B CA 1
ATOM 4560 C C . VAL B 1 196 ? 3.373 26.547 -7.277 1 70.56 196 VAL B C 1
ATOM 4562 O O . VAL B 1 196 ? 4.324 25.797 -7.523 1 70.56 196 VAL B O 1
ATOM 4565 N N . HIS B 1 197 ? 2.559 26.984 -8.172 1 70.25 197 HIS B N 1
ATOM 4566 C CA . HIS B 1 197 ? 2.795 26.766 -9.594 1 70.25 197 HIS B CA 1
ATOM 4567 C C . HIS B 1 197 ? 3.084 28.078 -10.32 1 70.25 197 HIS B C 1
ATOM 4569 O O . HIS B 1 197 ? 2.807 29.156 -9.789 1 70.25 197 HIS B O 1
ATOM 4575 N N . GLY B 1 198 ? 3.803 28 -11.383 1 71.56 198 GLY B N 1
ATOM 4576 C CA . GLY B 1 198 ? 4.051 29.188 -12.188 1 71.56 198 GLY B CA 1
ATOM 4577 C C . GLY B 1 198 ? 5.273 29.062 -13.078 1 71.56 198 GLY B C 1
ATOM 4578 O O . GLY B 1 198 ? 5.98 28.047 -13.031 1 71.56 198 GLY B O 1
ATOM 4579 N N . ASP B 1 199 ? 5.391 30.031 -13.883 1 76.06 199 ASP B N 1
ATOM 4580 C CA . ASP B 1 199 ? 6.441 30.031 -14.898 1 76.06 199 ASP B CA 1
ATOM 4581 C C . ASP B 1 199 ? 7.82 30.203 -14.258 1 76.06 199 ASP B C 1
ATOM 4583 O O . ASP B 1 199 ? 8.828 29.797 -14.836 1 76.06 199 ASP B O 1
ATOM 4587 N N . ASP B 1 200 ? 7.836 30.828 -13.133 1 84.62 200 ASP B N 1
ATOM 4588 C CA . ASP B 1 200 ? 9.062 31.016 -12.359 1 84.62 200 ASP B CA 1
ATOM 4589 C C . ASP B 1 200 ? 8.922 30.453 -10.953 1 84.62 200 ASP B C 1
ATOM 4591 O O . ASP B 1 200 ? 8.594 31.188 -10.008 1 84.62 200 ASP B O 1
ATOM 4595 N N . PRO B 1 201 ? 9.258 29.234 -10.844 1 82.94 201 PRO B N 1
ATOM 4596 C CA . PRO B 1 201 ? 9.016 28.578 -9.562 1 82.94 201 PRO B CA 1
ATOM 4597 C C . PRO B 1 201 ? 9.82 29.188 -8.414 1 82.94 201 PRO B C 1
ATOM 4599 O O . PRO B 1 201 ? 9.32 29.297 -7.297 1 82.94 201 PRO B O 1
ATOM 4602 N N . ILE B 1 202 ? 10.992 29.641 -8.648 1 86.25 202 ILE B N 1
ATOM 4603 C CA . ILE B 1 202 ? 11.844 30.203 -7.602 1 86.25 202 ILE B CA 1
ATOM 4604 C C . ILE B 1 202 ? 11.219 31.5 -7.066 1 86.25 202 ILE B C 1
ATOM 4606 O O . ILE B 1 202 ? 11.07 31.656 -5.852 1 86.25 202 ILE B O 1
ATOM 4610 N N . ALA B 1 203 ? 10.844 32.344 -7.922 1 88.94 203 ALA B N 1
ATOM 4611 C CA . ALA B 1 203 ? 10.234 33.594 -7.52 1 88.94 203 ALA B CA 1
ATOM 4612 C C . ALA B 1 203 ? 8.914 33.375 -6.781 1 88.94 203 ALA B C 1
ATOM 4614 O O . ALA B 1 203 ? 8.609 34.062 -5.809 1 88.94 203 ALA B O 1
ATOM 4615 N N . GLY B 1 204 ? 8.195 32.469 -7.289 1 89.38 204 GLY B N 1
ATOM 4616 C CA . GLY B 1 204 ? 6.926 32.125 -6.664 1 89.38 204 GLY B CA 1
ATOM 4617 C C . GLY B 1 204 ? 7.074 31.609 -5.25 1 89.38 204 GLY B C 1
ATOM 4618 O O . GLY B 1 204 ? 6.328 32 -4.352 1 89.38 204 GLY B O 1
ATOM 4619 N N . ILE B 1 205 ? 8.016 30.797 -5.09 1 89.88 205 ILE B N 1
ATOM 4620 C CA . ILE B 1 205 ? 8.258 30.188 -3.787 1 89.88 205 ILE B CA 1
ATOM 4621 C C . ILE B 1 205 ? 8.75 31.234 -2.805 1 89.88 205 ILE B C 1
ATOM 4623 O O . ILE B 1 205 ? 8.305 31.281 -1.655 1 89.88 205 ILE B O 1
ATOM 4627 N N . ARG B 1 206 ? 9.633 32.062 -3.203 1 91.5 206 ARG B N 1
ATOM 4628 C CA . ARG B 1 206 ? 10.133 33.156 -2.354 1 91.5 206 ARG B CA 1
ATOM 4629 C C . ARG B 1 206 ? 9 34.094 -1.948 1 91.5 206 ARG B C 1
ATOM 4631 O O . ARG B 1 206 ? 8.898 34.5 -0.786 1 91.5 206 ARG B O 1
ATOM 4638 N N . ALA B 1 207 ? 8.203 34.406 -2.912 1 92.81 207 ALA B N 1
ATOM 4639 C CA . ALA B 1 207 ? 7.074 35.281 -2.631 1 92.81 207 ALA B CA 1
ATOM 4640 C C . ALA B 1 207 ? 6.125 34.656 -1.616 1 92.81 207 ALA B C 1
ATOM 4642 O O . ALA B 1 207 ? 5.609 35.344 -0.729 1 92.81 207 ALA B O 1
ATOM 4643 N N . TYR B 1 208 ? 5.891 33.469 -1.77 1 93.69 208 TYR B N 1
ATOM 4644 C CA . TYR B 1 208 ? 5.035 32.719 -0.847 1 93.69 208 TYR B CA 1
ATOM 4645 C C . TYR B 1 208 ? 5.621 32.719 0.56 1 93.69 208 TYR B C 1
ATOM 4647 O O . TYR B 1 208 ? 4.91 32.969 1.537 1 93.69 208 TYR B O 1
ATOM 4655 N N . ALA B 1 209 ? 6.875 32.469 0.643 1 93.69 209 ALA B N 1
ATOM 4656 C CA . ALA B 1 209 ? 7.559 32.438 1.935 1 93.69 209 ALA B CA 1
ATOM 4657 C C . ALA B 1 209 ? 7.512 33.812 2.592 1 93.69 209 ALA B C 1
ATOM 4659 O O . ALA B 1 209 ? 7.301 33.938 3.803 1 93.69 209 ALA B O 1
ATOM 4660 N N . GLN B 1 210 ? 7.695 34.812 1.826 1 95 210 GLN B N 1
ATOM 4661 C CA . GLN B 1 210 ? 7.629 36.188 2.338 1 95 210 GLN B CA 1
ATOM 4662 C C . GLN B 1 210 ? 6.227 36.531 2.836 1 95 210 GLN B C 1
ATOM 4664 O O . GLN B 1 210 ? 6.07 37.219 3.85 1 95 210 GLN B O 1
ATOM 4669 N N . ARG B 1 211 ? 5.316 36.031 2.09 1 95.94 211 ARG B N 1
ATOM 4670 C CA . ARG B 1 211 ? 3.934 36.219 2.516 1 95.94 211 ARG B CA 1
ATOM 4671 C C . ARG B 1 211 ? 3.682 35.562 3.863 1 95.94 211 ARG B C 1
ATOM 4673 O O . ARG B 1 211 ? 2.984 36.094 4.715 1 95.94 211 ARG B O 1
ATOM 4680 N N . MET B 1 212 ? 4.223 34.406 4.066 1 96.62 212 MET B N 1
ATOM 4681 C CA . MET B 1 212 ? 4.113 33.719 5.352 1 96.62 212 MET B CA 1
ATOM 4682 C C . MET B 1 212 ? 4.723 34.562 6.473 1 96.62 212 MET B C 1
ATOM 4684 O O . MET B 1 212 ? 4.117 34.719 7.531 1 96.62 212 MET B O 1
ATOM 4688 N N . VAL B 1 213 ? 5.863 35.125 6.234 1 96.44 213 VAL B N 1
ATOM 4689 C CA . VAL B 1 213 ? 6.562 35.938 7.227 1 96.44 213 VAL B CA 1
ATOM 4690 C C . VAL B 1 213 ? 5.723 37.156 7.586 1 96.44 213 VAL B C 1
ATOM 4692 O O . VAL B 1 213 ? 5.535 37.469 8.766 1 96.44 213 VAL B O 1
ATOM 4695 N N . THR B 1 214 ? 5.199 37.719 6.59 1 97.31 214 THR B N 1
ATOM 4696 C CA . THR B 1 214 ? 4.375 38.906 6.797 1 97.31 214 THR B CA 1
ATOM 4697 C C . THR B 1 214 ? 3.15 38.562 7.645 1 97.31 214 THR B C 1
ATOM 4699 O O . THR B 1 214 ? 2.785 39.344 8.539 1 97.31 214 THR B O 1
ATOM 4702 N N . ASN B 1 215 ? 2.525 37.5 7.359 1 97.88 215 ASN B N 1
ATOM 4703 C CA . ASN B 1 215 ? 1.357 37.062 8.133 1 97.88 215 ASN B CA 1
ATOM 4704 C C . ASN B 1 215 ? 1.728 36.719 9.57 1 97.88 215 ASN B C 1
ATOM 4706 O O . ASN B 1 215 ? 0.993 37.062 10.5 1 97.88 215 ASN B O 1
ATOM 4710 N N . ALA B 1 216 ? 2.824 36.062 9.758 1 97.38 216 ALA B N 1
ATOM 4711 C CA . ALA B 1 216 ? 3.287 35.75 11.102 1 97.38 216 ALA B CA 1
ATOM 4712 C C . ALA B 1 216 ? 3.492 37 11.93 1 97.38 216 ALA B C 1
ATOM 4714 O O . ALA B 1 216 ? 3.076 37.094 13.086 1 97.38 216 ALA B O 1
ATOM 4715 N N 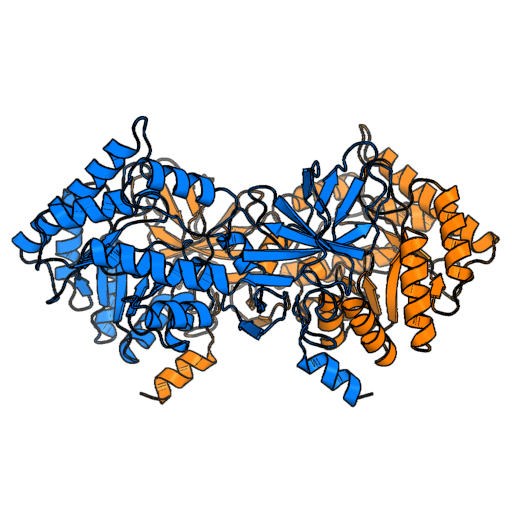. GLU B 1 217 ? 4.07 37.969 11.32 1 96.44 217 GLU B N 1
ATOM 4716 C CA . GLU B 1 217 ? 4.285 39.25 11.984 1 96.44 217 GLU B CA 1
ATOM 4717 C C . GLU B 1 217 ? 2.961 39.906 12.359 1 96.44 217 GLU B C 1
ATOM 4719 O O . GLU B 1 217 ? 2.832 40.5 13.445 1 96.44 217 GLU B O 1
ATOM 4724 N N . ALA B 1 218 ? 2.086 39.875 11.453 1 97.44 218 ALA B N 1
ATOM 4725 C CA . ALA B 1 218 ? 0.777 40.469 11.688 1 97.44 218 ALA B CA 1
ATOM 4726 C C . ALA B 1 218 ? 0.073 39.812 12.867 1 97.44 218 ALA B C 1
ATOM 4728 O O . ALA B 1 218 ? -0.543 40.469 13.695 1 97.44 218 ALA B O 1
ATOM 4729 N N . LEU B 1 219 ? 0.134 38.5 12.914 1 97.81 219 LEU B N 1
ATOM 4730 C CA . LEU B 1 219 ? -0.458 37.75 14.023 1 97.81 219 LEU B CA 1
ATOM 4731 C C . LEU B 1 219 ? 0.139 38.188 15.352 1 97.81 219 LEU B C 1
ATOM 4733 O O . LEU B 1 219 ? -0.586 38.375 16.328 1 97.81 219 LEU B O 1
ATOM 4737 N N . GLU B 1 220 ? 1.41 38.312 15.398 1 96.19 220 GLU B N 1
ATOM 4738 C CA . GLU B 1 220 ? 2.111 38.719 16.609 1 96.19 220 GLU B CA 1
ATOM 4739 C C . GLU B 1 220 ? 1.734 40.156 17 1 96.19 220 GLU B C 1
ATOM 4741 O O . GLU B 1 220 ? 1.467 40.438 18.172 1 96.19 220 GLU B O 1
ATOM 4746 N N . ARG B 1 221 ? 1.747 41 16.031 1 96.12 221 ARG B N 1
ATOM 4747 C CA . ARG B 1 221 ? 1.443 42.406 16.281 1 96.12 221 ARG B CA 1
ATOM 4748 C C . ARG B 1 221 ? 0.053 42.562 16.875 1 96.12 221 ARG B C 1
ATOM 4750 O O . ARG B 1 221 ? -0.157 43.438 17.734 1 96.12 221 ARG B O 1
ATOM 4757 N N . GLU B 1 222 ? -0.815 41.75 16.469 1 97.44 222 GLU B N 1
ATOM 4758 C CA . GLU B 1 222 ? -2.186 41.844 16.953 1 97.44 222 GLU B CA 1
ATOM 4759 C C . GLU B 1 222 ? -2.348 41.094 18.281 1 97.44 222 GLU B C 1
ATOM 4761 O O . GLU B 1 222 ? -3.434 41.094 18.875 1 97.44 222 GLU B O 1
ATOM 4766 N N . GLY B 1 223 ? -1.335 40.438 18.734 1 97.38 223 GLY B N 1
ATOM 4767 C CA . GLY B 1 223 ? -1.362 39.75 20.016 1 97.38 223 GLY B CA 1
ATOM 4768 C C . GLY B 1 223 ? -2.18 38.469 20 1 97.38 223 GLY B C 1
ATOM 4769 O O . GLY B 1 223 ? -2.801 38.125 21 1 97.38 223 GLY B O 1
ATOM 4770 N N . LEU B 1 224 ? -2.195 37.781 18.859 1 98.06 224 LEU B N 1
ATOM 4771 C CA . LEU B 1 224 ? -3.086 36.625 18.703 1 98.06 224 LEU B CA 1
ATOM 4772 C C . LEU B 1 224 ? -2.375 35.312 19.047 1 98.06 224 LEU B C 1
ATOM 4774 O O . LEU B 1 224 ? -3.018 34.281 19.234 1 98.06 224 LEU B O 1
ATOM 4778 N N . ILE B 1 225 ? -1.094 35.375 19.203 1 97.88 225 ILE B N 1
ATOM 4779 C CA . ILE B 1 225 ? -0.311 34.188 19.516 1 97.88 225 ILE B CA 1
ATOM 4780 C C . ILE B 1 225 ? -0.552 33.781 20.969 1 97.88 225 ILE B C 1
ATOM 4782 O O . ILE B 1 225 ? -0.481 34.625 21.875 1 97.88 225 ILE B O 1
ATOM 4786 N N . GLY B 1 226 ? -0.802 32.5 21.172 1 97.56 226 GLY B N 1
ATOM 4787 C CA . GLY B 1 226 ? -1.207 32.031 22.5 1 97.56 226 GLY B CA 1
ATOM 4788 C C . GLY B 1 226 ? -0.129 31.25 23.219 1 97.56 226 GLY B C 1
ATOM 4789 O O . GLY B 1 226 ? -0.377 30.672 24.266 1 97.56 226 GLY B O 1
ATOM 4790 N N . VAL B 1 227 ? 1.092 31.188 22.672 1 97.31 227 VAL B N 1
ATOM 4791 C CA . VAL B 1 227 ? 2.176 30.422 23.266 1 97.31 227 VAL B CA 1
ATOM 4792 C C . VAL B 1 227 ? 3.438 31.266 23.344 1 97.31 227 VAL B C 1
ATOM 4794 O O . VAL B 1 227 ? 3.547 32.281 22.641 1 97.31 227 VAL B O 1
ATOM 4797 N N . ASP B 1 228 ? 4.398 30.797 24.062 1 95.25 228 ASP B N 1
ATOM 4798 C CA . ASP B 1 228 ? 5.633 31.562 24.266 1 95.25 228 ASP B CA 1
ATOM 4799 C C . ASP B 1 228 ? 6.582 31.391 23.078 1 95.25 228 ASP B C 1
ATOM 4801 O O . ASP B 1 228 ? 7.305 32.312 22.719 1 95.25 228 ASP B O 1
ATOM 4805 N N . GLN B 1 229 ? 6.578 30.25 22.484 1 94.88 229 GLN B N 1
ATOM 4806 C CA . GLN B 1 229 ? 7.488 29.953 21.375 1 94.88 229 GLN B CA 1
ATOM 4807 C C . GLN B 1 229 ? 6.719 29.5 20.141 1 94.88 229 GLN B C 1
ATOM 4809 O O . GLN B 1 229 ? 6.73 28.312 19.797 1 94.88 229 GLN B O 1
ATOM 4814 N N . PRO B 1 230 ? 6.137 30.453 19.5 1 97.75 230 PRO B N 1
ATOM 4815 C CA . PRO B 1 230 ? 5.402 30.078 18.281 1 97.75 230 PRO B CA 1
ATOM 4816 C C . PRO B 1 230 ? 6.316 29.625 17.141 1 97.75 230 PRO B C 1
ATOM 4818 O O . PRO B 1 230 ? 7.508 29.953 17.141 1 97.75 230 PRO B O 1
ATOM 4821 N N . ILE B 1 231 ? 5.703 28.891 16.188 1 97.81 231 ILE B N 1
ATOM 4822 C CA . ILE B 1 231 ? 6.523 28.375 15.094 1 97.81 231 ILE B CA 1
ATOM 4823 C C . ILE B 1 231 ? 5.996 28.906 13.758 1 97.81 231 ILE B C 1
ATOM 4825 O O . ILE B 1 231 ? 4.832 29.281 13.656 1 97.81 231 ILE B O 1
ATOM 4829 N N . ILE B 1 232 ? 6.848 29.016 12.766 1 97.19 232 ILE B N 1
ATOM 4830 C CA . ILE B 1 232 ? 6.535 29.156 11.352 1 97.19 232 ILE B CA 1
ATOM 4831 C C . ILE B 1 232 ? 7.105 27.969 10.578 1 97.19 232 ILE B C 1
ATOM 4833 O O . ILE B 1 232 ? 8.289 27.656 10.695 1 97.19 232 ILE B O 1
ATOM 4837 N N . THR B 1 233 ? 6.195 27.266 9.914 1 96.75 233 THR B N 1
ATOM 4838 C CA . THR B 1 233 ? 6.66 25.984 9.383 1 96.75 233 THR B CA 1
ATOM 4839 C C . THR B 1 233 ? 6.195 25.797 7.938 1 96.75 233 THR B C 1
ATOM 4841 O O . THR B 1 233 ? 5.082 26.188 7.582 1 96.75 233 THR B O 1
ATOM 4844 N N . ALA B 1 234 ? 7.086 25.281 7.164 1 92.5 234 ALA B N 1
ATOM 4845 C CA . ALA B 1 234 ? 6.848 24.906 5.773 1 92.5 234 ALA B CA 1
ATOM 4846 C C . ALA B 1 234 ? 7.891 23.906 5.293 1 92.5 234 ALA B C 1
ATOM 4848 O O . ALA B 1 234 ? 8.539 23.234 6.102 1 92.5 234 ALA B O 1
ATOM 4849 N N . SER B 1 235 ? 7.934 23.781 4.023 1 72.31 235 SER B N 1
ATOM 4850 C CA . SER B 1 235 ? 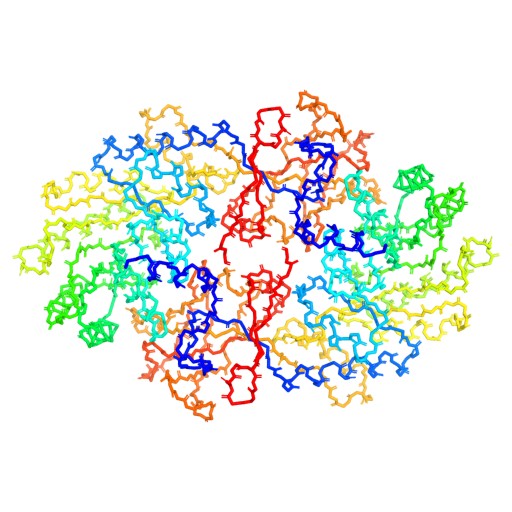9.016 23.125 3.293 1 72.31 235 SER B CA 1
ATOM 4851 C C . SER B 1 235 ? 8.711 21.641 3.078 1 72.31 235 SER B C 1
ATOM 4853 O O . SER B 1 235 ? 8.648 20.859 4.039 1 72.31 235 SER B O 1
ATOM 4855 N N . GLY B 1 236 ? 8.578 21.344 1.808 1 73.31 236 GLY B N 1
ATOM 4856 C CA . GLY B 1 236 ? 8.68 19.969 1.324 1 73.31 236 GLY B CA 1
ATOM 4857 C C . GLY B 1 236 ? 10.094 19.578 0.928 1 73.31 236 GLY B C 1
ATOM 4858 O O . GLY B 1 236 ? 11.062 20.156 1.43 1 73.31 236 GLY B O 1
ATOM 4859 N N . SER B 1 237 ? 10.219 18.641 0.164 1 71.94 237 SER B N 1
ATOM 4860 C CA . SER B 1 237 ? 11.531 18.078 -0.128 1 71.94 237 SER B CA 1
ATOM 4861 C C . SER B 1 237 ? 12.18 18.75 -1.328 1 71.94 237 SER B C 1
ATOM 4863 O O . SER B 1 237 ? 13.344 18.5 -1.639 1 71.94 237 SER B O 1
ATOM 4865 N N . ALA B 1 238 ? 11.555 19.781 -1.91 1 70.75 238 ALA B N 1
ATOM 4866 C CA . ALA B 1 238 ? 12.086 20.281 -3.174 1 70.75 238 ALA B CA 1
ATOM 4867 C C . ALA B 1 238 ? 12.633 21.703 -3.012 1 70.75 238 ALA B C 1
ATOM 4869 O O . ALA B 1 238 ? 13.523 22.109 -3.758 1 70.75 238 ALA B O 1
ATOM 4870 N N . TRP B 1 239 ? 12.141 22.438 -1.963 1 75.81 239 TRP B N 1
ATOM 4871 C CA . TRP B 1 239 ? 12.469 23.859 -1.907 1 75.81 239 TRP B CA 1
ATOM 4872 C C . TRP B 1 239 ? 12.883 24.266 -0.496 1 75.81 239 TRP B C 1
ATOM 4874 O O . TRP B 1 239 ? 12.68 25.422 -0.09 1 75.81 239 TRP B O 1
ATOM 4884 N N . TYR B 1 240 ? 13.375 23.344 0.252 1 79.75 240 TYR B N 1
ATOM 4885 C CA . TYR B 1 240 ? 13.648 23.625 1.657 1 79.75 240 TYR B CA 1
ATOM 4886 C C . TYR B 1 240 ? 14.734 24.688 1.8 1 79.75 240 TYR B C 1
ATOM 4888 O O . TYR B 1 240 ? 14.758 25.422 2.787 1 79.75 240 TYR B O 1
ATOM 4896 N N . ASP B 1 241 ? 15.617 24.812 0.83 1 80.75 241 ASP B N 1
ATOM 4897 C CA . ASP B 1 241 ? 16.688 25.812 0.896 1 80.75 241 ASP B CA 1
ATOM 4898 C C . ASP B 1 241 ? 16.125 27.234 0.81 1 80.75 241 ASP B C 1
ATOM 4900 O O . ASP B 1 241 ? 16.469 28.094 1.615 1 80.75 241 ASP B O 1
ATOM 4904 N N . LEU B 1 242 ? 15.156 27.422 -0.051 1 82.19 242 LEU B N 1
ATOM 4905 C CA . LEU B 1 242 ? 14.57 28.75 -0.243 1 82.19 242 LEU B CA 1
ATOM 4906 C C . LEU B 1 242 ? 13.719 29.141 0.959 1 82.19 242 LEU B C 1
ATOM 4908 O O . LEU B 1 242 ? 13.789 30.281 1.431 1 82.19 242 LEU B O 1
ATOM 4912 N N . ILE B 1 243 ? 12.969 28.203 1.435 1 85.25 243 ILE B N 1
ATOM 4913 C CA . ILE B 1 243 ? 12.117 28.453 2.594 1 85.25 243 ILE B CA 1
ATOM 4914 C C . ILE B 1 243 ? 12.977 28.781 3.811 1 85.25 243 ILE B C 1
ATOM 4916 O O . ILE B 1 243 ? 12.703 29.734 4.531 1 85.25 243 ILE B O 1
ATOM 4920 N N . ALA B 1 244 ? 14.008 28.047 3.994 1 84.81 244 ALA B N 1
ATOM 4921 C CA . ALA B 1 244 ? 14.906 28.25 5.129 1 84.81 244 ALA B CA 1
ATOM 4922 C C . ALA B 1 244 ? 15.531 29.641 5.082 1 84.81 244 ALA B C 1
ATOM 4924 O O . ALA B 1 244 ? 15.625 30.328 6.105 1 84.81 244 ALA B O 1
ATOM 4925 N N . GLU B 1 245 ? 15.914 30.016 3.934 1 87 245 GLU B N 1
ATOM 4926 C CA . GLU B 1 245 ? 16.547 31.312 3.762 1 87 245 GLU B CA 1
ATOM 4927 C C . GLU B 1 245 ? 15.562 32.438 4.078 1 87 245 GLU B C 1
ATOM 4929 O O . GLU B 1 245 ? 15.906 33.375 4.805 1 87 245 GLU B O 1
ATOM 4934 N N . GLU B 1 246 ? 14.391 32.312 3.566 1 88.5 246 GLU B N 1
ATOM 4935 C CA . GLU B 1 246 ? 13.391 33.375 3.77 1 88.5 246 GLU B CA 1
ATOM 4936 C C . GLU B 1 246 ? 12.977 33.469 5.238 1 88.5 246 GLU B C 1
ATOM 4938 O O . GLU B 1 246 ? 12.742 34.562 5.754 1 88.5 246 GLU B O 1
ATOM 4943 N N . PHE B 1 247 ? 12.828 32.344 5.855 1 87.75 247 PHE B N 1
ATOM 4944 C CA . PHE B 1 247 ? 12.477 32.344 7.27 1 87.75 247 PHE B CA 1
ATOM 4945 C C . PHE B 1 247 ? 13.602 32.938 8.109 1 87.75 247 PHE B C 1
ATOM 4947 O O . PHE B 1 247 ? 13.352 33.719 9.039 1 87.75 247 PHE B O 1
ATOM 4954 N N . ARG B 1 248 ? 14.812 32.594 7.758 1 84.44 248 ARG B N 1
ATOM 4955 C CA . ARG B 1 248 ? 15.984 33.062 8.477 1 84.44 248 ARG B CA 1
ATOM 4956 C C . ARG B 1 248 ? 16.125 34.594 8.32 1 84.44 248 ARG B C 1
ATOM 4958 O O . ARG B 1 248 ? 16.375 35.281 9.297 1 84.44 248 ARG B O 1
ATOM 4965 N N . ASP B 1 249 ? 15.891 35.062 7.141 1 87 249 ASP B N 1
ATOM 4966 C CA . ASP B 1 249 ? 16.156 36.438 6.809 1 87 249 ASP B CA 1
ATOM 4967 C C . ASP B 1 249 ? 14.906 37.312 6.988 1 87 249 ASP B C 1
ATOM 4969 O O . ASP B 1 249 ? 14.961 38.531 6.82 1 87 249 ASP B O 1
ATOM 4973 N N . GLY B 1 250 ? 13.828 36.688 7.34 1 86.75 250 GLY B N 1
ATOM 4974 C CA . GLY B 1 250 ? 12.539 37.375 7.352 1 86.75 250 GLY B CA 1
ATOM 4975 C C . GLY B 1 250 ? 12.328 38.219 8.578 1 86.75 250 GLY B C 1
ATOM 4976 O O . GLY B 1 250 ? 11.289 38.875 8.711 1 86.75 250 GLY B O 1
ATOM 4977 N N . GLY B 1 251 ? 13.258 38.188 9.469 1 84.81 251 GLY B N 1
ATOM 4978 C CA . GLY B 1 251 ? 13.195 39.094 10.609 1 84.81 251 GLY B CA 1
ATOM 4979 C C . GLY B 1 251 ? 12.367 38.531 11.758 1 84.81 251 GLY B C 1
ATOM 4980 O O . GLY B 1 251 ? 11.828 39.312 12.562 1 84.81 251 GLY B O 1
ATOM 4981 N N . LEU B 1 252 ? 12.203 37.25 11.742 1 86.75 252 LEU B N 1
ATOM 4982 C CA . LEU B 1 252 ? 11.383 36.656 12.781 1 86.75 252 LEU B CA 1
ATOM 4983 C C . LEU B 1 252 ? 12.25 36.062 13.891 1 86.75 252 LEU B C 1
ATOM 4985 O O . LEU B 1 252 ? 11.75 35.344 14.766 1 86.75 252 LEU B O 1
ATOM 4989 N N . GLU B 1 253 ? 13.445 36.5 13.898 1 82.88 253 GLU B N 1
ATOM 4990 C CA . GLU B 1 253 ? 14.398 35.906 14.852 1 82.88 253 GLU B CA 1
ATOM 4991 C C . GLU B 1 253 ? 13.922 36.125 16.297 1 82.88 253 GLU B C 1
ATOM 4993 O O . GLU B 1 253 ? 13.469 37.188 16.656 1 82.88 253 GLU B O 1
ATOM 4998 N N . ASP B 1 254 ? 13.891 35.062 17.047 1 85.5 254 ASP B N 1
ATOM 4999 C CA . ASP B 1 254 ? 13.562 35.031 18.469 1 85.5 254 ASP B CA 1
ATOM 5000 C C . ASP B 1 254 ? 12.07 35.219 18.688 1 85.5 254 ASP B C 1
ATOM 5002 O O . ASP B 1 254 ? 11.609 35.312 19.828 1 85.5 254 ASP B O 1
ATOM 5006 N N . ARG B 1 255 ? 11.375 35.344 17.625 1 92.12 255 ARG B N 1
ATOM 5007 C CA . ARG B 1 255 ? 9.93 35.531 17.75 1 92.12 255 ARG B CA 1
ATOM 5008 C C . ARG B 1 255 ? 9.172 34.281 17.297 1 92.12 255 ARG B C 1
ATOM 5010 O O . ARG B 1 255 ? 8.203 33.875 17.938 1 92.12 255 ARG B O 1
ATOM 5017 N N . PHE B 1 256 ? 9.586 33.781 16.188 1 95.81 256 PHE B N 1
ATOM 5018 C CA . PHE B 1 256 ? 9.07 32.531 15.68 1 95.81 256 PHE B CA 1
ATOM 5019 C C . PHE B 1 256 ? 10.203 31.547 15.406 1 95.81 256 PHE B C 1
ATOM 5021 O O . PHE B 1 256 ? 11.25 31.938 14.891 1 95.81 256 PHE B O 1
ATOM 5028 N N . ALA B 1 257 ? 10.039 30.391 15.781 1 95.75 257 ALA B N 1
ATOM 5029 C CA . ALA B 1 257 ? 11 29.359 15.414 1 95.75 257 ALA B CA 1
ATOM 5030 C C . ALA B 1 257 ? 10.672 28.75 14.055 1 95.75 257 ALA B C 1
ATOM 5032 O O . ALA B 1 257 ? 9.562 28.25 13.852 1 95.75 257 ALA B O 1
ATOM 5033 N N . PRO B 1 258 ? 11.594 28.812 13.102 1 95.81 258 PRO B N 1
ATOM 5034 C CA . PRO B 1 258 ? 11.383 28.109 11.828 1 95.81 258 PRO B CA 1
ATOM 5035 C C . PRO B 1 258 ? 11.477 26.594 11.961 1 95.81 258 PRO B C 1
ATOM 5037 O O . PRO B 1 258 ? 12.383 26.094 12.625 1 95.81 258 PRO B O 1
ATOM 5040 N N . VAL B 1 259 ? 10.539 25.906 11.414 1 96.5 259 VAL B N 1
ATOM 5041 C CA . VAL B 1 259 ? 10.539 24.453 11.406 1 96.5 259 VAL B CA 1
ATOM 5042 C C . VAL B 1 259 ? 10.414 23.938 9.969 1 96.5 259 VAL B C 1
ATOM 5044 O O . VAL B 1 259 ? 9.438 24.25 9.273 1 96.5 259 VAL B O 1
ATOM 5047 N N . LEU B 1 260 ? 11.391 23.156 9.484 1 95.06 260 LEU B N 1
ATOM 5048 C CA . LEU B 1 260 ? 11.383 22.547 8.148 1 95.06 260 LEU B CA 1
ATOM 5049 C C . LEU B 1 260 ? 10.883 21.109 8.203 1 95.06 260 LEU B C 1
ATOM 5051 O O . LEU B 1 260 ? 11.219 20.375 9.125 1 95.06 260 LEU B O 1
ATOM 5055 N N . ARG B 1 261 ? 10.117 20.734 7.152 1 95.75 261 ARG B N 1
ATOM 5056 C CA . ARG B 1 261 ? 9.469 19.438 7.266 1 95.75 261 ARG B CA 1
ATOM 5057 C C . ARG B 1 261 ? 9.758 18.562 6.051 1 95.75 261 ARG B C 1
ATOM 5059 O O . ARG B 1 261 ? 8.852 17.938 5.496 1 95.75 261 ARG B O 1
ATOM 5066 N N . PRO B 1 262 ? 10.992 18.453 5.578 1 89.5 262 PRO B N 1
ATOM 5067 C CA . PRO B 1 262 ? 11.266 17.531 4.48 1 89.5 262 PRO B CA 1
ATOM 5068 C C . PRO B 1 262 ? 11.047 16.062 4.871 1 89.5 262 PRO B C 1
ATOM 5070 O O . PRO B 1 262 ? 11.469 15.648 5.953 1 89.5 262 PRO B O 1
ATOM 5073 N N . GLY B 1 263 ? 10.43 15.281 3.988 1 84.62 263 GLY B N 1
ATOM 5074 C CA . GLY B 1 263 ? 10.078 13.922 4.363 1 84.62 263 GLY B CA 1
ATOM 5075 C C . GLY B 1 263 ? 10.961 12.875 3.713 1 84.62 263 GLY B C 1
ATOM 5076 O O . GLY B 1 263 ? 11.297 11.867 4.332 1 84.62 263 GLY B O 1
ATOM 5077 N N . CYS B 1 264 ? 11.344 13.016 2.531 1 85.06 264 CYS B N 1
ATOM 5078 C CA . CYS B 1 264 ? 11.953 11.953 1.742 1 85.06 264 CYS B CA 1
ATOM 5079 C C . CYS B 1 264 ? 13.469 11.969 1.894 1 85.06 264 CYS B C 1
ATOM 5081 O O . CYS B 1 264 ? 14.156 11.086 1.382 1 85.06 264 CYS B O 1
ATOM 5083 N N . TYR B 1 265 ? 14.016 12.836 2.688 1 87.56 265 TYR B N 1
ATOM 5084 C CA . TYR B 1 265 ? 15.469 13.008 2.73 1 87.56 265 TYR B CA 1
ATOM 5085 C C . TYR B 1 265 ? 16.156 11.773 3.297 1 87.56 265 TYR B C 1
ATOM 5087 O O . TYR B 1 265 ? 17.281 11.469 2.939 1 87.56 265 TYR B O 1
ATOM 5095 N N . VAL B 1 266 ? 15.445 11.07 4.152 1 90.44 266 VAL B N 1
ATOM 5096 C CA . VAL B 1 266 ? 16.094 10.016 4.93 1 90.44 266 VAL B CA 1
ATOM 5097 C C . VAL B 1 266 ? 16.484 8.859 4.012 1 90.44 266 VAL B C 1
ATOM 5099 O O . VAL B 1 266 ? 17.531 8.25 4.191 1 90.44 266 VAL B O 1
ATOM 5102 N N . VAL B 1 267 ? 15.641 8.648 3 1 89.5 267 VAL B N 1
ATOM 5103 C CA . VAL B 1 267 ? 15.977 7.535 2.121 1 89.5 267 VAL B CA 1
ATOM 5104 C C . VAL B 1 267 ? 16.234 8.047 0.707 1 89.5 267 VAL B C 1
ATOM 5106 O O . VAL B 1 267 ? 16.828 7.348 -0.117 1 89.5 267 VAL B O 1
ATOM 5109 N N . HIS B 1 268 ? 15.852 9.219 0.44 1 78.19 268 HIS B N 1
ATOM 5110 C CA . HIS B 1 268 ? 16.016 9.766 -0.901 1 78.19 268 HIS B CA 1
ATOM 5111 C C . HIS B 1 268 ? 15.578 8.758 -1.963 1 78.19 268 HIS B C 1
ATOM 5113 O O . HIS B 1 268 ? 14.938 7.754 -1.646 1 78.19 268 HIS B O 1
ATOM 5119 N N . ASP B 1 269 ? 15.57 9.195 -3.199 1 69.75 269 ASP B N 1
ATOM 5120 C CA . ASP B 1 269 ? 15.172 8.195 -4.188 1 69.75 269 ASP B CA 1
ATOM 5121 C C . ASP B 1 269 ? 16 8.328 -5.461 1 69.75 269 ASP B C 1
ATOM 5123 O O . ASP B 1 269 ? 16.875 9.195 -5.559 1 69.75 269 ASP B O 1
ATOM 5127 N N . HIS B 1 270 ? 15.852 7.414 -6.23 1 70.31 270 HIS B N 1
ATOM 5128 C CA . HIS B 1 270 ? 16.641 7.281 -7.449 1 70.31 270 HIS B CA 1
ATOM 5129 C C . HIS B 1 270 ? 15.969 7.988 -8.617 1 70.31 270 HIS B C 1
ATOM 5131 O O . HIS B 1 270 ? 16.438 7.883 -9.758 1 70.31 270 HIS B O 1
ATOM 5137 N N . GLY B 1 271 ? 14.852 8.711 -8.391 1 66.81 271 GLY B N 1
ATOM 5138 C CA . GLY B 1 271 ? 14.102 9.352 -9.461 1 66.81 271 GLY B CA 1
ATOM 5139 C C . GLY B 1 271 ? 13.773 10.805 -9.18 1 66.81 271 GLY B C 1
ATOM 5140 O O . GLY B 1 271 ? 14.633 11.68 -9.336 1 66.81 271 GLY B O 1
ATOM 5141 N N . ILE B 1 272 ? 12.57 11.062 -8.742 1 58.84 272 ILE B N 1
ATOM 5142 C CA . ILE B 1 272 ? 11.984 12.398 -8.609 1 58.84 272 ILE B CA 1
ATOM 5143 C C . ILE B 1 272 ? 12.828 13.234 -7.648 1 58.84 272 ILE B C 1
ATOM 5145 O O . ILE B 1 272 ? 13.133 14.391 -7.938 1 58.84 272 ILE B O 1
ATOM 5149 N N . TYR B 1 273 ? 13.273 12.602 -6.719 1 65.88 273 TYR B N 1
ATOM 5150 C CA . TYR B 1 273 ? 13.945 13.406 -5.707 1 65.88 273 TYR B CA 1
ATOM 5151 C C . TYR B 1 273 ? 15.414 13.602 -6.059 1 65.88 273 TYR B C 1
ATOM 5153 O O . TYR B 1 273 ? 16.062 14.523 -5.551 1 65.88 273 TYR B O 1
ATOM 5161 N N . ARG B 1 274 ? 15.852 12.688 -6.902 1 64.81 274 ARG B N 1
ATOM 5162 C CA . ARG B 1 274 ? 17.172 12.961 -7.465 1 64.81 274 ARG B CA 1
ATOM 5163 C C . ARG B 1 274 ? 17.156 14.242 -8.289 1 64.81 274 ARG B C 1
ATOM 5165 O O . ARG B 1 274 ? 18.047 15.078 -8.156 1 64.81 274 ARG B O 1
ATOM 5172 N N . GLU B 1 275 ? 16.047 14.422 -9 1 65.5 275 GLU B N 1
ATOM 5173 C CA . GLU B 1 275 ? 15.914 15.633 -9.797 1 65.5 275 GLU B CA 1
ATOM 5174 C C . GLU B 1 275 ? 15.75 16.859 -8.914 1 65.5 275 GLU B C 1
ATOM 5176 O O . GLU B 1 275 ? 16.359 17.906 -9.164 1 65.5 275 GLU B O 1
ATOM 5181 N N . ALA B 1 276 ? 14.992 16.672 -7.875 1 65.38 276 ALA B N 1
ATOM 5182 C CA . ALA B 1 276 ? 14.789 17.766 -6.93 1 65.38 276 ALA B CA 1
ATOM 5183 C C . ALA B 1 276 ? 16.094 18.156 -6.246 1 65.38 276 ALA B C 1
ATOM 5185 O O . ALA B 1 276 ? 16.391 19.344 -6.074 1 65.38 276 ALA B O 1
ATOM 5186 N N . GLN B 1 277 ? 16.812 17.172 -5.914 1 67.75 277 GLN B N 1
ATOM 5187 C CA . GLN B 1 277 ? 18.094 17.406 -5.238 1 67.75 277 GLN B CA 1
ATOM 5188 C C . GLN B 1 277 ? 19.078 18.109 -6.164 1 67.75 277 GLN B C 1
ATOM 5190 O O . GLN B 1 277 ? 19.844 18.969 -5.723 1 67.75 277 GLN B O 1
ATOM 5195 N N . GLN B 1 278 ? 19.016 17.766 -7.434 1 64.94 278 GLN B N 1
ATOM 5196 C CA . GLN B 1 278 ? 19.875 18.453 -8.391 1 64.94 278 GLN B CA 1
ATOM 5197 C C . GLN B 1 278 ? 19.516 19.938 -8.484 1 64.94 278 GLN B C 1
ATOM 5199 O O . GLN B 1 278 ? 20.406 20.781 -8.625 1 64.94 278 GLN B O 1
ATOM 5204 N N . GLY B 1 279 ? 18.25 20.188 -8.391 1 66 279 GLY B N 1
ATOM 5205 C CA . GLY B 1 279 ? 17.812 21.578 -8.352 1 66 279 GLY B CA 1
ATOM 5206 C C . GLY B 1 279 ? 18.344 22.344 -7.152 1 66 279 GLY B C 1
ATOM 5207 O O . GLY B 1 279 ? 18.828 23.469 -7.285 1 66 279 GLY B O 1
ATOM 5208 N N . VAL B 1 280 ? 18.375 21.75 -6.039 1 67.75 280 VAL B N 1
ATOM 5209 C CA . VAL B 1 280 ? 18.875 22.359 -4.809 1 67.75 280 VAL B CA 1
ATOM 5210 C C . VAL B 1 280 ? 20.375 22.594 -4.922 1 67.75 280 VAL B C 1
ATOM 5212 O O . VAL B 1 280 ? 20.859 23.688 -4.617 1 67.75 280 VAL B O 1
ATOM 5215 N N . LEU B 1 281 ? 21.094 21.609 -5.398 1 68.88 281 LEU B N 1
ATOM 5216 C CA . LEU B 1 281 ? 22.547 21.703 -5.488 1 68.88 281 LEU B CA 1
ATOM 5217 C C . LEU B 1 281 ? 22.953 22.781 -6.488 1 68.88 281 LEU B C 1
ATOM 5219 O O . LEU B 1 281 ? 23.984 23.438 -6.312 1 68.88 281 LEU B O 1
ATOM 5223 N N . SER B 1 282 ? 22.125 22.922 -7.496 1 68.38 282 SER B N 1
ATOM 5224 C CA . SER B 1 282 ? 22.422 23.953 -8.492 1 68.38 282 SER B CA 1
ATOM 5225 C C . SER B 1 282 ? 22.25 25.344 -7.91 1 68.38 282 SER B C 1
ATOM 5227 O O . SER B 1 282 ? 22.953 26.281 -8.312 1 68.38 282 SER B O 1
ATOM 5229 N N . ARG B 1 283 ? 21.453 25.5 -6.938 1 71.25 283 ARG B N 1
ATOM 5230 C CA . ARG B 1 283 ? 21.188 26.812 -6.328 1 71.25 283 ARG B CA 1
ATOM 5231 C C . ARG B 1 283 ? 22.125 27.062 -5.152 1 71.25 283 ARG B C 1
ATOM 5233 O O . ARG B 1 283 ? 22.297 28.203 -4.73 1 71.25 283 ARG B O 1
ATOM 5240 N N . ARG B 1 284 ? 22.75 25.891 -4.715 1 71 284 ARG B N 1
ATOM 5241 C CA . ARG B 1 284 ? 23.547 26 -3.492 1 71 284 ARG B CA 1
ATOM 5242 C C . ARG B 1 284 ? 24.969 25.5 -3.717 1 71 284 ARG B C 1
ATOM 5244 O O . ARG B 1 284 ? 25.297 24.375 -3.334 1 71 284 ARG B O 1
ATOM 5251 N N . PRO B 1 285 ? 25.828 26.234 -4.145 1 69.62 285 PRO B N 1
ATOM 5252 C CA . PRO B 1 285 ? 27.203 25.828 -4.418 1 69.62 285 PRO B CA 1
ATOM 5253 C C . PRO B 1 285 ? 27.969 25.453 -3.152 1 69.62 285 PRO B C 1
ATOM 5255 O O . PRO B 1 285 ? 29 24.781 -3.229 1 69.62 285 PRO B O 1
ATOM 5258 N N . ASP B 1 286 ? 27.406 25.875 -1.982 1 70.81 286 ASP B N 1
ATOM 5259 C CA . ASP B 1 286 ? 28.078 25.594 -0.712 1 70.81 286 ASP B CA 1
ATOM 5260 C C . ASP B 1 286 ? 27.844 24.141 -0.288 1 70.81 286 ASP B C 1
ATOM 5262 O O . ASP B 1 286 ? 28.547 23.625 0.585 1 70.81 286 ASP B O 1
ATOM 5266 N N . LEU B 1 287 ? 26.875 23.641 -0.933 1 71.56 287 LEU B N 1
ATOM 5267 C CA . LEU B 1 287 ? 26.594 22.234 -0.634 1 71.56 287 LEU B CA 1
ATOM 5268 C C . LEU B 1 287 ? 27.406 21.312 -1.545 1 71.56 287 LEU B C 1
ATOM 5270 O O . LEU B 1 287 ? 27.234 21.344 -2.766 1 71.56 287 LEU B O 1
ATOM 5274 N N . HIS B 1 288 ? 28.375 20.609 -1.045 1 70.31 288 HIS B N 1
ATOM 5275 C CA . HIS B 1 288 ? 29.328 19.812 -1.811 1 70.31 288 HIS B CA 1
ATOM 5276 C C . HIS B 1 288 ? 28.734 18.469 -2.205 1 70.31 288 HIS B C 1
ATOM 5278 O O . HIS B 1 288 ? 29.125 17.891 -3.221 1 70.31 288 HIS B O 1
ATOM 5284 N N . GLU B 1 289 ? 27.969 17.938 -1.291 1 81.81 289 GLU B N 1
ATOM 5285 C CA . GLU B 1 289 ? 27.359 16.656 -1.604 1 81.81 289 GLU B CA 1
ATOM 5286 C C . GLU B 1 289 ? 25.875 16.656 -1.257 1 81.81 289 GLU B C 1
ATOM 5288 O O . GLU B 1 289 ? 25.422 17.422 -0.4 1 81.81 289 GLU B O 1
ATOM 5293 N N . GLY B 1 290 ? 25.125 15.938 -2.02 1 85.75 290 GLY B N 1
ATOM 5294 C CA . GLY B 1 290 ? 23.703 15.852 -1.76 1 85.75 290 GLY B CA 1
ATOM 5295 C C . GLY B 1 290 ? 23.297 14.594 -1.011 1 85.75 290 GLY B C 1
ATOM 5296 O O . GLY B 1 290 ? 24.141 13.93 -0.407 1 85.75 290 GLY B O 1
ATOM 5297 N N . LEU B 1 291 ? 22.047 14.391 -0.915 1 89.88 291 LEU B N 1
ATOM 5298 C CA . LEU B 1 291 ? 21.484 13.203 -0.285 1 89.88 291 LEU B CA 1
ATOM 5299 C C . LEU B 1 291 ? 21.781 11.953 -1.115 1 89.88 291 LEU B C 1
ATOM 5301 O O . LEU B 1 291 ? 22.047 12.055 -2.316 1 89.88 291 LEU B O 1
ATOM 5305 N N . ARG B 1 292 ? 21.828 10.867 -0.469 1 92 292 ARG B N 1
ATOM 5306 C CA . ARG B 1 292 ? 22.125 9.602 -1.129 1 92 292 ARG B CA 1
ATOM 5307 C C . ARG B 1 292 ? 20.938 8.656 -1.079 1 92 292 ARG B C 1
ATOM 5309 O O . ARG B 1 292 ? 20.281 8.523 -0.038 1 92 292 ARG B O 1
ATOM 5316 N N . PRO B 1 293 ? 20.656 8.008 -2.256 1 92.62 293 PRO B N 1
ATOM 5317 C CA . PRO B 1 293 ? 19.562 7.031 -2.232 1 92.62 293 PRO B CA 1
ATOM 5318 C C . PRO B 1 293 ? 19.859 5.84 -1.326 1 92.62 293 PRO B C 1
ATOM 5320 O O . PRO B 1 293 ? 20.938 5.246 -1.414 1 92.62 293 PRO B O 1
ATOM 5323 N N . ALA B 1 294 ? 18.875 5.527 -0.468 1 95.38 294 ALA B N 1
ATOM 5324 C CA . ALA B 1 294 ? 19.125 4.496 0.534 1 95.38 294 ALA B CA 1
ATOM 5325 C C . ALA B 1 294 ? 18.109 3.357 0.419 1 95.38 294 ALA B C 1
ATOM 5327 O O . ALA B 1 294 ? 18.297 2.289 1.006 1 95.38 294 ALA B O 1
ATOM 5328 N N . LEU B 1 295 ? 17.031 3.508 -0.265 1 95.81 295 LEU B N 1
ATOM 5329 C CA . LEU B 1 295 ? 15.961 2.516 -0.357 1 95.81 295 LEU B CA 1
ATOM 5330 C C . LEU B 1 295 ? 16.078 1.713 -1.648 1 95.81 295 LEU B C 1
ATOM 5332 O O . LEU B 1 295 ? 16.094 2.285 -2.74 1 95.81 295 LEU B O 1
ATOM 5336 N N . GLU B 1 296 ? 16.156 0.416 -1.541 1 96.38 296 GLU B N 1
ATOM 5337 C CA . GLU B 1 296 ? 16.141 -0.501 -2.678 1 96.38 296 GLU B CA 1
ATOM 5338 C C . GLU B 1 296 ? 15.227 -1.694 -2.42 1 96.38 296 GLU B C 1
ATOM 5340 O O . GLU B 1 296 ? 14.953 -2.033 -1.267 1 96.38 296 GLU B O 1
ATOM 5345 N N . VAL B 1 297 ? 14.727 -2.256 -3.473 1 97.69 297 VAL B N 1
ATOM 5346 C CA . VAL B 1 297 ? 13.961 -3.494 -3.391 1 97.69 297 VAL B CA 1
ATOM 5347 C C . VAL B 1 297 ? 14.648 -4.582 -4.215 1 97.69 297 VAL B C 1
ATOM 5349 O O . VAL B 1 297 ? 14.969 -4.371 -5.387 1 97.69 297 VAL B O 1
ATOM 5352 N N . PHE B 1 298 ? 14.883 -5.68 -3.557 1 98.69 298 PHE B N 1
ATOM 5353 C CA . PHE B 1 298 ? 15.531 -6.809 -4.211 1 98.69 298 PHE B CA 1
ATOM 5354 C C . PHE B 1 298 ? 14.5 -7.844 -4.648 1 98.69 298 PHE B C 1
ATOM 5356 O O . PHE B 1 298 ? 13.562 -8.141 -3.908 1 98.69 298 PHE B O 1
ATOM 5363 N N . ALA B 1 299 ? 14.695 -8.391 -5.844 1 98.69 299 ALA B N 1
ATOM 5364 C CA . ALA B 1 299 ? 13.805 -9.406 -6.398 1 98.69 299 ALA B CA 1
ATOM 5365 C C . ALA B 1 299 ? 14.555 -10.312 -7.379 1 98.69 299 ALA B C 1
ATOM 5367 O O . ALA B 1 299 ? 15.734 -10.086 -7.664 1 98.69 299 ALA B O 1
ATOM 5368 N N . GLN B 1 300 ? 13.867 -11.305 -7.895 1 98.81 300 GLN B N 1
ATOM 5369 C CA . GLN B 1 300 ? 14.57 -12.289 -8.711 1 98.81 300 GLN B CA 1
ATOM 5370 C C . GLN B 1 300 ? 13.945 -12.391 -10.102 1 98.81 300 GLN B C 1
ATOM 5372 O O . GLN B 1 300 ? 12.742 -12.195 -10.266 1 98.81 300 GLN B O 1
ATOM 5377 N N . VAL B 1 301 ? 14.797 -12.734 -11.047 1 98.75 301 VAL B N 1
ATOM 5378 C CA . VAL B 1 301 ? 14.312 -13.141 -12.367 1 98.75 301 VAL B CA 1
ATOM 5379 C C . VAL B 1 301 ? 13.555 -14.461 -12.25 1 98.75 301 VAL B C 1
ATOM 5381 O O . VAL B 1 301 ? 14.141 -15.492 -11.922 1 98.75 301 VAL B O 1
ATOM 5384 N N . GLN B 1 302 ? 12.297 -14.422 -12.57 1 98.62 302 GLN B N 1
ATOM 5385 C CA . GLN B 1 302 ? 11.516 -15.633 -12.359 1 98.62 302 GLN B CA 1
ATOM 5386 C C . GLN B 1 302 ? 11.258 -16.359 -13.68 1 98.62 302 GLN B C 1
ATOM 5388 O O . GLN B 1 302 ? 10.922 -17.547 -13.695 1 98.62 302 GLN B O 1
ATOM 5393 N N . SER B 1 303 ? 11.352 -15.664 -14.789 1 98.62 303 SER B N 1
ATOM 5394 C CA . SER B 1 303 ? 11.062 -16.281 -16.078 1 98.62 303 SER B CA 1
ATOM 5395 C C . SER B 1 303 ? 11.812 -15.57 -17.203 1 98.62 303 SER B C 1
ATOM 5397 O O . SER B 1 303 ? 11.992 -14.352 -17.172 1 98.62 303 SER B O 1
ATOM 5399 N N . LEU B 1 304 ? 12.32 -16.312 -18.109 1 97.75 304 LEU B N 1
ATOM 5400 C CA . LEU B 1 304 ? 12.859 -15.867 -19.406 1 97.75 304 LEU B CA 1
ATOM 5401 C C . LEU B 1 304 ? 12.086 -16.5 -20.547 1 97.75 304 LEU B C 1
ATOM 5403 O O . LEU B 1 304 ? 12.625 -17.344 -21.281 1 97.75 304 LEU B O 1
ATOM 5407 N N . PRO B 1 305 ? 10.828 -16.062 -20.766 1 96.25 305 PRO B N 1
ATOM 5408 C CA . PRO B 1 305 ? 9.891 -16.812 -21.609 1 96.25 305 PRO B CA 1
ATOM 5409 C C . PRO B 1 305 ? 10.211 -16.703 -23.094 1 96.25 305 PRO B C 1
ATOM 5411 O O . PRO B 1 305 ? 9.789 -17.562 -23.891 1 96.25 305 PRO B O 1
ATOM 5414 N N . GLU B 1 306 ? 10.898 -15.711 -23.547 1 93.44 306 GLU B N 1
ATOM 5415 C CA . GLU B 1 306 ? 11.352 -15.539 -24.922 1 93.44 306 GLU B CA 1
ATOM 5416 C C . GLU B 1 306 ? 12.594 -14.656 -24.984 1 93.44 306 GLU B C 1
ATOM 5418 O O . GLU B 1 306 ? 12.883 -13.906 -24.047 1 93.44 306 GLU B O 1
ATOM 5423 N N . PRO B 1 307 ? 13.344 -14.766 -26.078 1 93.38 307 PRO B N 1
ATOM 5424 C CA . PRO B 1 307 ? 14.555 -13.953 -26.172 1 93.38 307 PRO B CA 1
ATOM 5425 C C . PRO B 1 307 ? 14.273 -12.461 -26.016 1 93.38 307 PRO B C 1
ATOM 5427 O O . PRO B 1 307 ? 13.312 -11.938 -26.578 1 93.38 307 PRO B O 1
ATOM 5430 N N . GLY B 1 308 ? 15.062 -11.836 -25.125 1 95.5 308 GLY B N 1
ATOM 5431 C CA . GLY B 1 308 ? 14.977 -10.391 -24.969 1 95.5 308 GLY B CA 1
ATOM 5432 C C . GLY B 1 308 ? 14.023 -9.961 -23.875 1 95.5 308 GLY B C 1
ATOM 5433 O O . GLY B 1 308 ? 13.883 -8.773 -23.578 1 95.5 308 GLY B O 1
ATOM 5434 N N . LEU B 1 309 ? 13.422 -10.891 -23.203 1 96.81 309 LEU B N 1
ATOM 5435 C CA . LEU B 1 309 ? 12.438 -10.555 -22.188 1 96.81 309 LEU B CA 1
ATOM 5436 C C . LEU B 1 309 ? 12.742 -11.281 -20.875 1 96.81 309 LEU B C 1
ATOM 5438 O O . LEU B 1 309 ? 12.898 -12.5 -20.859 1 96.81 309 LEU B O 1
ATOM 5442 N N . ALA B 1 310 ? 12.852 -10.523 -19.844 1 98.19 310 ALA B N 1
ATOM 5443 C CA . ALA B 1 310 ? 12.93 -11.078 -18.484 1 98.19 310 ALA B CA 1
ATOM 5444 C C . ALA B 1 310 ? 11.742 -10.633 -17.641 1 98.19 310 ALA B C 1
ATOM 5446 O O . ALA B 1 310 ? 11.336 -9.469 -17.688 1 98.19 310 ALA B O 1
ATOM 5447 N N . ILE B 1 311 ? 11.141 -11.547 -16.984 1 98.38 311 ILE B N 1
ATOM 5448 C CA . ILE B 1 311 ? 10.086 -11.258 -16.016 1 98.38 311 ILE B CA 1
ATOM 5449 C C . ILE B 1 311 ? 10.641 -11.352 -14.602 1 98.38 311 ILE B C 1
ATOM 5451 O O . ILE B 1 311 ? 11.211 -12.383 -14.219 1 98.38 311 ILE B O 1
ATOM 5455 N N . ILE B 1 312 ? 10.484 -10.266 -13.844 1 98.69 312 ILE B N 1
ATOM 5456 C CA . ILE B 1 312 ? 10.984 -10.188 -12.477 1 98.69 312 ILE B CA 1
ATOM 5457 C C . ILE B 1 312 ? 9.836 -10.414 -11.492 1 98.69 312 ILE B C 1
ATOM 5459 O O . ILE B 1 312 ? 8.734 -9.891 -11.688 1 98.69 312 ILE B O 1
ATOM 5463 N N . ALA B 1 313 ? 10.125 -11.148 -10.422 1 98.31 313 ALA B N 1
ATOM 5464 C CA . ALA B 1 313 ? 9.141 -11.391 -9.367 1 98.31 313 ALA B CA 1
ATOM 5465 C C . ALA B 1 313 ? 8.984 -10.164 -8.469 1 98.31 313 ALA B C 1
ATOM 5467 O O . ALA B 1 313 ? 9.211 -10.242 -7.258 1 98.31 313 ALA B O 1
ATOM 5468 N N . LEU B 1 314 ? 8.562 -9.125 -9.031 1 97.38 314 LEU B N 1
ATOM 5469 C CA . LEU B 1 314 ? 8.344 -7.809 -8.453 1 97.38 314 LEU B CA 1
ATOM 5470 C C . LEU B 1 314 ? 7.254 -7.059 -9.203 1 97.38 314 LEU B C 1
ATOM 5472 O O . LEU B 1 314 ? 7.223 -7.07 -10.438 1 97.38 314 LEU B O 1
ATOM 5476 N N . GLY B 1 315 ? 6.371 -6.406 -8.453 1 95 315 GLY B N 1
ATOM 5477 C CA . GLY B 1 315 ? 5.332 -5.672 -9.156 1 95 315 GLY B CA 1
ATOM 5478 C C . GLY B 1 315 ? 4.867 -4.438 -8.414 1 95 315 GLY B C 1
ATOM 5479 O O . GLY B 1 315 ? 5.578 -3.924 -7.543 1 95 315 GLY B O 1
ATOM 5480 N N . LYS B 1 316 ? 3.664 -3.959 -8.773 1 91.06 316 LYS B N 1
ATOM 5481 C CA . LYS B 1 316 ? 3.082 -2.727 -8.25 1 91.06 316 LYS B CA 1
ATOM 5482 C C . LYS B 1 316 ? 2.752 -2.863 -6.766 1 91.06 316 LYS B C 1
ATOM 5484 O O . LYS B 1 316 ? 2.592 -1.861 -6.066 1 91.06 316 LYS B O 1
ATOM 5489 N N . ARG B 1 317 ? 2.693 -3.98 -6.301 1 91.44 317 ARG B N 1
ATOM 5490 C CA . ARG B 1 317 ? 2.387 -4.223 -4.895 1 91.44 317 ARG B CA 1
ATOM 5491 C C . ARG B 1 317 ? 3.656 -4.234 -4.051 1 91.44 317 ARG B C 1
ATOM 5493 O O . ARG B 1 317 ? 3.596 -4.375 -2.826 1 91.44 317 ARG B O 1
ATOM 5500 N N . ASP B 1 318 ? 4.801 -4.031 -4.73 1 94.06 318 ASP B N 1
ATOM 5501 C CA . ASP B 1 318 ? 6.078 -4.156 -4.031 1 94.06 318 ASP B CA 1
ATOM 5502 C C . ASP B 1 318 ? 6.867 -2.852 -4.09 1 94.06 318 ASP B C 1
ATOM 5504 O O . ASP B 1 318 ? 7.664 -2.562 -3.195 1 94.06 318 ASP B O 1
ATOM 5508 N N . ILE B 1 319 ? 6.691 -2.15 -5.078 1 93.31 319 ILE B N 1
ATOM 5509 C CA . ILE B 1 319 ? 7.504 -0.957 -5.297 1 93.31 319 ILE B CA 1
ATOM 5510 C C . ILE B 1 319 ? 6.664 0.115 -5.992 1 93.31 319 ILE B C 1
ATOM 5512 O O . I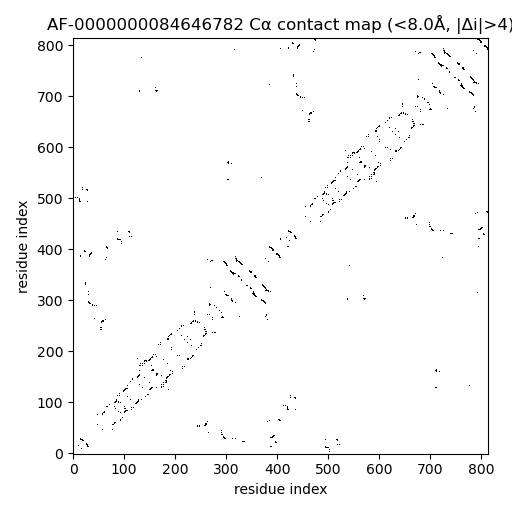LE B 1 319 ? 5.766 -0.201 -6.773 1 93.31 319 ILE B O 1
ATOM 5516 N N . GLY B 1 320 ? 6.938 1.366 -5.648 1 87.25 320 GLY B N 1
ATOM 5517 C CA . GLY B 1 320 ? 6.223 2.453 -6.297 1 87.25 320 GLY B CA 1
ATOM 5518 C C . GLY B 1 320 ? 6.273 2.385 -7.809 1 87.25 320 GLY B C 1
ATOM 5519 O O . GLY B 1 320 ? 7.305 2.027 -8.383 1 87.25 320 GLY B O 1
ATOM 5520 N N . TYR B 1 321 ? 5.152 2.826 -8.492 1 81 321 TYR B N 1
ATOM 5521 C CA . TYR B 1 321 ? 5.086 2.625 -9.938 1 81 321 TYR B CA 1
ATOM 5522 C C . TYR B 1 321 ? 4.629 3.895 -10.641 1 81 321 TYR B C 1
ATOM 5524 O O . TYR B 1 321 ? 4.246 3.855 -11.812 1 81 321 TYR B O 1
ATOM 5532 N N . ASP B 1 322 ? 4.574 4.934 -9.961 1 76.88 322 ASP B N 1
ATOM 5533 C CA . ASP B 1 322 ? 4.32 6.199 -10.641 1 76.88 322 ASP B CA 1
ATOM 5534 C C . ASP B 1 322 ? 5.355 6.449 -11.734 1 76.88 322 ASP B C 1
ATOM 5536 O O . ASP B 1 322 ? 5.031 6.992 -12.789 1 76.88 322 ASP B O 1
ATOM 5540 N N . MET B 1 323 ? 6.523 6.059 -11.375 1 81.44 323 MET B N 1
ATOM 5541 C CA . MET B 1 323 ? 7.617 5.93 -12.336 1 81.44 323 MET B CA 1
ATOM 5542 C C . MET B 1 323 ? 8.219 4.531 -12.289 1 81.44 323 MET B C 1
ATOM 5544 O O . MET B 1 323 ? 8.273 3.91 -11.227 1 81.44 323 MET B O 1
ATOM 5548 N N . PRO B 1 324 ? 8.648 4.152 -13.43 1 88 324 PRO B N 1
ATOM 5549 C CA . PRO B 1 324 ? 9.242 2.814 -13.422 1 88 324 PRO B CA 1
ATOM 5550 C C . PRO B 1 324 ? 10.469 2.721 -12.508 1 88 324 PRO B C 1
ATOM 5552 O O . PRO B 1 324 ? 11.273 3.652 -12.461 1 88 324 PRO B O 1
ATOM 5555 N N . PRO B 1 325 ? 10.539 1.633 -11.781 1 92.56 325 PRO B N 1
ATOM 5556 C CA . PRO B 1 325 ? 11.773 1.421 -11.023 1 92.56 325 PRO B CA 1
ATOM 5557 C C . PRO B 1 325 ? 12.992 1.224 -11.922 1 92.56 325 PRO B C 1
ATOM 5559 O O . PRO B 1 325 ? 12.844 0.918 -13.109 1 92.56 325 PRO B O 1
ATOM 5562 N N . GLU B 1 326 ? 14.141 1.441 -11.328 1 92.75 326 GLU B N 1
ATOM 5563 C CA . GLU B 1 326 ? 15.391 1.312 -12.078 1 92.75 326 GLU B CA 1
ATOM 5564 C C . GLU B 1 326 ? 16.203 0.11 -11.602 1 92.75 326 GLU B C 1
ATOM 5566 O O . GLU B 1 326 ? 16.453 -0.038 -10.398 1 92.75 326 GLU B O 1
ATOM 5571 N N . ALA B 1 327 ? 16.562 -0.719 -12.602 1 95.81 327 ALA B N 1
ATOM 5572 C CA . ALA B 1 327 ? 17.5 -1.78 -12.25 1 95.81 327 ALA B CA 1
ATOM 5573 C C . ALA B 1 327 ? 18.891 -1.211 -11.961 1 95.81 327 ALA B C 1
ATOM 5575 O O . ALA B 1 327 ? 19.453 -0.498 -12.789 1 95.81 327 ALA B O 1
ATOM 5576 N N . LEU B 1 328 ? 19.453 -1.549 -10.781 1 95.75 328 LEU B N 1
ATOM 5577 C CA . LEU B 1 328 ? 20.688 -0.931 -10.352 1 95.75 328 LEU B CA 1
ATOM 5578 C C . LEU B 1 328 ? 21.859 -1.92 -10.445 1 95.75 328 LEU B C 1
ATOM 5580 O O . LEU B 1 328 ? 22.969 -1.54 -10.797 1 95.75 328 LEU B O 1
ATOM 5584 N N . ALA B 1 329 ? 21.594 -3.141 -10.031 1 96.88 329 ALA B N 1
ATOM 5585 C CA . ALA B 1 329 ? 22.609 -4.18 -9.961 1 96.88 329 ALA B CA 1
ATOM 5586 C C . ALA B 1 329 ? 21.984 -5.57 -10.047 1 96.88 329 ALA B C 1
ATOM 5588 O O . ALA B 1 329 ? 20.797 -5.738 -9.773 1 96.88 329 ALA B O 1
ATOM 5589 N N . ARG B 1 330 ? 22.781 -6.488 -10.445 1 98.12 330 ARG B N 1
ATOM 5590 C CA . ARG B 1 330 ? 22.391 -7.887 -10.539 1 98.12 330 ARG B CA 1
ATOM 5591 C C . ARG B 1 330 ? 23.406 -8.789 -9.844 1 98.12 330 ARG B C 1
ATOM 5593 O O . ARG B 1 330 ? 24.609 -8.508 -9.844 1 98.12 330 ARG B O 1
ATOM 5600 N N . TYR B 1 331 ? 22.891 -9.883 -9.227 1 98.69 331 TYR B N 1
ATOM 5601 C CA . TYR B 1 331 ? 23.719 -10.852 -8.508 1 98.69 331 TYR B CA 1
ATOM 5602 C C . TYR B 1 331 ? 23.25 -12.273 -8.789 1 98.69 331 TYR B C 1
ATOM 5604 O O . TYR B 1 331 ? 22.062 -12.508 -9.047 1 98.69 331 TYR B O 1
ATOM 5612 N N . ARG B 1 332 ? 24.219 -13.203 -8.727 1 98.5 332 ARG B N 1
ATOM 5613 C CA . ARG B 1 332 ? 23.812 -14.602 -8.594 1 98.5 332 ARG B CA 1
ATOM 5614 C C . ARG B 1 332 ? 23.359 -14.898 -7.168 1 98.5 332 ARG B C 1
ATOM 5616 O O . ARG B 1 332 ? 23.906 -14.352 -6.207 1 98.5 332 ARG B O 1
ATOM 5623 N N . GLU B 1 333 ? 22.359 -15.727 -7.062 1 98.19 333 GLU B N 1
ATOM 5624 C CA . GLU B 1 333 ? 21.938 -16.125 -5.723 1 98.19 333 GLU B CA 1
ATOM 5625 C C . GLU B 1 333 ? 23.094 -16.766 -4.953 1 98.19 333 GLU B C 1
ATOM 5627 O O . GLU B 1 333 ? 23.797 -17.625 -5.48 1 98.19 333 GLU B O 1
ATOM 5632 N N . GLY B 1 334 ? 23.281 -16.344 -3.736 1 97.38 334 GLY B N 1
ATOM 5633 C CA . GLY B 1 334 ? 24.328 -16.906 -2.891 1 97.38 334 GLY B CA 1
ATOM 5634 C C . GLY B 1 334 ? 25.672 -16.25 -3.1 1 97.38 334 GLY B C 1
ATOM 5635 O O . GLY B 1 334 ? 26.625 -16.531 -2.373 1 97.38 334 GLY B O 1
ATOM 5636 N N . ALA B 1 335 ? 25.781 -15.367 -4.062 1 97.31 335 ALA B N 1
ATOM 5637 C CA . ALA B 1 335 ? 27.062 -14.711 -4.344 1 97.31 335 ALA B CA 1
ATOM 5638 C C . ALA B 1 335 ? 27.391 -13.672 -3.277 1 97.31 335 ALA B C 1
ATOM 5640 O O . ALA B 1 335 ? 26.531 -13.312 -2.465 1 97.31 335 ALA B O 1
ATOM 5641 N N . SER B 1 336 ? 28.625 -13.281 -3.328 1 96.12 336 SER B N 1
ATOM 5642 C CA . SER B 1 336 ? 29.047 -12.164 -2.488 1 96.12 336 SER B CA 1
ATOM 5643 C C . SER B 1 336 ? 28.578 -10.836 -3.064 1 96.12 336 SER B C 1
ATOM 5645 O O . SER B 1 336 ? 28.359 -10.719 -4.27 1 96.12 336 SER B O 1
ATOM 5647 N N . SER B 1 337 ? 28.453 -9.875 -2.152 1 95.88 337 SER B N 1
ATOM 5648 C CA . SER B 1 337 ? 27.922 -8.57 -2.541 1 95.88 337 SER B CA 1
ATOM 5649 C C . SER B 1 337 ? 28.875 -7.855 -3.5 1 95.88 337 SER B C 1
ATOM 5651 O O . SER B 1 337 ? 28.469 -6.914 -4.188 1 95.88 337 SER B O 1
ATOM 5653 N N . ASP B 1 338 ? 30.109 -8.273 -3.523 1 96.12 338 ASP B N 1
ATOM 5654 C CA . ASP B 1 338 ? 31.094 -7.609 -4.383 1 96.12 338 ASP B CA 1
ATOM 5655 C C . ASP B 1 338 ? 31.062 -8.195 -5.793 1 96.12 338 ASP B C 1
ATOM 5657 O O . ASP B 1 338 ? 31.688 -7.648 -6.707 1 96.12 338 ASP B O 1
ATOM 5661 N N . GLN B 1 339 ? 30.391 -9.266 -5.98 1 97 339 GLN B N 1
ATOM 5662 C CA . GLN B 1 339 ? 30.266 -9.883 -7.297 1 97 339 GLN B CA 1
ATOM 5663 C C . GLN B 1 339 ? 29.047 -9.352 -8.047 1 97 339 GLN B C 1
ATOM 5665 O O . GLN B 1 339 ? 28.094 -10.094 -8.297 1 97 339 GLN B O 1
ATOM 5670 N N . VAL B 1 340 ? 29.234 -8.172 -8.516 1 97.25 340 VAL B N 1
ATOM 5671 C CA . VAL B 1 340 ? 28.141 -7.469 -9.172 1 97.25 340 VAL B CA 1
ATOM 5672 C C . VAL B 1 340 ? 28.156 -7.766 -10.672 1 97.25 340 VAL B C 1
ATOM 5674 O O . VAL B 1 340 ? 29.219 -7.777 -11.297 1 97.25 340 VAL B O 1
ATOM 5677 N N . LEU B 1 341 ? 27.016 -8.094 -11.188 1 96.94 341 LEU B N 1
ATOM 5678 C CA . LEU B 1 341 ? 26.859 -8.289 -12.625 1 96.94 341 LEU B CA 1
ATOM 5679 C C . LEU B 1 341 ? 26.156 -7.086 -13.258 1 96.94 341 LEU B C 1
ATOM 5681 O O . LEU B 1 341 ? 25.375 -6.398 -12.602 1 96.94 341 LEU B O 1
ATOM 5685 N N . SER B 1 342 ? 26.391 -6.848 -14.477 1 94.31 342 SER B N 1
ATOM 5686 C CA . SER B 1 342 ? 25.906 -5.648 -15.156 1 94.31 342 SER B CA 1
ATOM 5687 C C . SER B 1 342 ? 24.422 -5.762 -15.508 1 94.31 342 SER B C 1
ATOM 5689 O O . SER B 1 342 ? 23.953 -6.836 -15.883 1 94.31 342 SER B O 1
ATOM 5691 N N . VAL B 1 343 ? 23.719 -4.629 -15.445 1 96.62 343 VAL B N 1
ATOM 5692 C CA . VAL B 1 343 ? 22.359 -4.492 -15.93 1 96.62 343 VAL B CA 1
ATOM 5693 C C . VAL B 1 343 ? 22.297 -3.41 -17 1 96.62 343 VAL B C 1
ATOM 5695 O O . VAL B 1 343 ? 21.25 -2.799 -17.219 1 96.62 343 VAL B O 1
ATOM 5698 N N . GLU B 1 344 ? 23.406 -3.084 -17.578 1 94.31 344 GLU B N 1
ATOM 5699 C CA . GLU B 1 344 ? 23.453 -2.074 -18.641 1 94.31 344 GLU B CA 1
ATOM 5700 C C . GLU B 1 344 ? 22.531 -2.439 -19.797 1 94.31 344 GLU B C 1
ATOM 5702 O O . GLU B 1 344 ? 22.531 -3.578 -20.266 1 94.31 344 GLU B O 1
ATOM 5707 N N . GLY B 1 345 ? 21.781 -1.493 -20.172 1 94.88 345 GLY B N 1
ATOM 5708 C CA . GLY B 1 345 ? 20.875 -1.696 -21.297 1 94.88 345 GLY B CA 1
ATOM 5709 C C . GLY B 1 345 ? 19.531 -2.262 -20.891 1 94.88 345 GLY B C 1
ATOM 5710 O O . GLY B 1 345 ? 18.625 -2.379 -21.719 1 94.88 345 GLY B O 1
ATOM 5711 N N . TRP B 1 346 ? 19.391 -2.654 -19.625 1 96.75 346 TRP B N 1
ATOM 5712 C CA . TRP B 1 346 ? 18.109 -3.152 -19.172 1 96.75 346 TRP B CA 1
ATOM 5713 C C . TRP B 1 346 ? 17.078 -2.031 -19.125 1 96.75 346 TRP B C 1
ATOM 5715 O O . TRP B 1 346 ? 17.375 -0.916 -18.688 1 96.75 346 TRP B O 1
ATOM 5725 N N . LYS B 1 347 ? 15.859 -2.311 -19.531 1 95.94 347 LYS B N 1
ATOM 5726 C CA . LYS B 1 347 ? 14.781 -1.321 -19.516 1 95.94 347 LYS B CA 1
ATOM 5727 C C . LYS B 1 347 ? 13.5 -1.919 -18.938 1 95.94 347 LYS B C 1
ATOM 5729 O O . LYS B 1 347 ? 12.984 -2.908 -19.469 1 95.94 347 LYS B O 1
ATOM 5734 N N . VAL B 1 348 ? 13.07 -1.34 -17.875 1 95.94 348 VAL B N 1
ATOM 5735 C CA . VAL B 1 348 ? 11.742 -1.705 -17.391 1 95.94 348 VAL B CA 1
ATOM 5736 C C . VAL B 1 348 ? 10.68 -1.156 -18.344 1 95.94 348 VAL B C 1
ATOM 5738 O O . VAL B 1 348 ? 10.594 0.056 -18.562 1 95.94 348 VAL B O 1
ATOM 5741 N N . VAL B 1 349 ? 9.766 -2.002 -18.797 1 95.62 349 VAL B N 1
ATOM 5742 C CA . VAL B 1 349 ? 8.867 -1.532 -19.844 1 95.62 349 VAL B CA 1
ATOM 5743 C C . VAL B 1 349 ? 7.414 -1.69 -19.391 1 95.62 349 VAL B C 1
ATOM 5745 O O . VAL B 1 349 ? 6.508 -1.086 -19.969 1 95.62 349 VAL B O 1
ATOM 5748 N N . LYS B 1 350 ? 7.18 -2.514 -18.453 1 94.75 350 LYS B N 1
ATOM 5749 C CA . LYS B 1 350 ? 5.824 -2.768 -17.969 1 94.75 350 LYS B CA 1
ATOM 5750 C C . LYS B 1 350 ? 5.844 -3.346 -16.562 1 94.75 350 LYS B C 1
ATOM 5752 O O . LYS B 1 350 ? 6.781 -4.055 -16.188 1 94.75 350 LYS B O 1
ATOM 5757 N N . GLN B 1 351 ? 4.844 -2.965 -15.812 1 93.44 351 GLN B N 1
ATOM 5758 C CA . GLN B 1 351 ? 4.684 -3.525 -14.477 1 93.44 351 GLN B CA 1
ATOM 5759 C C . GLN B 1 351 ? 3.244 -3.965 -14.234 1 93.44 351 GLN B C 1
ATOM 5761 O O . GLN B 1 351 ? 2.303 -3.258 -14.602 1 93.44 351 GLN B O 1
ATOM 5766 N N . MET B 1 352 ? 3.113 -5.145 -13.734 1 92.06 352 MET B N 1
ATOM 5767 C CA . MET B 1 352 ? 1.838 -5.652 -13.242 1 92.06 352 MET B CA 1
ATOM 5768 C C . MET B 1 352 ? 1.848 -5.754 -11.719 1 92.06 352 MET B C 1
ATOM 5770 O O . MET B 1 352 ? 2.711 -5.176 -11.062 1 92.06 352 MET B O 1
ATOM 5774 N N . ASP B 1 353 ? 0.862 -6.398 -11.141 1 88.5 353 ASP B N 1
ATOM 5775 C CA . ASP B 1 353 ? 0.733 -6.453 -9.688 1 88.5 353 ASP B CA 1
ATOM 5776 C C . ASP B 1 353 ? 1.937 -7.152 -9.062 1 88.5 353 ASP B C 1
ATOM 5778 O O . ASP B 1 353 ? 2.451 -6.703 -8.031 1 88.5 353 ASP B O 1
ATOM 5782 N N . GLN B 1 354 ? 2.379 -8.258 -9.734 1 93.25 354 GLN B N 1
ATOM 5783 C CA . GLN B 1 354 ? 3.438 -9.055 -9.133 1 93.25 354 GLN B CA 1
ATOM 5784 C C . GLN B 1 354 ? 4.574 -9.305 -10.125 1 93.25 354 GLN B C 1
ATOM 5786 O O . GLN B 1 354 ? 5.41 -10.18 -9.906 1 93.25 354 GLN B O 1
ATOM 5791 N N . HIS B 1 355 ? 4.566 -8.562 -11.25 1 96.94 355 HIS B N 1
ATOM 5792 C CA . HIS B 1 355 ? 5.555 -8.805 -12.297 1 96.94 355 HIS B CA 1
ATOM 5793 C C . HIS B 1 355 ? 6.121 -7.496 -12.836 1 96.94 355 HIS B C 1
ATOM 5795 O O . HIS B 1 355 ? 5.371 -6.547 -13.086 1 96.94 355 HIS B O 1
ATOM 5801 N N . THR B 1 356 ? 7.348 -7.492 -13.016 1 97.56 356 THR B N 1
ATOM 5802 C CA . THR B 1 356 ? 8.016 -6.438 -13.766 1 97.56 356 THR B CA 1
ATOM 5803 C C . THR B 1 356 ? 8.656 -6.996 -15.031 1 97.56 356 THR B C 1
ATOM 5805 O O . THR B 1 356 ? 9.352 -8.008 -14.992 1 97.56 356 THR B O 1
ATOM 5808 N N . PHE B 1 357 ? 8.398 -6.336 -16.125 1 97.81 357 PHE B N 1
ATOM 5809 C CA . PHE B 1 357 ? 8.93 -6.73 -17.422 1 97.81 357 PHE B CA 1
ATOM 5810 C C . PHE B 1 357 ? 10.203 -5.949 -17.75 1 97.81 357 PHE B C 1
ATOM 5812 O O . PHE B 1 357 ? 10.203 -4.719 -17.719 1 97.81 357 PHE B O 1
ATOM 5819 N N . ILE B 1 358 ? 11.211 -6.637 -18.109 1 97.88 358 ILE B N 1
ATOM 5820 C CA . ILE B 1 358 ? 12.461 -5.992 -18.5 1 97.88 358 ILE B CA 1
ATOM 5821 C C . ILE B 1 358 ? 12.82 -6.387 -19.938 1 97.88 358 ILE B C 1
ATOM 5823 O O . ILE B 1 358 ? 12.891 -7.574 -20.266 1 97.88 358 ILE B O 1
ATOM 5827 N N . GLU B 1 359 ? 13.031 -5.434 -20.75 1 97.56 359 GLU B N 1
ATOM 5828 C CA . GLU B 1 359 ? 13.648 -5.652 -22.047 1 97.56 359 GLU B CA 1
ATOM 5829 C C . GLU B 1 359 ? 15.164 -5.781 -21.922 1 97.56 359 GLU B C 1
ATOM 5831 O O . GLU B 1 359 ? 15.828 -4.867 -21.438 1 97.56 359 GLU B O 1
ATOM 5836 N N . LEU B 1 360 ? 15.602 -6.891 -22.344 1 97.19 360 LEU B N 1
ATOM 5837 C CA . LEU B 1 360 ? 17.031 -7.156 -22.312 1 97.19 360 LEU B CA 1
ATOM 5838 C C . LEU B 1 360 ? 17.703 -6.684 -23.594 1 97.19 360 LEU B C 1
ATOM 5840 O O . LEU B 1 360 ? 17.094 -6.68 -24.656 1 97.19 360 LEU B O 1
ATOM 5844 N N . PRO B 1 361 ? 18.953 -6.223 -23.453 1 94.44 361 PRO B N 1
ATOM 5845 C CA . PRO B 1 361 ? 19.656 -5.824 -24.688 1 94.44 361 PRO B CA 1
ATOM 5846 C C . PRO B 1 361 ? 19.906 -6.996 -25.625 1 94.44 361 PRO B C 1
ATOM 5848 O O . PRO B 1 361 ? 19.906 -8.148 -25.203 1 94.44 361 PRO B O 1
ATOM 5851 N N . THR B 1 362 ? 20.109 -6.582 -26.875 1 90.12 362 THR B N 1
ATOM 5852 C CA . THR B 1 362 ? 20.406 -7.59 -27.875 1 90.12 362 THR B CA 1
ATOM 5853 C C . THR B 1 362 ? 21.656 -8.375 -27.516 1 90.12 362 THR B C 1
ATOM 5855 O O . THR B 1 362 ? 22.672 -7.793 -27.109 1 90.12 362 THR B O 1
ATOM 5858 N N . GLY B 1 363 ? 21.578 -9.633 -27.531 1 83.88 363 GLY B N 1
ATOM 5859 C CA . GLY B 1 363 ? 22.734 -10.477 -27.312 1 83.88 363 GLY B CA 1
ATOM 5860 C C . GLY B 1 363 ? 22.953 -10.836 -25.859 1 83.88 363 GLY B C 1
ATOM 5861 O O . GLY B 1 363 ? 23.969 -11.43 -25.5 1 83.88 363 GLY B O 1
ATOM 5862 N N . ASP B 1 364 ? 22.047 -10.391 -25.016 1 83.81 364 ASP B N 1
ATOM 5863 C CA . ASP B 1 364 ? 22.172 -10.828 -23.625 1 83.81 364 ASP B CA 1
ATOM 5864 C C . ASP B 1 364 ? 22.094 -12.344 -23.516 1 83.81 364 ASP B C 1
ATOM 5866 O O . ASP B 1 364 ? 21.125 -12.961 -23.969 1 83.81 364 ASP B O 1
ATOM 5870 N N . HIS B 1 365 ? 23.078 -12.93 -22.922 1 83.06 365 HIS B N 1
ATOM 5871 C CA . HIS B 1 365 ? 23.094 -14.383 -22.75 1 83.06 365 HIS B CA 1
ATOM 5872 C C . HIS B 1 365 ? 23.531 -14.766 -21.344 1 83.06 365 HIS B C 1
ATOM 5874 O O . HIS B 1 365 ? 23.75 -15.945 -21.062 1 83.06 365 HIS B O 1
ATOM 5880 N N . ASP B 1 366 ? 23.594 -13.797 -20.531 1 93.31 366 ASP B N 1
ATOM 5881 C CA . ASP B 1 366 ? 24.125 -14.055 -19.203 1 93.31 366 ASP B CA 1
ATOM 5882 C C . ASP B 1 366 ? 23.016 -14.102 -18.156 1 93.31 366 ASP B C 1
ATOM 5884 O O . ASP B 1 366 ? 23.172 -14.719 -17.109 1 93.31 366 ASP B O 1
ATOM 5888 N N . THR B 1 367 ? 21.891 -13.492 -18.469 1 97.31 367 THR B N 1
ATOM 5889 C CA . THR B 1 367 ? 20.781 -13.438 -17.516 1 97.31 367 THR B CA 1
ATOM 5890 C C . THR B 1 367 ? 20.219 -14.836 -17.25 1 97.31 367 THR B C 1
ATOM 5892 O O . THR B 1 367 ? 20.016 -15.617 -18.188 1 97.31 367 THR B O 1
ATOM 5895 N N . GLN B 1 368 ? 20.047 -15.172 -16.016 1 97.56 368 GLN B N 1
ATOM 5896 C CA . GLN B 1 368 ? 19.562 -16.5 -15.633 1 97.56 368 GLN B CA 1
ATOM 5897 C C . GLN B 1 368 ? 18.359 -16.406 -14.711 1 97.56 368 GLN B C 1
ATOM 5899 O O . GLN B 1 368 ? 18.203 -15.43 -13.969 1 97.56 368 GLN B O 1
ATOM 5904 N N . ILE B 1 369 ? 17.516 -17.422 -14.812 1 98.25 369 ILE B N 1
ATOM 5905 C CA . ILE B 1 369 ? 16.453 -17.562 -13.82 1 98.25 369 ILE B CA 1
ATOM 5906 C C . ILE B 1 369 ? 17.062 -17.688 -12.422 1 98.25 369 ILE B C 1
ATOM 5908 O O . ILE B 1 369 ? 18 -18.453 -12.211 1 98.25 369 ILE B O 1
ATOM 5912 N N . GLY B 1 370 ? 16.578 -16.828 -11.508 1 98.38 370 GLY B N 1
ATOM 5913 C CA . GLY B 1 370 ? 17.094 -16.859 -10.148 1 98.38 370 GLY B CA 1
ATOM 5914 C C . GLY B 1 370 ? 18.047 -15.711 -9.859 1 98.38 370 GLY B C 1
ATOM 5915 O O . GLY B 1 370 ? 18.344 -15.43 -8.695 1 98.38 370 GLY B O 1
ATOM 5916 N N . ASP B 1 371 ? 18.531 -15.016 -10.93 1 98.69 371 ASP B N 1
ATOM 5917 C CA . ASP B 1 371 ? 19.328 -13.812 -10.688 1 98.69 371 ASP B CA 1
ATOM 5918 C C . ASP B 1 371 ? 18.578 -12.836 -9.773 1 98.69 371 ASP B C 1
ATOM 5920 O O . ASP B 1 371 ? 17.375 -12.648 -9.922 1 98.69 371 ASP B O 1
ATOM 5924 N N . ILE B 1 372 ? 19.375 -12.281 -8.875 1 98.81 372 ILE B N 1
ATOM 5925 C CA . ILE B 1 372 ? 18.812 -11.273 -7.973 1 98.81 372 ILE B CA 1
ATOM 5926 C C . ILE B 1 372 ? 19.125 -9.875 -8.508 1 98.81 372 ILE B C 1
ATOM 5928 O O . ILE B 1 372 ? 20.266 -9.586 -8.891 1 98.81 372 ILE B O 1
ATOM 5932 N N . VAL B 1 373 ? 18.109 -9.055 -8.539 1 98.69 373 VAL B N 1
ATOM 5933 C CA . VAL B 1 373 ? 18.25 -7.703 -9.062 1 98.69 373 VAL B CA 1
ATOM 5934 C C . VAL B 1 373 ? 17.875 -6.688 -7.992 1 98.69 373 VAL B C 1
ATOM 5936 O O . VAL B 1 373 ? 16.859 -6.84 -7.309 1 98.69 373 VAL B O 1
ATOM 5939 N N . ALA B 1 374 ? 18.719 -5.699 -7.797 1 98 374 ALA B N 1
ATOM 5940 C CA . ALA B 1 374 ? 18.406 -4.547 -6.957 1 98 374 ALA B CA 1
ATOM 5941 C C . ALA B 1 374 ? 17.703 -3.457 -7.766 1 98 374 ALA B C 1
ATOM 5943 O O . ALA B 1 374 ? 18.203 -3.043 -8.82 1 98 374 ALA B O 1
ATOM 5944 N N . PHE B 1 375 ? 16.562 -3.027 -7.23 1 97.25 375 PHE B N 1
ATOM 5945 C CA . PHE B 1 375 ? 15.812 -1.975 -7.906 1 97.25 375 PHE B CA 1
ATOM 5946 C C . PHE B 1 375 ? 15.789 -0.704 -7.062 1 97.25 375 PHE B C 1
ATOM 5948 O O . PHE B 1 375 ? 15.547 -0.757 -5.855 1 97.25 375 PHE B O 1
ATOM 5955 N N . GLY B 1 376 ? 16.078 0.428 -7.742 1 94 376 GLY B N 1
ATOM 5956 C CA . GLY B 1 376 ? 15.859 1.726 -7.125 1 94 376 GLY B CA 1
ATOM 5957 C C . GLY B 1 376 ? 14.43 2.219 -7.289 1 94 376 GLY B C 1
ATOM 5958 O O . GLY B 1 376 ? 13.836 2.084 -8.359 1 94 376 GLY B O 1
ATOM 5959 N N . ALA B 1 377 ? 13.922 2.781 -6.207 1 87.19 377 ALA B N 1
ATOM 5960 C CA . ALA B 1 377 ? 12.562 3.324 -6.23 1 87.19 377 ALA B CA 1
ATOM 5961 C C . ALA B 1 377 ? 12.57 4.809 -6.582 1 87.19 377 ALA B C 1
ATOM 5963 O O . ALA B 1 377 ? 13.484 5.543 -6.184 1 87.19 377 ALA B O 1
ATOM 5964 N N . SER B 1 378 ? 11.602 5.34 -7.32 1 78.31 378 SER B N 1
ATOM 5965 C CA . SER B 1 378 ? 11.477 6.758 -7.648 1 78.31 378 SER B CA 1
ATOM 5966 C C . SER B 1 378 ? 10.547 7.477 -6.68 1 78.31 378 SER B C 1
ATOM 5968 O O . SER B 1 378 ? 10.648 8.688 -6.496 1 78.31 378 SER B O 1
ATOM 5970 N N . HIS B 1 379 ? 9.648 6.871 -6.031 1 76.62 379 HIS B N 1
ATOM 5971 C CA . HIS B 1 379 ? 8.719 7.422 -5.051 1 76.62 379 HIS B CA 1
ATOM 5972 C C . HIS B 1 379 ? 8.703 6.582 -3.775 1 76.62 379 HIS B C 1
ATOM 5974 O O . HIS B 1 379 ? 7.879 5.68 -3.635 1 76.62 379 HIS B O 1
ATOM 5980 N N . PRO B 1 380 ? 9.5 7.051 -2.906 1 79.06 380 PRO B N 1
ATOM 5981 C CA . PRO B 1 380 ? 9.641 6.238 -1.692 1 79.06 380 PRO B CA 1
ATOM 5982 C C . PRO B 1 380 ? 8.328 6.094 -0.925 1 79.06 380 PRO B C 1
ATOM 5984 O O . PRO B 1 380 ? 8.039 5.023 -0.392 1 79.06 380 PRO B O 1
ATOM 5987 N N . CYS B 1 381 ? 7.527 7.109 -0.866 1 81.5 381 CYS B N 1
ATOM 5988 C CA . CYS B 1 381 ? 6.293 7.062 -0.088 1 81.5 381 CYS B CA 1
ATOM 5989 C C . CYS B 1 381 ? 5.402 5.918 -0.547 1 81.5 381 CYS B C 1
ATOM 5991 O O . CYS B 1 381 ? 4.832 5.199 0.277 1 81.5 381 CYS B O 1
ATOM 5993 N N . MET B 1 382 ? 5.398 5.738 -1.821 1 82.69 382 MET B N 1
ATOM 5994 C CA . MET B 1 382 ? 4.512 4.723 -2.381 1 82.69 382 MET B CA 1
ATOM 5995 C C . MET B 1 382 ? 5.191 3.355 -2.393 1 82.69 382 MET B C 1
ATOM 5997 O O . MET B 1 382 ? 4.68 2.406 -2.988 1 82.69 382 MET B O 1
ATOM 6001 N N . THR B 1 383 ? 6.316 3.285 -1.875 1 90.5 383 THR B N 1
ATOM 6002 C CA . THR B 1 383 ? 6.988 2.002 -1.694 1 90.5 383 THR B CA 1
ATOM 6003 C C . THR B 1 383 ? 6.879 1.535 -0.246 1 90.5 383 THR B C 1
ATOM 6005 O O . THR B 1 383 ? 6.508 0.389 0.015 1 90.5 383 THR B O 1
ATOM 6008 N N . PHE B 1 384 ? 7.043 2.453 0.688 1 91.62 384 PHE B N 1
ATOM 6009 C CA . PHE B 1 384 ? 7.016 2.104 2.104 1 91.62 384 PHE B CA 1
ATOM 6010 C C . PHE B 1 384 ? 5.66 1.515 2.488 1 91.62 384 PHE B C 1
ATOM 6012 O O . PHE B 1 384 ? 5.59 0.579 3.287 1 91.62 384 PHE B O 1
ATOM 6019 N N . ASP B 1 385 ? 4.664 2.047 1.974 1 89.25 385 ASP B N 1
ATOM 6020 C CA . ASP B 1 385 ? 3.324 1.657 2.408 1 89.25 385 ASP B CA 1
ATOM 6021 C C . ASP B 1 385 ? 2.975 0.254 1.917 1 89.25 385 ASP B C 1
ATOM 6023 O O . ASP B 1 385 ? 1.94 -0.301 2.295 1 89.25 385 ASP B O 1
ATOM 6027 N N . LYS B 1 386 ? 3.832 -0.345 1.165 1 91.62 386 LYS B N 1
ATOM 6028 C CA . LYS B 1 386 ? 3.598 -1.69 0.648 1 91.62 386 LYS B CA 1
ATOM 6029 C C . LYS B 1 386 ? 4.242 -2.744 1.545 1 91.62 386 LYS B C 1
ATOM 6031 O O . LYS B 1 386 ? 4.047 -3.943 1.34 1 91.62 386 LYS B O 1
ATOM 6036 N N . TRP B 1 387 ? 4.965 -2.287 2.5 1 93.19 387 TRP B N 1
ATOM 6037 C CA . TRP B 1 387 ? 5.777 -3.229 3.264 1 93.19 387 TRP B CA 1
ATOM 6038 C C . TRP B 1 387 ? 5.43 -3.172 4.746 1 93.19 387 TRP B C 1
ATOM 6040 O O . TRP B 1 387 ? 5.297 -2.088 5.32 1 93.19 387 TRP B O 1
ATOM 6050 N N . ARG B 1 388 ? 5.344 -4.352 5.305 1 91.88 388 ARG B N 1
ATOM 6051 C CA . ARG B 1 388 ? 5.148 -4.473 6.746 1 91.88 388 ARG B CA 1
ATOM 6052 C C . ARG B 1 388 ? 6.484 -4.492 7.477 1 91.88 388 ARG B C 1
ATOM 6054 O O . ARG B 1 388 ? 6.574 -4.062 8.633 1 91.88 388 ARG B O 1
ATOM 6061 N N . HIS B 1 389 ? 7.449 -5.039 6.703 1 92.81 389 HIS B N 1
ATOM 6062 C CA . HIS B 1 389 ? 8.805 -5.117 7.23 1 92.81 389 HIS B CA 1
ATOM 6063 C C . HIS B 1 389 ? 9.82 -4.605 6.219 1 92.81 389 HIS B C 1
ATOM 6065 O O . HIS B 1 389 ? 9.68 -4.836 5.016 1 92.81 389 HIS B O 1
ATOM 6071 N N . LEU B 1 390 ? 10.812 -3.928 6.789 1 95 390 LEU B N 1
ATOM 6072 C CA . LEU B 1 390 ? 11.977 -3.475 6.047 1 95 390 LEU B CA 1
ATOM 6073 C C . LEU B 1 390 ? 13.266 -3.953 6.711 1 95 390 LEU B C 1
ATOM 6075 O O . LEU B 1 390 ? 13.32 -4.105 7.934 1 95 390 LEU B O 1
ATOM 6079 N N . HIS B 1 391 ? 14.289 -4.129 5.875 1 98.06 391 HIS B N 1
ATOM 6080 C CA . HIS B 1 391 ? 15.562 -4.547 6.453 1 98.06 391 HIS B CA 1
ATOM 6081 C C . HIS B 1 391 ? 16.609 -3.434 6.359 1 98.06 391 HIS B C 1
ATOM 6083 O O . HIS B 1 391 ? 16.688 -2.742 5.34 1 98.06 391 HIS B O 1
ATOM 6089 N N . LEU B 1 392 ? 17.281 -3.197 7.418 1 98.5 392 LEU B N 1
ATOM 6090 C CA . LEU B 1 392 ? 18.547 -2.463 7.359 1 98.5 392 LEU B CA 1
ATOM 6091 C C . LEU B 1 392 ? 19.688 -3.387 6.973 1 98.5 392 LEU B C 1
ATOM 6093 O O . LEU B 1 392 ? 19.891 -4.434 7.594 1 98.5 392 LEU B O 1
ATOM 6097 N N . VAL B 1 393 ? 20.453 -3.008 5.941 1 98.62 393 VAL B N 1
ATOM 6098 C CA . VAL B 1 393 ? 21.547 -3.869 5.508 1 98.62 393 VAL B CA 1
ATOM 6099 C C . VAL B 1 393 ? 22.875 -3.094 5.555 1 98.62 393 VAL B C 1
ATOM 6101 O O . VAL B 1 393 ? 22.891 -1.874 5.371 1 98.62 393 VAL B O 1
ATOM 6104 N N . ASP B 1 394 ? 23.953 -3.793 5.809 1 98.38 394 ASP B N 1
ATOM 6105 C CA . ASP B 1 394 ? 25.281 -3.184 5.734 1 98.38 394 ASP B CA 1
ATOM 6106 C C . ASP B 1 394 ? 25.828 -3.232 4.312 1 98.38 394 ASP B C 1
ATOM 6108 O O . ASP B 1 394 ? 25.109 -3.609 3.379 1 98.38 394 ASP B O 1
ATOM 6112 N N . ASP B 1 395 ? 27.031 -2.846 4.113 1 96.56 395 ASP B N 1
ATOM 6113 C CA . ASP B 1 395 ? 27.609 -2.711 2.781 1 96.56 395 ASP B CA 1
ATOM 6114 C C . ASP B 1 395 ? 27.859 -4.078 2.146 1 96.56 395 ASP B C 1
ATOM 6116 O O . ASP B 1 395 ? 28.078 -4.176 0.938 1 96.56 395 ASP B O 1
ATOM 6120 N N . GLN B 1 396 ? 27.859 -5.133 2.951 1 97.81 396 GLN B N 1
ATOM 6121 C CA . GLN B 1 396 ? 28.016 -6.488 2.441 1 97.81 396 GLN B CA 1
ATOM 6122 C C . GLN B 1 396 ? 26.672 -7.156 2.205 1 97.81 396 GLN B C 1
ATOM 6124 O O . GLN B 1 396 ? 26.609 -8.359 1.942 1 97.81 396 GLN B O 1
ATOM 6129 N N . LEU B 1 397 ? 25.562 -6.41 2.312 1 98.31 397 LEU B N 1
ATOM 6130 C CA . LEU B 1 397 ? 24.188 -6.859 2.098 1 98.31 397 LEU B CA 1
ATOM 6131 C C . LEU B 1 397 ? 23.797 -7.93 3.111 1 98.31 397 LEU B C 1
ATOM 6133 O O . LEU B 1 397 ? 23.078 -8.867 2.781 1 98.31 397 LEU B O 1
ATOM 6137 N N . GLN B 1 398 ? 24.375 -7.766 4.273 1 98.5 398 GLN B N 1
ATOM 6138 C CA . GLN B 1 398 ? 23.875 -8.516 5.426 1 98.5 398 GLN B CA 1
ATOM 6139 C C . GLN B 1 398 ? 22.781 -7.754 6.16 1 98.5 398 GLN B C 1
ATOM 6141 O O . GLN B 1 398 ? 22.922 -6.559 6.422 1 98.5 398 GLN B O 1
ATOM 6146 N N . VAL B 1 399 ? 21.688 -8.469 6.434 1 98.56 399 VAL B N 1
ATOM 6147 C CA . VAL B 1 399 ? 20.625 -7.855 7.219 1 98.56 399 VAL B CA 1
ATOM 6148 C C . VAL B 1 399 ? 21.094 -7.676 8.664 1 98.56 399 VAL B C 1
ATOM 6150 O O . VAL B 1 399 ? 21.406 -8.656 9.344 1 98.56 399 VAL B O 1
ATOM 6153 N N . ILE B 1 400 ? 21.094 -6.492 9.156 1 98.19 400 ILE B N 1
ATOM 6154 C CA . ILE B 1 400 ? 21.609 -6.254 10.508 1 98.19 400 ILE B CA 1
ATOM 6155 C C . ILE B 1 400 ? 20.453 -5.887 11.43 1 98.19 400 ILE B C 1
ATOM 6157 O O . ILE B 1 400 ? 20.578 -5.941 12.656 1 98.19 400 ILE B O 1
ATOM 6161 N N . ASP B 1 401 ? 19.328 -5.473 10.875 1 97.75 401 ASP B N 1
ATOM 6162 C CA . ASP B 1 401 ? 18.125 -5.203 11.641 1 97.75 401 ASP B CA 1
ATOM 6163 C C . ASP B 1 401 ? 16.875 -5.312 10.75 1 97.75 401 ASP B C 1
ATOM 6165 O O . ASP B 1 401 ? 16.984 -5.223 9.523 1 97.75 401 ASP B O 1
ATOM 6169 N N . THR B 1 402 ? 15.758 -5.645 11.297 1 97 402 THR B N 1
ATOM 6170 C CA . THR B 1 402 ? 14.453 -5.66 10.641 1 97 402 THR B CA 1
ATOM 6171 C C . THR B 1 402 ? 13.484 -4.703 11.328 1 97 402 THR B C 1
ATOM 6173 O O . THR B 1 402 ? 13.328 -4.75 12.547 1 97 402 THR B O 1
ATOM 6176 N N . TRP B 1 403 ? 12.922 -3.824 10.492 1 96.56 403 TRP B N 1
ATOM 6177 C CA . TRP B 1 403 ? 12.047 -2.789 11.039 1 96.56 403 TRP B CA 1
ATOM 6178 C C . TRP B 1 403 ? 10.602 -3.016 10.617 1 96.56 403 TRP B C 1
ATOM 6180 O O . TRP B 1 403 ? 10.336 -3.449 9.492 1 96.56 403 TRP B O 1
ATOM 6190 N N . THR B 1 404 ? 9.672 -2.729 11.484 1 93.25 404 THR B N 1
ATOM 6191 C CA . THR B 1 404 ? 8.242 -2.801 11.195 1 93.25 404 THR B CA 1
ATOM 6192 C C . THR B 1 404 ? 7.695 -1.426 10.82 1 93.25 404 THR B C 1
ATOM 6194 O O . THR B 1 404 ? 8.086 -0.418 11.414 1 93.25 404 THR B O 1
ATOM 6197 N N . THR B 1 405 ? 6.828 -1.373 9.844 1 92.94 405 THR B N 1
ATOM 6198 C CA . THR B 1 405 ? 6.133 -0.137 9.5 1 92.94 405 THR B CA 1
ATOM 6199 C C . THR B 1 405 ? 4.781 -0.06 10.203 1 92.94 405 THR B C 1
ATOM 6201 O O . THR B 1 405 ? 4.234 -1.082 10.625 1 92.94 405 THR B O 1
ATOM 6204 N N . SER B 1 406 ? 4.254 1.123 10.359 1 89.94 406 SER B N 1
ATOM 6205 C CA . SER B 1 406 ? 3.004 1.317 11.086 1 89.94 406 SER B CA 1
ATOM 6206 C C . SER B 1 406 ? 1.985 2.076 10.242 1 89.94 406 SER B C 1
ATOM 6208 O O . SER B 1 406 ? 1.421 3.076 10.688 1 89.94 406 SER B O 1
ATOM 6210 N N . PHE B 1 407 ? 1.68 1.603 9.109 1 84.94 407 PHE B N 1
ATOM 6211 C CA . PHE B 1 407 ? 0.679 2.23 8.25 1 84.94 407 PHE B CA 1
ATOM 6212 C C . PHE B 1 407 ? -0.727 1.812 8.672 1 84.94 407 PHE B C 1
ATOM 6214 O O . PHE B 1 407 ? -0.931 0.699 9.156 1 84.94 407 PHE B O 1
#